Protein AF-A0AAV7AQN3-F1 (afdb_monomer)

Solvent-accessible surface area (backbone atoms only — not comparable to full-atom values): 47328 Å² total; per-residue (Å²): 137,90,88,86,75,90,80,80,75,88,80,82,82,81,87,85,82,86,78,84,90,79,88,80,82,89,84,87,88,83,90,85,89,84,90,79,90,81,88,81,89,86,91,82,92,78,91,79,90,86,86,81,91,82,84,87,87,79,81,87,75,77,87,74,79,81,73,85,75,90,74,71,83,87,75,83,90,82,90,83,84,93,75,87,85,77,89,74,79,82,76,81,79,75,78,74,82,78,64,51,79,44,46,19,27,34,22,53,48,26,69,65,45,56,90,77,73,68,70,75,77,72,70,90,60,85,78,67,32,38,22,42,53,32,41,46,60,71,69,67,74,57,100,72,87,76,95,82,73,88,82,75,83,71,57,75,38,71,76,47,62,55,81,67,36,47,56,34,39,34,27,40,63,48,75,41,66,60,77,56,95,50,55,55,37,29,64,70,80,71,73,89,64,71,90,86,77,75,80,96,68,88,68,84,82,67,66,57,34,55,45,65,26,55,33,48,54,75,74,73,75,77,67,99,57,94,70,68,70,34,61,53,66,66,48,39,46,48,52,61,73,74,40,57,101,45,88,63,48,45,32,25,16,58,33,94,86,56,39,34,28,43,38,40,44,33,79,43,83,40,87,49,100,89,43,86,44,48,36,40,37,43,36,45,38,48,32,56,81,56,38,36,36,31,35,33,45,62,79,45,52,56,75,90,68,50,57,102,51,101,56,55,70,33,64,49,65,52,38,57,60,65,49,63,88,55,62,66,86,43,34,17,36,43,46,92,50,77,62,51,66,53,50,52,50,51,59,50,36,68,83,65,70,53,66,47,51,35,14,34,40,53,32,48,58,73,35,54,51,59,54,63,28,57,62,41,68,73,79,52,71,56,54,52,56,53,50,61,60,67,32,44,83,41,62,27,57,74,54,86,67,83,51,78,87,54,39,36,78,78,38,79,49,19,58,42,40,40,36,38,76,55,91,85,28,44,38,24,39,44,41,41,50,44,30,61,82,50,92,94,39,73,77,28,60,75,42,42,62,52,36,41,60,16,39,28,33,39,37,41,28,41,68,67,30,46,48,34,48,62,42,68,37,83,22,80,40,41,44,33,38,41,38,37,35,47,39,61,63,92,48,99,73,26,29,34,46,65,36,37,39,30,24,65,63,31,61,92,62,47,69,78,58,60,72,65,74,39,57,85,48,73,68,46,35,51,48,52,52,39,32,46,54,16,44,40,39,28,40,50,68,12,69,67,51,38,52,55,50,28,52,55,42,35,53,56,32,40,49,43,34,70,77,36,49,44,93,46,42,47,80,77,44,47,69,56,66,55,57,76,70,74,67,79,86,73,86,79,79,85,81,95,76,85,85,85,85,86,77,79,77,83,79,80,75,66,94,56,68,60,41,58,73,44,46,25,22,33,71,46,56,25,38,34,36,38,93,46,32,71,81,45,72,27,41,38,32,44,22,45,42,28,35,35,32,32,27,73,73,42,68,100,76,34,41,47,39,40,71,48,47,23,67,39,33,58,26,35,42,83,38,95,86,73,31,39,37,37,29,27,74,74,24,43,56,40,39,38,28,58,74,59,96,46,72,70,52,27,52,51,49,52,53,51,52,49,55,38,45,59,66,38,24,87,32,44,75,48,45,80,39,80,48,56,62,48,101,83,67,44,56,35,62,44,61,50,99,84,31,38,26,69,43,51,39,84,94,23,60,30,39,74,71,65,53,51,54,24,20,32,48,34,22,48,70,89,40,41,42,59,79,51,51,77,64,52,52,51,45,44,70,73,66,46,94,68,40,35,38,30,29,37,69,39,44,98,86,59,44,55,76,118

Sequence (802 aa):
MQSDDLFVRKLRQPPSRSSPHKSPRESKSLIGSGNSRHNGGARSLSESEFDPRDKGSGSPSAPRFKDPFILLGLAGNSQGPSAHEVKEKPPEGDPVAPRPKSFAHHDIQSILFDPFRRRESEVRKNVRSGASAASQIRTNSSPRRSLSSPEDPGDPGDGKDNDLLLSCPYFRNEVGGEEAEGQKDQGWDFCSVSPLHAPLISFPVRGPNASVSVLEEARERIRDSSYFVEYQDLGALYYRKYFYGKEHQNFFGVDERLGPVAISLRRDERESAQGVQYNYRIIFRTTELKTLRGSILEEAFPSSIRPNSSRAISPKKLLEYIVSEVNLQCLRLASNSPKVPETLLKLDEQGLSFQRKIGILYCRSGQSSEEEMYNNEVAGPAFQEFLSLLGDEVRLKGFDKYRAQLDNKTDSTGTHSLYTRYQDYEIMFHVSTMLPFTASNSQQLLRKRHIGNDIVTIVFQEPGALPFTPQTIRSHFQHVFIVVRVHSPCTDNTRYSVAVTRTADTPPFGPPLPTSLFRRSPELRDFLLSKAVNGENAAERGGKFLAMATRTREEYLRDLARDHVTTTTLDSCSSKLAILSLSKKRDRAGSTGTGDKGGKGTRWAYSVPPEFHSSGTLVWTVKAVSVSVSESIYMLGISSEMLVLVDPKKEREGAVSFHCSCRDVLGWTYSSKGGLDLYYGRAGRLTLCPIASNETEVENEINHIVKRLQVVSGGCETREIPLLRNGLGQLGFNADSGGFVIEVERFSMAETVGLCPGARLVAICGQPFCSLTTDDVRNLFLRAKKVTVTTLPPDESGKPRR

Structure (mmCIF, N/CA/C/O backbone):
data_AF-A0AAV7AQN3-F1
#
_entry.id   AF-A0AAV7AQN3-F1
#
loop_
_atom_site.group_PDB
_atom_site.id
_atom_site.type_symbol
_atom_site.label_atom_id
_atom_site.label_alt_id
_atom_site.label_comp_id
_atom_site.label_asym_id
_atom_site.label_entity_id
_atom_site.label_seq_id
_atom_site.pdbx_PDB_ins_code
_atom_site.Cartn_x
_atom_site.Cartn_y
_atom_site.Cartn_z
_atom_site.occupancy
_atom_site.B_iso_or_equiv
_atom_site.auth_seq_id
_atom_site.auth_comp_id
_atom_site.auth_asym_id
_atom_site.auth_atom_id
_atom_site.pdbx_PDB_model_num
ATOM 1 N N . MET A 1 1 ? 7.444 14.804 -35.292 1.00 26.06 1 MET A N 1
ATOM 2 C CA . MET A 1 1 ? 5.990 14.577 -35.142 1.00 26.06 1 MET A CA 1
ATOM 3 C C . MET A 1 1 ? 5.766 13.348 -34.274 1.00 26.06 1 MET A C 1
ATOM 5 O O . MET A 1 1 ? 6.403 12.336 -34.523 1.00 26.06 1 MET A O 1
ATOM 9 N N . GLN A 1 2 ? 4.862 13.481 -33.297 1.00 26.25 2 GLN A N 1
ATOM 10 C CA . GLN A 1 2 ? 4.288 12.434 -32.436 1.00 26.25 2 GLN A CA 1
ATOM 11 C C . GLN A 1 2 ? 5.221 11.793 -31.393 1.00 26.25 2 GLN A C 1
ATOM 13 O O . GLN A 1 2 ? 5.481 10.593 -31.378 1.00 26.25 2 GLN A O 1
ATOM 18 N N . SER A 1 3 ? 5.646 12.630 -30.451 1.00 28.12 3 SER A N 1
ATOM 19 C CA . SER A 1 3 ? 5.901 12.262 -29.059 1.00 28.12 3 SER A CA 1
ATOM 20 C C . SER A 1 3 ? 4.877 13.031 -28.230 1.00 28.12 3 SER A C 1
ATOM 22 O O . SER A 1 3 ? 4.990 14.246 -28.186 1.00 28.12 3 SER A O 1
ATOM 24 N N . ASP A 1 4 ? 3.833 12.352 -27.750 1.00 28.45 4 ASP A N 1
ATOM 25 C CA . ASP A 1 4 ? 2.987 12.704 -26.591 1.00 28.45 4 ASP A CA 1
ATOM 26 C C . ASP A 1 4 ? 1.671 11.934 -26.711 1.00 28.45 4 ASP A C 1
ATOM 28 O O . ASP A 1 4 ? 0.713 12.367 -27.342 1.00 28.45 4 ASP A O 1
ATOM 32 N N . ASP A 1 5 ? 1.666 10.718 -26.163 1.00 29.33 5 ASP A N 1
ATOM 33 C CA . ASP A 1 5 ? 0.452 9.905 -26.009 1.00 29.33 5 ASP A CA 1
ATOM 34 C C . ASP A 1 5 ? 0.640 8.906 -24.842 1.00 29.33 5 ASP A C 1
ATOM 36 O O . ASP A 1 5 ? 0.322 7.718 -24.918 1.00 29.33 5 ASP A O 1
ATOM 40 N N . LEU A 1 6 ? 1.265 9.386 -23.756 1.00 35.81 6 LEU A N 1
ATOM 41 C CA . LEU A 1 6 ? 1.803 8.577 -22.651 1.00 35.81 6 LEU A CA 1
ATOM 42 C C . LEU A 1 6 ? 0.797 8.258 -21.528 1.00 35.81 6 LEU A C 1
ATOM 44 O O . LEU A 1 6 ? 1.150 7.511 -20.621 1.00 35.81 6 LEU A O 1
ATOM 48 N N . PHE A 1 7 ? -0.454 8.735 -21.596 1.00 30.08 7 PHE A N 1
ATOM 49 C CA . PHE A 1 7 ? -1.448 8.485 -20.534 1.00 30.08 7 PHE A CA 1
ATOM 50 C C . PHE A 1 7 ? -2.821 7.964 -21.000 1.00 30.08 7 PHE A C 1
ATOM 52 O O . PHE A 1 7 ? -3.576 7.435 -20.190 1.00 30.08 7 PHE A O 1
ATOM 59 N N . VAL A 1 8 ? -3.159 8.021 -22.296 1.00 28.88 8 VAL A N 1
ATOM 60 C CA . VAL A 1 8 ? -4.562 7.836 -22.740 1.00 28.88 8 VAL A CA 1
ATOM 61 C C . VAL A 1 8 ? -4.860 6.476 -23.403 1.00 28.88 8 VAL A C 1
ATOM 63 O O . VAL A 1 8 ? -6.021 6.130 -23.619 1.00 28.88 8 VAL A O 1
ATOM 66 N N . ARG A 1 9 ? -3.867 5.611 -23.660 1.00 30.36 9 ARG A N 1
ATOM 67 C CA . ARG A 1 9 ? -4.092 4.311 -24.345 1.00 30.36 9 ARG A CA 1
ATOM 68 C C . ARG A 1 9 ? -3.919 3.047 -23.492 1.00 30.36 9 ARG A C 1
ATOM 70 O O . ARG A 1 9 ? -3.833 1.958 -24.048 1.00 30.36 9 ARG A O 1
ATOM 77 N N . LYS A 1 10 ? -3.959 3.156 -22.159 1.00 36.12 10 LYS A N 1
ATOM 78 C CA . LYS A 1 10 ? -3.904 2.003 -21.229 1.00 36.12 10 LYS A CA 1
ATOM 79 C C . LYS A 1 10 ? -5.212 1.189 -21.107 1.00 36.12 10 LYS A C 1
ATOM 81 O O . LYS A 1 10 ? -5.245 0.226 -20.356 1.00 36.12 10 LYS A O 1
ATOM 86 N N . LEU A 1 11 ? -6.292 1.532 -21.823 1.00 32.22 11 LEU A N 1
ATOM 87 C CA . LEU A 1 11 ? -7.630 0.953 -21.587 1.00 32.22 11 LEU A CA 1
ATOM 88 C C . LEU A 1 11 ? -8.377 0.554 -22.866 1.00 32.22 11 LEU A C 1
ATOM 90 O O . LEU A 1 11 ? -9.449 1.081 -23.167 1.00 32.22 11 LEU A O 1
ATOM 94 N N . ARG A 1 12 ? -7.842 -0.409 -23.618 1.00 26.59 12 ARG A N 1
ATOM 95 C CA . ARG A 1 12 ? -8.658 -1.190 -24.560 1.00 26.59 12 ARG A CA 1
ATOM 96 C C . ARG A 1 12 ? -8.218 -2.649 -24.570 1.00 26.59 12 ARG A C 1
ATOM 98 O O . ARG A 1 12 ? -7.317 -2.989 -25.321 1.00 26.59 12 ARG A O 1
ATOM 105 N N . GLN A 1 13 ? -8.895 -3.481 -23.778 1.00 29.44 13 GLN A N 1
ATOM 106 C CA . GLN A 1 13 ? -9.429 -4.791 -24.184 1.00 29.44 13 GLN A CA 1
ATOM 107 C C . GLN A 1 13 ? -10.390 -5.331 -23.093 1.00 29.44 13 GLN A C 1
ATOM 109 O O . GLN A 1 13 ? -10.171 -5.060 -21.913 1.00 29.44 13 GLN A O 1
ATOM 114 N N . PRO A 1 14 ? -11.488 -6.019 -23.465 1.00 28.84 14 PRO A N 1
ATOM 115 C CA . PRO A 1 14 ? -12.494 -6.532 -22.528 1.00 28.84 14 PRO A CA 1
ATOM 116 C C . PRO A 1 14 ? -12.071 -7.874 -21.893 1.00 28.84 14 PRO A C 1
ATOM 118 O O . PRO A 1 14 ? -11.228 -8.572 -22.456 1.00 28.84 14 PRO A O 1
ATOM 121 N N . PRO A 1 15 ? -12.664 -8.287 -20.754 1.00 29.33 15 PRO A N 1
ATOM 122 C CA . PRO A 1 15 ? -12.318 -9.549 -20.107 1.00 29.33 15 PRO A CA 1
ATOM 123 C C . PRO A 1 15 ? -12.828 -10.755 -20.911 1.00 29.33 15 PRO A C 1
ATOM 125 O O . PRO A 1 15 ? -14.005 -10.836 -21.273 1.00 29.33 15 PRO A O 1
ATOM 128 N N . SER A 1 16 ? -11.941 -11.722 -21.152 1.00 28.05 16 SER A N 1
ATOM 129 C CA . SER A 1 16 ? -12.259 -13.031 -21.721 1.00 28.05 16 SER A CA 1
ATOM 130 C C . SER A 1 16 ? -13.136 -13.838 -20.757 1.00 28.05 16 SER A C 1
ATOM 132 O O . SER A 1 16 ? -12.692 -14.220 -19.674 1.00 28.05 16 SER A O 1
ATOM 134 N N . ARG A 1 17 ? -14.382 -14.119 -21.152 1.00 26.77 17 ARG A N 1
ATOM 135 C CA . ARG A 1 17 ? -15.250 -15.099 -20.484 1.00 26.77 17 ARG A CA 1
ATOM 136 C C . ARG A 1 17 ? -14.773 -16.513 -20.818 1.00 26.77 17 ARG A C 1
ATOM 138 O O . ARG A 1 17 ? -14.825 -16.911 -21.978 1.00 26.77 17 ARG A O 1
ATOM 145 N N . SER A 1 18 ? -14.377 -17.283 -19.812 1.00 25.28 18 SER A N 1
ATOM 146 C CA . SER A 1 18 ? -14.270 -18.738 -19.906 1.00 25.28 18 SER A CA 1
ATOM 147 C C . SER A 1 18 ? -15.622 -19.370 -19.554 1.00 25.28 18 SER A C 1
ATOM 149 O O . SER A 1 18 ? -16.176 -19.158 -18.479 1.00 25.28 18 SER A O 1
ATOM 151 N N . SER A 1 19 ? -16.177 -20.154 -20.475 1.00 26.38 19 SER A N 1
ATOM 152 C CA . SER A 1 19 ? -17.217 -21.147 -20.181 1.00 26.38 19 SER A CA 1
ATOM 153 C C . SER A 1 19 ? -16.994 -22.364 -21.086 1.00 26.38 19 SER A C 1
ATOM 155 O O . SER A 1 19 ? -16.469 -22.189 -22.189 1.00 26.38 19 SER A O 1
ATOM 157 N N . PRO A 1 20 ? -17.296 -23.588 -20.622 1.00 30.45 20 PRO A N 1
ATOM 158 C CA . PRO A 1 20 ? -16.690 -24.798 -21.159 1.00 30.45 20 PRO A CA 1
ATOM 159 C C . PRO A 1 20 ? -17.404 -25.328 -22.406 1.00 30.45 20 PRO A C 1
ATOM 161 O O . PRO A 1 20 ? -18.621 -25.230 -22.558 1.00 30.45 20 PRO A O 1
ATOM 164 N N . HIS A 1 21 ? -16.600 -25.934 -23.278 1.00 26.08 21 HIS A N 1
ATOM 165 C CA . HIS A 1 21 ? -16.988 -26.606 -24.511 1.00 26.08 21 HIS A CA 1
ATOM 166 C C . HIS A 1 21 ? -18.090 -27.664 -24.317 1.00 26.08 21 HIS A C 1
ATOM 168 O O . HIS A 1 21 ? -17.954 -28.590 -23.519 1.00 26.08 21 HIS A O 1
ATOM 174 N N . LYS A 1 22 ? -19.127 -27.595 -25.162 1.00 27.45 22 LYS A N 1
ATOM 175 C CA . LYS A 1 22 ? -19.883 -28.760 -25.646 1.00 27.45 22 LYS A CA 1
ATOM 176 C C . LYS A 1 22 ? -19.669 -28.877 -27.157 1.00 27.45 22 LYS A C 1
ATOM 178 O O . LYS A 1 22 ? -19.809 -27.904 -27.890 1.00 27.45 22 LYS A O 1
ATOM 183 N N . SER A 1 23 ? -19.290 -30.075 -27.582 1.00 28.92 23 SER A N 1
ATOM 184 C CA . SER A 1 23 ? -19.079 -30.529 -28.962 1.00 28.92 23 SER A CA 1
ATOM 185 C C . SER A 1 23 ? -20.303 -30.349 -29.871 1.00 28.92 23 SER A C 1
ATOM 187 O O . SER A 1 23 ? -21.415 -30.603 -29.399 1.00 28.92 23 SER A O 1
ATOM 189 N N . PRO A 1 24 ? -20.125 -30.124 -31.187 1.00 29.81 24 PRO A N 1
ATOM 190 C CA . PRO A 1 24 ? -21.145 -30.456 -32.170 1.00 29.81 24 PRO A CA 1
ATOM 191 C C . PRO A 1 24 ? -20.730 -31.622 -33.079 1.00 29.81 24 PRO A C 1
ATOM 193 O O . PRO A 1 24 ? -19.604 -31.707 -33.566 1.00 29.81 24 PRO A O 1
ATOM 196 N N . ARG A 1 25 ? -21.702 -32.513 -33.290 1.00 26.55 25 ARG A N 1
ATOM 197 C CA . ARG A 1 25 ? -21.724 -33.566 -34.306 1.00 26.55 25 ARG A CA 1
ATOM 198 C C . ARG A 1 25 ? -21.954 -32.978 -35.701 1.00 26.55 25 ARG A C 1
ATOM 200 O O . ARG A 1 25 ? -22.575 -31.932 -35.861 1.00 26.55 25 ARG A O 1
ATOM 207 N N . GLU A 1 26 ? -21.467 -33.735 -36.672 1.00 26.64 26 GLU A N 1
ATOM 208 C CA . GLU A 1 26 ? -21.621 -33.639 -38.122 1.00 26.64 26 GLU A CA 1
ATOM 209 C C . GLU A 1 26 ? -23.046 -33.304 -38.605 1.00 26.64 26 GLU A C 1
ATOM 211 O O . GLU A 1 26 ? -24.029 -33.841 -38.095 1.00 26.64 26 GLU A O 1
ATOM 216 N N . SER A 1 27 ? -23.171 -32.540 -39.697 1.00 27.33 27 SER A N 1
ATOM 217 C CA . SER A 1 27 ? -23.428 -33.104 -41.039 1.00 27.33 27 SER A CA 1
ATOM 218 C C . SER A 1 27 ? -24.104 -32.124 -42.022 1.00 27.33 27 SER A C 1
ATOM 220 O O . SER A 1 27 ? -25.057 -31.429 -41.696 1.00 27.33 27 SER A O 1
ATOM 222 N N . LYS A 1 28 ? -23.610 -32.216 -43.265 1.00 28.45 28 LYS A N 1
ATOM 223 C CA . LYS A 1 28 ? -24.276 -32.057 -44.574 1.00 28.45 28 LYS A CA 1
ATOM 224 C C . LYS A 1 28 ? -24.569 -30.666 -45.165 1.00 28.45 28 LYS A C 1
ATOM 226 O O . LYS A 1 28 ? -25.341 -29.853 -44.678 1.00 28.45 28 LYS A O 1
ATOM 231 N N . SER A 1 29 ? -23.950 -30.525 -46.334 1.00 25.94 29 SER A N 1
ATOM 232 C CA . SER A 1 29 ? -24.127 -29.604 -47.449 1.00 25.94 29 SER A CA 1
ATOM 233 C C . SER A 1 29 ? -25.410 -29.848 -48.258 1.00 25.94 29 SER A C 1
ATOM 235 O O . SER A 1 29 ? -25.895 -30.975 -48.306 1.00 25.94 29 SER A O 1
ATOM 237 N N . LEU A 1 30 ? -25.878 -28.801 -48.955 1.00 28.19 30 LEU A N 1
ATOM 238 C CA . LEU A 1 30 ? -26.646 -28.784 -50.224 1.00 28.19 30 LEU A CA 1
ATOM 239 C C . LEU A 1 30 ? -26.720 -27.303 -50.685 1.00 28.19 30 LEU A C 1
ATOM 241 O O . LEU A 1 30 ? -27.176 -26.463 -49.922 1.00 28.19 30 LEU A O 1
ATOM 245 N N . ILE A 1 31 ? -25.954 -26.883 -51.703 1.00 28.58 31 ILE A N 1
ATOM 246 C CA . ILE A 1 31 ? -26.275 -26.740 -53.149 1.00 28.58 31 ILE A CA 1
ATOM 247 C C . ILE A 1 31 ? -27.222 -25.569 -53.501 1.00 28.58 31 ILE A C 1
ATOM 249 O O . ILE A 1 31 ? -28.342 -25.500 -53.012 1.00 28.58 31 ILE A O 1
ATOM 253 N N . GLY A 1 32 ? -26.783 -24.744 -54.471 1.00 26.59 32 GLY A N 1
ATOM 254 C CA . GLY A 1 32 ? -27.611 -23.857 -55.315 1.00 26.59 32 GLY A CA 1
ATOM 255 C C . GLY A 1 32 ? -26.957 -22.482 -55.537 1.00 26.59 32 GLY A C 1
ATOM 256 O O . GLY A 1 32 ? -27.117 -21.608 -54.703 1.00 26.59 32 GLY A O 1
ATOM 257 N N . SER A 1 33 ? -26.011 -22.305 -56.469 1.00 26.83 33 SER A N 1
ATOM 258 C CA . SER A 1 33 ? -26.149 -22.122 -57.933 1.00 26.83 33 SER A CA 1
ATOM 259 C C . SER A 1 33 ? -26.604 -20.716 -58.368 1.00 26.83 33 SER A C 1
ATOM 261 O O . SER A 1 33 ? -27.656 -20.253 -57.945 1.00 26.83 33 SER A O 1
ATOM 263 N N . GLY A 1 34 ? -25.837 -20.096 -59.282 1.00 26.70 34 GLY A N 1
ATOM 264 C CA . GLY A 1 34 ? -26.325 -19.027 -60.170 1.00 26.70 34 GLY A CA 1
ATOM 265 C C . GLY A 1 34 ? -25.359 -17.870 -60.478 1.00 26.70 34 GLY A C 1
ATOM 266 O O . GLY A 1 34 ? -25.422 -16.851 -59.808 1.00 26.70 34 GLY A O 1
ATOM 267 N N . ASN A 1 35 ? -24.497 -18.057 -61.497 1.00 28.61 35 ASN A N 1
ATOM 268 C CA . ASN A 1 35 ? -24.198 -17.193 -62.671 1.00 28.61 35 ASN A CA 1
ATOM 269 C C . ASN A 1 35 ? -24.360 -15.651 -62.592 1.00 28.61 35 ASN A C 1
ATOM 271 O O . ASN A 1 35 ? -25.309 -15.153 -62.017 1.00 28.61 35 ASN A O 1
ATOM 275 N N . SER A 1 36 ? -23.641 -14.793 -63.331 1.00 29.17 36 SER A N 1
ATOM 276 C CA . SER A 1 36 ? -22.457 -14.847 -64.209 1.00 29.17 36 SER A CA 1
ATOM 277 C C . SER A 1 36 ? -22.272 -13.447 -64.845 1.00 29.17 36 SER A C 1
ATOM 279 O O . SER A 1 36 ? -23.287 -12.870 -65.220 1.00 29.17 36 SER A O 1
ATOM 281 N N . ARG A 1 37 ? -21.015 -13.045 -65.140 1.00 29.73 37 ARG A N 1
ATOM 282 C CA . ARG A 1 37 ? -20.563 -12.274 -66.345 1.00 29.73 37 ARG A CA 1
ATOM 283 C C . ARG A 1 37 ? -21.022 -10.794 -66.484 1.00 29.73 37 ARG A C 1
ATOM 285 O O . ARG A 1 37 ? -22.092 -10.442 -66.035 1.00 29.73 37 ARG A O 1
ATOM 292 N N . HIS A 1 38 ? -20.315 -9.846 -67.116 1.00 31.28 38 HIS A N 1
ATOM 293 C CA . HIS A 1 38 ? -19.112 -9.818 -67.967 1.00 31.28 38 HIS A CA 1
ATOM 294 C C . HIS A 1 38 ? -18.617 -8.356 -68.150 1.00 31.28 38 HIS A C 1
ATOM 296 O O . HIS A 1 38 ? -19.447 -7.456 -68.179 1.00 31.28 38 HIS A O 1
ATOM 302 N N . ASN A 1 39 ? -17.310 -8.215 -68.446 1.00 27.52 39 ASN A N 1
ATOM 303 C CA . ASN A 1 39 ? -16.633 -7.236 -69.339 1.00 27.52 39 ASN A CA 1
ATOM 304 C C . ASN A 1 39 ? -16.622 -5.733 -68.972 1.00 27.52 39 ASN A C 1
ATOM 306 O O . ASN A 1 39 ? -17.622 -5.180 -68.554 1.00 27.52 39 ASN A O 1
ATOM 310 N N . GLY A 1 40 ? -15.546 -4.964 -69.179 1.00 25.78 40 GLY A N 1
ATOM 311 C CA . GLY A 1 40 ? -14.254 -5.209 -69.833 1.00 25.78 40 GLY A CA 1
ATOM 312 C C . GLY A 1 40 ? -13.763 -3.937 -70.557 1.00 25.78 40 GLY A C 1
ATOM 313 O O . GLY A 1 40 ? -14.570 -3.253 -71.173 1.00 25.78 40 GLY A O 1
ATOM 314 N N . GLY A 1 41 ? -12.445 -3.684 -70.521 1.00 25.52 41 GLY A N 1
ATOM 315 C CA . GLY A 1 41 ? -11.701 -2.751 -71.397 1.00 25.52 41 GLY A CA 1
ATOM 316 C C . GLY A 1 41 ? -11.489 -1.334 -70.828 1.00 25.52 41 GLY A C 1
ATOM 317 O O . GLY A 1 41 ? -12.452 -0.747 -70.363 1.00 25.52 41 GLY A O 1
ATOM 318 N N . ALA A 1 42 ? -10.339 -0.642 -70.803 1.00 26.20 42 ALA A N 1
ATOM 319 C CA . ALA A 1 42 ? -8.920 -0.771 -71.195 1.00 26.20 42 ALA A CA 1
ATOM 320 C C . ALA A 1 42 ? -8.476 0.505 -71.956 1.00 26.20 42 ALA A C 1
ATOM 322 O O . ALA A 1 42 ? -9.235 0.994 -72.787 1.00 26.20 42 ALA A O 1
ATOM 323 N N . ARG A 1 43 ? -7.201 0.903 -71.741 1.00 27.06 43 ARG A N 1
ATOM 324 C CA . ARG A 1 43 ? -6.356 1.917 -72.443 1.00 27.06 43 ARG A CA 1
ATOM 325 C C . ARG A 1 43 ? -6.524 3.389 -72.027 1.00 27.06 43 ARG A C 1
ATOM 327 O O . ARG A 1 43 ? -7.639 3.812 -71.784 1.00 27.06 43 ARG A O 1
ATOM 334 N N . SER A 1 44 ? -5.527 4.284 -72.052 1.00 24.58 44 SER A N 1
ATOM 335 C CA . SER A 1 44 ? -4.044 4.353 -71.913 1.00 24.58 44 SER A CA 1
ATOM 336 C C . SER A 1 44 ? -3.617 5.726 -72.486 1.00 24.58 44 SER A C 1
ATOM 338 O O . SER A 1 44 ? -4.282 6.157 -73.424 1.00 24.58 44 SER A O 1
ATOM 340 N N . LEU A 1 45 ? -2.461 6.275 -72.051 1.00 26.62 45 LEU A N 1
ATOM 341 C CA . LEU A 1 45 ? -1.688 7.423 -72.616 1.00 26.62 45 LEU A CA 1
ATOM 342 C C . LEU A 1 45 ? -2.139 8.832 -72.164 1.00 26.62 45 LEU A C 1
ATOM 344 O O . LEU A 1 45 ? -3.332 9.046 -72.007 1.00 26.62 45 LEU A O 1
ATOM 348 N N . SER A 1 46 ? -1.318 9.882 -72.024 1.00 23.97 46 SER A N 1
ATOM 349 C CA . SER A 1 46 ? 0.109 10.166 -71.723 1.00 23.97 46 SER A CA 1
ATOM 350 C C . SER A 1 46 ? 0.283 11.698 -71.862 1.00 23.97 46 SER A C 1
ATOM 352 O O . SER A 1 46 ? -0.343 12.240 -72.765 1.00 23.97 46 SER A O 1
ATOM 354 N N . GLU A 1 47 ? 1.163 12.334 -71.060 1.00 24.75 47 GLU A N 1
ATOM 355 C CA . GLU A 1 47 ? 1.797 13.674 -71.282 1.00 24.75 47 GLU A CA 1
ATOM 356 C C . GLU A 1 47 ? 0.859 14.918 -71.323 1.00 24.75 47 GLU A C 1
ATOM 358 O O . GLU A 1 47 ? -0.310 14.806 -71.653 1.00 24.75 47 GLU A O 1
ATOM 363 N N . SER A 1 48 ? 1.198 16.164 -70.963 1.00 24.31 48 SER A N 1
ATOM 364 C CA . SER A 1 48 ? 2.424 16.905 -70.611 1.00 24.31 48 SER A CA 1
ATOM 365 C C . SER A 1 48 ? 2.035 18.270 -69.983 1.00 24.31 48 SER A C 1
ATOM 367 O O . SER A 1 48 ? 0.968 18.793 -70.283 1.00 24.31 48 SER A O 1
ATOM 369 N N . GLU A 1 49 ? 2.931 18.811 -69.149 1.00 24.55 49 GLU A N 1
ATOM 370 C CA . GLU A 1 49 ? 3.253 20.223 -68.809 1.00 24.55 49 GLU A CA 1
ATOM 371 C C . GLU A 1 49 ? 2.234 21.386 -68.953 1.00 24.55 49 GLU A C 1
ATOM 373 O O . GLU A 1 49 ? 1.718 21.646 -70.033 1.00 24.55 49 GLU A O 1
ATOM 378 N N . PHE A 1 50 ? 2.108 22.177 -67.869 1.00 24.38 50 PHE A N 1
ATOM 379 C CA . PHE A 1 50 ? 2.281 23.650 -67.741 1.00 24.38 50 PHE A CA 1
ATOM 380 C C . PHE A 1 50 ? 1.376 24.244 -66.639 1.00 24.38 50 PHE A C 1
ATOM 382 O O . PHE A 1 50 ? 0.155 24.128 -66.674 1.00 24.38 50 PHE A O 1
ATOM 389 N N . ASP A 1 51 ? 2.003 24.917 -65.670 1.00 26.48 51 ASP A N 1
ATOM 390 C CA . ASP A 1 51 ? 1.391 25.801 -64.662 1.00 26.48 51 ASP A CA 1
ATOM 391 C C . ASP A 1 51 ? 1.418 27.242 -65.218 1.00 26.48 51 ASP A C 1
ATOM 393 O O . ASP A 1 51 ? 2.420 27.623 -65.839 1.00 26.48 51 ASP A O 1
ATOM 397 N N . PRO A 1 52 ? 0.359 28.060 -65.058 1.00 32.12 52 PRO A N 1
ATOM 398 C CA . PRO A 1 52 ? 0.427 29.045 -63.975 1.00 32.12 52 PRO A CA 1
ATOM 399 C C . PRO A 1 52 ? -0.930 29.411 -63.332 1.00 32.12 52 PRO A C 1
ATOM 401 O O . PRO A 1 52 ? -1.910 29.696 -64.010 1.00 32.12 52 PRO A O 1
ATOM 404 N N . ARG A 1 53 ? -0.909 29.540 -61.999 1.00 25.77 53 ARG A N 1
ATOM 405 C CA . ARG A 1 53 ? -1.605 30.542 -61.149 1.00 25.77 53 ARG A CA 1
ATOM 406 C C . ARG A 1 53 ? -3.038 30.949 -61.550 1.00 25.77 53 ARG A C 1
ATOM 408 O O . ARG A 1 53 ? -3.231 31.753 -62.453 1.00 25.77 53 ARG A O 1
ATOM 415 N N . ASP A 1 54 ? -4.015 30.589 -60.716 1.00 27.02 54 ASP A N 1
ATOM 416 C CA . ASP A 1 54 ? -4.671 31.484 -59.734 1.00 27.02 54 ASP A CA 1
ATOM 417 C C . ASP A 1 54 ? -6.050 30.914 -59.303 1.00 27.02 54 ASP A C 1
ATOM 419 O O . ASP A 1 54 ? -6.783 30.336 -60.099 1.00 27.02 54 ASP A O 1
ATOM 423 N N . LYS A 1 55 ? -6.410 31.124 -58.028 1.00 28.27 55 LYS A N 1
ATOM 424 C CA . LYS A 1 55 ? -7.766 31.013 -57.429 1.00 28.27 55 LYS A CA 1
ATOM 425 C C . LYS A 1 55 ? -8.472 29.644 -57.419 1.00 28.27 55 LYS A C 1
ATOM 427 O O . LYS A 1 55 ? -9.433 29.393 -58.140 1.00 28.27 55 LYS A O 1
ATOM 432 N N . GLY A 1 56 ? -8.116 28.823 -56.428 1.00 25.97 56 GLY A N 1
ATOM 433 C CA . GLY A 1 56 ? -8.951 27.715 -55.951 1.00 25.97 56 GLY A CA 1
ATOM 434 C C . GLY A 1 56 ? -9.978 28.165 -54.903 1.00 25.97 56 GLY A C 1
ATOM 435 O O . GLY A 1 56 ? -9.615 28.543 -53.790 1.00 25.97 56 GLY A O 1
ATOM 436 N N . SER A 1 57 ? -11.263 28.083 -55.251 1.00 26.48 57 SER A N 1
ATOM 437 C CA . SER A 1 57 ? -12.395 28.098 -54.321 1.00 26.48 57 SER A CA 1
ATOM 438 C C . SER A 1 57 ? -12.603 26.682 -53.762 1.00 26.48 57 SER A C 1
ATOM 440 O O . SER A 1 57 ? -12.949 25.751 -54.484 1.00 26.48 57 SER A O 1
ATOM 442 N N . GLY A 1 58 ? -12.339 26.496 -52.467 1.00 25.22 58 GLY A N 1
ATOM 443 C CA . GLY A 1 58 ? -12.529 25.224 -51.766 1.00 25.22 58 GLY A CA 1
ATOM 444 C C . GLY A 1 58 ? -13.877 25.155 -51.045 1.00 25.22 58 GLY A C 1
ATOM 445 O O . GLY A 1 58 ? -14.141 25.952 -50.149 1.00 25.22 58 GLY A O 1
ATOM 446 N N . SER A 1 59 ? -14.700 24.172 -51.414 1.00 26.27 59 SER A N 1
ATOM 447 C CA . SER A 1 59 ? -15.826 23.653 -50.617 1.00 26.27 59 SER A CA 1
ATOM 448 C C . SER A 1 59 ? -15.320 22.784 -49.438 1.00 26.27 59 SER A C 1
ATOM 450 O O . SER A 1 59 ? -14.153 22.385 -49.430 1.00 26.27 59 SER A O 1
ATOM 452 N N . PRO A 1 60 ? -16.140 22.537 -48.396 1.00 26.44 60 PRO A N 1
ATOM 453 C CA . PRO A 1 60 ? -15.676 22.448 -47.014 1.00 26.44 60 PRO A CA 1
ATOM 454 C C . PRO A 1 60 ? -15.093 21.077 -46.660 1.00 26.44 60 PRO A C 1
ATOM 456 O O . PRO A 1 60 ? -15.713 20.034 -46.854 1.00 26.44 60 PRO A O 1
ATOM 459 N N . SER A 1 61 ? -13.905 21.097 -46.059 1.00 26.30 61 SER A N 1
ATOM 460 C CA . SER A 1 61 ? -13.334 19.957 -45.346 1.00 26.30 61 SER A CA 1
ATOM 461 C C . SER A 1 61 ? -13.853 19.927 -43.904 1.00 26.30 61 SER A C 1
ATOM 463 O O . SER A 1 61 ? -14.056 20.964 -43.274 1.00 26.30 61 SER A O 1
ATOM 465 N N . ALA A 1 62 ? -14.075 18.709 -43.406 1.00 25.86 62 ALA A N 1
ATOM 466 C CA . ALA A 1 62 ? -14.463 18.375 -42.039 1.00 25.86 62 ALA A CA 1
ATOM 467 C C . ALA A 1 62 ? -13.679 19.173 -40.971 1.00 25.86 62 ALA A C 1
ATOM 469 O O . ALA A 1 62 ? -12.499 19.476 -41.182 1.00 25.86 62 ALA A O 1
ATOM 470 N N . PRO A 1 63 ? -14.287 19.496 -39.812 1.00 27.34 63 PRO A N 1
ATOM 471 C CA . PRO A 1 63 ? -13.643 20.321 -38.799 1.00 27.34 63 PRO A CA 1
ATOM 472 C C . PRO A 1 63 ? -12.359 19.651 -38.303 1.00 27.34 63 PRO A C 1
ATOM 474 O O . PRO A 1 63 ? -12.377 18.593 -37.672 1.00 27.34 63 PRO A O 1
ATOM 477 N N . ARG A 1 64 ? -11.230 20.298 -38.612 1.00 26.48 64 ARG A N 1
ATOM 478 C CA . ARG A 1 64 ? -9.912 19.999 -38.057 1.00 26.48 64 ARG A CA 1
ATOM 479 C C . ARG A 1 64 ? -9.996 20.087 -36.535 1.00 26.48 64 ARG A C 1
ATOM 481 O O . ARG A 1 64 ? -10.421 21.105 -35.988 1.00 26.48 64 ARG A O 1
ATOM 488 N N . PHE A 1 65 ? -9.578 19.014 -35.872 1.00 25.11 65 PHE A N 1
ATOM 489 C CA . PHE A 1 65 ? -9.306 19.000 -34.440 1.00 25.11 65 PHE A CA 1
ATOM 490 C C . PHE A 1 65 ? -8.373 20.168 -34.101 1.00 25.11 65 PHE A C 1
ATOM 492 O O . PHE A 1 65 ? -7.315 20.315 -34.715 1.00 25.11 65 PHE A O 1
ATOM 499 N N . LYS A 1 66 ? -8.785 21.010 -33.148 1.00 28.47 66 LYS A N 1
ATOM 500 C CA . LYS A 1 66 ? -7.904 22.020 -32.564 1.00 28.47 66 LYS A CA 1
ATOM 501 C C . LYS A 1 66 ? -6.821 21.299 -31.763 1.00 28.47 66 LYS A C 1
ATOM 503 O O . LYS A 1 66 ? -7.108 20.428 -30.947 1.00 28.47 66 LYS A O 1
ATOM 508 N N . ASP A 1 67 ? -5.598 21.660 -32.102 1.00 31.31 67 ASP A N 1
ATOM 509 C CA . ASP A 1 67 ? -4.326 21.134 -31.633 1.00 31.31 67 ASP A CA 1
ATOM 510 C C . ASP A 1 67 ? -4.171 21.267 -30.098 1.00 31.31 67 ASP A C 1
ATOM 512 O O . ASP A 1 67 ? -4.387 22.366 -29.579 1.00 31.31 67 ASP A O 1
ATOM 516 N N . PRO A 1 68 ? -3.805 20.211 -29.343 1.00 38.44 68 PRO A N 1
ATOM 517 C CA . PRO A 1 68 ? -3.591 20.306 -27.898 1.00 38.44 68 PRO A CA 1
ATOM 518 C C . PRO A 1 68 ? -2.231 20.918 -27.504 1.00 38.44 68 PRO A C 1
ATOM 520 O O . PRO A 1 68 ? -1.918 20.989 -26.318 1.00 38.44 68 PRO A O 1
ATOM 523 N N . PHE A 1 69 ? -1.424 21.399 -28.458 1.00 38.50 69 PHE A N 1
ATOM 524 C CA . PHE A 1 69 ? -0.066 21.895 -28.192 1.00 38.50 69 PHE A CA 1
ATOM 525 C C . PHE A 1 69 ? 0.082 23.404 -27.944 1.00 38.50 69 PHE A C 1
ATOM 527 O O . PHE A 1 69 ? 1.196 23.863 -27.688 1.00 38.50 69 PHE A O 1
ATOM 534 N N . ILE A 1 70 ? -1.002 24.185 -27.865 1.00 35.16 70 ILE A N 1
ATOM 535 C CA . ILE A 1 70 ? -0.940 25.534 -27.261 1.00 35.16 70 ILE A CA 1
ATOM 536 C C . ILE A 1 70 ? -1.137 25.420 -25.739 1.00 35.16 70 ILE A C 1
ATOM 538 O O . ILE A 1 70 ? -2.058 25.992 -25.169 1.00 35.16 70 ILE A O 1
ATOM 542 N N . LEU A 1 71 ? -0.311 24.614 -25.064 1.00 35.53 71 LEU A N 1
ATOM 543 C CA . LEU A 1 71 ? -0.294 24.546 -23.594 1.00 35.53 71 LEU A CA 1
ATOM 544 C C . LEU A 1 71 ? 1.055 24.100 -23.005 1.00 35.53 71 LEU A C 1
ATOM 546 O O . LEU A 1 71 ? 1.113 23.595 -21.887 1.00 35.53 71 LEU A O 1
ATOM 550 N N . LEU A 1 72 ? 2.150 24.303 -23.746 1.00 37.81 72 LEU A N 1
ATOM 551 C CA . LEU A 1 72 ? 3.518 24.086 -23.252 1.00 37.81 72 LEU A CA 1
ATOM 552 C C . LEU A 1 72 ? 4.304 25.377 -22.987 1.00 37.81 72 LEU A C 1
ATOM 554 O O . LEU A 1 72 ? 5.453 25.291 -22.579 1.00 37.81 72 LEU A O 1
ATOM 558 N N . GLY A 1 73 ? 3.694 26.558 -23.143 1.00 28.50 73 GLY A N 1
ATOM 559 C CA . GLY A 1 73 ? 4.133 27.802 -22.487 1.00 28.50 73 GLY A CA 1
ATOM 560 C C . GLY A 1 73 ? 5.620 28.179 -22.586 1.00 28.50 73 GLY A C 1
ATOM 561 O O . GLY A 1 73 ? 6.129 28.843 -21.688 1.00 28.50 73 GLY A O 1
ATOM 562 N N . LEU A 1 74 ? 6.326 27.779 -23.645 1.00 36.38 74 LEU A N 1
ATOM 563 C CA . LEU A 1 74 ? 7.698 28.205 -23.919 1.00 36.38 74 LEU A CA 1
ATOM 564 C C . LEU A 1 74 ? 7.678 29.462 -24.801 1.00 36.38 74 LEU A C 1
ATOM 566 O O . LEU A 1 74 ? 7.860 29.376 -26.011 1.00 36.38 74 LEU A O 1
ATOM 570 N N . ALA A 1 75 ? 7.438 30.624 -24.193 1.00 24.44 75 ALA A N 1
ATOM 571 C CA . ALA A 1 75 ? 7.843 31.938 -24.704 1.00 24.44 75 ALA A CA 1
ATOM 572 C C . ALA A 1 75 ? 7.831 32.958 -23.549 1.00 24.44 75 ALA A C 1
ATOM 574 O O . ALA A 1 75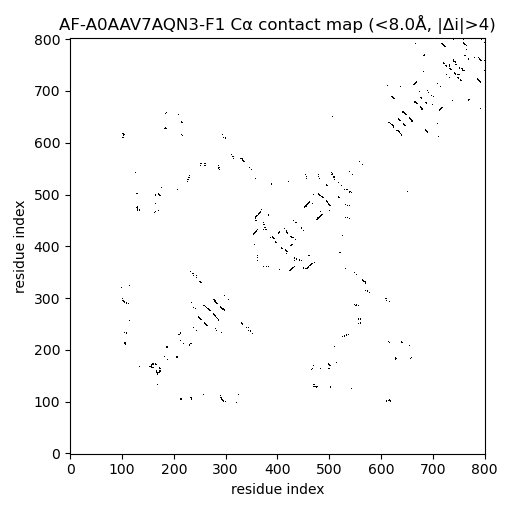 ? 6.908 32.965 -22.739 1.00 24.44 75 ALA A O 1
ATOM 575 N N . GLY A 1 76 ? 8.897 33.756 -23.436 1.00 25.36 76 GLY A N 1
ATOM 576 C CA . GLY A 1 76 ? 9.194 34.607 -22.278 1.00 25.36 76 GLY A CA 1
ATOM 577 C C . GLY A 1 76 ? 8.616 36.032 -22.294 1.00 25.36 76 GLY A C 1
ATOM 578 O O . GLY A 1 76 ? 8.092 36.489 -23.304 1.00 25.36 76 GLY A O 1
ATOM 579 N N . ASN A 1 77 ? 8.850 36.715 -21.157 1.00 23.72 77 ASN A N 1
ATOM 580 C CA . ASN A 1 77 ? 8.591 38.125 -20.782 1.00 23.72 77 ASN A CA 1
ATOM 581 C C . ASN A 1 77 ? 7.099 38.541 -20.721 1.00 23.72 77 ASN A C 1
ATOM 583 O O . ASN A 1 77 ? 6.304 38.105 -21.534 1.00 23.72 77 ASN A O 1
ATOM 587 N N . SER A 1 78 ? 6.599 39.348 -19.773 1.00 23.70 78 SER A N 1
ATOM 588 C CA . SER A 1 78 ? 7.161 40.479 -19.013 1.00 23.70 78 SER A CA 1
ATOM 589 C C . SER A 1 78 ? 6.280 40.857 -17.794 1.00 23.70 78 SER A C 1
ATOM 591 O O . SER A 1 78 ? 5.062 40.785 -17.883 1.00 23.70 78 SER A O 1
ATOM 593 N N . GLN A 1 79 ? 6.943 41.314 -16.720 1.00 27.70 79 GLN A N 1
ATOM 594 C CA . GLN A 1 79 ? 6.580 42.293 -15.663 1.00 27.70 79 GLN A CA 1
ATOM 595 C C . GLN A 1 79 ? 5.133 42.425 -15.107 1.00 27.70 79 GLN A C 1
ATOM 597 O O . GLN A 1 79 ? 4.194 42.748 -15.824 1.00 27.70 79 GLN A O 1
ATOM 602 N N . GLY A 1 80 ? 5.010 42.362 -13.769 1.00 22.77 80 GLY A N 1
ATOM 603 C CA . GLY A 1 80 ? 3.853 42.804 -12.961 1.00 22.77 80 GLY A CA 1
ATOM 604 C C . GLY A 1 80 ? 4.112 42.646 -11.444 1.00 22.77 80 GLY A C 1
ATOM 605 O O . GLY A 1 80 ? 4.952 41.825 -11.094 1.00 22.77 80 GLY A O 1
ATOM 606 N N . PRO A 1 81 ? 3.496 43.443 -10.545 1.00 26.03 81 PRO A N 1
ATOM 607 C CA . PRO A 1 81 ? 4.220 44.167 -9.491 1.00 26.03 81 PRO A CA 1
ATOM 608 C C . PRO A 1 81 ? 4.379 43.455 -8.134 1.00 26.03 81 PRO A C 1
ATOM 610 O O . PRO A 1 81 ? 3.646 42.541 -7.773 1.00 26.03 81 PRO A O 1
ATOM 613 N N . SER A 1 82 ? 5.361 43.962 -7.384 1.00 28.11 82 SER A N 1
ATOM 614 C CA . SER A 1 82 ? 5.723 43.664 -5.993 1.00 28.11 82 SER A CA 1
ATOM 615 C C . SER A 1 82 ? 4.528 43.659 -5.028 1.00 28.11 82 SER A C 1
ATOM 617 O O . SER A 1 82 ? 3.882 44.692 -4.850 1.00 28.11 82 SER A O 1
ATOM 619 N N . ALA A 1 83 ? 4.316 42.540 -4.329 1.00 27.19 83 ALA A N 1
ATOM 620 C CA . ALA A 1 83 ? 3.473 42.455 -3.138 1.00 27.19 83 ALA A CA 1
ATOM 621 C C . ALA A 1 83 ? 4.344 42.075 -1.929 1.00 27.19 83 ALA A C 1
ATOM 623 O O . ALA A 1 83 ? 5.086 41.097 -1.968 1.00 27.19 83 ALA A O 1
ATOM 624 N N . HIS A 1 84 ? 4.269 42.896 -0.882 1.00 25.56 84 HIS A N 1
ATOM 625 C CA . HIS A 1 84 ? 4.988 42.748 0.379 1.00 25.56 84 HIS A CA 1
ATOM 626 C C . HIS A 1 84 ? 4.685 41.402 1.063 1.00 25.56 84 HIS A C 1
ATOM 628 O O . HIS A 1 84 ? 3.529 41.094 1.345 1.00 25.56 84 HIS A O 1
ATOM 634 N N . GLU A 1 85 ? 5.730 40.632 1.378 1.00 26.95 85 GLU A N 1
ATOM 635 C CA . GLU A 1 85 ? 5.653 39.451 2.245 1.00 26.95 85 GLU A CA 1
ATOM 636 C C . GLU A 1 85 ? 5.517 39.882 3.713 1.00 26.95 85 GLU A C 1
ATOM 638 O O . GLU A 1 85 ? 6.461 40.397 4.315 1.00 26.95 85 GLU A O 1
ATOM 643 N N . VAL A 1 86 ? 4.352 39.630 4.311 1.00 25.12 86 VAL A N 1
ATOM 644 C CA . VAL A 1 86 ? 4.215 39.527 5.768 1.00 25.12 86 VAL A CA 1
ATOM 645 C C . VAL A 1 86 ? 4.416 38.060 6.130 1.00 25.12 86 VAL A C 1
ATOM 647 O O . VAL A 1 86 ? 3.663 37.184 5.710 1.00 25.12 86 VAL A O 1
ATOM 650 N N . LYS A 1 87 ? 5.485 37.792 6.878 1.00 26.84 87 LYS A N 1
ATOM 651 C CA . LYS A 1 87 ? 5.878 36.463 7.347 1.00 26.84 87 LYS A CA 1
ATOM 652 C C . LYS A 1 87 ? 5.019 36.084 8.561 1.00 26.84 87 LYS A C 1
ATOM 654 O O . LYS A 1 87 ? 5.439 36.285 9.698 1.00 26.84 87 LYS A O 1
ATOM 659 N N . GLU A 1 88 ? 3.817 35.563 8.339 1.00 25.50 88 GLU A N 1
ATOM 660 C CA . GLU A 1 88 ? 3.066 34.887 9.403 1.00 25.50 88 GLU A CA 1
ATOM 661 C C . GLU A 1 88 ? 3.531 33.431 9.532 1.00 25.50 88 GLU A C 1
ATOM 663 O O . GLU A 1 88 ? 3.652 32.695 8.552 1.00 25.50 88 GLU A O 1
ATOM 668 N N . LYS A 1 89 ? 3.857 33.037 10.767 1.00 23.55 89 LYS A N 1
ATOM 669 C CA . LYS A 1 89 ? 4.177 31.658 11.155 1.00 23.55 89 LYS A CA 1
ATOM 670 C C . LYS A 1 89 ? 2.937 30.781 10.909 1.00 23.55 89 LYS A C 1
ATOM 672 O O . LYS A 1 89 ? 1.859 31.188 11.341 1.00 23.55 89 LYS A O 1
ATOM 677 N N . PRO A 1 90 ? 3.053 29.595 10.283 1.00 27.75 90 PRO A N 1
ATOM 678 C CA . PRO A 1 90 ? 1.903 28.716 10.126 1.00 27.75 90 PRO A CA 1
ATOM 679 C C . PRO A 1 90 ? 1.453 28.197 11.505 1.00 27.75 90 PRO A C 1
ATOM 681 O O . PRO A 1 90 ? 2.311 27.853 12.327 1.00 27.75 90 PRO A O 1
ATOM 684 N N . PRO A 1 91 ? 0.139 28.154 11.788 1.00 28.03 91 PRO A N 1
ATOM 685 C CA . PRO A 1 91 ? -0.376 27.508 12.986 1.00 28.03 91 PRO A CA 1
ATOM 686 C C . PRO A 1 91 ? -0.116 25.997 12.909 1.00 28.03 91 PRO A C 1
ATOM 688 O O . PRO A 1 91 ? -0.235 25.393 11.840 1.00 28.03 91 PRO A O 1
ATOM 691 N N . GLU A 1 92 ? 0.264 25.393 14.038 1.00 31.91 92 GLU A N 1
ATOM 692 C CA . GLU A 1 92 ? 0.292 23.937 14.205 1.00 31.91 92 GLU A CA 1
ATOM 693 C C . GLU A 1 92 ? -1.050 23.356 13.741 1.00 31.91 92 GLU A C 1
ATOM 695 O O . GLU A 1 92 ? -2.105 23.842 14.140 1.00 31.91 92 GLU A O 1
ATOM 700 N N . GLY A 1 93 ? -1.006 22.368 12.843 1.00 35.44 93 GLY A N 1
ATOM 701 C CA . GLY A 1 93 ? -2.203 21.827 12.204 1.00 35.44 93 GLY A CA 1
ATOM 702 C C . GLY A 1 93 ? -3.204 21.300 13.229 1.00 35.44 93 GLY A C 1
ATOM 703 O O . GLY A 1 93 ? -2.896 20.363 13.968 1.00 35.44 93 GLY A O 1
ATOM 704 N N . ASP A 1 94 ? -4.397 21.893 13.239 1.00 32.12 94 ASP A N 1
ATOM 705 C CA . ASP A 1 94 ? -5.537 21.394 14.001 1.00 32.12 94 ASP A CA 1
ATOM 706 C C . ASP A 1 94 ? -5.806 19.916 13.654 1.00 32.12 94 ASP A C 1
ATOM 708 O O . ASP A 1 94 ? -5.662 19.509 12.493 1.00 32.12 94 ASP A O 1
ATOM 712 N N . PRO A 1 95 ? -6.200 19.080 14.632 1.00 42.31 95 PRO A N 1
ATOM 713 C CA . PRO A 1 95 ? -6.564 17.696 14.369 1.00 42.31 95 PRO A CA 1
ATOM 714 C C . PRO A 1 95 ? -7.724 17.622 13.366 1.00 42.31 95 PRO A C 1
ATOM 716 O O . PRO A 1 95 ? -8.691 18.379 13.452 1.00 42.31 95 PRO A O 1
ATOM 719 N N . VAL A 1 96 ? -7.621 16.676 12.425 1.00 49.53 96 VAL A N 1
ATOM 720 C CA . VAL A 1 96 ? -8.660 16.339 11.438 1.00 49.53 96 VAL A CA 1
ATOM 721 C C . VAL A 1 96 ? -10.020 16.260 12.131 1.00 49.53 96 VAL A C 1
ATOM 723 O O . VAL A 1 96 ? -10.149 15.569 13.144 1.00 49.53 96 VAL A O 1
ATOM 726 N N . ALA A 1 97 ? -11.036 16.941 11.589 1.00 47.19 97 ALA A N 1
ATOM 727 C CA . ALA A 1 97 ? -12.395 16.841 12.108 1.00 47.19 97 ALA A CA 1
ATOM 728 C C . ALA A 1 97 ? -12.800 15.352 12.171 1.00 47.19 97 ALA A C 1
ATOM 730 O O . ALA A 1 97 ? -12.755 14.663 11.145 1.00 47.19 97 ALA A O 1
ATOM 731 N N . PRO A 1 98 ? -13.140 14.813 13.355 1.00 59.78 98 PRO A N 1
ATOM 732 C CA . PRO A 1 98 ? -13.390 13.390 13.494 1.00 59.78 98 PRO A CA 1
ATOM 733 C C . PRO A 1 98 ? -14.633 13.006 12.691 1.00 59.78 98 PRO A C 1
ATOM 735 O O . PRO A 1 98 ? -15.701 13.606 12.839 1.00 59.78 98 PRO A O 1
ATOM 738 N N . ARG A 1 99 ? -14.497 11.980 11.843 1.00 80.62 99 ARG A N 1
ATOM 739 C CA . ARG A 1 99 ? -15.646 11.341 11.189 1.00 80.62 99 ARG A CA 1
ATOM 740 C C . ARG A 1 99 ? -16.615 10.825 12.259 1.00 80.62 99 ARG A C 1
ATOM 742 O O . ARG A 1 99 ? -16.186 10.520 13.377 1.00 80.62 99 ARG A O 1
ATOM 749 N N . PRO A 1 100 ? -17.911 10.669 11.938 1.00 81.12 100 PRO A N 1
ATOM 750 C CA . PRO A 1 100 ? -18.827 10.024 12.864 1.00 81.12 100 PRO A CA 1
ATOM 751 C C . PRO A 1 100 ? -18.298 8.650 13.273 1.00 81.12 100 PRO A C 1
ATOM 753 O O . PRO A 1 100 ? -17.903 7.866 12.414 1.00 81.12 100 PRO A O 1
ATOM 756 N N . LYS A 1 101 ? -18.340 8.329 14.570 1.00 83.81 101 LYS A N 1
ATOM 757 C CA . LYS A 1 101 ? -17.863 7.034 15.094 1.00 83.81 101 LYS A CA 1
ATOM 758 C C . LYS A 1 101 ? -18.582 5.820 14.491 1.00 83.81 101 LYS A C 1
ATOM 760 O O . LYS A 1 101 ? -18.066 4.712 14.554 1.00 83.81 101 LYS A O 1
ATOM 765 N N . SER A 1 102 ? -19.759 6.028 13.901 1.00 89.56 102 SER A N 1
ATOM 766 C CA . SER A 1 102 ? -20.540 5.008 13.198 1.00 89.56 102 SER A CA 1
ATOM 767 C C . SER A 1 102 ? -20.103 4.773 11.746 1.00 89.56 102 SER A C 1
ATOM 769 O O . SER A 1 102 ? -20.604 3.851 11.098 1.00 89.56 102 SER A O 1
ATOM 771 N N . PHE A 1 103 ? -19.195 5.596 11.209 1.00 94.00 103 PHE A N 1
ATOM 772 C CA . PHE A 1 103 ? -18.686 5.446 9.853 1.00 94.00 103 PHE A CA 1
ATOM 773 C C . PHE A 1 103 ? -17.657 4.315 9.781 1.00 94.00 103 PHE A C 1
ATOM 775 O O . PHE A 1 103 ? -16.628 4.340 10.454 1.00 94.00 103 PHE A O 1
ATOM 782 N N . ALA A 1 104 ? -17.926 3.329 8.929 1.00 95.31 104 ALA A N 1
ATOM 783 C CA . ALA A 1 104 ? -17.063 2.180 8.726 1.00 95.31 104 ALA A CA 1
ATOM 784 C C . ALA A 1 104 ? -16.217 2.359 7.458 1.00 95.31 104 ALA A C 1
ATOM 786 O O . ALA A 1 104 ? -16.711 2.247 6.331 1.00 95.31 104 ALA A O 1
ATOM 787 N N . HIS A 1 105 ? -14.931 2.621 7.660 1.00 96.31 105 HIS A N 1
ATOM 788 C CA . HIS A 1 105 ? -13.911 2.795 6.629 1.00 96.31 105 HIS A CA 1
ATOM 789 C C . HIS A 1 105 ? -13.642 1.482 5.877 1.00 96.31 105 HIS A C 1
ATOM 791 O O . HIS A 1 105 ? -13.597 0.412 6.481 1.00 96.31 105 HIS A O 1
ATOM 797 N N . HIS A 1 106 ? -13.460 1.534 4.558 1.00 95.69 106 HIS A N 1
ATOM 798 C CA . HIS A 1 106 ? -13.225 0.326 3.754 1.00 95.69 106 HIS A CA 1
ATOM 799 C C . HIS A 1 106 ? -11.744 -0.100 3.725 1.00 95.69 106 HIS A C 1
ATOM 801 O O . HIS A 1 106 ? -11.429 -1.294 3.719 1.00 95.69 106 HIS A O 1
ATOM 807 N N . ASP A 1 107 ? -10.836 0.877 3.706 1.00 94.81 107 ASP A N 1
ATOM 808 C CA . ASP A 1 107 ? -9.404 0.692 3.447 1.00 94.81 107 ASP A CA 1
ATOM 809 C C . ASP A 1 107 ? -8.522 1.702 4.207 1.00 94.81 107 ASP A C 1
ATOM 811 O O . ASP A 1 107 ? -9.011 2.647 4.830 1.00 94.81 107 ASP A O 1
ATOM 815 N N . ILE A 1 108 ? -7.202 1.518 4.141 1.00 93.31 108 ILE A N 1
ATOM 816 C CA . ILE A 1 108 ? -6.215 2.391 4.798 1.00 93.31 108 ILE A CA 1
ATOM 817 C C . ILE A 1 108 ? -6.266 3.836 4.275 1.00 93.31 108 ILE A C 1
ATOM 819 O O . ILE A 1 108 ? -6.136 4.774 5.063 1.00 93.31 108 ILE A O 1
ATOM 823 N N . GLN A 1 109 ? -6.487 4.049 2.972 1.00 91.88 109 GLN A N 1
ATOM 824 C CA . GLN A 1 109 ? -6.556 5.406 2.415 1.00 91.88 109 GLN A CA 1
ATOM 825 C C . GLN A 1 109 ? -7.727 6.203 2.982 1.00 91.88 109 GLN A C 1
ATOM 827 O O . GLN A 1 109 ? -7.584 7.394 3.245 1.00 91.88 109 GLN A O 1
ATOM 832 N N . SER A 1 110 ? -8.864 5.545 3.197 1.00 93.69 110 SER A N 1
ATOM 833 C CA . SER A 1 110 ? -10.050 6.158 3.774 1.00 93.69 110 SER A CA 1
ATOM 834 C C . SER A 1 110 ? -9.856 6.531 5.244 1.00 93.69 110 SER A C 1
ATOM 836 O O . SER A 1 110 ? -10.447 7.512 5.681 1.00 93.69 110 SER A O 1
ATOM 838 N N . ILE A 1 111 ? -9.036 5.790 6.002 1.00 93.44 111 ILE A N 1
ATOM 839 C CA . ILE A 1 111 ? -8.640 6.150 7.378 1.00 93.44 111 ILE A CA 1
ATOM 840 C C . ILE A 1 111 ? -7.742 7.391 7.348 1.00 93.44 111 ILE A C 1
ATOM 842 O O . ILE A 1 111 ? -7.944 8.322 8.117 1.00 93.44 111 ILE A O 1
ATOM 846 N N . LEU A 1 112 ? -6.787 7.430 6.417 1.00 91.50 112 LEU A N 1
ATOM 847 C CA . LEU A 1 112 ? -5.848 8.540 6.217 1.00 91.50 112 LEU A CA 1
ATOM 848 C C . LEU A 1 112 ? -6.435 9.726 5.434 1.00 91.50 112 LEU A C 1
ATOM 850 O O . LEU A 1 112 ? -5.682 10.635 5.056 1.00 91.50 112 LEU A O 1
ATOM 854 N N . PHE A 1 113 ? -7.734 9.695 5.130 1.00 90.94 113 PHE A N 1
ATOM 855 C CA . PHE A 1 113 ? -8.399 10.725 4.349 1.00 90.94 113 PHE A CA 1
ATOM 856 C C . PHE A 1 113 ? -8.606 11.978 5.195 1.00 90.94 113 PHE A C 1
ATOM 858 O O . PHE A 1 113 ? -9.401 11.993 6.134 1.00 90.94 113 PHE A O 1
ATOM 865 N N . ASP A 1 114 ? -7.936 13.049 4.790 1.00 85.69 114 ASP A N 1
ATOM 866 C CA . ASP A 1 114 ? -8.131 14.388 5.322 1.00 85.69 114 ASP A CA 1
ATOM 867 C C . ASP A 1 114 ? -8.362 15.341 4.138 1.00 85.69 114 ASP A C 1
ATOM 869 O O . ASP A 1 114 ? -7.444 15.540 3.335 1.00 85.69 114 ASP A O 1
ATOM 873 N N . PRO A 1 115 ? -9.573 15.910 3.989 1.00 76.44 115 PRO A N 1
ATOM 874 C CA . PRO A 1 115 ? -9.882 16.800 2.878 1.00 76.44 115 PRO A CA 1
ATOM 875 C C . PRO A 1 115 ? -9.117 18.130 2.966 1.00 76.44 115 PRO A C 1
ATOM 877 O O . PRO A 1 115 ? -8.913 18.776 1.942 1.00 76.44 115 PRO A O 1
ATOM 880 N N . PHE A 1 116 ? -8.678 18.549 4.156 1.00 71.69 116 PHE A N 1
ATOM 881 C CA . PHE A 1 116 ? -8.049 19.850 4.384 1.00 71.69 116 PHE A CA 1
ATOM 882 C C . PHE A 1 116 ? -6.547 19.797 4.586 1.00 71.69 116 PHE A C 1
ATOM 884 O O . PHE A 1 116 ? -5.949 20.860 4.774 1.00 71.69 116 PHE A O 1
ATOM 891 N N . ARG A 1 117 ? -5.929 18.617 4.478 1.00 65.62 117 ARG A N 1
ATOM 892 C CA . ARG A 1 117 ? -4.474 18.468 4.412 1.00 65.62 117 ARG A CA 1
ATOM 893 C C . ARG A 1 117 ? -3.951 19.077 3.111 1.00 65.62 117 ARG A C 1
ATOM 895 O O . ARG A 1 117 ? -3.503 18.379 2.207 1.00 65.62 117 ARG A O 1
ATOM 902 N N . ARG A 1 118 ? -4.014 20.405 3.009 1.00 52.22 118 ARG A N 1
ATOM 903 C CA . ARG A 1 118 ? -3.292 21.181 2.014 1.00 52.22 118 ARG A CA 1
ATOM 904 C C . ARG A 1 118 ? -1.829 20.985 2.342 1.00 52.22 118 ARG A C 1
ATOM 906 O O . ARG A 1 118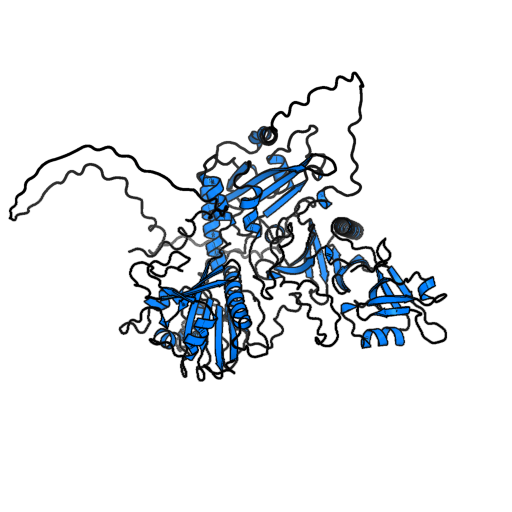 ? -1.375 21.367 3.419 1.00 52.22 118 ARG A O 1
ATOM 913 N N . ARG A 1 119 ? -1.095 20.369 1.420 1.00 52.53 119 ARG A N 1
ATOM 914 C CA . ARG A 1 119 ? 0.361 20.449 1.459 1.00 52.53 119 ARG A CA 1
ATOM 915 C C . ARG A 1 119 ? 0.705 21.930 1.518 1.00 52.53 119 ARG A C 1
ATOM 917 O O . ARG A 1 119 ? 0.173 22.699 0.713 1.00 52.53 119 ARG A O 1
ATOM 924 N N . GLU A 1 120 ? 1.535 22.316 2.489 1.00 39.19 120 GLU A N 1
ATOM 925 C CA . GLU A 1 120 ? 2.243 23.592 2.432 1.00 39.19 120 GLU A CA 1
ATOM 926 C C . GLU A 1 120 ? 2.690 23.765 0.995 1.00 39.19 120 GLU A C 1
ATOM 928 O O . GLU A 1 120 ? 3.295 22.842 0.442 1.00 39.19 120 GLU A O 1
ATOM 933 N N . SER A 1 121 ? 2.270 24.875 0.385 1.00 35.62 121 SER A N 1
ATOM 934 C CA . SER A 1 121 ? 2.586 25.222 -0.986 1.00 35.62 121 SER A CA 1
ATOM 935 C C . SER A 1 121 ? 4.000 24.759 -1.276 1.00 35.62 121 SER A C 1
ATOM 937 O O . SER A 1 121 ? 4.962 25.346 -0.776 1.00 35.62 121 SER A O 1
ATOM 939 N N . GLU A 1 122 ? 4.132 23.698 -2.074 1.00 40.25 122 GLU A N 1
ATOM 940 C CA . GLU A 1 122 ? 5.356 23.500 -2.811 1.00 40.25 122 GLU A CA 1
ATOM 941 C C . GLU A 1 122 ? 5.507 24.817 -3.560 1.00 40.25 122 GLU A C 1
ATOM 943 O O . GLU A 1 122 ? 4.785 25.112 -4.518 1.00 40.25 122 GLU A O 1
ATOM 948 N N . VAL A 1 123 ? 6.406 25.671 -3.058 1.00 36.69 123 VAL A N 1
ATOM 949 C CA . VAL A 1 123 ? 7.093 26.650 -3.880 1.00 36.69 123 VAL A CA 1
ATOM 950 C C . VAL A 1 123 ? 7.346 25.889 -5.160 1.00 36.69 123 VAL A C 1
ATOM 952 O O . VAL A 1 123 ? 7.987 24.842 -5.088 1.00 36.69 123 VAL A O 1
ATOM 955 N N . ARG A 1 124 ? 6.730 26.349 -6.255 1.00 40.94 124 ARG A N 1
ATOM 956 C CA . ARG A 1 124 ? 6.721 25.763 -7.601 1.00 40.94 124 ARG A CA 1
ATOM 957 C C . ARG A 1 124 ? 8.153 25.588 -8.123 1.00 40.94 124 ARG A C 1
ATOM 959 O O . ARG A 1 124 ? 8.575 26.231 -9.077 1.00 40.94 124 ARG A O 1
ATOM 966 N N . LYS A 1 125 ? 8.942 24.762 -7.450 1.00 41.41 125 LYS A N 1
ATOM 967 C CA . LYS A 1 125 ? 10.285 24.352 -7.788 1.00 41.41 125 LYS A CA 1
ATOM 968 C C . LYS A 1 125 ? 10.060 23.100 -8.597 1.00 41.41 125 LYS A C 1
ATOM 970 O O . LYS A 1 125 ? 9.492 22.133 -8.107 1.00 41.41 125 LYS A O 1
ATOM 975 N N . ASN A 1 126 ? 10.481 23.138 -9.851 1.00 43.16 126 ASN A N 1
ATOM 976 C CA . ASN A 1 126 ? 10.618 21.942 -10.664 1.00 43.16 126 ASN A CA 1
ATOM 977 C C . ASN A 1 126 ? 11.488 20.938 -9.887 1.00 43.16 126 ASN A C 1
ATOM 979 O O . ASN A 1 126 ? 12.715 21.057 -9.902 1.00 43.16 126 ASN A O 1
ATOM 983 N N . VAL A 1 127 ? 10.865 20.001 -9.165 1.00 49.41 127 VAL A N 1
ATOM 984 C CA . VAL A 1 127 ? 11.572 18.975 -8.396 1.00 49.41 127 VAL A CA 1
ATOM 985 C C . VAL A 1 127 ? 12.271 18.074 -9.410 1.00 49.41 127 VAL A C 1
ATOM 987 O O . VAL A 1 127 ? 11.640 17.339 -10.173 1.00 49.41 127 VAL A O 1
ATOM 990 N N . ARG A 1 128 ? 13.597 18.209 -9.489 1.00 58.47 128 ARG A N 1
ATOM 991 C CA . ARG A 1 128 ? 14.450 17.354 -10.321 1.00 58.47 128 ARG A CA 1
ATOM 992 C C . ARG A 1 128 ? 14.486 15.964 -9.677 1.00 58.47 128 ARG A C 1
ATOM 994 O O . ARG A 1 128 ? 14.488 15.861 -8.457 1.00 58.47 128 ARG A O 1
ATOM 1001 N N . SER A 1 129 ? 14.503 14.902 -10.483 1.00 64.00 129 SER A N 1
ATOM 1002 C CA . SER A 1 129 ? 14.687 13.535 -9.964 1.00 64.00 129 SER A CA 1
ATOM 1003 C C . SER A 1 129 ? 16.052 13.391 -9.284 1.00 64.00 129 SER A C 1
ATOM 1005 O O . SER A 1 129 ? 17.005 14.073 -9.678 1.00 64.00 129 SER A O 1
ATOM 1007 N N . GLY A 1 130 ? 16.174 12.462 -8.328 1.00 62.84 130 GLY A N 1
ATOM 1008 C CA . GLY A 1 130 ? 17.433 12.205 -7.614 1.00 62.84 130 GLY A CA 1
ATOM 1009 C C . GLY A 1 130 ? 18.614 11.922 -8.551 1.00 62.84 130 GLY A C 1
ATOM 1010 O O . GLY A 1 130 ? 19.662 12.540 -8.403 1.00 62.84 130 GLY A O 1
ATOM 1011 N N . ALA A 1 131 ? 18.427 11.100 -9.594 1.00 65.06 131 ALA A N 1
ATOM 1012 C CA . ALA A 1 131 ? 19.467 10.825 -10.601 1.00 65.06 131 ALA A CA 1
ATOM 1013 C C . ALA A 1 131 ? 19.936 12.101 -11.332 1.00 65.06 131 ALA A C 1
ATOM 1015 O O . ALA A 1 131 ? 21.131 12.364 -11.478 1.00 65.06 131 ALA A O 1
ATOM 1016 N N . SER A 1 132 ? 18.992 12.962 -11.732 1.00 70.56 132 SER A N 1
ATOM 1017 C CA . SER A 1 132 ? 19.322 14.233 -12.390 1.00 70.56 132 SER A CA 1
ATOM 1018 C C . SER A 1 132 ? 20.022 15.211 -11.442 1.00 70.56 132 SER A C 1
ATOM 1020 O O . SER A 1 132 ? 20.962 15.882 -11.865 1.00 70.56 132 SER A O 1
ATOM 1022 N N . ALA A 1 133 ? 19.598 15.274 -10.177 1.00 73.50 133 ALA A N 1
ATOM 1023 C CA . ALA A 1 133 ? 20.220 16.110 -9.153 1.00 73.50 133 ALA A CA 1
ATOM 1024 C C . ALA A 1 133 ? 21.658 15.653 -8.837 1.00 73.50 133 ALA A C 1
ATOM 1026 O O . ALA A 1 133 ? 22.582 16.467 -8.871 1.00 73.50 133 ALA A O 1
ATOM 1027 N N . ALA A 1 134 ? 21.874 14.349 -8.641 1.00 73.81 134 ALA A N 1
ATOM 1028 C CA . ALA A 1 134 ? 23.187 13.766 -8.359 1.00 73.81 134 ALA A CA 1
ATOM 1029 C C . ALA A 1 134 ? 24.195 13.995 -9.499 1.00 73.81 134 ALA A C 1
ATOM 1031 O O . ALA A 1 134 ? 25.354 14.338 -9.251 1.00 73.81 134 ALA A O 1
ATOM 1032 N N . SER A 1 135 ? 23.753 13.878 -10.757 1.00 73.19 135 SER A N 1
ATOM 1033 C CA . SER A 1 135 ? 24.624 14.051 -11.929 1.00 73.19 135 SER A CA 1
ATOM 1034 C C . SER A 1 135 ? 25.166 15.479 -12.121 1.00 73.19 135 SER A C 1
ATOM 1036 O O . SER A 1 135 ? 26.207 15.662 -12.754 1.00 73.19 135 SER A O 1
ATOM 1038 N N . GLN A 1 136 ? 24.498 16.498 -11.564 1.00 67.56 136 GLN A N 1
ATOM 1039 C CA . GLN A 1 136 ? 24.876 17.913 -11.704 1.00 67.56 136 GLN A CA 1
ATOM 1040 C C . GLN A 1 136 ? 25.826 18.418 -10.613 1.00 67.56 136 GLN A C 1
ATOM 1042 O O . GLN A 1 136 ? 26.519 19.413 -10.826 1.00 67.56 136 GLN A O 1
ATOM 1047 N N . ILE A 1 137 ? 25.933 17.728 -9.472 1.00 63.78 137 ILE A N 1
ATOM 1048 C CA . ILE A 1 137 ? 26.918 18.083 -8.434 1.00 63.78 137 ILE A CA 1
ATOM 1049 C C . ILE A 1 137 ? 28.343 18.066 -9.019 1.00 63.78 137 ILE A C 1
ATOM 1051 O O . ILE A 1 137 ? 29.144 18.949 -8.720 1.00 63.78 137 ILE A O 1
ATOM 1055 N N . ARG A 1 138 ? 28.636 17.144 -9.948 1.00 55.69 138 ARG A N 1
ATOM 1056 C CA . ARG A 1 138 ? 29.922 17.105 -10.668 1.00 55.69 138 ARG A CA 1
ATOM 1057 C C . ARG A 1 138 ? 30.156 18.283 -11.620 1.00 55.69 138 ARG A C 1
ATOM 1059 O O . ARG A 1 138 ? 31.308 18.600 -11.887 1.00 55.69 138 ARG A O 1
ATOM 1066 N N . THR A 1 139 ? 29.121 18.933 -12.162 1.00 53.16 139 THR A N 1
ATOM 1067 C CA . THR A 1 139 ? 29.328 20.063 -13.092 1.00 53.16 139 THR A CA 1
ATOM 1068 C C . THR A 1 139 ? 29.659 21.364 -12.360 1.00 53.16 139 THR A C 1
ATOM 1070 O O . THR A 1 139 ? 30.368 22.209 -12.905 1.00 53.16 139 THR A O 1
ATOM 1073 N N . ASN A 1 140 ? 29.214 21.505 -11.107 1.00 48.44 140 ASN A N 1
ATOM 1074 C CA . ASN A 1 140 ? 29.437 22.702 -10.291 1.00 48.44 140 ASN A CA 1
ATOM 1075 C C . ASN A 1 140 ? 30.742 22.683 -9.474 1.00 48.44 140 ASN A C 1
ATOM 1077 O O . ASN A 1 140 ? 31.051 23.675 -8.820 1.00 48.44 140 ASN A O 1
ATOM 1081 N N . SER A 1 141 ? 31.557 21.624 -9.545 1.00 43.62 141 SER A N 1
ATOM 1082 C CA . SER A 1 141 ? 32.881 21.572 -8.901 1.00 43.62 141 SER A CA 1
ATOM 1083 C C . SER A 1 141 ? 33.993 22.291 -9.692 1.00 43.62 141 SER A C 1
ATOM 1085 O O . SER A 1 141 ? 35.175 22.039 -9.467 1.00 43.62 141 SER A O 1
ATOM 1087 N N . SER A 1 142 ? 33.639 23.188 -10.620 1.00 36.97 142 SER A N 1
ATOM 1088 C CA . SER A 1 142 ? 34.588 24.045 -11.350 1.00 36.97 142 SER A CA 1
ATOM 1089 C C . SER A 1 142 ? 34.817 25.367 -10.588 1.00 36.97 142 SER A C 1
ATOM 1091 O O . SER A 1 142 ? 33.848 25.953 -10.103 1.00 36.97 142 SER A O 1
ATOM 1093 N N . PRO A 1 143 ? 36.050 25.907 -10.490 1.00 37.53 143 PRO A N 1
ATOM 1094 C CA . PRO A 1 143 ? 36.387 27.012 -9.585 1.00 37.53 14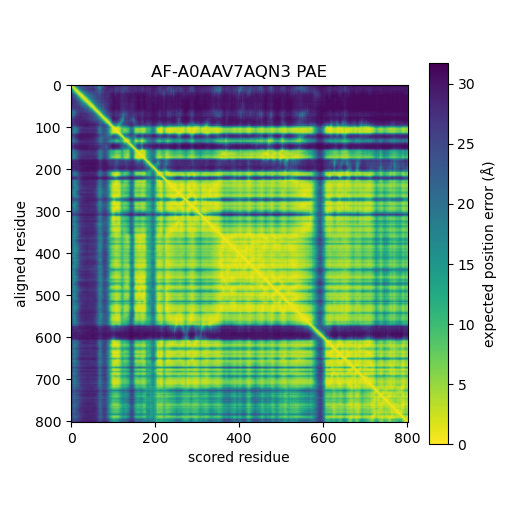3 PRO A CA 1
ATOM 1095 C C . PRO A 1 143 ? 36.031 28.396 -10.160 1.00 37.53 143 PRO A C 1
ATOM 1097 O O . PRO A 1 143 ? 36.887 29.266 -10.304 1.00 37.53 143 PRO A O 1
ATOM 1100 N N . ARG A 1 144 ? 34.761 28.636 -10.502 1.00 36.59 144 ARG A N 1
ATOM 1101 C CA . ARG A 1 144 ? 34.249 29.987 -10.790 1.00 36.59 144 ARG A CA 1
ATOM 1102 C C . ARG A 1 144 ? 32.925 30.207 -10.063 1.00 36.59 144 ARG A C 1
ATOM 1104 O O . ARG A 1 144 ? 31.852 29.965 -10.600 1.00 36.59 144 ARG A O 1
ATOM 1111 N N . ARG A 1 145 ? 33.033 30.654 -8.808 1.00 36.12 145 ARG A N 1
ATOM 1112 C CA . ARG A 1 145 ? 31.909 31.077 -7.960 1.00 36.12 145 ARG A CA 1
ATOM 1113 C C . ARG A 1 145 ? 31.320 32.393 -8.477 1.00 36.12 145 ARG A C 1
ATOM 1115 O O . ARG A 1 145 ? 32.006 33.410 -8.466 1.00 36.12 145 ARG A O 1
ATOM 1122 N N . SER A 1 146 ? 30.040 32.393 -8.840 1.00 30.30 146 SER A N 1
ATOM 1123 C CA . SER A 1 146 ? 29.195 33.592 -8.834 1.00 30.30 146 SER A CA 1
ATOM 1124 C C . SER A 1 146 ? 28.338 33.578 -7.565 1.00 30.30 146 SER A C 1
ATOM 1126 O O . SER A 1 146 ? 27.518 32.680 -7.382 1.00 30.30 146 SER A O 1
ATOM 1128 N N . LEU A 1 147 ? 28.552 34.556 -6.680 1.00 37.72 147 LEU A N 1
ATOM 1129 C CA . LEU A 1 147 ? 27.747 34.795 -5.479 1.00 37.72 147 LEU A CA 1
ATOM 1130 C C . LEU A 1 147 ? 26.308 35.163 -5.876 1.00 37.72 147 LEU A C 1
ATOM 1132 O O . LEU A 1 147 ? 26.082 36.272 -6.353 1.00 37.72 147 LEU A O 1
ATOM 1136 N N . SER A 1 148 ? 25.344 34.257 -5.692 1.00 32.22 148 SER A N 1
ATOM 1137 C CA . SER A 1 148 ? 23.926 34.577 -5.416 1.00 32.22 148 SER A CA 1
ATOM 1138 C C . SER A 1 148 ? 23.060 33.313 -5.396 1.00 32.22 148 SER A C 1
ATOM 1140 O O . SER A 1 148 ? 22.462 32.949 -6.401 1.00 32.22 148 SER A O 1
ATOM 1142 N N . SER A 1 149 ? 22.986 32.634 -4.248 1.00 30.91 149 SER A N 1
ATOM 1143 C CA . SER A 1 149 ? 21.861 31.792 -3.784 1.00 30.91 149 SER A CA 1
ATOM 1144 C C . SER A 1 149 ? 22.198 31.294 -2.370 1.00 30.91 149 SER A C 1
ATOM 1146 O O . SER A 1 149 ? 23.335 30.865 -2.179 1.00 30.91 149 SER A O 1
ATOM 1148 N N . PRO A 1 150 ? 21.286 31.340 -1.378 1.00 38.94 150 PRO A N 1
ATOM 1149 C CA . PRO A 1 150 ? 21.511 30.679 -0.095 1.00 38.94 150 PRO A CA 1
ATOM 1150 C C . PRO A 1 150 ? 21.677 29.179 -0.351 1.00 38.94 150 PRO A C 1
ATOM 1152 O O . PRO A 1 150 ? 20.848 28.575 -1.033 1.00 38.94 150 PRO A O 1
ATOM 1155 N N . GLU A 1 151 ? 22.782 28.622 0.129 1.00 38.81 151 GLU A N 1
ATOM 1156 C CA . GLU A 1 151 ? 23.196 27.239 -0.085 1.00 38.81 151 GLU A CA 1
ATOM 1157 C C . GLU A 1 151 ? 22.138 26.281 0.482 1.00 38.81 151 GLU A C 1
ATOM 1159 O O . GLU A 1 151 ? 21.909 26.241 1.688 1.00 38.81 151 GLU A O 1
ATOM 1164 N N . ASP A 1 152 ? 21.471 25.526 -0.392 1.00 44.78 152 ASP A N 1
ATOM 1165 C CA . ASP A 1 152 ? 20.768 24.304 -0.003 1.00 44.78 152 ASP A CA 1
ATOM 1166 C C . ASP A 1 152 ? 21.872 23.258 0.231 1.00 44.78 152 ASP A C 1
ATOM 1168 O O . ASP A 1 152 ? 22.566 22.913 -0.737 1.00 44.78 152 ASP A O 1
ATOM 1172 N N . PRO A 1 153 ? 22.150 22.822 1.474 1.00 51.19 153 PRO A N 1
ATOM 1173 C CA . PRO A 1 153 ? 23.144 21.787 1.713 1.00 51.19 153 PRO A CA 1
ATOM 1174 C C . PRO A 1 153 ? 22.620 20.514 1.045 1.00 51.19 153 PRO A C 1
ATOM 1176 O O . PRO A 1 153 ? 21.696 19.878 1.543 1.00 51.19 153 PRO A O 1
ATOM 1179 N N . GLY A 1 154 ? 23.137 20.196 -0.145 1.00 67.75 154 GLY A N 1
ATOM 1180 C CA . GLY A 1 154 ? 22.666 19.057 -0.931 1.00 67.75 154 GLY A CA 1
ATOM 1181 C C . GLY A 1 154 ? 22.665 17.770 -0.101 1.00 67.75 154 GLY A C 1
ATOM 1182 O O . GLY A 1 154 ? 23.565 17.564 0.709 1.00 67.75 154 GLY A O 1
ATOM 1183 N N . ASP A 1 155 ? 21.655 16.917 -0.294 1.00 81.44 155 ASP A N 1
ATOM 1184 C CA . ASP A 1 155 ? 21.523 15.645 0.427 1.00 81.44 155 ASP A CA 1
ATOM 1185 C C . ASP A 1 155 ? 22.749 14.750 0.159 1.00 81.44 155 ASP A C 1
ATOM 1187 O O . ASP A 1 155 ? 22.899 14.276 -0.972 1.00 81.44 155 ASP A O 1
ATOM 1191 N N . PRO A 1 156 ? 23.618 14.494 1.156 1.00 83.88 156 PRO A N 1
ATOM 1192 C CA . PRO A 1 156 ? 24.885 13.795 0.950 1.00 83.88 156 PRO A CA 1
ATOM 1193 C C . PRO A 1 156 ? 24.723 12.297 0.647 1.00 83.88 156 PRO A C 1
ATOM 1195 O O . PRO A 1 156 ? 25.702 11.656 0.270 1.00 83.88 156 PRO A O 1
ATOM 1198 N N . GLY A 1 157 ? 23.512 11.740 0.768 1.00 86.88 157 GLY A N 1
ATOM 1199 C CA . GLY A 1 157 ? 23.279 10.295 0.735 1.00 86.88 157 GLY A CA 1
ATOM 1200 C C . GLY A 1 157 ? 23.272 9.694 2.144 1.00 86.88 157 GLY A C 1
ATOM 1201 O O . GLY A 1 157 ? 23.270 10.421 3.137 1.00 86.88 157 GLY A O 1
ATOM 1202 N N . ASP A 1 158 ? 23.261 8.365 2.248 1.00 88.25 158 ASP A N 1
ATOM 1203 C CA . ASP A 1 158 ? 23.341 7.638 3.529 1.00 88.25 158 ASP A CA 1
ATOM 1204 C C . ASP A 1 158 ? 24.738 7.109 3.877 1.00 88.25 158 ASP A C 1
ATOM 1206 O O . ASP A 1 158 ? 24.927 6.553 4.956 1.00 88.25 158 ASP A O 1
ATOM 1210 N N . GLY A 1 159 ? 25.719 7.274 2.986 1.00 87.94 159 GLY A N 1
ATOM 1211 C CA . GLY A 1 159 ? 27.088 6.816 3.227 1.00 87.94 159 GLY A CA 1
ATOM 1212 C C . GLY A 1 159 ? 27.265 5.295 3.193 1.00 87.94 159 GLY A C 1
ATOM 1213 O O . GLY A 1 159 ? 28.346 4.825 3.529 1.00 87.94 159 GLY A O 1
ATOM 1214 N N . LYS A 1 160 ? 26.244 4.525 2.793 1.00 90.06 160 LYS A N 1
ATOM 1215 C CA . LYS A 1 160 ? 26.331 3.064 2.676 1.00 90.06 160 LYS A CA 1
ATOM 1216 C C . LYS A 1 160 ? 26.891 2.676 1.308 1.00 90.06 160 LYS A C 1
ATOM 1218 O O . LYS A 1 160 ? 26.345 3.074 0.279 1.00 90.06 160 LYS A O 1
ATOM 1223 N N . ASP A 1 161 ? 27.943 1.868 1.276 1.00 91.81 161 ASP A N 1
ATOM 1224 C CA . ASP A 1 161 ? 28.530 1.330 0.048 1.00 91.81 161 ASP A CA 1
ATOM 1225 C C . ASP A 1 161 ? 29.087 -0.089 0.233 1.00 91.81 161 ASP A C 1
ATOM 1227 O O . ASP A 1 161 ? 29.174 -0.614 1.344 1.00 91.81 161 ASP A O 1
ATOM 1231 N N . ASN A 1 162 ? 29.372 -0.751 -0.888 1.00 91.19 162 ASN A N 1
ATOM 1232 C CA . ASN A 1 162 ? 30.073 -2.028 -0.953 1.00 91.19 162 ASN A CA 1
ATOM 1233 C C . ASN A 1 162 ? 30.732 -2.210 -2.337 1.00 91.19 162 ASN A C 1
ATOM 1235 O O . ASN A 1 162 ? 30.664 -1.342 -3.209 1.00 91.19 162 ASN A O 1
ATOM 1239 N N . ASP A 1 163 ? 31.309 -3.387 -2.582 1.00 90.50 163 ASP A N 1
ATOM 1240 C CA . ASP A 1 163 ? 31.968 -3.706 -3.855 1.00 90.50 163 ASP A CA 1
ATOM 1241 C C . ASP A 1 163 ? 31.029 -3.701 -5.078 1.00 90.50 163 ASP A C 1
ATOM 1243 O O . ASP A 1 163 ? 31.507 -3.702 -6.216 1.00 90.50 163 ASP A O 1
ATOM 1247 N N . LEU A 1 164 ? 29.705 -3.748 -4.884 1.00 91.31 164 LEU A N 1
ATOM 1248 C CA . LEU A 1 164 ? 28.705 -3.718 -5.957 1.00 91.31 164 LEU A CA 1
ATOM 1249 C C . LEU A 1 164 ? 28.262 -2.292 -6.288 1.00 91.31 164 LEU A C 1
ATOM 1251 O O . LEU A 1 164 ? 28.028 -1.990 -7.462 1.00 91.31 164 LEU A O 1
ATOM 1255 N N . LEU A 1 165 ? 28.112 -1.452 -5.264 1.00 92.94 165 LEU A N 1
ATOM 1256 C CA . LEU A 1 165 ? 27.354 -0.209 -5.298 1.00 92.94 165 LEU A CA 1
ATOM 1257 C C . LEU A 1 165 ? 28.005 0.845 -4.394 1.00 92.94 165 LEU A C 1
ATOM 1259 O O . LEU A 1 165 ? 28.183 0.629 -3.198 1.00 92.94 165 LEU A O 1
ATOM 1263 N N . LEU A 1 166 ? 28.294 2.012 -4.964 1.00 93.56 166 LEU A N 1
ATOM 1264 C CA . LEU A 1 166 ? 28.829 3.159 -4.233 1.00 93.56 166 LEU A CA 1
ATOM 1265 C C . LEU A 1 166 ? 27.708 4.039 -3.673 1.00 93.56 166 LEU A C 1
ATOM 1267 O O . LEU A 1 166 ? 26.636 4.173 -4.275 1.00 93.56 166 LEU A O 1
ATOM 1271 N N . SER A 1 167 ? 27.994 4.709 -2.559 1.00 91.75 167 SER A N 1
ATOM 1272 C CA . SER A 1 167 ? 27.137 5.752 -1.996 1.00 91.75 167 SER A CA 1
ATOM 1273 C C . SER A 1 167 ? 26.943 6.895 -2.999 1.00 91.75 167 SER A C 1
ATOM 1275 O O . SER A 1 167 ? 27.837 7.229 -3.787 1.00 91.75 167 SER A O 1
ATOM 1277 N N . CYS A 1 168 ? 25.750 7.488 -3.004 1.00 91.00 168 CYS A N 1
ATOM 1278 C CA . CYS A 1 168 ? 25.390 8.547 -3.936 1.00 91.00 168 CYS A CA 1
ATOM 1279 C C . CYS A 1 168 ? 24.495 9.605 -3.259 1.00 91.00 168 CYS A C 1
ATOM 1281 O O . CYS A 1 168 ? 23.504 9.245 -2.617 1.00 91.00 168 CYS A O 1
ATOM 1283 N N . PRO A 1 169 ? 24.793 10.910 -3.430 1.00 89.75 169 PRO A N 1
ATOM 1284 C CA . PRO A 1 169 ? 23.907 11.995 -3.014 1.00 89.75 169 PRO A CA 1
ATOM 1285 C C . PRO A 1 169 ? 22.485 11.822 -3.553 1.00 89.75 169 PRO A C 1
ATOM 1287 O O . PRO A 1 169 ? 22.313 11.405 -4.697 1.00 89.75 169 PRO A O 1
ATOM 1290 N N . TYR A 1 170 ? 21.469 12.178 -2.765 1.00 89.31 170 TYR A N 1
ATOM 1291 C CA . TYR A 1 170 ? 20.041 11.983 -3.084 1.00 89.31 170 TYR A CA 1
ATOM 1292 C C . TYR A 1 170 ? 19.572 10.527 -3.227 1.00 89.31 170 TYR A C 1
ATOM 1294 O O . TYR A 1 170 ? 18.411 10.301 -3.585 1.00 89.31 170 TYR A O 1
ATOM 1302 N N . PHE A 1 171 ? 20.432 9.546 -2.949 1.00 92.62 171 PHE A N 1
ATOM 1303 C CA . PHE A 1 171 ? 20.096 8.126 -2.969 1.00 92.62 171 PHE A CA 1
ATOM 1304 C C . PHE A 1 171 ? 20.291 7.484 -1.598 1.00 92.62 171 PHE A C 1
ATOM 1306 O O . PHE A 1 171 ? 20.967 8.025 -0.720 1.00 92.62 171 PHE A O 1
ATOM 1313 N N . ARG A 1 172 ? 19.628 6.347 -1.406 1.00 93.19 172 ARG A N 1
ATOM 1314 C CA . ARG A 1 172 ? 19.712 5.489 -0.228 1.00 93.19 172 ARG A CA 1
ATOM 1315 C C . ARG A 1 172 ? 19.959 4.057 -0.682 1.00 93.19 172 ARG A C 1
ATOM 1317 O O . ARG A 1 172 ? 19.252 3.579 -1.575 1.00 93.19 172 ARG A O 1
ATOM 1324 N N . ASN A 1 173 ? 20.952 3.411 -0.090 1.00 94.12 173 ASN A N 1
ATOM 1325 C CA . ASN A 1 173 ? 21.446 2.096 -0.460 1.00 94.12 173 ASN A CA 1
ATOM 1326 C C . ASN A 1 173 ? 20.999 1.030 0.553 1.00 94.12 173 ASN A C 1
ATOM 1328 O O . ASN A 1 173 ? 20.864 1.288 1.747 1.00 94.12 173 ASN A O 1
ATOM 1332 N N . GLU A 1 174 ? 20.787 -0.179 0.046 1.00 92.44 174 GLU A N 1
ATOM 1333 C CA . GLU A 1 174 ? 20.534 -1.407 0.797 1.00 92.44 174 GLU A CA 1
ATOM 1334 C C . GLU A 1 174 ? 21.567 -2.433 0.310 1.00 92.44 174 GLU A C 1
ATOM 1336 O O . GLU A 1 174 ? 21.534 -2.852 -0.854 1.00 92.44 174 GLU A O 1
ATOM 1341 N N . VAL A 1 175 ? 22.533 -2.783 1.164 1.00 87.56 175 VAL A N 1
ATOM 1342 C CA . VAL A 1 175 ? 23.712 -3.594 0.783 1.00 87.56 175 VAL A CA 1
ATOM 1343 C C . VAL A 1 175 ? 23.750 -4.993 1.417 1.00 87.56 175 VAL A C 1
ATOM 1345 O O . VAL A 1 175 ? 24.695 -5.744 1.178 1.00 87.56 175 VAL A O 1
ATOM 1348 N N . GLY A 1 176 ? 22.694 -5.371 2.147 1.00 74.12 176 GLY A N 1
ATOM 1349 C CA . GLY A 1 176 ? 22.551 -6.670 2.817 1.00 74.12 176 GLY A CA 1
ATOM 1350 C C . GLY A 1 176 ? 23.174 -6.697 4.219 1.00 74.12 176 GLY A C 1
ATOM 1351 O O . GLY A 1 176 ? 24.143 -6.000 4.500 1.00 74.12 176 GLY A O 1
ATOM 1352 N N . GLY A 1 177 ? 22.589 -7.480 5.132 1.00 59.03 177 GLY A N 1
ATOM 1353 C CA . GLY A 1 177 ? 22.989 -7.512 6.552 1.00 59.03 177 GLY A CA 1
ATOM 1354 C C . GLY A 1 177 ? 22.406 -6.384 7.409 1.00 59.03 177 GLY A C 1
ATOM 1355 O O . GLY A 1 177 ? 22.500 -6.429 8.632 1.00 59.03 177 GLY A O 1
ATOM 1356 N N . GLU A 1 178 ? 21.758 -5.412 6.777 1.00 57.69 178 GLU A N 1
ATOM 1357 C CA . GLU A 1 178 ? 20.895 -4.453 7.449 1.00 57.69 178 GLU A CA 1
ATOM 1358 C C . GLU A 1 178 ? 19.661 -5.200 7.973 1.00 57.69 178 GLU A C 1
ATOM 1360 O O . GLU A 1 178 ? 18.882 -5.752 7.193 1.00 57.69 178 GLU A O 1
ATOM 1365 N N . GLU A 1 179 ? 19.453 -5.205 9.293 1.00 44.59 179 GLU A N 1
ATOM 1366 C CA . GLU A 1 179 ? 18.085 -5.272 9.808 1.00 44.59 179 GLU A CA 1
ATOM 1367 C C . GLU A 1 179 ? 17.395 -4.054 9.204 1.00 44.59 179 GLU A C 1
ATOM 1369 O O . GLU A 1 179 ? 17.831 -2.932 9.468 1.00 44.59 179 GLU A O 1
ATOM 1374 N N . ALA A 1 180 ? 16.429 -4.257 8.303 1.00 40.47 180 ALA A N 1
ATOM 1375 C CA . ALA A 1 180 ? 15.811 -3.158 7.569 1.00 40.47 180 ALA A CA 1
ATOM 1376 C C . ALA A 1 180 ? 15.488 -2.027 8.558 1.00 40.47 180 ALA A C 1
ATOM 1378 O O . ALA A 1 180 ? 14.803 -2.276 9.551 1.00 40.47 180 ALA A O 1
ATOM 1379 N N . GLU A 1 181 ? 15.997 -0.806 8.354 1.00 35.97 181 GLU A N 1
ATOM 1380 C CA . GLU A 1 181 ? 15.557 0.340 9.156 1.00 35.97 181 GLU A CA 1
ATOM 1381 C C . GLU A 1 181 ? 14.039 0.455 8.968 1.00 35.97 181 GLU A C 1
ATOM 1383 O O . GLU A 1 181 ? 13.547 0.835 7.905 1.00 35.97 181 GLU A O 1
ATOM 1388 N N . GLY A 1 182 ? 13.293 -0.007 9.973 1.00 38.34 182 GLY A N 1
ATOM 1389 C CA . GLY A 1 182 ? 11.873 -0.316 9.838 1.00 38.34 182 GLY A CA 1
ATOM 1390 C C . GLY A 1 182 ? 11.450 -1.687 10.366 1.00 38.34 182 GLY A C 1
ATOM 1391 O O . GLY A 1 182 ? 10.258 -1.882 10.515 1.00 38.34 182 GLY A O 1
ATOM 1392 N N . GLN A 1 183 ? 12.338 -2.615 10.733 1.00 38.78 183 GLN A N 1
ATOM 1393 C CA . GLN A 1 183 ? 11.962 -3.924 11.299 1.00 38.78 183 GLN A CA 1
ATOM 1394 C C . GLN A 1 183 ? 11.506 -3.837 12.768 1.00 38.78 183 GLN A C 1
ATOM 1396 O O . GLN A 1 183 ? 10.768 -4.696 13.241 1.00 38.78 183 GLN A O 1
ATOM 1401 N N . LYS A 1 184 ? 11.806 -2.726 13.456 1.00 38.88 184 LYS A N 1
ATOM 1402 C CA . LYS A 1 184 ? 11.073 -2.335 14.672 1.00 38.88 184 LYS A CA 1
ATOM 1403 C C . LYS A 1 184 ? 9.636 -1.896 14.402 1.00 38.88 184 LYS A C 1
ATOM 1405 O O . LYS A 1 184 ? 8.937 -1.681 15.365 1.00 38.88 184 LYS A O 1
ATOM 1410 N N . ASP A 1 185 ? 9.222 -1.727 13.148 1.00 36.88 185 ASP A N 1
ATOM 1411 C CA . ASP A 1 185 ? 8.000 -1.013 12.743 1.00 36.88 185 ASP A CA 1
ATOM 1412 C C . ASP A 1 185 ? 7.302 -1.678 11.521 1.00 36.88 185 ASP A C 1
ATOM 1414 O O . ASP A 1 185 ? 6.361 -1.140 10.925 1.00 36.88 185 ASP A O 1
ATOM 1418 N N . GLN A 1 186 ? 7.790 -2.858 11.131 1.00 37.25 186 GLN A N 1
ATOM 1419 C CA . GLN A 1 186 ? 7.329 -3.757 10.080 1.00 37.25 186 GLN A CA 1
ATOM 1420 C C . GLN A 1 186 ? 7.354 -5.136 10.724 1.00 37.25 186 GLN A C 1
ATOM 1422 O O . GLN A 1 186 ? 8.424 -5.712 10.879 1.00 37.25 186 GLN A O 1
ATOM 1427 N N . GLY A 1 187 ? 6.188 -5.613 11.167 1.00 34.97 187 GLY A N 1
ATOM 1428 C CA . GLY A 1 187 ? 6.010 -6.810 11.996 1.00 34.97 187 GLY A CA 1
ATOM 1429 C C . GLY A 1 187 ? 6.390 -8.137 11.332 1.00 34.97 187 GLY A C 1
ATOM 1430 O O . GLY A 1 187 ? 5.558 -9.033 11.220 1.00 34.97 187 GLY A O 1
ATOM 1431 N N . TRP A 1 188 ? 7.645 -8.270 10.918 1.00 35.28 188 TRP A N 1
ATOM 1432 C CA . TRP A 1 188 ? 8.307 -9.532 10.648 1.00 35.28 188 TRP A CA 1
ATOM 1433 C C . TRP A 1 188 ? 8.734 -10.117 11.992 1.00 35.28 188 TRP A C 1
ATOM 1435 O O . TRP A 1 188 ? 9.893 -10.015 12.390 1.00 35.28 188 TRP A O 1
ATOM 1445 N N . ASP A 1 189 ? 7.779 -10.713 12.708 1.00 33.47 189 ASP A N 1
ATOM 1446 C CA . ASP A 1 189 ? 8.039 -11.499 13.915 1.00 33.47 189 ASP A CA 1
ATOM 1447 C C . ASP A 1 189 ? 8.750 -12.813 13.534 1.00 33.47 189 ASP A C 1
ATOM 1449 O O . ASP A 1 189 ? 8.213 -13.913 13.680 1.00 33.47 189 ASP A O 1
ATOM 1453 N N . PHE A 1 190 ? 9.993 -12.727 13.056 1.00 32.72 190 PHE A N 1
ATOM 1454 C CA . PHE A 1 190 ? 10.939 -13.807 13.292 1.00 32.72 190 PHE A CA 1
ATOM 1455 C C . PHE A 1 190 ? 11.334 -13.704 14.766 1.00 32.72 190 PHE A C 1
ATOM 1457 O O . PHE A 1 190 ? 12.354 -13.122 15.122 1.00 32.72 190 PHE A O 1
ATOM 1464 N N . CYS A 1 191 ? 10.535 -14.306 15.653 1.00 29.45 191 CYS A N 1
ATOM 1465 C CA . CYS A 1 191 ? 11.139 -14.876 16.850 1.00 29.45 191 CYS A CA 1
ATOM 1466 C C . CYS A 1 191 ? 12.237 -15.811 16.338 1.00 29.45 191 CYS A C 1
ATOM 1468 O O . CYS A 1 191 ? 11.935 -16.866 15.777 1.00 29.45 191 CYS A O 1
ATOM 1470 N N . SER A 1 192 ? 13.490 -15.378 16.472 1.00 26.41 192 SER A N 1
ATOM 1471 C CA . SER A 1 192 ? 14.693 -16.168 16.245 1.00 26.41 192 SER A CA 1
ATOM 1472 C C . SER A 1 192 ? 14.671 -17.375 17.185 1.00 26.41 192 SER A C 1
ATOM 1474 O O . SER A 1 192 ? 15.284 -17.383 18.248 1.00 26.41 192 SER A O 1
ATOM 1476 N N . VAL A 1 193 ? 13.935 -18.408 16.794 1.00 27.19 193 VAL A N 1
ATOM 1477 C CA . VAL A 1 193 ? 14.101 -19.759 17.303 1.00 27.19 193 VAL A CA 1
ATOM 1478 C C . VAL A 1 193 ? 14.533 -20.571 16.099 1.00 27.19 193 VAL A C 1
ATOM 1480 O O . VAL A 1 193 ? 13.766 -20.752 15.153 1.00 27.19 193 VAL A O 1
ATOM 1483 N N . SER A 1 194 ? 15.795 -20.997 16.114 1.00 27.17 194 SER A N 1
ATOM 1484 C CA . SER A 1 194 ? 16.374 -21.918 15.142 1.00 27.17 194 SER A CA 1
ATOM 1485 C C . SER A 1 194 ? 15.366 -23.019 14.771 1.00 27.17 194 SER A C 1
ATOM 1487 O O . SER A 1 194 ? 14.735 -23.580 15.673 1.00 27.17 194 SER A O 1
ATOM 1489 N N . PRO A 1 195 ? 15.226 -23.391 13.484 1.00 30.56 195 PRO A N 1
ATOM 1490 C CA . PRO A 1 195 ? 14.183 -24.303 12.992 1.00 30.56 195 PRO A CA 1
ATOM 1491 C C . PRO A 1 195 ? 14.295 -25.752 13.501 1.00 30.56 195 PRO A C 1
ATOM 1493 O O . PRO A 1 195 ? 13.587 -26.632 13.028 1.00 30.56 195 PRO A O 1
ATOM 1496 N N . LEU A 1 196 ? 15.170 -26.022 14.469 1.00 29.84 196 LEU A N 1
ATOM 1497 C CA . LEU A 1 196 ? 15.435 -27.365 14.965 1.00 29.84 196 LEU A CA 1
ATOM 1498 C C . LEU A 1 196 ? 14.477 -27.825 16.077 1.00 29.84 196 LEU A C 1
ATOM 1500 O O . LEU A 1 196 ? 14.477 -29.015 16.361 1.00 29.84 196 LEU A O 1
ATOM 1504 N N . HIS A 1 197 ? 13.652 -26.954 16.691 1.00 29.52 197 HIS A N 1
ATOM 1505 C CA . HIS A 1 197 ? 12.853 -27.358 17.871 1.00 29.52 197 HIS A CA 1
ATOM 1506 C C . HIS A 1 197 ? 11.434 -26.756 18.033 1.00 29.52 197 HIS A C 1
ATOM 1508 O O . HIS A 1 197 ? 10.864 -26.859 19.118 1.00 29.52 197 HIS A O 1
ATOM 1514 N N . ALA A 1 198 ? 10.803 -26.174 17.005 1.00 30.28 198 ALA A N 1
ATOM 1515 C CA . ALA A 1 198 ? 9.400 -25.729 17.110 1.00 30.28 198 ALA A CA 1
ATOM 1516 C C . ALA A 1 198 ? 8.427 -26.770 16.501 1.00 30.28 198 ALA A C 1
ATOM 1518 O O . ALA A 1 198 ? 8.562 -27.088 15.318 1.00 30.28 198 ALA A O 1
ATOM 1519 N N . PRO A 1 199 ? 7.442 -27.313 17.250 1.00 30.69 199 PRO A N 1
ATOM 1520 C CA . PRO A 1 199 ? 6.516 -28.309 16.718 1.00 30.69 199 PRO A CA 1
ATOM 1521 C C . PRO A 1 199 ? 5.470 -27.680 15.777 1.00 30.69 199 PRO A C 1
ATOM 1523 O O . PRO A 1 199 ? 4.872 -26.660 16.101 1.00 30.69 199 PRO A O 1
ATOM 1526 N N . LEU A 1 200 ? 5.278 -28.323 14.616 1.00 30.94 200 LEU A N 1
ATOM 1527 C CA . LEU A 1 200 ? 4.097 -28.496 13.735 1.00 30.94 200 LEU A CA 1
ATOM 1528 C C . LEU A 1 200 ? 2.877 -27.537 13.788 1.00 30.94 200 LEU A C 1
ATOM 1530 O O . LEU A 1 200 ? 1.774 -27.951 13.429 1.00 30.94 200 LEU A O 1
ATOM 1534 N N . ILE A 1 201 ? 3.014 -26.263 14.153 1.00 36.81 201 ILE A N 1
ATOM 1535 C CA . ILE A 1 201 ? 1.940 -25.271 13.983 1.00 36.81 201 ILE A CA 1
ATOM 1536 C C . ILE A 1 201 ? 2.379 -24.250 12.932 1.00 36.81 201 ILE A C 1
ATOM 1538 O O . ILE A 1 201 ? 3.123 -23.311 13.211 1.00 36.81 201 ILE A O 1
ATOM 1542 N N . SER A 1 202 ? 1.920 -24.464 11.696 1.00 32.34 202 SER A N 1
ATOM 1543 C CA . SER A 1 202 ? 1.998 -23.477 10.620 1.00 32.34 202 SER A CA 1
ATOM 1544 C C . SER A 1 202 ? 1.030 -22.339 10.950 1.00 32.34 202 SER A C 1
ATOM 1546 O O . SER A 1 202 ? -0.181 -22.469 10.785 1.00 32.34 202 SER A O 1
ATOM 1548 N N . PHE A 1 203 ? 1.560 -21.248 11.498 1.00 39.16 203 PHE A N 1
ATOM 1549 C CA . PHE A 1 203 ? 0.829 -19.987 11.592 1.00 39.16 203 PHE A CA 1
ATOM 1550 C C . PHE A 1 203 ? 0.916 -19.276 10.235 1.00 39.16 203 PHE A C 1
ATOM 1552 O O . PHE A 1 203 ? 1.972 -19.348 9.597 1.00 39.16 203 PHE A O 1
ATOM 1559 N N . PRO A 1 204 ? -0.152 -18.603 9.770 1.00 43.34 204 PRO A N 1
ATOM 1560 C CA . PRO A 1 204 ? -0.097 -17.852 8.524 1.00 43.34 204 PRO A CA 1
ATOM 1561 C C . PRO A 1 204 ? 1.029 -16.814 8.595 1.00 43.34 204 PRO A C 1
ATOM 1563 O O . PRO A 1 204 ? 1.146 -16.077 9.573 1.00 43.34 204 PRO A O 1
ATOM 1566 N N . VAL A 1 205 ? 1.881 -16.782 7.567 1.00 49.12 205 VAL A N 1
ATOM 1567 C CA . VAL A 1 205 ? 2.969 -15.803 7.460 1.00 49.12 205 VAL A CA 1
ATOM 1568 C C . VAL A 1 205 ? 2.345 -14.410 7.424 1.00 49.12 205 VAL A C 1
ATOM 1570 O O . VAL A 1 205 ? 1.604 -14.077 6.497 1.00 49.12 205 VAL A O 1
ATOM 1573 N N . ARG A 1 206 ? 2.624 -13.598 8.448 1.00 63.97 206 ARG A N 1
ATOM 1574 C CA . ARG A 1 206 ? 2.213 -12.195 8.484 1.00 63.97 206 ARG A CA 1
ATOM 1575 C C . ARG A 1 206 ? 2.945 -11.447 7.370 1.00 63.97 206 ARG A C 1
ATOM 1577 O O . ARG A 1 206 ? 4.170 -11.479 7.308 1.00 63.97 206 ARG A O 1
ATOM 1584 N N . GLY A 1 207 ? 2.190 -10.804 6.481 1.00 66.50 207 GLY A N 1
ATOM 1585 C CA . GLY A 1 207 ? 2.766 -9.960 5.437 1.00 66.50 207 GLY A CA 1
ATOM 1586 C C . GLY A 1 207 ? 3.387 -8.680 6.005 1.00 66.50 207 GLY A C 1
ATOM 1587 O O . GLY A 1 207 ? 3.136 -8.325 7.155 1.00 66.50 207 GLY A O 1
ATOM 1588 N N . PRO A 1 208 ? 4.169 -7.932 5.215 1.00 81.69 208 PRO A N 1
ATOM 1589 C CA . PRO A 1 208 ? 4.671 -6.626 5.620 1.00 81.69 208 PRO A CA 1
ATOM 1590 C C . PRO A 1 208 ? 3.512 -5.632 5.780 1.00 81.69 208 PRO A C 1
ATOM 1592 O O . PRO A 1 208 ? 2.516 -5.691 5.051 1.00 81.69 208 PRO A O 1
ATOM 1595 N N . ASN A 1 209 ? 3.654 -4.676 6.702 1.00 85.69 209 ASN A N 1
ATOM 1596 C CA . ASN A 1 209 ? 2.639 -3.646 6.961 1.00 85.69 209 ASN A CA 1
ATOM 1597 C C . ASN A 1 209 ? 2.267 -2.851 5.694 1.00 85.69 209 ASN A C 1
ATOM 1599 O O . ASN A 1 209 ? 1.093 -2.559 5.476 1.00 85.69 209 ASN A O 1
ATOM 1603 N N . ALA A 1 210 ? 3.244 -2.571 4.825 1.00 84.38 210 ALA A N 1
ATOM 1604 C CA . ALA A 1 210 ? 3.039 -1.866 3.559 1.00 84.38 210 ALA A CA 1
ATOM 1605 C C . ALA A 1 210 ? 2.169 -2.641 2.549 1.00 84.38 210 ALA A C 1
ATOM 1607 O O . ALA A 1 210 ? 1.704 -2.061 1.571 1.00 84.38 210 ALA A O 1
ATOM 1608 N N . SER A 1 211 ? 1.918 -3.936 2.767 1.00 85.81 211 SER A N 1
ATOM 1609 C CA . SER A 1 211 ? 1.034 -4.741 1.914 1.00 85.81 211 SER A CA 1
ATOM 1610 C C . SER A 1 211 ? -0.446 -4.669 2.306 1.00 85.81 211 SER A C 1
ATOM 1612 O O . SER A 1 211 ? -1.283 -5.228 1.594 1.00 85.81 211 SER A O 1
ATOM 1614 N N . VAL A 1 212 ? -0.784 -4.032 3.432 1.00 87.75 212 VAL A N 1
ATOM 1615 C CA . VAL A 1 212 ? -2.166 -3.899 3.907 1.00 87.75 212 VAL A CA 1
ATOM 1616 C C . VAL A 1 212 ? -2.825 -2.701 3.230 1.00 87.75 212 VAL A C 1
ATOM 1618 O O . VAL A 1 212 ? -2.355 -1.573 3.356 1.00 87.75 212 VAL A O 1
ATOM 1621 N N . SER A 1 213 ? -3.938 -2.941 2.537 1.00 89.88 213 SER A N 1
ATOM 1622 C CA . SER A 1 213 ? -4.707 -1.891 1.859 1.00 89.88 213 SER A CA 1
ATOM 1623 C C . SER A 1 213 ? -6.195 -1.951 2.193 1.00 89.88 213 SER A C 1
ATOM 1625 O O . SER A 1 213 ? -6.709 -1.004 2.781 1.00 89.88 213 SER A O 1
ATOM 1627 N N . VAL A 1 214 ? -6.879 -3.057 1.887 1.00 92.44 214 VAL A N 1
ATOM 1628 C CA . VAL A 1 214 ? -8.311 -3.268 2.185 1.00 92.44 214 VAL A CA 1
ATOM 1629 C C . VAL A 1 214 ? -8.496 -3.923 3.554 1.00 92.44 214 VAL A C 1
ATOM 1631 O O . VAL A 1 214 ? -7.727 -4.808 3.923 1.00 92.44 214 VAL A O 1
ATOM 1634 N N . LEU A 1 215 ? -9.520 -3.492 4.300 1.00 91.81 215 LEU A N 1
ATOM 1635 C CA . LEU A 1 215 ? -9.778 -3.937 5.675 1.00 91.81 215 LEU A CA 1
ATOM 1636 C C . LEU A 1 215 ? -11.121 -4.656 5.858 1.00 91.81 215 LEU A C 1
ATOM 1638 O O . LEU A 1 215 ? -11.244 -5.470 6.767 1.00 91.81 215 LEU A O 1
ATOM 1642 N N . GLU A 1 216 ? -12.130 -4.361 5.028 1.00 86.12 216 GLU A N 1
ATOM 1643 C CA . GLU A 1 216 ? -13.469 -4.985 5.108 1.00 86.12 216 GLU A CA 1
ATOM 1644 C C . GLU A 1 216 ? -13.452 -6.475 4.714 1.00 86.12 216 GLU A C 1
ATOM 1646 O O . GLU A 1 216 ? -14.387 -7.206 5.027 1.00 86.12 216 GLU A O 1
ATOM 1651 N N . GLU A 1 217 ? -12.416 -6.927 4.005 1.00 77.94 217 GLU A N 1
ATOM 1652 C CA . GLU A 1 217 ? -12.384 -8.235 3.355 1.00 77.94 217 GLU A CA 1
ATOM 1653 C C . GLU A 1 217 ? -11.159 -9.030 3.789 1.00 77.94 217 GLU A C 1
ATOM 1655 O O . GLU A 1 217 ? -10.036 -8.520 3.783 1.00 77.94 217 GLU A O 1
ATOM 1660 N N . ALA A 1 218 ? -11.375 -10.306 4.116 1.00 63.09 218 ALA A N 1
ATOM 1661 C CA . ALA A 1 218 ? -10.282 -11.247 4.261 1.00 63.09 218 ALA A CA 1
ATOM 1662 C C . ALA A 1 218 ? -9.544 -11.309 2.923 1.00 63.09 218 ALA A C 1
ATOM 1664 O O . ALA A 1 218 ? -10.146 -11.602 1.886 1.00 63.09 218 ALA A O 1
ATOM 1665 N N . ARG A 1 219 ? -8.240 -11.022 2.938 1.00 61.12 219 ARG A N 1
ATOM 1666 C CA . ARG A 1 219 ? -7.393 -11.201 1.761 1.00 61.12 219 ARG A CA 1
ATOM 1667 C C . ARG A 1 219 ? -7.525 -12.669 1.363 1.00 61.12 219 ARG A C 1
ATOM 1669 O O . ARG A 1 219 ? -7.147 -13.540 2.151 1.00 61.12 219 ARG A O 1
ATOM 1676 N N . GLU A 1 220 ? -8.140 -12.946 0.207 1.00 46.75 220 GLU A N 1
ATOM 1677 C CA . GLU A 1 220 ? -8.206 -14.307 -0.327 1.00 46.75 220 GLU A CA 1
ATOM 1678 C C . GLU A 1 220 ? -6.794 -14.872 -0.244 1.00 46.75 220 GLU A C 1
ATOM 1680 O O . GLU A 1 220 ? -5.860 -14.214 -0.708 1.00 46.75 220 GLU A O 1
ATOM 1685 N N . ARG A 1 221 ? -6.663 -16.001 0.472 1.00 43.97 221 ARG A N 1
ATOM 1686 C CA . ARG A 1 221 ? -5.402 -16.642 0.862 1.00 43.97 221 ARG A CA 1
ATOM 1687 C C . ARG A 1 221 ? -4.335 -16.330 -0.174 1.00 43.97 221 ARG A C 1
ATOM 1689 O O . ARG A 1 221 ? -4.414 -16.833 -1.295 1.00 43.97 221 ARG A O 1
ATOM 1696 N N . ILE A 1 222 ? -3.392 -15.462 0.194 1.00 44.41 222 ILE A N 1
ATOM 1697 C CA . ILE A 1 222 ? -2.204 -15.220 -0.614 1.00 44.41 222 ILE A CA 1
ATOM 1698 C C . ILE A 1 222 ? -1.649 -16.612 -0.889 1.00 44.41 222 ILE A C 1
ATOM 1700 O O . IL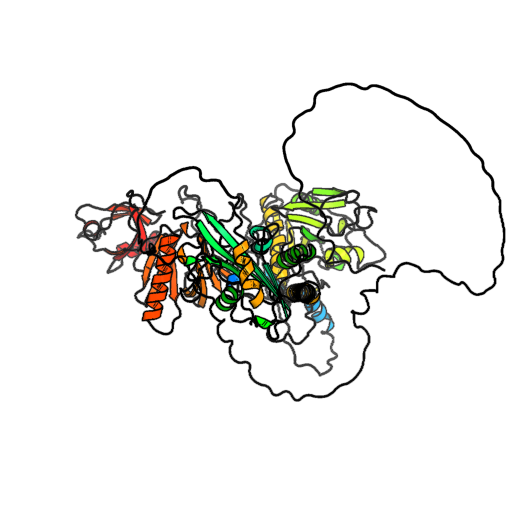E A 1 222 ? -1.295 -17.329 0.047 1.00 44.41 222 ILE A O 1
ATOM 1704 N N . ARG A 1 223 ? -1.715 -17.025 -2.161 1.00 45.78 223 ARG A N 1
ATOM 1705 C CA . ARG A 1 223 ? -1.087 -18.255 -2.654 1.00 45.78 223 ARG A CA 1
ATOM 1706 C C . ARG A 1 223 ? 0.322 -18.280 -2.084 1.00 45.78 223 ARG A C 1
ATOM 1708 O O . ARG A 1 223 ? 0.906 -17.206 -2.095 1.00 45.78 223 ARG A O 1
ATOM 1715 N N . ASP A 1 224 ? 0.796 -19.442 -1.630 1.00 45.91 224 ASP A N 1
ATOM 1716 C CA . ASP A 1 224 ? 2.043 -19.784 -0.902 1.00 45.91 224 ASP A CA 1
ATOM 1717 C C . ASP A 1 224 ? 3.368 -19.087 -1.339 1.00 45.91 224 ASP A C 1
ATOM 1719 O O . ASP A 1 224 ? 4.423 -19.705 -1.430 1.00 45.91 224 ASP A O 1
ATOM 1723 N N . SER A 1 225 ? 3.345 -17.790 -1.623 1.00 54.34 225 SER A N 1
ATOM 1724 C CA . SER A 1 225 ? 4.437 -16.941 -2.069 1.00 54.34 225 SER A CA 1
ATOM 1725 C C . SER A 1 225 ? 4.917 -16.171 -0.855 1.00 54.34 225 SER A C 1
ATOM 1727 O O . SER A 1 225 ? 4.190 -15.353 -0.292 1.00 54.34 225 SER A O 1
ATOM 1729 N N . SER A 1 226 ? 6.168 -16.408 -0.476 1.00 66.00 226 SER A N 1
ATOM 1730 C CA . SER A 1 226 ? 6.877 -15.672 0.575 1.00 66.00 226 SER A CA 1
ATOM 1731 C C . SER A 1 226 ? 7.037 -14.175 0.268 1.00 66.00 226 SER A C 1
ATOM 1733 O O . SER A 1 226 ? 7.365 -13.398 1.165 1.00 66.00 226 SER A O 1
ATOM 1735 N N . TYR A 1 227 ? 6.792 -13.757 -0.979 1.00 81.38 227 TYR A N 1
ATOM 1736 C CA . TYR A 1 227 ? 6.962 -12.386 -1.447 1.00 81.38 227 TYR A CA 1
ATOM 1737 C C . TYR A 1 227 ? 5.626 -11.659 -1.624 1.00 81.38 227 TYR A C 1
ATOM 1739 O O . TYR A 1 227 ? 4.835 -11.968 -2.523 1.00 81.38 227 TYR A O 1
ATOM 1747 N N . PHE A 1 228 ? 5.401 -10.655 -0.779 1.00 84.25 228 PHE A N 1
ATOM 1748 C CA . PHE A 1 228 ? 4.202 -9.823 -0.777 1.00 84.25 228 PHE A CA 1
ATOM 1749 C C . PHE A 1 228 ? 4.379 -8.596 -1.673 1.00 84.25 228 PHE A C 1
ATOM 1751 O O . PHE A 1 228 ? 5.442 -7.974 -1.693 1.00 84.25 228 PHE A O 1
ATOM 1758 N N . VAL A 1 229 ? 3.303 -8.218 -2.366 1.00 89.44 229 VAL A N 1
ATOM 1759 C CA . VAL A 1 229 ? 3.229 -6.933 -3.069 1.00 89.44 229 VAL A CA 1
ATOM 1760 C C . VAL A 1 229 ? 2.863 -5.843 -2.064 1.00 89.44 229 VAL A C 1
ATOM 1762 O O . VAL A 1 229 ? 1.838 -5.931 -1.378 1.00 89.44 229 VAL A O 1
ATOM 1765 N N . GLU A 1 230 ? 3.718 -4.833 -1.971 1.00 90.75 230 GLU A N 1
ATOM 1766 C CA . GLU A 1 230 ? 3.607 -3.684 -1.072 1.00 90.75 230 GLU A CA 1
ATOM 1767 C C . GLU A 1 230 ? 3.063 -2.454 -1.807 1.00 90.75 230 GLU A C 1
ATOM 1769 O O . GLU A 1 230 ? 3.135 -2.366 -3.032 1.00 90.75 230 GLU A O 1
ATOM 1774 N N . TYR A 1 231 ? 2.515 -1.494 -1.059 1.00 88.94 231 TYR A N 1
ATOM 1775 C CA . TYR A 1 231 ? 2.055 -0.189 -1.549 1.00 88.94 231 TYR A CA 1
ATOM 1776 C C . TYR A 1 231 ? 0.953 -0.235 -2.626 1.00 88.94 231 TYR A C 1
ATOM 1778 O O . TYR A 1 231 ? 0.722 0.744 -3.330 1.00 88.94 231 TYR A O 1
ATOM 1786 N N . GLN A 1 232 ? 0.228 -1.350 -2.739 1.00 89.25 232 GLN A N 1
ATOM 1787 C CA . GLN A 1 232 ? -0.858 -1.516 -3.705 1.00 89.25 232 GLN A CA 1
ATOM 1788 C C . GLN A 1 232 ? -2.211 -1.049 -3.134 1.00 89.25 232 GLN A C 1
ATOM 1790 O O . GLN A 1 232 ? -2.726 -1.641 -2.184 1.00 89.25 232 GLN A O 1
ATOM 1795 N N . ASP A 1 233 ? -2.838 -0.036 -3.744 1.00 89.31 233 ASP A N 1
ATOM 1796 C CA . ASP A 1 233 ? -4.171 0.464 -3.352 1.00 89.31 233 ASP A CA 1
ATOM 1797 C C . ASP A 1 233 ? -5.315 -0.394 -3.917 1.00 89.31 233 ASP A C 1
ATOM 1799 O O . ASP A 1 233 ? -6.070 0.030 -4.791 1.00 89.31 233 ASP A O 1
ATOM 1803 N N . LEU A 1 234 ? -5.478 -1.618 -3.414 1.00 91.31 234 LEU A N 1
ATOM 1804 C CA . LEU A 1 234 ? -6.591 -2.484 -3.834 1.00 91.31 234 LEU A CA 1
ATOM 1805 C C . LEU A 1 234 ? -7.973 -1.891 -3.506 1.00 91.31 234 LEU A C 1
ATOM 1807 O O . LEU A 1 234 ? -8.957 -2.236 -4.162 1.00 91.31 234 LEU A O 1
ATOM 1811 N N . GLY A 1 235 ? -8.054 -0.962 -2.547 1.00 92.56 235 GLY A N 1
ATOM 1812 C CA . GLY A 1 235 ? -9.293 -0.266 -2.205 1.00 92.56 235 GLY A CA 1
ATOM 1813 C C . GLY A 1 235 ? -9.848 0.586 -3.351 1.00 92.56 235 GLY A C 1
ATOM 1814 O O . GLY A 1 235 ? -11.049 0.854 -3.387 1.00 92.56 235 GLY A O 1
ATOM 1815 N N . ALA A 1 236 ? -9.027 0.972 -4.337 1.00 93.88 236 ALA A N 1
ATOM 1816 C CA . ALA A 1 236 ? -9.488 1.724 -5.506 1.00 93.88 236 ALA A CA 1
ATOM 1817 C C . ALA A 1 236 ? -10.533 0.952 -6.338 1.00 93.88 236 ALA A C 1
ATOM 1819 O O . ALA A 1 236 ? -11.345 1.550 -7.043 1.00 93.88 236 ALA A O 1
ATOM 1820 N N . LEU A 1 237 ? -10.604 -0.376 -6.184 1.00 95.38 237 LEU A N 1
ATOM 1821 C CA . LEU A 1 237 ? -11.633 -1.218 -6.799 1.00 95.38 237 LEU A CA 1
ATOM 1822 C C . LEU A 1 237 ? -13.024 -1.066 -6.153 1.00 95.38 237 LEU A C 1
ATOM 1824 O O . LEU A 1 237 ? -13.988 -1.668 -6.633 1.00 95.38 237 LEU A O 1
ATOM 1828 N N . TYR A 1 238 ? -13.175 -0.261 -5.096 1.00 96.44 238 TYR A N 1
ATOM 1829 C CA . TYR A 1 238 ? -14.440 -0.086 -4.376 1.00 96.44 238 TYR A CA 1
ATOM 1830 C C . TYR A 1 238 ? -15.584 0.391 -5.286 1.00 96.44 238 TYR A C 1
ATOM 1832 O O . TYR A 1 238 ? -16.688 -0.159 -5.227 1.00 96.44 238 TYR A O 1
ATOM 1840 N N . TYR A 1 239 ? -15.333 1.352 -6.188 1.00 97.62 239 TYR A N 1
ATOM 1841 C CA . TYR A 1 239 ? -16.348 1.803 -7.150 1.00 97.62 239 TYR A CA 1
ATOM 1842 C C . TYR A 1 239 ? -16.737 0.687 -8.121 1.00 97.62 239 TYR A C 1
ATOM 1844 O O . TYR A 1 239 ? -17.926 0.416 -8.302 1.00 97.62 239 TYR A O 1
ATOM 1852 N N . ARG A 1 240 ? -15.754 -0.031 -8.678 1.00 96.62 240 ARG A N 1
ATOM 1853 C CA . ARG A 1 240 ? -15.992 -1.192 -9.548 1.00 96.62 240 ARG A CA 1
ATOM 1854 C C . ARG A 1 240 ? -16.842 -2.257 -8.856 1.00 96.62 240 ARG A C 1
ATOM 1856 O O . ARG A 1 240 ? -17.781 -2.775 -9.453 1.00 96.62 240 ARG A O 1
ATOM 1863 N N . LYS A 1 241 ? -16.534 -2.573 -7.597 1.00 94.62 241 LYS A N 1
ATOM 1864 C CA . LYS A 1 241 ? -17.201 -3.637 -6.839 1.00 94.62 241 LYS A CA 1
ATOM 1865 C C . LYS A 1 241 ? -18.617 -3.258 -6.410 1.00 94.62 241 LYS A C 1
ATOM 1867 O O . LYS A 1 241 ? -19.547 -4.066 -6.527 1.00 94.62 241 LYS A O 1
ATOM 1872 N N . TYR A 1 242 ? -18.800 -2.047 -5.891 1.00 94.75 242 TYR A N 1
ATOM 1873 C CA . TYR A 1 242 ? -20.034 -1.670 -5.205 1.00 94.75 242 TYR A CA 1
ATOM 1874 C C . TYR A 1 242 ? -20.931 -0.712 -5.988 1.00 94.75 242 TYR A C 1
ATOM 1876 O O . TYR A 1 242 ? -22.106 -0.640 -5.655 1.00 94.75 242 TYR A O 1
ATOM 1884 N N . PHE A 1 243 ? -20.461 -0.037 -7.036 1.00 96.44 243 PHE A N 1
ATOM 1885 C CA . PHE A 1 243 ? -21.241 0.993 -7.741 1.00 96.44 243 PHE A CA 1
ATOM 1886 C C . PHE A 1 243 ? -21.359 0.731 -9.244 1.00 96.44 243 PHE A C 1
ATOM 1888 O O . PHE A 1 243 ? -22.435 0.904 -9.814 1.00 96.44 243 PHE A O 1
ATOM 1895 N N . TYR A 1 244 ? -20.283 0.297 -9.899 1.00 95.75 244 TYR A N 1
ATOM 1896 C CA . TYR A 1 244 ? -20.269 0.100 -11.345 1.00 95.75 244 TYR A CA 1
ATOM 1897 C C . TYR A 1 244 ? -21.271 -0.982 -11.777 1.00 95.75 244 TYR A C 1
ATOM 1899 O O . TYR A 1 244 ? -21.325 -2.070 -11.206 1.00 95.75 244 TYR A O 1
ATOM 1907 N N . GLY A 1 245 ? -22.104 -0.665 -12.772 1.00 93.31 245 GLY A N 1
ATOM 1908 C CA . GLY A 1 245 ? -23.189 -1.541 -13.234 1.00 93.31 245 GLY A CA 1
ATOM 1909 C C . GLY A 1 245 ? -24.356 -1.708 -12.250 1.00 93.31 245 GLY A C 1
ATOM 1910 O O . GLY A 1 245 ? -25.266 -2.487 -12.523 1.00 93.31 245 GLY A O 1
ATOM 1911 N N . LYS A 1 246 ? -24.349 -0.993 -11.118 1.00 93.62 246 LYS A N 1
ATOM 1912 C CA . LYS A 1 246 ? -25.401 -1.016 -10.096 1.00 93.62 246 LYS A CA 1
ATOM 1913 C C . LYS A 1 246 ? -26.031 0.367 -9.972 1.00 93.62 246 LYS A C 1
ATOM 1915 O O . LYS A 1 246 ? -25.396 1.378 -10.262 1.00 93.62 246 LYS A O 1
ATOM 1920 N N . GLU A 1 247 ? -27.281 0.424 -9.532 1.00 91.12 247 GLU A N 1
ATOM 1921 C CA . GLU A 1 247 ? -27.974 1.698 -9.358 1.00 91.12 247 GLU A CA 1
ATOM 1922 C C . GLU A 1 247 ? -27.380 2.490 -8.183 1.00 91.12 247 GLU A C 1
ATOM 1924 O O . GLU A 1 247 ? -27.200 1.954 -7.087 1.00 91.12 247 GLU A O 1
ATOM 1929 N N . HIS A 1 248 ? -27.020 3.749 -8.434 1.00 93.94 248 HIS A N 1
ATOM 1930 C CA . HIS A 1 248 ? -26.418 4.667 -7.468 1.00 93.94 248 HIS A CA 1
ATOM 1931 C C . HIS A 1 248 ? -26.554 6.116 -7.958 1.00 93.94 248 HIS A C 1
ATOM 1933 O O . HIS A 1 248 ? -26.888 6.365 -9.117 1.00 93.94 248 HIS A O 1
ATOM 1939 N N . GLN A 1 249 ? -26.276 7.082 -7.084 1.00 93.75 249 GLN A N 1
ATOM 1940 C CA . GLN A 1 249 ? -26.271 8.505 -7.418 1.00 93.75 249 GLN A CA 1
ATOM 1941 C C . GLN A 1 249 ? -24.850 9.059 -7.375 1.00 93.75 249 GLN A C 1
ATOM 1943 O O . GLN A 1 249 ? -24.066 8.695 -6.501 1.00 93.75 249 GLN A O 1
ATOM 1948 N N . ASN A 1 250 ? -24.534 9.963 -8.300 1.00 96.81 250 ASN A N 1
ATOM 1949 C CA . ASN A 1 250 ? -23.275 10.700 -8.311 1.00 96.81 250 ASN A CA 1
ATOM 1950 C C . ASN A 1 250 ? -23.566 12.197 -8.233 1.00 96.81 250 ASN A C 1
ATOM 1952 O O . ASN A 1 250 ? -24.509 12.676 -8.865 1.00 96.81 250 ASN A O 1
ATOM 1956 N N . PHE A 1 251 ? -22.754 12.924 -7.480 1.00 96.81 251 PHE A N 1
ATOM 1957 C CA . PHE A 1 251 ? -22.840 14.367 -7.310 1.00 96.81 251 PHE A CA 1
ATOM 1958 C C . PHE A 1 251 ? -21.476 14.987 -7.581 1.00 96.81 251 PHE A C 1
ATOM 1960 O O . PHE A 1 251 ? -20.480 14.528 -7.023 1.00 96.81 251 PHE A O 1
ATOM 1967 N N . PHE A 1 252 ? -21.434 16.025 -8.412 1.00 97.38 252 PHE A N 1
ATOM 1968 C CA . PHE A 1 252 ? -20.205 16.745 -8.751 1.00 97.38 252 PHE A CA 1
ATOM 1969 C C . PHE A 1 252 ? -20.370 18.231 -8.462 1.00 97.38 252 PHE A C 1
ATOM 1971 O O . PHE A 1 252 ? -21.482 18.758 -8.512 1.00 97.38 252 PHE A O 1
ATOM 1978 N N . GLY A 1 253 ? -19.268 18.902 -8.158 1.00 95.62 253 GLY A N 1
ATOM 1979 C CA . GLY A 1 253 ? -19.260 20.330 -7.872 1.00 95.62 253 GLY A CA 1
ATOM 1980 C C . GLY A 1 253 ? -17.844 20.869 -7.760 1.00 95.62 253 GLY A C 1
ATOM 1981 O O . GLY A 1 253 ? -16.875 20.114 -7.834 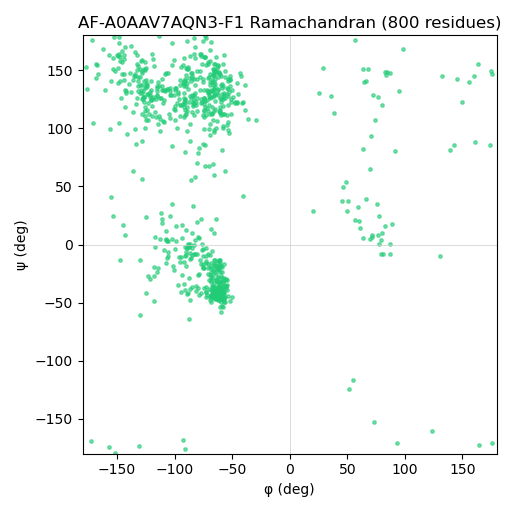1.00 95.62 253 GLY A O 1
ATOM 1982 N N . VAL A 1 254 ? -17.732 22.181 -7.583 1.00 95.69 254 VAL A N 1
ATOM 1983 C CA . VAL A 1 254 ? -16.467 22.854 -7.279 1.00 95.69 254 VAL A CA 1
ATOM 1984 C C . VAL A 1 254 ? -16.627 23.539 -5.932 1.00 95.69 254 VAL A C 1
ATOM 1986 O O . VAL A 1 254 ? -17.408 24.477 -5.799 1.00 95.69 254 VAL A O 1
ATOM 1989 N N . ASP A 1 255 ? -15.926 23.025 -4.931 1.00 93.44 255 ASP A N 1
ATOM 1990 C CA . ASP A 1 255 ? -15.851 23.603 -3.598 1.00 93.44 255 ASP A CA 1
ATOM 1991 C C . ASP A 1 255 ? -14.750 24.673 -3.559 1.00 93.44 255 ASP A C 1
ATOM 1993 O O . ASP A 1 255 ? -13.684 24.510 -4.154 1.00 93.44 255 ASP A O 1
ATOM 1997 N N . GLU A 1 256 ? -14.994 25.776 -2.856 1.00 90.19 256 GLU A N 1
ATOM 1998 C CA . GLU A 1 256 ? -14.053 26.903 -2.793 1.00 90.19 256 GLU A CA 1
ATOM 1999 C C . GLU A 1 256 ? -12.725 26.536 -2.115 1.00 90.19 256 GLU A C 1
ATOM 2001 O O . GLU A 1 256 ? -11.670 27.078 -2.453 1.00 90.19 256 GLU A O 1
ATOM 2006 N N . ARG A 1 257 ? -12.752 25.600 -1.159 1.00 88.94 257 ARG A N 1
ATOM 2007 C CA . ARG A 1 257 ? -11.571 25.163 -0.407 1.00 88.94 257 ARG A CA 1
ATOM 2008 C C . ARG A 1 257 ? -10.930 23.929 -1.028 1.00 88.94 257 ARG A C 1
ATOM 2010 O O . ARG A 1 257 ? -9.698 23.863 -1.066 1.00 88.94 257 ARG A O 1
ATOM 2017 N N . LEU A 1 258 ? -11.740 22.977 -1.483 1.00 89.31 258 LEU A N 1
ATOM 2018 C CA . LEU A 1 258 ? -11.291 21.657 -1.945 1.00 89.31 258 LEU A CA 1
ATOM 2019 C C . LEU A 1 258 ? -11.105 21.561 -3.465 1.00 89.31 258 LEU A C 1
ATOM 2021 O O . LEU A 1 258 ? -10.556 20.574 -3.949 1.00 89.31 258 LEU A O 1
ATOM 2025 N N . GLY A 1 259 ? -11.554 22.562 -4.225 1.00 93.00 259 GLY A N 1
ATOM 2026 C CA . GLY A 1 259 ? -11.560 22.508 -5.682 1.00 93.00 259 GLY A CA 1
ATOM 2027 C C . GLY A 1 259 ? -12.648 21.566 -6.220 1.00 93.00 259 GLY A C 1
ATOM 2028 O O . GLY A 1 259 ? -13.696 21.402 -5.590 1.00 93.00 259 GLY A O 1
ATOM 2029 N N . PRO A 1 260 ? -12.468 20.971 -7.414 1.00 95.75 260 PRO A N 1
ATOM 2030 C CA . PRO A 1 260 ? -13.460 20.070 -7.986 1.00 95.75 260 PRO A CA 1
ATOM 2031 C C . PRO A 1 260 ? -13.577 18.781 -7.158 1.00 95.75 260 PRO A C 1
ATOM 2033 O O . PRO A 1 260 ? -12.582 18.135 -6.833 1.00 95.75 260 PRO A O 1
ATOM 2036 N N . VAL A 1 261 ? -14.811 18.397 -6.839 1.00 96.25 261 VAL A N 1
ATOM 2037 C CA . VAL A 1 261 ? -15.137 17.255 -5.979 1.00 96.25 261 VAL A CA 1
ATOM 2038 C C . VAL A 1 261 ? -16.179 16.345 -6.618 1.00 96.25 261 VAL A C 1
ATOM 2040 O O . VAL A 1 261 ? -17.042 16.788 -7.383 1.00 96.25 261 VAL A O 1
ATOM 2043 N N . ALA A 1 262 ? -16.126 15.059 -6.269 1.00 97.44 262 ALA A N 1
ATOM 2044 C CA . ALA A 1 262 ? -17.102 14.069 -6.706 1.00 97.44 262 ALA A CA 1
ATOM 2045 C C . ALA A 1 262 ? -17.506 13.119 -5.575 1.00 97.44 262 ALA A C 1
ATOM 2047 O O . ALA A 1 262 ? -16.658 12.524 -4.909 1.00 97.44 262 ALA A O 1
ATOM 2048 N N . ILE A 1 263 ? -18.811 12.922 -5.399 1.00 97.38 263 ILE A N 1
ATOM 2049 C CA . ILE A 1 263 ? -19.382 12.033 -4.387 1.00 97.38 263 ILE A CA 1
ATOM 2050 C C . ILE A 1 263 ? -20.278 10.990 -5.055 1.00 97.38 263 ILE A C 1
ATOM 2052 O O . ILE A 1 263 ? -21.169 11.337 -5.825 1.00 97.38 263 ILE A O 1
ATOM 2056 N N . SER A 1 264 ? -20.072 9.714 -4.732 1.00 97.69 264 SER A N 1
ATOM 2057 C CA . SER A 1 264 ? -20.957 8.612 -5.131 1.00 97.69 264 SER A CA 1
ATOM 2058 C C . SER A 1 264 ? -21.685 8.061 -3.910 1.00 97.69 264 SER A C 1
ATOM 2060 O O . SER A 1 264 ? -21.046 7.783 -2.898 1.00 97.69 264 SER A O 1
ATOM 2062 N N . LEU A 1 265 ? -23.000 7.865 -4.015 1.00 96.00 265 LEU A N 1
ATOM 2063 C CA . LEU A 1 265 ? -23.864 7.347 -2.953 1.00 96.00 265 LEU A CA 1
ATOM 2064 C C . LEU A 1 265 ? -24.690 6.163 -3.442 1.00 96.00 265 LEU A C 1
ATOM 2066 O O . LEU A 1 265 ? -25.345 6.237 -4.484 1.00 96.00 265 LEU A O 1
ATOM 2070 N N . ARG A 1 266 ? -24.704 5.086 -2.658 1.00 93.56 266 ARG A N 1
ATOM 2071 C CA . ARG A 1 266 ? -25.524 3.902 -2.918 1.00 93.56 266 ARG A CA 1
ATOM 2072 C C . ARG A 1 266 ? -26.124 3.377 -1.620 1.00 93.56 266 ARG A C 1
ATOM 2074 O O . ARG A 1 266 ? -25.442 3.328 -0.603 1.00 93.56 266 ARG A O 1
ATOM 2081 N N . ARG A 1 267 ? -27.393 2.976 -1.664 1.00 91.31 267 ARG A N 1
ATOM 2082 C CA . ARG A 1 267 ? -28.080 2.298 -0.561 1.00 91.31 267 ARG A CA 1
ATOM 2083 C C . ARG A 1 267 ? -28.178 0.814 -0.900 1.00 91.31 267 ARG A C 1
ATOM 2085 O O . ARG A 1 267 ? -28.904 0.446 -1.818 1.00 91.31 267 ARG A O 1
ATOM 2092 N N . ASP A 1 268 ? -27.416 -0.005 -0.190 1.00 88.50 268 ASP A N 1
ATOM 2093 C CA . ASP A 1 268 ? -27.378 -1.456 -0.347 1.00 88.50 268 ASP A CA 1
ATOM 2094 C C . ASP A 1 268 ? -28.383 -2.114 0.595 1.00 88.50 268 ASP A C 1
ATOM 2096 O O . ASP A 1 268 ? -28.456 -1.766 1.770 1.00 88.50 268 ASP A O 1
ATOM 2100 N N . GLU A 1 269 ? -29.122 -3.095 0.088 1.00 85.75 269 GLU A N 1
ATOM 2101 C CA . GLU A 1 269 ? -29.951 -3.994 0.890 1.00 85.75 269 GLU A CA 1
ATOM 2102 C C . GLU A 1 269 ? -29.129 -5.241 1.253 1.00 85.75 269 GLU A C 1
ATOM 2104 O O . GLU A 1 269 ? -28.479 -5.839 0.389 1.00 85.75 269 GLU A O 1
ATOM 2109 N N . ARG A 1 270 ? -29.122 -5.622 2.532 1.00 76.62 270 ARG A N 1
ATOM 2110 C CA . ARG A 1 270 ? -28.515 -6.854 3.043 1.00 76.62 270 ARG A CA 1
ATOM 2111 C C . ARG A 1 270 ? -29.564 -7.661 3.798 1.00 76.62 270 ARG A C 1
ATOM 2113 O O . ARG A 1 270 ? -30.217 -7.151 4.702 1.00 76.62 270 ARG A O 1
ATOM 2120 N N . GLU A 1 271 ? -29.682 -8.940 3.460 1.00 71.69 271 GLU A N 1
ATOM 2121 C CA . GLU A 1 271 ? -30.422 -9.892 4.286 1.00 71.69 271 GLU A CA 1
ATOM 2122 C C . GLU A 1 271 ? -29.584 -10.232 5.524 1.00 71.69 271 GLU A C 1
ATOM 2124 O O . GLU A 1 271 ? -28.417 -10.613 5.414 1.00 71.69 271 GLU A O 1
ATOM 2129 N N . SER A 1 272 ? -30.169 -10.073 6.707 1.00 67.06 272 SER A N 1
ATOM 2130 C CA . SER A 1 272 ? -29.589 -10.489 7.980 1.00 67.06 272 SER A CA 1
ATOM 2131 C C . SER A 1 272 ? -30.501 -11.514 8.654 1.00 67.06 272 SER A C 1
ATOM 2133 O O . SER A 1 272 ? -31.684 -11.639 8.329 1.00 67.06 272 SER A O 1
ATOM 2135 N N . ALA A 1 273 ? -29.971 -12.229 9.650 1.00 63.56 273 ALA A N 1
ATOM 2136 C CA . ALA A 1 273 ? -30.762 -13.149 10.474 1.00 63.56 273 ALA A CA 1
ATOM 2137 C C . ALA A 1 273 ? -31.953 -12.462 11.182 1.00 63.56 273 ALA A C 1
ATOM 2139 O O . ALA A 1 273 ? -32.867 -13.134 11.651 1.00 63.56 273 ALA A O 1
ATOM 2140 N N . GLN A 1 274 ? -31.940 -11.129 11.259 1.00 64.50 274 GLN A N 1
ATOM 2141 C CA . GLN A 1 274 ? -32.916 -10.293 11.958 1.00 64.50 274 GLN A CA 1
ATOM 2142 C C . GLN A 1 274 ? -33.853 -9.544 10.991 1.00 64.50 274 GLN A C 1
ATOM 2144 O O . GLN A 1 274 ? -34.701 -8.773 11.436 1.00 64.50 274 GLN A O 1
ATOM 2149 N N . GLY A 1 275 ? -33.729 -9.773 9.678 1.00 73.88 275 GLY A N 1
ATOM 2150 C CA . GLY A 1 275 ? -34.552 -9.154 8.640 1.00 73.88 275 GLY A CA 1
ATOM 2151 C C . GLY A 1 275 ? -33.732 -8.410 7.587 1.00 73.88 275 GLY A C 1
ATOM 2152 O O . GLY A 1 275 ? -32.545 -8.657 7.397 1.00 73.88 275 GLY A O 1
ATOM 2153 N N . VAL A 1 276 ? -34.388 -7.502 6.868 1.00 79.12 276 VAL A N 1
ATOM 2154 C CA . VAL A 1 276 ? -33.734 -6.669 5.853 1.00 79.12 276 VAL A CA 1
ATOM 2155 C C . VAL A 1 276 ? -33.035 -5.496 6.534 1.00 79.12 276 VAL A C 1
ATOM 2157 O O . VAL A 1 276 ? -33.692 -4.678 7.175 1.00 79.12 276 VAL A O 1
ATOM 2160 N N . GLN A 1 277 ? -31.718 -5.409 6.366 1.00 82.31 277 GLN A N 1
ATOM 2161 C CA . GLN A 1 277 ? -30.879 -4.311 6.829 1.00 82.31 277 GLN A CA 1
ATOM 2162 C C . GLN A 1 277 ? -30.401 -3.478 5.638 1.00 82.31 277 GLN A C 1
ATOM 2164 O O . GLN A 1 277 ? -30.137 -4.009 4.559 1.00 82.31 277 GLN A O 1
ATOM 2169 N N . TYR A 1 278 ? -30.240 -2.172 5.832 1.00 87.44 278 TYR A N 1
ATOM 2170 C CA . TYR A 1 278 ? -29.736 -1.283 4.789 1.00 87.44 278 TYR A CA 1
ATOM 2171 C C . TYR A 1 278 ? -28.375 -0.698 5.158 1.00 87.44 278 TYR A C 1
ATOM 2173 O O . TYR A 1 278 ? -28.126 -0.312 6.299 1.00 87.44 278 TYR A O 1
ATOM 2181 N N . ASN A 1 279 ? -27.486 -0.617 4.170 1.00 90.75 279 ASN A N 1
ATOM 2182 C CA . ASN A 1 279 ? -26.145 -0.067 4.319 1.00 90.75 279 ASN A CA 1
ATOM 2183 C C . ASN A 1 279 ? -25.898 1.027 3.273 1.00 90.75 279 ASN A C 1
ATOM 2185 O O . ASN A 1 279 ? -25.996 0.786 2.069 1.00 90.75 279 ASN A O 1
ATOM 2189 N N . TYR A 1 280 ? -25.560 2.233 3.714 1.00 93.44 280 TYR A N 1
ATOM 2190 C CA . TYR A 1 280 ? -25.228 3.342 2.827 1.00 93.44 280 TYR A CA 1
ATOM 2191 C C . TYR A 1 280 ? -23.737 3.333 2.521 1.00 93.44 280 TYR A C 1
ATOM 2193 O O . TYR A 1 280 ? -22.923 3.558 3.410 1.00 93.44 280 TYR A O 1
ATOM 2201 N N . ARG A 1 281 ? -23.376 3.111 1.257 1.00 95.56 281 ARG A N 1
ATOM 2202 C CA . ARG A 1 281 ? -22.000 3.203 0.760 1.00 95.56 281 ARG A CA 1
ATOM 2203 C C . ARG A 1 281 ? -21.739 4.578 0.169 1.00 95.56 281 ARG A C 1
ATOM 2205 O O . ARG A 1 281 ? -22.557 5.102 -0.594 1.00 95.56 281 ARG A O 1
ATOM 2212 N N . ILE A 1 282 ? -20.570 5.122 0.479 1.00 96.44 282 ILE A N 1
ATOM 2213 C CA . ILE A 1 282 ? -20.120 6.431 0.013 1.00 96.44 282 ILE A CA 1
ATOM 2214 C C . ILE A 1 282 ? -18.700 6.353 -0.538 1.00 96.44 282 ILE A C 1
ATOM 2216 O O . ILE A 1 282 ? -17.844 5.629 -0.023 1.00 96.44 282 ILE A O 1
ATOM 2220 N N . ILE A 1 283 ? -18.462 7.135 -1.585 1.00 97.75 283 ILE A N 1
ATOM 2221 C CA . ILE A 1 283 ? -17.123 7.504 -2.032 1.00 97.75 283 ILE A CA 1
ATOM 2222 C C . ILE A 1 283 ? -17.071 9.019 -2.114 1.00 97.75 283 ILE A C 1
ATOM 2224 O O . ILE A 1 283 ? -17.914 9.605 -2.792 1.00 97.75 283 ILE A O 1
ATOM 2228 N N . PHE A 1 284 ? -16.088 9.643 -1.471 1.00 96.56 284 PHE A N 1
ATOM 2229 C CA . PHE A 1 284 ? -15.829 11.072 -1.596 1.00 96.56 284 PHE A CA 1
ATOM 2230 C C . PHE A 1 284 ? -14.421 11.312 -2.149 1.00 96.56 284 PHE A C 1
ATOM 2232 O O . PHE A 1 284 ? -13.417 10.880 -1.580 1.00 96.56 284 PHE A O 1
ATOM 2239 N N . ARG A 1 285 ? -14.382 11.973 -3.310 1.00 96.38 285 ARG A N 1
ATOM 2240 C CA . ARG A 1 285 ? -13.192 12.251 -4.113 1.00 96.38 285 ARG A CA 1
ATOM 2241 C C . ARG A 1 285 ? -12.914 13.746 -4.112 1.00 96.38 285 ARG A C 1
ATOM 2243 O O . ARG A 1 285 ? -13.777 14.537 -4.497 1.00 96.38 285 ARG A O 1
ATOM 2250 N N . THR A 1 286 ? -11.692 14.090 -3.738 1.00 93.75 286 THR A N 1
ATOM 2251 C CA . THR A 1 286 ? -11.103 15.425 -3.868 1.00 93.75 286 THR A CA 1
ATOM 2252 C C . THR A 1 286 ? -9.958 15.379 -4.880 1.00 93.75 286 THR A C 1
ATOM 2254 O O . THR A 1 286 ? -9.653 14.317 -5.433 1.00 93.75 286 THR A O 1
ATOM 2257 N N . THR A 1 287 ? -9.321 16.522 -5.131 1.00 90.81 287 THR A N 1
ATOM 2258 C CA . THR A 1 287 ? -8.125 16.620 -5.981 1.00 90.81 287 THR A CA 1
ATOM 2259 C C . THR A 1 287 ? -6.938 15.827 -5.439 1.00 90.81 287 THR A C 1
ATOM 2261 O O . THR A 1 287 ? -6.127 15.346 -6.226 1.00 90.81 287 THR A O 1
ATOM 2264 N N . GLU A 1 288 ? -6.850 15.633 -4.122 1.00 88.56 288 GLU A N 1
ATOM 2265 C CA . GLU A 1 288 ? -5.871 14.731 -3.512 1.00 88.56 288 GLU A CA 1
ATOM 2266 C C . GLU A 1 288 ? -6.149 13.271 -3.906 1.00 88.56 288 GLU A C 1
ATOM 2268 O O . GLU A 1 288 ? -7.295 12.866 -4.124 1.00 88.56 288 GLU A O 1
ATOM 2273 N N . LEU A 1 289 ? -5.094 12.453 -3.996 1.00 86.44 289 LEU A N 1
ATOM 2274 C CA . LEU A 1 289 ? -5.229 11.056 -4.431 1.00 86.44 289 LEU A CA 1
ATOM 2275 C C . LEU A 1 289 ? -5.988 10.188 -3.420 1.00 86.44 289 LEU A C 1
ATOM 2277 O O . LEU A 1 289 ? -6.760 9.308 -3.813 1.00 86.44 289 LEU A O 1
ATOM 2281 N N . LYS A 1 290 ? -5.803 10.454 -2.122 1.00 90.12 290 LYS A N 1
ATOM 2282 C CA . LYS A 1 290 ? -6.514 9.736 -1.062 1.00 90.12 290 LYS A CA 1
ATOM 2283 C C . LYS A 1 290 ? -8.008 9.974 -1.191 1.00 90.12 290 LYS A C 1
ATOM 2285 O O . LYS A 1 290 ? -8.475 11.106 -1.269 1.00 90.12 290 LYS A O 1
ATOM 2290 N N . THR A 1 291 ? -8.763 8.887 -1.189 1.00 93.25 291 THR A N 1
ATOM 2291 C CA . THR A 1 291 ? -10.210 8.916 -1.399 1.00 93.25 291 THR A CA 1
ATOM 2292 C C . THR A 1 291 ? -10.911 8.329 -0.183 1.00 93.25 291 THR A C 1
ATOM 2294 O O . THR A 1 291 ? -10.549 7.247 0.276 1.00 93.25 291 THR A O 1
ATOM 2297 N N . LEU A 1 292 ? -11.943 9.004 0.324 1.00 95.50 292 LEU A N 1
ATOM 2298 C CA . LEU A 1 292 ? -12.781 8.447 1.381 1.00 95.50 292 LEU A CA 1
ATOM 2299 C C . LEU A 1 292 ? -13.686 7.373 0.778 1.00 95.50 292 LEU A C 1
ATOM 2301 O O . LEU A 1 292 ? -14.476 7.659 -0.122 1.00 95.50 292 LEU A O 1
ATOM 2305 N N . ARG A 1 293 ? -13.580 6.146 1.284 1.00 96.31 293 ARG A N 1
ATOM 2306 C CA . ARG A 1 293 ? -14.361 4.979 0.861 1.00 96.31 293 ARG A CA 1
ATOM 2307 C C . ARG A 1 293 ? -14.878 4.284 2.111 1.00 96.31 293 ARG A C 1
ATOM 2309 O O . ARG A 1 293 ? -14.102 3.962 3.007 1.00 96.31 293 ARG A O 1
ATOM 2316 N N . GLY A 1 294 ? -16.181 4.065 2.202 1.00 95.81 294 GLY A N 1
ATOM 2317 C CA . GLY A 1 294 ? -16.737 3.435 3.391 1.00 95.81 294 GLY A CA 1
ATOM 2318 C C . GLY A 1 294 ? -18.246 3.350 3.376 1.00 95.81 294 GLY A C 1
ATOM 2319 O O . GLY A 1 294 ? -18.903 3.590 2.358 1.00 95.81 294 GLY A O 1
ATOM 2320 N N . SER A 1 295 ? -18.795 2.953 4.515 1.00 95.00 295 SER A N 1
ATOM 2321 C CA . SER A 1 295 ? -20.219 2.705 4.642 1.00 95.00 295 SER A CA 1
ATOM 2322 C C . SER A 1 295 ? -20.749 2.962 6.047 1.00 95.00 295 SER A C 1
ATOM 2324 O O . SER A 1 295 ? -19.984 3.044 7.004 1.00 95.00 295 SER A O 1
ATOM 2326 N N . ILE A 1 296 ? -22.064 3.097 6.165 1.00 93.19 296 ILE A N 1
ATOM 2327 C CA . ILE A 1 296 ? -22.760 3.275 7.436 1.00 93.19 296 ILE A CA 1
ATOM 2328 C C . ILE A 1 296 ? -24.088 2.520 7.411 1.00 93.19 296 ILE A C 1
ATOM 2330 O O . ILE A 1 296 ? -24.888 2.647 6.479 1.00 93.19 296 ILE A O 1
ATOM 2334 N N . LEU A 1 297 ? -24.319 1.738 8.462 1.00 90.31 297 LEU A N 1
ATOM 2335 C CA . LEU A 1 297 ? -25.567 1.006 8.652 1.00 90.31 297 LEU A CA 1
ATOM 2336 C C . LEU A 1 297 ? -26.708 1.982 8.949 1.00 90.31 297 LEU A C 1
ATOM 2338 O O . LEU A 1 297 ? -26.545 2.920 9.730 1.00 90.31 297 LEU A O 1
ATOM 2342 N N . GLU A 1 298 ? -27.875 1.760 8.343 1.00 87.88 298 GLU A N 1
ATOM 2343 C CA . GLU A 1 298 ? -29.036 2.646 8.497 1.00 87.88 298 GLU A CA 1
ATOM 2344 C C . GLU A 1 298 ? -29.487 2.753 9.969 1.00 87.88 298 GLU A C 1
ATOM 2346 O O . GLU A 1 298 ? -29.930 3.808 10.430 1.00 87.88 298 GLU A O 1
ATOM 2351 N N . GLU A 1 299 ? -29.303 1.694 10.756 1.00 86.12 299 GLU A N 1
ATOM 2352 C CA . GLU A 1 299 ? -29.654 1.648 12.175 1.00 86.12 299 GLU A CA 1
ATOM 2353 C C . GLU A 1 299 ? -28.682 2.424 13.072 1.00 86.12 299 GLU A C 1
ATOM 2355 O O . GLU A 1 299 ? -29.073 2.804 14.180 1.00 86.12 299 GLU A O 1
ATOM 2360 N N . ALA A 1 300 ? -27.459 2.681 12.596 1.00 88.19 300 ALA A N 1
ATOM 2361 C CA . ALA A 1 300 ? -26.421 3.410 13.323 1.00 88.19 300 ALA A CA 1
ATOM 2362 C C . ALA A 1 300 ? -26.597 4.939 13.250 1.00 88.19 300 ALA A C 1
ATOM 2364 O O . ALA A 1 300 ? -25.902 5.684 13.942 1.00 88.19 300 ALA A O 1
ATOM 2365 N N . PHE A 1 301 ? -27.533 5.438 12.432 1.00 86.88 301 PHE A N 1
ATOM 2366 C CA . PHE A 1 301 ? -27.841 6.866 12.415 1.00 86.88 301 PHE A CA 1
ATOM 2367 C C . PHE A 1 301 ? -28.540 7.309 13.707 1.00 86.88 301 PHE A C 1
ATOM 2369 O O . PHE A 1 301 ? -29.471 6.644 14.178 1.00 86.88 301 PHE A O 1
ATOM 2376 N N . PRO A 1 302 ? -28.194 8.496 14.239 1.00 83.88 302 PRO A N 1
ATOM 2377 C CA . PRO A 1 302 ? -28.962 9.135 15.295 1.00 83.88 302 PRO A CA 1
ATOM 2378 C C . PRO A 1 302 ? -30.449 9.247 14.938 1.00 83.88 302 PRO A C 1
ATOM 2380 O O . PRO A 1 302 ? -30.830 9.492 13.790 1.00 83.88 302 PRO A O 1
ATOM 2383 N N . SER A 1 303 ? -31.314 9.120 15.944 1.00 77.44 303 SER A N 1
ATOM 2384 C CA . SER A 1 303 ? -32.771 9.210 15.761 1.00 77.44 303 SER A CA 1
ATOM 2385 C C . SER A 1 303 ? -33.242 10.568 15.220 1.00 77.44 303 SER A C 1
ATOM 2387 O O . SER A 1 303 ? -34.326 10.643 14.663 1.00 77.44 303 SER A O 1
ATOM 2389 N N . SER A 1 304 ? -32.433 11.626 15.339 1.00 75.81 304 SER A N 1
ATOM 2390 C CA . SER A 1 304 ? -32.693 12.946 14.744 1.00 75.81 304 SER A CA 1
ATOM 2391 C C . SER A 1 304 ? -32.581 12.966 13.212 1.00 75.81 304 SER A C 1
ATOM 2393 O O . SER A 1 304 ? -33.201 13.802 12.553 1.00 75.81 304 SER A O 1
ATOM 2395 N N . ILE A 1 305 ? -31.793 12.054 12.635 1.00 76.19 305 ILE A N 1
ATOM 2396 C CA . ILE A 1 305 ? -31.533 11.970 11.191 1.00 76.19 305 ILE A CA 1
ATOM 2397 C C . ILE A 1 305 ? -32.444 10.928 10.537 1.00 76.19 305 ILE A C 1
ATOM 2399 O O . ILE A 1 305 ? -32.894 11.129 9.404 1.00 76.19 305 ILE A O 1
ATOM 2403 N N . ARG A 1 306 ? -32.751 9.843 11.259 1.00 72.25 306 ARG A N 1
ATOM 2404 C CA . ARG A 1 306 ? -33.635 8.778 10.779 1.00 72.25 306 ARG A CA 1
ATOM 2405 C C . ARG A 1 306 ? -35.062 9.300 10.568 1.00 72.25 306 ARG A C 1
ATOM 2407 O O . ARG A 1 306 ? -35.623 9.934 11.460 1.00 72.25 306 ARG A O 1
ATOM 2414 N N . PRO A 1 307 ? -35.677 9.058 9.401 1.00 65.69 307 PRO A N 1
ATOM 2415 C CA . PRO A 1 307 ? -37.068 9.426 9.186 1.00 65.69 307 PRO A CA 1
ATOM 2416 C C . PRO A 1 307 ? -38.003 8.592 10.074 1.00 65.69 307 PRO A C 1
ATOM 2418 O O . PRO A 1 307 ? -37.793 7.402 10.279 1.00 65.69 307 PRO A O 1
ATOM 2421 N N . ASN A 1 308 ? -39.104 9.196 10.532 1.00 56.41 308 ASN A N 1
ATOM 2422 C CA . ASN A 1 308 ? -40.163 8.531 11.317 1.00 56.41 308 ASN A CA 1
ATOM 2423 C C . ASN A 1 308 ? -40.980 7.488 10.507 1.00 56.41 308 ASN A C 1
ATOM 2425 O O . ASN A 1 308 ? -42.074 7.098 10.901 1.00 56.41 308 ASN A O 1
ATOM 2429 N N . SER A 1 309 ? -40.504 7.097 9.324 1.00 59.72 309 SER A N 1
ATOM 2430 C CA . SER A 1 309 ? -41.175 6.281 8.308 1.00 59.72 309 SER A CA 1
ATOM 2431 C C . SER A 1 309 ? -40.117 5.419 7.618 1.00 59.72 309 SER A C 1
ATOM 2433 O O . SER A 1 309 ? -38.959 5.820 7.581 1.00 59.72 309 SER A O 1
ATOM 2435 N N . SER A 1 310 ? -40.501 4.290 7.014 1.00 58.56 310 SER A N 1
ATOM 2436 C CA . SER A 1 310 ? -39.637 3.369 6.246 1.00 58.56 310 SER A CA 1
ATOM 2437 C C . SER A 1 310 ? -39.017 3.966 4.965 1.00 58.56 310 SER A C 1
ATOM 2439 O O . SER A 1 310 ? -38.708 3.244 4.018 1.00 58.56 310 SER A O 1
ATOM 2441 N N . ARG A 1 311 ? -38.908 5.294 4.880 1.00 68.69 311 ARG A N 1
ATOM 2442 C CA . ARG A 1 311 ? -38.316 6.022 3.760 1.00 68.69 311 ARG A CA 1
ATOM 2443 C C . ARG A 1 311 ? -36.805 6.097 3.945 1.00 68.69 311 ARG A C 1
ATOM 2445 O O . ARG A 1 311 ? -36.329 6.268 5.056 1.00 68.69 311 ARG A O 1
ATOM 2452 N N . ALA A 1 312 ? -36.065 6.036 2.844 1.00 78.00 312 ALA A N 1
ATOM 2453 C CA . ALA A 1 312 ? -34.622 6.241 2.864 1.00 78.00 312 ALA A CA 1
ATOM 2454 C C . ALA A 1 312 ? -34.254 7.645 3.393 1.00 78.00 312 ALA A C 1
ATOM 2456 O O . ALA A 1 312 ? -34.960 8.625 3.135 1.00 78.00 312 ALA A O 1
ATOM 2457 N N . ILE A 1 313 ? -33.115 7.750 4.083 1.00 84.06 313 ILE A N 1
ATOM 2458 C CA . ILE A 1 313 ? -32.484 9.026 4.457 1.00 84.06 313 ILE A CA 1
ATOM 2459 C C . ILE A 1 313 ? -32.159 9.819 3.180 1.00 84.06 313 ILE A C 1
ATOM 2461 O O . ILE A 1 313 ? -31.685 9.251 2.193 1.00 84.06 313 ILE A O 1
ATOM 2465 N N . SER A 1 314 ? -32.427 11.131 3.178 1.00 86.44 314 SER A N 1
ATOM 2466 C CA . SER A 1 314 ? -32.135 11.977 2.016 1.00 86.44 314 SER A CA 1
ATOM 2467 C C . SER A 1 314 ? -30.620 12.142 1.810 1.00 86.44 314 SER A C 1
ATOM 2469 O O . SER A 1 314 ? -29.880 12.222 2.796 1.00 86.44 314 SER A O 1
ATOM 2471 N N . PRO A 1 315 ? -30.137 12.267 0.554 1.00 88.75 315 PRO A N 1
ATOM 2472 C CA . PRO A 1 315 ? -28.709 12.442 0.278 1.00 88.75 315 PRO A CA 1
ATOM 2473 C C . PRO A 1 315 ? -28.092 13.620 1.037 1.00 88.75 315 PRO A C 1
ATOM 2475 O O . PRO A 1 315 ? -26.989 13.509 1.552 1.00 88.75 315 PRO A O 1
ATOM 2478 N N . LYS A 1 316 ? -28.820 14.738 1.160 1.00 89.50 316 LYS A N 1
ATOM 2479 C CA . LYS A 1 316 ? -28.347 15.927 1.875 1.00 89.50 316 LYS A CA 1
ATOM 2480 C C . LYS A 1 316 ? -28.043 15.638 3.346 1.00 89.50 316 LYS A C 1
ATOM 2482 O O . LYS A 1 316 ? -26.916 15.850 3.766 1.00 89.50 316 LYS A O 1
ATOM 2487 N N . LYS A 1 317 ? -29.005 15.079 4.094 1.00 88.75 317 LYS A N 1
ATOM 2488 C CA . LYS A 1 317 ? -28.814 14.747 5.518 1.00 88.75 317 LYS A CA 1
ATOM 2489 C C . LYS A 1 317 ? -27.691 13.732 5.729 1.00 88.75 317 LYS A C 1
ATOM 2491 O O . LYS A 1 317 ? -26.957 13.812 6.707 1.00 88.75 317 LYS A O 1
ATOM 2496 N N . LEU A 1 318 ? -27.571 12.774 4.809 1.00 89.75 318 LEU A N 1
ATOM 2497 C CA . LEU A 1 318 ? -26.500 11.783 4.820 1.00 89.75 318 LEU A CA 1
ATOM 2498 C C . LEU A 1 318 ? -25.123 12.449 4.677 1.00 89.75 318 LEU A C 1
ATOM 2500 O O . LEU A 1 318 ? -24.214 12.152 5.447 1.00 89.75 318 LEU A O 1
ATOM 2504 N N . LEU A 1 319 ? -24.975 13.359 3.711 1.00 91.12 319 LEU A N 1
ATOM 2505 C CA . LEU A 1 319 ? -23.719 14.067 3.470 1.00 91.12 319 LEU A CA 1
ATOM 2506 C C . LEU A 1 319 ? -23.392 15.076 4.573 1.00 91.12 319 LEU A C 1
ATOM 2508 O O . LEU A 1 319 ? -22.240 15.137 4.977 1.00 91.12 319 LEU A O 1
ATOM 2512 N N . GLU A 1 320 ? -24.382 15.786 5.120 1.00 90.25 320 GLU A N 1
ATOM 2513 C CA . GLU A 1 320 ? -24.195 16.669 6.286 1.00 90.25 320 GLU A CA 1
ATOM 2514 C C . GLU A 1 320 ? -23.642 15.908 7.498 1.00 90.25 320 GLU A C 1
ATOM 2516 O O . GLU A 1 320 ? -22.869 16.464 8.272 1.00 90.25 320 GLU A O 1
ATOM 2521 N N . TYR A 1 321 ? -24.012 14.633 7.653 1.00 89.38 321 TYR A N 1
ATOM 2522 C CA . TYR A 1 321 ? -23.518 13.791 8.738 1.00 89.38 321 TYR A CA 1
ATOM 2523 C C . TYR A 1 321 ? -22.105 13.249 8.484 1.00 89.38 321 TYR A C 1
ATOM 2525 O O . TYR A 1 321 ? -21.288 13.240 9.398 1.00 89.38 321 TYR A O 1
ATOM 2533 N N . ILE A 1 322 ? -21.810 12.771 7.269 1.00 88.88 322 ILE A N 1
ATOM 2534 C CA . ILE A 1 322 ? -20.544 12.069 6.974 1.00 88.88 322 ILE A CA 1
ATOM 2535 C C . ILE A 1 322 ? -19.428 13.031 6.549 1.00 88.88 322 ILE A C 1
ATOM 2537 O O . ILE A 1 322 ? -18.278 12.833 6.940 1.00 88.88 322 ILE A O 1
ATOM 2541 N N . VAL A 1 323 ? -19.753 14.028 5.722 1.00 85.75 323 VAL A N 1
ATOM 2542 C CA . VAL A 1 323 ? -18.821 14.958 5.060 1.00 85.75 323 VAL A CA 1
ATOM 2543 C C . VAL A 1 323 ? -19.243 16.412 5.291 1.00 85.75 323 VAL A C 1
ATOM 2545 O O . VAL A 1 323 ? -19.466 17.177 4.350 1.00 85.75 323 VAL A O 1
ATOM 2548 N N . SER A 1 324 ? -19.369 16.796 6.563 1.00 83.19 324 SER A N 1
ATOM 2549 C CA . SER A 1 324 ? -19.770 18.148 6.985 1.00 83.19 324 SER A CA 1
ATOM 2550 C C . SER A 1 324 ? -18.808 19.252 6.526 1.00 83.19 324 SER A C 1
ATOM 2552 O O . SER A 1 324 ? -19.155 20.430 6.556 1.00 83.19 324 SER A O 1
ATOM 2554 N N . GLU A 1 325 ? -17.609 18.881 6.080 1.00 80.62 325 GLU A N 1
ATOM 2555 C CA . GLU A 1 325 ? -16.560 19.785 5.617 1.00 80.62 325 GLU A CA 1
ATOM 2556 C C . GLU A 1 325 ? -16.819 20.398 4.235 1.00 80.62 325 GLU A C 1
ATOM 2558 O O . GLU A 1 325 ? -16.204 21.407 3.890 1.00 80.62 325 GLU A O 1
ATOM 2563 N N . VAL A 1 326 ? -17.683 19.778 3.428 1.00 84.56 326 VAL A N 1
ATOM 2564 C CA . VAL A 1 326 ? -17.946 20.188 2.043 1.00 84.56 326 VAL A CA 1
ATOM 2565 C C . VAL A 1 326 ? -19.082 21.197 2.003 1.00 84.56 326 VAL A C 1
ATOM 2567 O O . VAL A 1 326 ? -20.143 20.970 2.590 1.00 84.56 326 VAL A O 1
ATOM 2570 N N . ASN A 1 327 ? -18.934 22.266 1.217 1.00 89.25 327 ASN A N 1
ATOM 2571 C CA . ASN A 1 327 ? -20.071 23.118 0.899 1.00 89.25 327 ASN A CA 1
ATOM 2572 C C . ASN A 1 327 ? -21.051 22.367 -0.016 1.00 89.25 327 ASN A C 1
ATOM 2574 O O . ASN A 1 327 ? -20.941 22.388 -1.241 1.00 89.25 327 ASN A O 1
ATOM 2578 N N . LEU A 1 328 ? -22.066 21.733 0.573 1.00 91.00 328 LEU A N 1
ATOM 2579 C CA . LEU A 1 328 ? -23.049 20.935 -0.164 1.00 91.00 328 LEU A CA 1
ATOM 2580 C C . LEU A 1 328 ? -23.827 21.735 -1.223 1.00 91.00 328 LEU A C 1
ATOM 2582 O O . LEU A 1 328 ? -24.383 21.144 -2.148 1.00 91.00 328 LEU A O 1
ATOM 2586 N N . GLN A 1 329 ? -23.853 23.069 -1.144 1.00 91.25 329 GLN A N 1
ATOM 2587 C CA . GLN A 1 329 ? -24.497 23.908 -2.157 1.00 91.25 329 GLN A CA 1
ATOM 2588 C C . GLN A 1 329 ? -23.765 23.882 -3.504 1.00 91.25 329 GLN A C 1
ATOM 2590 O O . GLN A 1 329 ? -24.384 24.184 -4.528 1.00 91.25 329 GLN A O 1
ATOM 2595 N N . CYS A 1 330 ? -22.485 23.495 -3.541 1.00 92.69 330 CYS A N 1
ATOM 2596 C CA . CYS A 1 330 ? -21.728 23.369 -4.787 1.00 92.69 330 CYS A CA 1
ATOM 2597 C C . CYS A 1 330 ? -22.113 22.115 -5.588 1.00 92.69 330 CYS A C 1
ATOM 2599 O O . CYS A 1 330 ? -21.889 22.056 -6.796 1.00 92.69 330 CYS A O 1
ATOM 2601 N N . LEU A 1 331 ? -22.728 21.123 -4.937 1.00 94.75 331 LEU A N 1
ATOM 2602 C CA . LEU A 1 331 ? -22.979 19.812 -5.521 1.00 94.75 331 LEU A CA 1
ATOM 2603 C C . LEU A 1 331 ? -24.232 19.801 -6.404 1.00 94.75 331 LEU A C 1
ATOM 2605 O O . LEU A 1 331 ? -25.295 20.337 -6.065 1.00 94.75 331 LEU A O 1
ATOM 2609 N N . ARG A 1 332 ? -24.114 19.141 -7.552 1.00 95.44 332 ARG A N 1
ATOM 2610 C CA . ARG A 1 332 ? -25.185 18.908 -8.523 1.00 95.44 332 ARG A CA 1
ATOM 2611 C C . ARG A 1 332 ? -25.242 17.438 -8.895 1.00 95.44 332 ARG A C 1
ATOM 2613 O O . ARG A 1 332 ? -24.208 16.779 -8.983 1.00 95.44 332 ARG A O 1
ATOM 2620 N N . LEU A 1 333 ? -26.448 16.923 -9.123 1.00 95.75 333 LEU A N 1
ATOM 2621 C CA . LEU A 1 333 ? -26.637 15.543 -9.569 1.00 95.75 333 LEU A CA 1
ATOM 2622 C C . LEU A 1 333 ? -25.978 15.345 -10.940 1.00 95.75 333 LEU A C 1
ATOM 2624 O O . LEU A 1 333 ? -26.189 16.150 -11.853 1.00 95.75 333 LEU A O 1
ATOM 2628 N N . ALA A 1 334 ? -25.221 14.264 -11.085 1.00 95.50 334 ALA A N 1
ATOM 2629 C CA . ALA A 1 334 ? -24.592 13.875 -12.335 1.00 95.50 334 ALA A CA 1
ATOM 2630 C C . ALA A 1 334 ? -25.623 13.594 -13.437 1.00 95.50 334 ALA A C 1
ATOM 2632 O O . ALA A 1 334 ? -26.728 13.109 -13.191 1.00 95.50 334 ALA A O 1
ATOM 2633 N N . SER A 1 335 ? -25.232 13.865 -14.677 1.00 93.88 335 SER A N 1
ATOM 2634 C CA . SER A 1 335 ? -25.968 13.439 -15.865 1.00 93.88 335 SER A CA 1
ATOM 2635 C C . SER A 1 335 ? -25.972 11.909 -16.003 1.00 93.88 335 SER A C 1
ATOM 2637 O O . SER A 1 335 ? -25.038 11.231 -15.579 1.00 93.88 335 SER A O 1
ATOM 2639 N N . ASN A 1 336 ? -26.977 11.360 -16.690 1.00 89.94 336 ASN A N 1
ATOM 2640 C CA . ASN A 1 336 ? -27.073 9.921 -16.990 1.00 89.94 336 ASN A CA 1
ATOM 2641 C C . ASN A 1 336 ? -26.146 9.477 -18.143 1.00 89.94 336 ASN A C 1
ATOM 2643 O O . ASN A 1 336 ? -26.411 8.483 -18.818 1.00 89.94 336 ASN A O 1
ATOM 2647 N N . SER A 1 337 ? -25.087 10.239 -18.427 1.00 93.69 337 SER A N 1
ATOM 2648 C CA . SER A 1 337 ? -24.153 9.926 -19.506 1.00 93.69 337 SER A CA 1
ATOM 2649 C C . SER A 1 337 ? -23.371 8.648 -19.177 1.00 93.69 337 SER A C 1
ATOM 2651 O O . SER A 1 337 ? -22.787 8.570 -18.094 1.00 93.69 337 SER A O 1
ATOM 2653 N N . PRO A 1 338 ? -23.253 7.680 -20.107 1.00 91.56 338 PRO A N 1
ATOM 2654 C CA . PRO A 1 338 ? -22.447 6.477 -19.888 1.00 91.56 338 PRO A CA 1
ATOM 2655 C C . PRO A 1 338 ? -20.954 6.792 -19.696 1.00 91.56 338 PRO A C 1
ATOM 2657 O O . PRO A 1 338 ? -20.230 5.994 -19.110 1.00 91.56 338 PRO A O 1
ATOM 2660 N N . LYS A 1 339 ? -20.497 7.985 -20.107 1.00 93.31 339 LYS A N 1
ATOM 2661 C CA . LYS A 1 339 ? -19.125 8.448 -19.859 1.00 93.31 339 LYS A CA 1
ATOM 2662 C C . LYS A 1 339 ? -18.836 8.679 -18.376 1.00 93.31 339 LYS A C 1
ATOM 2664 O O . LYS A 1 339 ? -17.696 8.532 -17.964 1.00 93.31 339 LYS A O 1
ATOM 2669 N N . VAL A 1 340 ? -19.842 9.029 -17.570 1.00 96.00 340 VAL A N 1
ATOM 2670 C CA . VAL A 1 340 ? -19.664 9.317 -16.138 1.00 96.00 340 VAL A CA 1
ATOM 2671 C C . VAL A 1 340 ? -19.094 8.114 -15.375 1.00 96.00 340 VAL A C 1
ATOM 2673 O O . VAL A 1 340 ? -18.018 8.257 -14.795 1.00 96.00 340 VAL A O 1
ATOM 2676 N N . PRO A 1 341 ? -19.739 6.929 -15.378 1.00 95.81 341 PRO A N 1
ATOM 2677 C CA . PRO A 1 341 ? -19.201 5.769 -14.672 1.00 95.81 341 PRO A CA 1
ATOM 2678 C C . PRO A 1 341 ? -17.861 5.288 -15.249 1.00 95.81 341 PRO A C 1
ATOM 2680 O O . PRO A 1 341 ? -17.030 4.793 -14.494 1.00 95.81 341 PRO A O 1
ATOM 2683 N N . GLU A 1 342 ? -17.609 5.457 -16.553 1.00 94.75 342 GLU A N 1
ATOM 2684 C CA . GLU A 1 342 ? -16.304 5.141 -17.156 1.00 94.75 342 GLU A CA 1
ATOM 2685 C C . GLU A 1 342 ? -15.192 6.072 -16.658 1.00 94.75 342 GLU A C 1
ATOM 2687 O O . GLU A 1 342 ? -14.110 5.603 -16.307 1.00 94.75 342 GLU A O 1
ATOM 2692 N N . THR A 1 343 ? -15.442 7.382 -16.606 1.00 96.00 343 THR A N 1
ATOM 2693 C CA . THR A 1 343 ? -14.475 8.367 -16.105 1.00 96.00 343 THR A CA 1
ATOM 2694 C C . THR A 1 343 ? -14.231 8.191 -14.610 1.00 96.00 343 THR A C 1
ATOM 2696 O O . THR A 1 343 ? -13.079 8.231 -14.193 1.00 96.00 343 THR A O 1
ATOM 2699 N N . LEU A 1 344 ? -15.269 7.925 -13.808 1.00 97.31 344 LEU A N 1
ATOM 2700 C CA . LEU A 1 344 ? -15.110 7.629 -12.378 1.00 97.31 344 LEU A CA 1
ATOM 2701 C C . LEU A 1 344 ? -14.265 6.372 -12.143 1.00 97.31 344 LEU A C 1
ATOM 2703 O O . LEU A 1 344 ? -13.395 6.381 -11.279 1.00 97.31 344 LEU A O 1
ATOM 2707 N N . LEU A 1 345 ? -14.464 5.322 -12.947 1.00 95.69 345 LEU A N 1
ATOM 2708 C CA . LEU A 1 345 ? -13.658 4.104 -12.863 1.00 95.69 345 LEU A CA 1
ATOM 2709 C C . LEU A 1 345 ? -12.187 4.368 -13.225 1.00 95.69 345 LEU A C 1
ATOM 2711 O O . LEU A 1 345 ? -11.294 3.896 -12.528 1.00 95.69 345 LEU A O 1
ATOM 2715 N N . LYS A 1 346 ? -11.926 5.165 -14.270 1.00 94.62 346 LYS A N 1
ATOM 2716 C CA . LYS A 1 346 ? -10.562 5.585 -14.642 1.00 94.62 346 LYS A CA 1
ATOM 2717 C C . LYS A 1 346 ? -9.888 6.422 -13.563 1.00 94.62 346 LYS A C 1
ATOM 2719 O O . LYS A 1 346 ? -8.698 6.256 -13.327 1.00 94.62 346 LYS A O 1
ATOM 2724 N N . LEU A 1 347 ? -10.643 7.332 -12.961 1.00 95.12 347 LEU A N 1
ATOM 2725 C CA . LEU A 1 347 ? -10.165 8.239 -11.929 1.00 95.12 347 LEU A CA 1
ATOM 2726 C C . LEU A 1 347 ? -9.812 7.486 -10.642 1.00 95.12 347 LEU A C 1
ATOM 2728 O O . LEU A 1 347 ? -8.786 7.787 -10.037 1.00 95.12 347 LEU A O 1
ATOM 2732 N N . ASP A 1 348 ? -10.639 6.525 -10.219 1.00 95.56 348 ASP A N 1
ATOM 2733 C CA . ASP A 1 348 ? -10.379 5.750 -9.000 1.00 95.56 348 ASP A CA 1
ATOM 2734 C C . ASP A 1 348 ? -9.219 4.774 -9.196 1.00 95.56 348 ASP A C 1
ATOM 2736 O O . ASP A 1 348 ? -8.334 4.686 -8.351 1.00 95.56 348 ASP A O 1
ATOM 2740 N N . GLU A 1 349 ? -9.173 4.084 -10.335 1.00 94.12 349 GLU A N 1
ATOM 2741 C CA . GLU A 1 349 ? -8.162 3.060 -10.616 1.00 94.12 349 GLU A CA 1
ATOM 2742 C C . GLU A 1 349 ? -6.897 3.615 -11.289 1.00 94.12 349 GLU A C 1
ATOM 2744 O O . GLU A 1 349 ? -6.062 2.849 -11.768 1.00 94.12 349 GLU A O 1
ATOM 2749 N N . GLN A 1 350 ? -6.716 4.939 -11.319 1.00 89.00 350 GLN A N 1
ATOM 2750 C CA . GLN A 1 350 ? -5.580 5.592 -11.979 1.00 89.00 350 GLN A CA 1
ATOM 2751 C C . GLN A 1 350 ? -4.219 5.078 -11.470 1.00 89.00 350 GLN A C 1
ATOM 2753 O O . GLN A 1 350 ? -3.274 4.975 -12.252 1.00 89.00 350 GLN A O 1
ATOM 2758 N N . GLY A 1 351 ? -4.124 4.757 -10.174 1.00 84.88 351 GLY A N 1
ATOM 2759 C CA . GLY A 1 351 ? -2.918 4.219 -9.532 1.00 84.88 351 GLY A CA 1
ATOM 2760 C C . GLY A 1 351 ? -2.802 2.690 -9.553 1.00 84.88 351 GLY A C 1
ATOM 2761 O O . GLY A 1 351 ? -1.806 2.149 -9.088 1.00 84.88 351 GLY A O 1
ATOM 2762 N N . LEU A 1 352 ? -3.795 1.966 -10.080 1.00 88.81 352 LEU A N 1
ATOM 2763 C CA . LEU A 1 352 ? -3.775 0.505 -10.147 1.00 88.81 352 LEU A CA 1
ATOM 2764 C C . LEU A 1 352 ? -3.317 0.034 -11.530 1.00 88.81 352 LEU A C 1
ATOM 2766 O O . LEU A 1 352 ? -4.088 -0.024 -12.487 1.00 88.81 352 LEU A O 1
ATOM 2770 N N . SER A 1 353 ? -2.043 -0.343 -11.631 1.00 88.81 353 SER A N 1
ATOM 2771 C CA . SER A 1 353 ? -1.448 -0.899 -12.849 1.00 88.81 353 SER A CA 1
ATOM 2772 C C . SER A 1 353 ? -0.836 -2.268 -12.574 1.00 88.81 353 SER A C 1
ATOM 2774 O O . SER A 1 353 ? 0.085 -2.387 -11.774 1.00 88.81 353 SER A O 1
ATOM 2776 N N . PHE A 1 354 ? -1.295 -3.288 -13.301 1.00 92.69 354 PHE A N 1
ATOM 2777 C CA . PHE A 1 354 ? -0.743 -4.652 -13.269 1.00 92.69 354 PHE A CA 1
ATOM 2778 C C . PHE A 1 354 ? 0.227 -4.924 -14.430 1.00 92.69 354 PHE A C 1
ATOM 2780 O O . PHE A 1 354 ? 0.542 -6.060 -14.762 1.00 92.69 354 PHE A O 1
ATOM 2787 N N . GLN A 1 355 ? 0.691 -3.866 -15.087 1.00 95.56 355 GLN A N 1
ATOM 2788 C CA . GLN A 1 355 ? 1.669 -3.931 -16.167 1.00 95.56 355 GLN A CA 1
ATOM 2789 C C . GLN A 1 355 ? 2.903 -3.145 -15.748 1.00 95.56 355 GLN A C 1
ATOM 2791 O O . GLN A 1 355 ? 2.769 -1.974 -15.372 1.00 95.56 355 GLN A O 1
ATOM 2796 N N . ARG A 1 356 ? 4.076 -3.779 -15.814 1.00 96.12 356 ARG A N 1
ATOM 2797 C CA . ARG A 1 356 ? 5.359 -3.195 -15.405 1.00 96.12 356 ARG A CA 1
ATOM 2798 C C . ARG A 1 356 ? 6.382 -3.298 -16.527 1.00 96.12 356 ARG A C 1
ATOM 2800 O O . ARG A 1 356 ? 6.444 -4.294 -17.250 1.00 96.12 356 ARG A O 1
ATOM 2807 N N . LYS A 1 357 ? 7.174 -2.242 -16.667 1.00 97.38 357 LYS A N 1
ATOM 2808 C CA . LYS A 1 357 ? 8.281 -2.162 -17.617 1.00 97.38 357 LYS A CA 1
ATOM 2809 C C . LYS A 1 357 ? 9.571 -1.969 -16.834 1.00 97.38 357 LYS A C 1
ATOM 2811 O O . LYS A 1 357 ? 9.648 -1.076 -15.997 1.00 97.38 357 LYS A O 1
ATOM 2816 N N . ILE A 1 358 ? 10.548 -2.836 -17.062 1.00 98.50 358 ILE A N 1
ATOM 2817 C CA . ILE A 1 358 ? 11.774 -2.867 -16.258 1.00 98.50 358 ILE A CA 1
ATOM 2818 C C . ILE A 1 358 ? 12.977 -2.812 -17.190 1.00 98.50 358 ILE A C 1
ATOM 2820 O O . ILE A 1 358 ? 13.107 -3.632 -18.099 1.00 98.50 358 ILE A O 1
ATOM 2824 N N . GLY A 1 359 ? 13.878 -1.865 -16.951 1.00 98.31 359 GLY A N 1
ATOM 2825 C CA . GLY A 1 359 ? 15.127 -1.768 -17.697 1.00 98.31 359 GLY A CA 1
ATOM 2826 C C . GLY A 1 359 ? 16.126 -2.835 -17.253 1.00 98.31 359 GLY A C 1
ATOM 2827 O O . GLY A 1 359 ? 16.222 -3.113 -16.060 1.00 98.31 359 GLY A O 1
ATOM 2828 N N . ILE A 1 360 ? 16.902 -3.405 -18.178 1.00 98.50 360 ILE A N 1
ATOM 2829 C CA . ILE A 1 360 ? 18.054 -4.259 -17.849 1.00 98.50 360 ILE A CA 1
ATOM 2830 C C . ILE A 1 360 ? 19.309 -3.734 -18.554 1.00 98.50 360 ILE A C 1
ATOM 2832 O O . ILE A 1 360 ? 19.429 -3.779 -19.785 1.00 98.50 360 ILE A O 1
ATOM 2836 N N . LEU A 1 361 ? 20.273 -3.273 -17.760 1.00 97.56 361 LEU A N 1
ATOM 2837 C CA . LEU A 1 361 ? 21.601 -2.866 -18.210 1.00 97.56 361 LEU A CA 1
ATOM 2838 C C . LEU A 1 361 ? 22.610 -3.991 -17.980 1.00 97.56 361 LEU A C 1
ATOM 2840 O O . LEU A 1 361 ? 22.641 -4.603 -16.914 1.00 97.56 361 LEU A O 1
ATOM 2844 N N . TYR A 1 362 ? 23.440 -4.241 -18.990 1.00 98.00 362 TYR A N 1
ATOM 2845 C CA . TYR A 1 362 ? 24.528 -5.208 -18.931 1.00 98.00 362 TYR A CA 1
ATOM 2846 C C . TYR A 1 362 ? 25.849 -4.482 -18.673 1.00 98.00 362 TYR A C 1
ATOM 2848 O O . TYR A 1 362 ? 26.251 -3.649 -19.483 1.00 98.00 362 TYR A O 1
ATOM 2856 N N . CYS A 1 363 ? 26.508 -4.796 -17.558 1.00 97.25 363 CYS A N 1
ATOM 2857 C CA . CYS A 1 363 ? 27.788 -4.239 -17.135 1.00 97.25 363 CYS A CA 1
ATOM 2858 C C . CYS A 1 363 ? 28.866 -5.331 -17.160 1.00 97.25 363 CYS A C 1
ATOM 2860 O O . CYS A 1 363 ? 28.833 -6.283 -16.372 1.00 97.25 363 CYS A O 1
ATOM 2862 N N . ARG A 1 364 ? 29.808 -5.207 -18.096 1.00 96.31 364 ARG A N 1
ATOM 2863 C CA . ARG A 1 364 ? 30.920 -6.148 -18.281 1.00 96.31 364 ARG A CA 1
ATOM 2864 C C . ARG A 1 364 ? 32.063 -5.865 -17.310 1.00 96.31 364 ARG A C 1
ATOM 2866 O O . ARG A 1 364 ? 32.115 -4.814 -16.669 1.00 96.31 364 ARG A O 1
ATOM 2873 N N . SER A 1 365 ? 33.023 -6.785 -17.256 1.00 95.50 365 SER A N 1
ATOM 2874 C CA . SER A 1 365 ? 34.279 -6.572 -16.531 1.00 95.50 365 SER A CA 1
ATOM 2875 C C . SER A 1 365 ? 34.934 -5.235 -16.908 1.00 95.50 365 SER A C 1
ATOM 2877 O O . SER A 1 365 ? 35.058 -4.906 -18.088 1.00 95.50 365 SER A O 1
ATOM 2879 N N . GLY A 1 366 ? 35.359 -4.467 -15.904 1.00 95.25 366 GLY A N 1
ATOM 2880 C CA . GLY A 1 366 ? 35.991 -3.156 -16.066 1.00 95.25 366 GLY A CA 1
ATOM 2881 C C . GLY A 1 366 ? 35.048 -1.977 -16.342 1.00 95.25 366 GLY A C 1
ATOM 2882 O O . GLY A 1 366 ? 35.512 -0.843 -16.303 1.00 95.25 366 GLY A O 1
ATOM 2883 N N . GLN A 1 367 ? 33.751 -2.199 -16.582 1.00 95.00 367 GLN A N 1
ATOM 2884 C CA . GLN A 1 367 ? 32.784 -1.118 -16.819 1.00 95.00 367 GLN A CA 1
ATOM 2885 C C . GLN A 1 367 ? 32.169 -0.609 -15.506 1.00 95.00 367 GLN A C 1
ATOM 2887 O O . GLN A 1 367 ? 32.016 -1.364 -14.545 1.00 95.00 367 GLN A O 1
ATOM 2892 N N . SER A 1 368 ? 31.780 0.669 -15.474 1.00 89.69 368 SER A N 1
ATOM 2893 C CA . SER A 1 368 ? 30.887 1.233 -14.433 1.00 89.69 368 SER A CA 1
ATOM 2894 C C . SER A 1 368 ? 29.973 2.351 -14.932 1.00 89.69 368 SER A C 1
ATOM 2896 O O . SER A 1 368 ? 29.038 2.734 -14.225 1.00 89.69 368 SER A O 1
ATOM 2898 N N . SER A 1 369 ? 30.224 2.898 -16.124 1.00 90.06 369 SER A N 1
ATOM 2899 C CA . SER A 1 369 ? 29.496 4.067 -16.608 1.00 90.06 369 SER A CA 1
ATOM 2900 C C . SER A 1 369 ? 28.237 3.709 -17.401 1.00 90.06 369 SER A C 1
ATOM 2902 O O . SER A 1 369 ? 28.146 2.670 -18.056 1.00 90.06 369 SER A O 1
ATOM 2904 N N . GLU A 1 370 ? 27.262 4.622 -17.371 1.00 90.31 370 GLU A N 1
ATOM 2905 C CA . GLU A 1 370 ? 26.034 4.546 -18.172 1.00 90.31 370 GLU A CA 1
ATOM 2906 C C . GLU A 1 370 ? 26.325 4.321 -19.667 1.00 90.31 370 GLU A C 1
ATOM 2908 O O . GLU A 1 370 ? 25.727 3.450 -20.299 1.00 90.31 370 GLU A O 1
ATOM 2913 N N . GLU A 1 371 ? 27.246 5.109 -20.228 1.00 91.25 371 GLU A N 1
ATOM 2914 C CA . GLU A 1 371 ? 27.577 5.087 -21.655 1.00 91.25 371 GLU A CA 1
ATOM 2915 C C . GLU A 1 371 ? 28.197 3.748 -22.071 1.00 91.25 371 GLU A C 1
ATOM 2917 O O . GLU A 1 371 ? 27.762 3.163 -23.063 1.00 91.25 371 GLU A O 1
ATOM 2922 N N . GLU A 1 372 ? 29.140 3.206 -21.294 1.00 94.44 372 GLU A N 1
ATOM 2923 C CA . GLU A 1 372 ? 29.746 1.894 -21.567 1.00 94.44 372 GLU A CA 1
ATOM 2924 C C . GLU A 1 372 ? 28.695 0.780 -21.617 1.00 94.44 372 GLU A C 1
ATOM 2926 O O . GLU A 1 372 ? 28.674 -0.012 -22.561 1.00 94.44 372 GLU A O 1
ATOM 2931 N N . MET A 1 373 ? 27.781 0.749 -20.641 1.00 95.25 373 MET A N 1
ATOM 2932 C CA . MET A 1 373 ? 26.734 -0.273 -20.570 1.00 95.25 373 MET A CA 1
ATOM 2933 C C . MET A 1 373 ? 25.772 -0.202 -21.761 1.00 95.25 373 MET A C 1
ATOM 2935 O O . MET A 1 373 ? 25.397 -1.234 -22.321 1.00 95.25 373 MET A O 1
ATOM 2939 N N . TYR A 1 374 ? 25.380 1.004 -22.189 1.00 95.50 374 TYR A N 1
ATOM 2940 C CA . TYR A 1 374 ? 24.510 1.164 -23.355 1.00 95.50 374 TYR A CA 1
ATOM 2941 C C . TYR A 1 374 ? 25.182 0.776 -24.673 1.00 95.50 374 TYR A C 1
ATOM 2943 O O . TYR A 1 374 ? 24.469 0.372 -25.593 1.00 95.50 374 TYR A O 1
ATOM 2951 N N . ASN A 1 375 ? 26.507 0.883 -24.788 1.00 96.19 375 ASN A N 1
ATOM 2952 C CA . ASN A 1 375 ? 27.245 0.535 -26.006 1.00 96.19 375 ASN A CA 1
ATOM 2953 C C . ASN A 1 375 ? 27.563 -0.966 -26.129 1.00 96.19 375 ASN A C 1
ATOM 2955 O O . ASN A 1 375 ? 28.120 -1.389 -27.137 1.00 96.19 375 ASN A O 1
ATOM 2959 N N . ASN A 1 376 ? 27.172 -1.801 -25.162 1.00 96.12 376 ASN A N 1
ATOM 2960 C CA . ASN A 1 376 ? 27.343 -3.249 -25.270 1.00 96.12 376 ASN A CA 1
ATOM 2961 C C . ASN A 1 376 ? 26.443 -3.840 -26.372 1.00 96.12 376 ASN A C 1
ATOM 2963 O O . ASN A 1 376 ? 25.216 -3.860 -26.257 1.00 96.12 376 ASN A O 1
ATOM 2967 N N . GLU A 1 377 ? 27.045 -4.342 -27.450 1.00 92.94 377 GLU A N 1
ATOM 2968 C CA . GLU A 1 377 ? 26.312 -4.913 -28.593 1.00 92.94 377 GLU A CA 1
ATOM 2969 C C . GLU A 1 377 ? 25.866 -6.359 -28.360 1.00 92.94 377 GLU A C 1
ATOM 2971 O O . GLU A 1 377 ? 24.757 -6.738 -28.725 1.00 92.94 377 GLU A O 1
ATOM 2976 N N . VAL A 1 378 ? 26.724 -7.163 -27.729 1.00 91.50 378 VAL A N 1
ATOM 2977 C CA . VAL A 1 378 ? 26.547 -8.618 -27.610 1.00 91.50 378 VAL A CA 1
ATOM 2978 C C . VAL A 1 378 ? 26.357 -9.012 -26.147 1.00 91.50 378 VAL A C 1
ATOM 2980 O O . VAL A 1 378 ? 27.079 -8.536 -25.271 1.00 91.50 378 VAL A O 1
ATOM 2983 N N . ALA A 1 379 ? 25.406 -9.901 -25.870 1.00 94.12 379 ALA A N 1
ATOM 2984 C CA . ALA A 1 379 ? 25.240 -10.503 -24.549 1.00 94.12 379 ALA A CA 1
ATOM 2985 C C . ALA A 1 379 ? 26.281 -11.613 -24.319 1.00 94.12 379 ALA A C 1
ATOM 2987 O O . ALA A 1 379 ? 26.462 -12.469 -25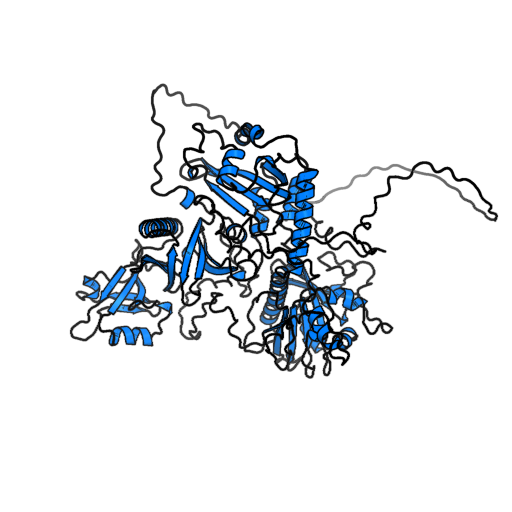.182 1.00 94.12 379 ALA A O 1
ATOM 2988 N N . GLY A 1 380 ? 26.947 -11.615 -23.161 1.00 94.44 380 GLY A N 1
ATOM 2989 C CA . GLY A 1 380 ? 27.801 -12.729 -22.742 1.00 94.44 380 GLY A CA 1
ATOM 2990 C C . GLY A 1 380 ? 26.995 -13.919 -22.190 1.00 94.44 380 GLY A C 1
ATOM 2991 O O . GLY A 1 380 ? 25.832 -13.740 -21.811 1.00 94.44 380 GLY A O 1
ATOM 2992 N N . PRO A 1 381 ? 27.598 -15.120 -22.076 1.00 96.12 381 PRO A N 1
ATOM 2993 C CA . PRO A 1 381 ? 26.911 -16.325 -21.593 1.00 96.12 381 PRO A CA 1
ATOM 2994 C C . PRO A 1 381 ? 26.311 -16.170 -20.189 1.00 96.12 381 PRO A C 1
ATOM 2996 O O . PRO A 1 381 ? 25.166 -16.547 -19.955 1.00 96.12 381 PRO A O 1
ATOM 2999 N N . ALA A 1 382 ? 27.046 -15.528 -19.275 1.00 96.19 382 ALA A N 1
ATOM 3000 C CA . ALA A 1 382 ? 26.586 -15.266 -17.912 1.00 96.19 382 ALA A CA 1
ATOM 3001 C C . ALA A 1 382 ? 25.322 -14.391 -17.878 1.00 96.19 382 ALA A C 1
ATOM 3003 O O . ALA A 1 382 ? 24.424 -14.598 -17.062 1.00 96.19 382 ALA A O 1
ATOM 3004 N N . PHE A 1 383 ? 25.246 -13.413 -18.785 1.00 97.75 383 PHE A N 1
ATOM 3005 C CA . PHE A 1 383 ? 24.091 -12.535 -18.897 1.00 97.75 383 PHE A CA 1
ATOM 3006 C C . PHE A 1 383 ? 22.893 -13.262 -19.513 1.00 97.75 383 PHE A C 1
ATOM 3008 O O . PHE A 1 383 ? 21.781 -13.114 -19.020 1.00 97.75 383 PHE A O 1
ATOM 3015 N N . GLN A 1 384 ? 23.106 -14.099 -20.532 1.00 97.06 384 GLN A N 1
ATOM 3016 C CA . GLN A 1 384 ? 22.044 -14.929 -21.113 1.00 97.06 384 GLN A CA 1
ATOM 3017 C C . GLN A 1 384 ? 21.449 -15.908 -20.090 1.00 97.06 384 GLN A C 1
ATOM 3019 O O . GLN A 1 384 ? 20.227 -16.016 -19.993 1.00 97.06 384 GLN A O 1
ATOM 3024 N N . GLU A 1 385 ? 22.291 -16.559 -19.280 1.00 95.69 385 GLU A N 1
ATOM 3025 C CA . GLU A 1 385 ? 21.845 -17.418 -18.176 1.00 95.69 385 GLU A CA 1
ATOM 3026 C C . GLU A 1 385 ? 20.959 -16.637 -17.191 1.00 95.69 385 GLU A C 1
ATOM 3028 O O . GLU A 1 385 ? 19.875 -17.093 -16.825 1.00 95.69 385 GLU A O 1
ATOM 3033 N N . PHE A 1 386 ? 21.360 -15.420 -16.821 1.00 97.50 386 PHE A N 1
ATOM 3034 C CA . PHE A 1 386 ? 20.557 -14.551 -15.961 1.00 97.50 386 PHE A CA 1
ATOM 3035 C C . PHE A 1 386 ? 19.228 -14.116 -16.598 1.00 97.50 386 PHE A C 1
ATOM 3037 O O . PHE A 1 386 ? 18.198 -14.120 -15.925 1.00 97.50 386 PHE A O 1
ATOM 3044 N N . LEU A 1 387 ? 19.209 -13.778 -17.890 1.00 97.94 387 LEU A N 1
ATOM 3045 C CA . LEU A 1 387 ? 17.967 -13.435 -18.592 1.00 97.94 387 LEU A CA 1
ATOM 3046 C C . LEU A 1 387 ? 16.990 -14.619 -18.607 1.00 97.94 387 LEU A C 1
ATOM 3048 O O . LEU A 1 387 ? 15.807 -14.424 -18.334 1.00 97.94 387 LEU A O 1
ATOM 3052 N N . SER A 1 388 ? 17.493 -15.839 -18.826 1.00 96.19 388 SER A N 1
ATOM 3053 C CA . SER A 1 388 ? 16.680 -17.064 -18.799 1.00 96.19 388 SER A CA 1
ATOM 3054 C C . SER A 1 388 ? 16.069 -17.365 -17.425 1.00 96.19 388 SER A C 1
ATOM 3056 O O . SER A 1 388 ? 15.026 -18.006 -17.335 1.00 96.19 388 SER A O 1
ATOM 3058 N N . LEU A 1 389 ? 16.691 -16.877 -16.345 1.00 95.94 389 LEU A N 1
ATOM 3059 C CA . LEU A 1 389 ? 16.133 -16.968 -14.997 1.00 95.94 389 LEU A CA 1
ATOM 3060 C C . LEU A 1 389 ? 14.947 -16.011 -14.804 1.00 95.94 389 LEU A C 1
ATOM 3062 O O . LEU A 1 389 ? 14.009 -16.341 -14.084 1.00 95.94 389 LEU A O 1
ATOM 3066 N N . LEU A 1 390 ? 14.986 -14.816 -15.399 1.00 97.00 390 LEU A N 1
ATOM 3067 C CA . LEU A 1 390 ? 13.986 -13.771 -15.161 1.00 97.00 390 LEU A CA 1
ATOM 3068 C C . LEU A 1 390 ? 12.685 -13.985 -15.943 1.00 97.00 390 LEU A C 1
ATOM 3070 O O . LEU A 1 390 ? 11.601 -13.700 -15.422 1.00 97.00 390 LEU A O 1
ATOM 3074 N N . GLY A 1 391 ? 12.766 -14.473 -17.179 1.00 96.38 391 GLY A N 1
ATOM 3075 C CA . GLY A 1 391 ? 11.598 -14.610 -18.040 1.00 96.38 391 GLY A CA 1
ATOM 3076 C C . GLY A 1 391 ? 11.873 -15.343 -19.343 1.00 96.38 391 GLY A C 1
ATOM 3077 O O . GLY A 1 391 ? 12.933 -15.929 -19.539 1.00 96.38 391 GLY A O 1
ATOM 3078 N N . ASP A 1 392 ? 10.894 -15.272 -20.237 1.00 97.62 392 ASP A N 1
ATOM 3079 C CA . ASP A 1 392 ? 10.923 -15.941 -21.529 1.00 97.62 392 ASP A CA 1
ATOM 3080 C C . ASP A 1 392 ? 11.320 -14.949 -22.624 1.00 97.62 392 ASP A C 1
ATOM 3082 O O . ASP A 1 392 ? 10.800 -13.828 -22.684 1.00 97.62 392 ASP A O 1
ATOM 3086 N N . GLU A 1 393 ? 12.228 -15.356 -23.512 1.00 98.00 393 GLU A N 1
ATOM 3087 C CA . GLU A 1 393 ? 12.536 -14.584 -24.713 1.00 98.00 393 GLU A CA 1
ATOM 3088 C C . GLU A 1 393 ? 11.364 -14.680 -25.699 1.00 98.00 393 GLU A C 1
ATOM 3090 O O . GLU A 1 393 ? 10.930 -15.767 -26.084 1.00 98.00 393 GLU A O 1
ATOM 3095 N N . VAL A 1 394 ? 10.832 -13.530 -26.113 1.00 98.00 394 VAL A N 1
ATOM 3096 C CA . VAL A 1 394 ? 9.652 -13.433 -26.976 1.00 98.00 394 VAL A CA 1
ATOM 3097 C C . VAL A 1 394 ? 9.949 -12.613 -28.225 1.00 98.00 394 VAL A C 1
ATOM 3099 O O . VAL A 1 394 ? 10.575 -11.554 -28.162 1.00 98.00 394 VAL A O 1
ATOM 3102 N N . ARG A 1 395 ? 9.457 -13.075 -29.381 1.00 98.00 395 ARG A N 1
ATOM 3103 C CA . ARG A 1 395 ? 9.479 -12.295 -30.626 1.00 98.00 395 ARG A CA 1
ATOM 3104 C C . ARG A 1 395 ? 8.516 -11.119 -30.503 1.00 98.00 395 ARG A C 1
ATOM 3106 O O . ARG A 1 395 ? 7.337 -11.322 -30.232 1.00 98.00 395 ARG A O 1
ATOM 3113 N N . LEU A 1 396 ? 8.994 -9.904 -30.768 1.00 97.94 396 LEU A N 1
ATOM 3114 C CA . LEU A 1 396 ? 8.174 -8.693 -30.682 1.00 97.94 396 LEU A CA 1
ATOM 3115 C C . LEU A 1 396 ? 7.170 -8.590 -31.830 1.00 97.94 396 LEU A C 1
ATOM 3117 O O . LEU A 1 396 ? 6.017 -8.219 -31.619 1.00 97.94 396 LEU A O 1
ATOM 3121 N N . LYS A 1 397 ? 7.580 -8.935 -33.052 1.00 97.69 397 LYS A N 1
ATOM 3122 C CA . LYS A 1 397 ? 6.694 -8.913 -34.218 1.00 97.69 397 LYS A CA 1
ATOM 3123 C C . LYS A 1 397 ? 5.503 -9.853 -34.028 1.00 97.69 397 LYS A C 1
ATOM 3125 O O . LYS A 1 397 ? 5.679 -11.061 -33.915 1.00 97.69 397 LYS A O 1
ATOM 3130 N N . GLY A 1 398 ? 4.296 -9.293 -34.037 1.00 96.25 398 GLY A N 1
ATOM 3131 C CA . GLY A 1 398 ? 3.061 -10.046 -33.805 1.00 96.25 398 GLY A CA 1
ATOM 3132 C C . GLY A 1 398 ? 2.753 -10.347 -32.334 1.00 96.25 398 GLY A C 1
ATOM 3133 O O . GLY A 1 398 ? 1.746 -10.993 -32.070 1.00 96.25 398 GLY A O 1
ATOM 3134 N N . PHE A 1 399 ? 3.557 -9.859 -31.381 1.00 97.06 399 PHE A N 1
ATOM 3135 C CA . PHE A 1 399 ? 3.271 -10.009 -29.954 1.00 97.06 399 PHE A CA 1
ATOM 3136 C C . PHE A 1 399 ? 2.011 -9.225 -29.565 1.00 97.06 399 PHE A C 1
ATOM 3138 O O . PHE A 1 399 ? 1.893 -8.025 -29.853 1.00 97.06 399 PHE A O 1
ATOM 3145 N N . ASP A 1 400 ? 1.072 -9.908 -28.916 1.00 96.00 400 ASP A N 1
ATOM 3146 C CA . ASP A 1 400 ? -0.287 -9.438 -28.633 1.00 96.00 400 ASP A CA 1
ATOM 3147 C C . ASP A 1 400 ? -0.545 -9.119 -27.149 1.00 96.00 400 ASP A C 1
ATOM 3149 O O . ASP A 1 400 ? -1.600 -8.577 -26.815 1.00 96.00 400 ASP A O 1
ATOM 3153 N N . LYS A 1 401 ? 0.429 -9.387 -26.271 1.00 96.75 401 LYS A N 1
ATOM 3154 C CA . LYS A 1 401 ? 0.375 -9.060 -24.835 1.00 96.75 401 LYS A CA 1
ATOM 3155 C C . LYS A 1 401 ? 1.004 -7.693 -24.530 1.00 96.75 401 LYS A C 1
ATOM 3157 O O . LYS A 1 401 ? 1.283 -6.887 -25.425 1.00 96.75 401 LYS A O 1
ATOM 3162 N N . TYR A 1 402 ? 1.224 -7.395 -23.246 1.00 97.25 402 TYR A N 1
ATOM 3163 C CA . TYR A 1 402 ? 1.844 -6.140 -22.824 1.00 97.25 402 TYR A CA 1
ATOM 3164 C C . TYR A 1 402 ? 3.268 -5.975 -23.377 1.00 97.25 402 TYR A C 1
ATOM 3166 O O . TYR A 1 402 ? 4.182 -6.705 -23.012 1.00 97.25 402 TYR A O 1
ATOM 3174 N N . ARG A 1 403 ? 3.458 -4.970 -24.240 1.00 95.31 403 ARG A N 1
ATOM 3175 C CA . ARG A 1 403 ? 4.713 -4.735 -24.979 1.00 95.31 403 ARG A CA 1
ATOM 3176 C C . ARG A 1 403 ? 5.545 -3.543 -24.506 1.00 95.31 403 ARG A C 1
ATOM 3178 O O . ARG A 1 403 ? 6.492 -3.185 -25.186 1.00 95.31 403 ARG A O 1
ATOM 3185 N N . ALA A 1 404 ? 5.152 -2.860 -23.429 1.00 95.81 404 ALA A N 1
ATOM 3186 C CA . ALA A 1 404 ? 5.877 -1.702 -22.877 1.00 95.81 404 ALA A CA 1
ATOM 3187 C C . ALA A 1 404 ? 6.362 -0.650 -23.906 1.00 95.81 404 ALA A C 1
ATOM 3189 O O . ALA A 1 404 ? 7.413 -0.046 -23.746 1.00 95.81 404 ALA A O 1
ATOM 3190 N N .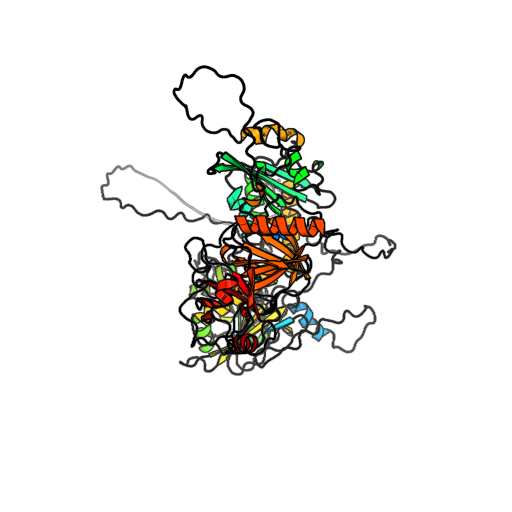 GLN A 1 405 ? 5.564 -0.377 -24.946 1.00 95.81 405 GLN A N 1
ATOM 3191 C CA . GLN A 1 405 ? 5.899 0.550 -26.047 1.00 95.81 405 GLN A CA 1
ATOM 3192 C C . GLN A 1 405 ? 6.986 0.067 -27.027 1.00 95.81 405 GLN A C 1
ATOM 3194 O O . GLN A 1 405 ? 7.332 0.815 -27.940 1.00 95.81 405 GLN A O 1
ATOM 3199 N N . LEU A 1 406 ? 7.456 -1.176 -26.917 1.00 96.75 406 LEU A N 1
ATOM 3200 C CA . LEU A 1 406 ? 8.257 -1.826 -27.952 1.00 96.75 406 LEU A CA 1
ATOM 3201 C C . LEU A 1 406 ? 7.423 -2.049 -29.219 1.00 96.75 406 LEU A C 1
ATOM 3203 O O . LEU A 1 406 ? 6.209 -2.287 -29.168 1.00 96.75 406 LEU A O 1
ATOM 3207 N N . ASP A 1 407 ? 8.065 -1.929 -30.372 1.00 96.44 407 ASP A N 1
ATOM 3208 C CA . ASP A 1 407 ? 7.455 -2.097 -31.682 1.00 96.44 407 ASP A CA 1
ATOM 3209 C C . ASP A 1 407 ? 7.164 -3.571 -31.973 1.00 96.44 407 ASP A C 1
ATOM 3211 O O . ASP A 1 407 ? 8.060 -4.406 -31.982 1.00 96.44 407 ASP A O 1
ATOM 3215 N N . ASN A 1 408 ? 5.900 -3.875 -32.270 1.00 96.69 408 ASN A N 1
ATOM 3216 C CA . ASN A 1 408 ? 5.447 -5.218 -32.622 1.00 96.69 408 ASN A CA 1
ATOM 3217 C C . ASN A 1 408 ? 5.103 -5.384 -34.113 1.00 96.69 408 ASN A C 1
ATOM 3219 O O . ASN A 1 408 ? 4.480 -6.380 -34.491 1.00 96.69 408 ASN A O 1
ATOM 3223 N N . LYS A 1 409 ? 5.467 -4.418 -34.969 1.00 96.19 409 LYS A N 1
ATOM 3224 C CA . LYS A 1 409 ? 5.143 -4.424 -36.406 1.00 96.19 409 LYS A CA 1
ATOM 3225 C C . LYS A 1 409 ? 6.376 -4.464 -37.298 1.00 96.19 409 LYS A C 1
ATOM 3227 O O . LYS A 1 409 ? 6.409 -5.265 -38.233 1.00 96.19 409 LYS A O 1
ATOM 3232 N N . THR A 1 410 ? 7.353 -3.600 -37.034 1.00 95.38 410 THR A N 1
ATOM 3233 C CA . THR A 1 410 ? 8.474 -3.335 -37.954 1.00 95.38 410 THR A CA 1
ATOM 3234 C C . THR A 1 410 ? 9.848 -3.706 -37.398 1.00 95.38 410 THR A C 1
ATOM 3236 O O . THR A 1 410 ? 10.843 -3.431 -38.056 1.00 95.38 410 THR A O 1
ATOM 3239 N N . ASP A 1 411 ? 9.911 -4.339 -36.220 1.00 95.06 411 ASP A N 1
ATOM 3240 C CA . ASP A 1 411 ? 11.156 -4.684 -35.508 1.00 95.06 411 ASP A CA 1
ATOM 3241 C C . ASP A 1 411 ? 12.068 -3.464 -35.220 1.00 95.06 411 ASP A C 1
ATOM 3243 O O . ASP A 1 411 ? 13.268 -3.598 -34.977 1.00 95.06 411 ASP A O 1
ATOM 3247 N N . SER A 1 412 ? 11.509 -2.247 -35.216 1.00 93.69 412 SER A N 1
ATOM 3248 C CA . SER A 1 412 ? 12.271 -0.995 -35.058 1.00 93.69 412 SER A CA 1
ATOM 3249 C C . SER A 1 412 ? 12.875 -0.809 -33.665 1.00 93.69 412 SER A C 1
ATOM 3251 O O . SER A 1 412 ? 13.778 0.004 -33.491 1.00 93.69 412 SER A O 1
ATOM 3253 N N . THR A 1 413 ? 12.404 -1.571 -32.676 1.00 95.50 413 THR A N 1
ATOM 3254 C CA . THR A 1 413 ? 12.938 -1.610 -31.307 1.00 95.50 413 THR A CA 1
ATOM 3255 C C . THR A 1 413 ? 13.609 -2.948 -30.997 1.00 95.50 413 THR A C 1
ATOM 3257 O O . THR A 1 413 ? 13.645 -3.356 -29.841 1.00 95.50 413 THR A O 1
ATOM 3260 N N . GLY A 1 414 ? 14.125 -3.637 -32.016 1.00 95.06 414 GLY A N 1
ATOM 3261 C CA . GLY A 1 414 ? 14.696 -4.975 -31.883 1.00 95.06 414 GLY A CA 1
ATOM 3262 C C . GLY A 1 414 ? 13.707 -6.059 -32.298 1.00 95.06 414 GLY A C 1
ATOM 3263 O O . GLY A 1 414 ? 12.525 -5.806 -32.527 1.00 95.06 414 GLY A O 1
ATOM 3264 N N . THR A 1 415 ? 14.214 -7.282 -32.433 1.00 97.19 415 THR A N 1
ATOM 3265 C CA . THR A 1 415 ? 13.413 -8.431 -32.883 1.00 97.19 415 THR A CA 1
ATOM 3266 C C . THR A 1 415 ? 12.785 -9.197 -31.724 1.00 97.19 415 THR A C 1
ATOM 3268 O O . THR A 1 415 ? 11.669 -9.701 -31.857 1.00 97.19 415 THR A O 1
ATOM 3271 N N . HIS A 1 416 ? 13.483 -9.266 -30.592 1.00 97.88 416 HIS A N 1
ATOM 3272 C CA . HIS A 1 416 ? 13.080 -10.005 -29.402 1.00 97.88 416 HIS A CA 1
ATOM 3273 C C . HIS A 1 416 ? 13.240 -9.142 -28.153 1.00 97.88 416 HIS A C 1
ATOM 3275 O O . HIS A 1 416 ? 13.899 -8.102 -28.166 1.00 97.88 416 HIS A O 1
ATOM 3281 N N . SER A 1 417 ? 12.596 -9.573 -27.080 1.00 98.19 417 SER A N 1
ATOM 3282 C CA . SER A 1 417 ? 12.702 -8.997 -25.745 1.00 98.19 417 SER A CA 1
ATOM 3283 C C . SER A 1 417 ? 12.416 -10.094 -24.714 1.00 98.19 417 SER A C 1
ATOM 3285 O O . SER A 1 417 ? 12.125 -11.229 -25.088 1.00 98.19 417 SER A O 1
ATOM 3287 N N . LEU A 1 418 ? 12.488 -9.767 -23.427 1.00 98.25 418 LEU A N 1
ATOM 3288 C CA . LEU A 1 418 ? 12.155 -10.676 -22.340 1.00 98.25 418 LEU A CA 1
ATOM 3289 C C . LEU A 1 418 ? 10.784 -10.303 -21.766 1.00 98.25 418 LEU A C 1
ATOM 3291 O O . LEU A 1 418 ? 10.507 -9.130 -21.503 1.00 98.25 418 LEU A O 1
ATOM 3295 N N . TYR A 1 419 ? 9.935 -11.298 -21.538 1.00 98.56 419 TYR A N 1
ATOM 3296 C CA . TYR A 1 419 ? 8.612 -11.124 -20.945 1.00 98.56 419 TYR A CA 1
ATOM 3297 C C . TYR A 1 419 ? 8.370 -12.177 -19.870 1.00 98.56 419 TYR A C 1
ATOM 3299 O O . TYR A 1 419 ? 8.788 -13.326 -19.995 1.00 98.56 419 TYR A O 1
ATOM 3307 N N . THR A 1 420 ? 7.652 -11.814 -18.812 1.00 98.06 420 THR A N 1
ATOM 3308 C CA . THR A 1 420 ? 7.182 -12.796 -17.837 1.00 98.06 420 THR A CA 1
ATOM 3309 C C . THR A 1 420 ? 5.859 -12.384 -17.205 1.00 98.06 420 THR A C 1
ATOM 3311 O O . THR A 1 420 ? 5.454 -11.219 -17.236 1.00 98.06 420 THR A O 1
ATOM 3314 N N . ARG A 1 421 ? 5.179 -13.362 -16.607 1.00 96.69 421 ARG A N 1
ATOM 3315 C CA . ARG A 1 421 ? 4.056 -13.125 -15.701 1.00 96.69 421 ARG A CA 1
ATOM 3316 C C . ARG A 1 421 ? 4.505 -13.443 -14.285 1.00 96.69 421 ARG A C 1
ATOM 3318 O O . ARG A 1 421 ? 5.101 -14.492 -14.036 1.00 96.69 421 ARG A O 1
ATOM 3325 N N . TYR A 1 422 ? 4.213 -12.539 -13.365 1.00 93.81 422 TYR A N 1
ATOM 3326 C CA . TYR A 1 422 ? 4.549 -12.694 -11.958 1.00 93.81 422 TYR A CA 1
ATOM 3327 C C . TYR A 1 422 ? 3.359 -12.282 -11.105 1.00 93.81 422 TYR A C 1
ATOM 3329 O O . TYR A 1 422 ? 2.964 -11.119 -11.113 1.00 93.81 422 TYR A O 1
ATOM 3337 N N . GLN A 1 423 ? 2.768 -13.245 -10.393 1.00 90.50 423 GLN A N 1
ATOM 3338 C CA . GLN A 1 423 ? 1.477 -13.060 -9.722 1.00 90.50 423 GLN A CA 1
ATOM 3339 C C . GLN A 1 423 ? 0.433 -12.512 -10.721 1.00 90.50 423 GLN A C 1
ATOM 3341 O O . GLN A 1 423 ? 0.240 -13.107 -11.784 1.00 90.50 423 GLN A O 1
ATOM 3346 N N . ASP A 1 424 ? -0.198 -11.376 -10.421 1.00 90.06 424 ASP A N 1
ATOM 3347 C CA . ASP A 1 424 ? -1.155 -10.713 -11.315 1.00 90.06 424 ASP A CA 1
ATOM 3348 C C . ASP A 1 424 ? -0.495 -9.750 -12.319 1.00 90.06 424 ASP A C 1
ATOM 3350 O O . ASP A 1 424 ? -1.190 -9.143 -13.133 1.00 90.06 424 ASP A O 1
ATOM 3354 N N . TYR A 1 425 ? 0.836 -9.615 -12.295 1.00 94.69 425 TYR A N 1
ATOM 3355 C CA . TYR A 1 425 ? 1.572 -8.674 -13.133 1.00 94.69 425 TYR A CA 1
ATOM 3356 C C . TYR A 1 425 ? 2.039 -9.279 -14.459 1.00 94.69 425 TYR A C 1
ATOM 3358 O O . TYR A 1 425 ? 2.581 -10.385 -14.516 1.00 94.69 425 TYR A O 1
ATOM 3366 N N . GLU A 1 426 ? 1.907 -8.495 -15.528 1.00 97.50 426 GLU A N 1
ATOM 3367 C CA . GLU A 1 426 ? 2.639 -8.681 -16.779 1.00 97.50 426 GLU A CA 1
ATOM 3368 C C . GLU A 1 426 ? 3.873 -7.779 -16.787 1.00 97.50 426 GLU A C 1
ATOM 3370 O O . GLU A 1 426 ? 3.763 -6.560 -16.620 1.00 97.50 426 GLU A O 1
ATOM 3375 N N . ILE A 1 427 ? 5.046 -8.367 -17.006 1.00 98.38 427 ILE A N 1
ATOM 3376 C CA . ILE A 1 427 ? 6.323 -7.661 -16.961 1.00 98.38 427 ILE A CA 1
ATOM 3377 C C . ILE A 1 427 ? 7.010 -7.798 -18.316 1.00 98.38 427 ILE A C 1
ATOM 3379 O O . ILE A 1 427 ? 7.232 -8.907 -18.799 1.00 98.38 427 ILE A O 1
ATOM 3383 N N . MET A 1 428 ? 7.348 -6.662 -18.921 1.00 98.56 428 MET A N 1
ATOM 3384 C CA . MET A 1 428 ? 8.133 -6.582 -20.153 1.00 98.56 428 MET A CA 1
ATOM 3385 C C . MET A 1 428 ? 9.462 -5.889 -19.856 1.00 98.56 428 ME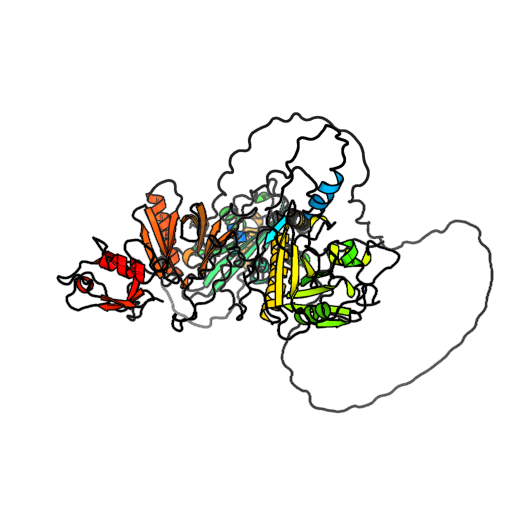T A C 1
ATOM 3387 O O . MET A 1 428 ? 9.476 -4.830 -19.224 1.00 98.56 428 MET A O 1
ATOM 3391 N N . PHE A 1 429 ? 10.575 -6.462 -20.309 1.00 98.69 429 PHE A N 1
ATOM 3392 C CA . PHE A 1 429 ? 11.902 -5.936 -20.004 1.00 98.69 429 PHE A CA 1
ATOM 3393 C C . PHE A 1 429 ? 12.520 -5.186 -21.183 1.00 98.69 429 PHE A C 1
ATOM 3395 O O . PHE A 1 429 ? 12.625 -5.689 -22.300 1.00 98.69 429 PHE A O 1
ATOM 3402 N N . HIS A 1 430 ? 13.043 -3.996 -20.924 1.00 98.56 430 HIS A N 1
ATOM 3403 C CA . HIS A 1 430 ? 13.883 -3.284 -21.877 1.00 98.56 430 HIS A CA 1
ATOM 3404 C C . HIS A 1 430 ? 15.338 -3.728 -21.700 1.00 98.56 430 HIS A C 1
ATOM 3406 O O . HIS A 1 430 ? 16.092 -3.152 -20.918 1.00 98.56 430 HIS A O 1
ATOM 3412 N N . VAL A 1 431 ? 15.732 -4.786 -22.410 1.00 98.44 431 VAL A N 1
ATOM 3413 C CA . VAL A 1 431 ? 17.084 -5.357 -22.327 1.00 98.44 431 VAL A CA 1
ATOM 3414 C C . VAL A 1 431 ? 18.037 -4.597 -23.248 1.00 98.44 431 VAL A C 1
ATOM 3416 O O . VAL A 1 431 ? 17.852 -4.578 -24.464 1.00 98.44 431 VAL A O 1
ATOM 3419 N N . SER A 1 432 ? 19.079 -3.991 -22.675 1.00 97.19 432 SER A N 1
ATOM 3420 C CA . SER A 1 432 ? 20.051 -3.150 -23.397 1.00 97.19 432 SER A CA 1
ATOM 3421 C C . SER A 1 432 ? 20.626 -3.799 -24.659 1.00 97.19 432 SER A C 1
ATOM 3423 O O . SER A 1 432 ? 20.644 -3.157 -25.705 1.00 97.19 432 SER A O 1
ATOM 3425 N N . THR A 1 433 ? 21.024 -5.070 -24.597 1.00 97.06 433 THR A N 1
ATOM 3426 C CA . THR A 1 433 ? 21.608 -5.807 -25.732 1.00 97.06 433 THR A CA 1
ATOM 3427 C C . THR A 1 433 ? 20.583 -6.282 -26.769 1.00 97.06 433 THR A C 1
ATOM 3429 O O . THR A 1 433 ? 20.973 -6.599 -27.887 1.00 97.06 433 THR A O 1
ATOM 3432 N N . MET A 1 434 ? 19.286 -6.323 -26.439 1.00 97.25 434 MET A N 1
ATOM 3433 C CA . MET A 1 434 ? 18.215 -6.705 -27.379 1.00 97.25 434 MET A CA 1
ATOM 3434 C C . MET A 1 434 ? 17.612 -5.496 -28.110 1.00 97.25 434 MET A C 1
ATOM 3436 O O . MET A 1 434 ? 16.937 -5.653 -29.128 1.00 97.25 434 MET A O 1
ATOM 3440 N N . LEU A 1 435 ? 17.875 -4.282 -27.617 1.00 97.00 435 LEU A N 1
ATOM 3441 C CA . LEU A 1 435 ? 17.511 -3.038 -28.288 1.00 97.00 435 LEU A CA 1
ATOM 3442 C C . LEU A 1 435 ? 18.527 -2.696 -29.400 1.00 97.00 435 LEU A C 1
ATOM 3444 O O . LEU A 1 435 ? 19.719 -2.989 -29.260 1.00 97.00 435 LEU A O 1
ATOM 3448 N N . PRO A 1 436 ? 18.109 -2.017 -30.485 1.00 94.44 436 PRO A N 1
ATOM 3449 C CA . PRO A 1 436 ? 18.994 -1.692 -31.601 1.00 94.44 436 PRO A CA 1
ATOM 3450 C C . PRO A 1 436 ? 20.211 -0.875 -31.164 1.00 94.44 436 PRO A C 1
ATOM 3452 O O . PRO A 1 436 ? 20.091 0.067 -30.378 1.00 94.44 436 PRO A O 1
ATOM 3455 N N . PHE A 1 437 ? 21.382 -1.238 -31.683 1.00 94.19 437 PHE A N 1
ATOM 3456 C CA . PHE A 1 437 ? 22.626 -0.491 -31.513 1.00 94.19 437 PHE A CA 1
ATOM 3457 C C . PHE A 1 437 ? 22.804 0.509 -32.657 1.00 94.19 437 PHE A C 1
ATOM 3459 O O . PHE A 1 437 ? 22.492 0.211 -33.808 1.00 94.19 437 PHE A O 1
ATOM 3466 N N . THR A 1 438 ? 23.303 1.707 -32.356 1.00 92.00 438 THR A N 1
ATOM 3467 C CA . THR A 1 438 ? 23.623 2.727 -33.364 1.00 92.00 438 THR A CA 1
ATOM 3468 C C . THR A 1 438 ? 25.071 3.178 -33.202 1.00 92.00 438 THR A C 1
ATOM 3470 O O . THR A 1 438 ? 25.361 4.011 -32.350 1.00 92.00 438 THR A O 1
ATOM 3473 N N . ALA A 1 439 ? 25.980 2.667 -34.035 1.00 90.06 439 ALA A N 1
ATOM 3474 C CA . ALA A 1 439 ? 27.417 2.959 -33.940 1.00 90.06 439 ALA A CA 1
ATOM 3475 C C . ALA A 1 439 ? 27.756 4.460 -34.035 1.00 90.06 439 ALA A C 1
ATOM 3477 O O . ALA A 1 439 ? 28.693 4.934 -33.403 1.00 90.06 439 ALA A O 1
ATOM 3478 N N . SER A 1 440 ? 26.970 5.228 -34.796 1.00 89.69 440 SER A N 1
ATOM 3479 C CA . SER A 1 440 ? 27.156 6.676 -34.964 1.00 89.69 440 SER A CA 1
ATOM 3480 C C . SER A 1 440 ? 26.682 7.517 -33.773 1.00 89.69 440 SER A C 1
ATOM 3482 O O . SER A 1 440 ? 26.853 8.734 -33.780 1.00 89.69 440 SER A O 1
ATOM 3484 N N . ASN A 1 441 ? 26.072 6.904 -32.758 1.00 90.19 441 ASN A N 1
ATOM 3485 C CA . ASN A 1 441 ? 25.496 7.597 -31.614 1.00 90.19 441 ASN A CA 1
ATOM 3486 C C . ASN A 1 441 ? 26.009 6.986 -30.307 1.00 90.19 441 ASN A C 1
ATOM 3488 O O . ASN A 1 441 ? 25.358 6.105 -29.751 1.00 90.19 441 ASN A O 1
ATOM 3492 N N . SER A 1 442 ? 27.131 7.490 -29.785 1.00 87.88 442 SER A N 1
ATOM 3493 C CA . SER A 1 442 ? 27.731 6.968 -28.545 1.00 87.88 442 SER A CA 1
ATOM 3494 C C . SER A 1 442 ? 26.785 7.038 -27.339 1.00 87.88 442 SER A C 1
ATOM 3496 O O . SER A 1 442 ? 26.817 6.170 -26.475 1.00 87.88 442 SER A O 1
ATOM 3498 N N . GLN A 1 443 ? 25.857 8.001 -27.315 1.00 87.81 443 GLN A N 1
ATOM 3499 C CA . GLN A 1 443 ? 24.851 8.119 -26.254 1.00 87.81 443 GLN A CA 1
ATOM 3500 C C . GLN A 1 443 ? 23.724 7.081 -26.354 1.00 87.81 443 GLN A C 1
ATOM 3502 O O . GLN A 1 443 ? 22.892 7.003 -25.448 1.00 87.81 443 GLN A O 1
ATOM 3507 N N . GLN A 1 444 ? 23.648 6.330 -27.461 1.00 93.56 444 GLN A N 1
ATOM 3508 C CA . GLN A 1 444 ? 22.659 5.279 -27.719 1.00 93.56 444 GLN A CA 1
ATOM 3509 C C . GLN A 1 444 ? 21.227 5.713 -27.379 1.00 93.56 444 GLN A C 1
ATOM 3511 O O . GLN A 1 444 ? 20.478 5.014 -26.692 1.00 93.56 444 GLN A O 1
ATOM 3516 N N . LEU A 1 445 ? 20.826 6.890 -27.873 1.00 90.81 445 LEU A N 1
ATOM 3517 C CA . LEU A 1 445 ? 19.561 7.536 -27.500 1.00 90.81 445 LEU A CA 1
ATOM 3518 C C . LEU A 1 445 ? 18.329 6.644 -27.714 1.00 90.81 445 LEU A C 1
ATOM 3520 O O . LEU A 1 445 ? 17.367 6.765 -26.963 1.00 90.81 445 LEU A O 1
ATOM 3524 N N . LEU A 1 446 ? 18.347 5.734 -28.694 1.00 90.62 446 LEU A N 1
ATOM 3525 C CA . LEU A 1 446 ? 17.252 4.783 -28.917 1.00 90.62 446 LEU A CA 1
ATOM 3526 C C . LEU A 1 446 ? 17.118 3.778 -27.767 1.00 90.62 446 LEU A C 1
ATOM 3528 O O . LEU A 1 446 ? 16.005 3.523 -27.318 1.00 90.62 446 LEU A O 1
ATOM 3532 N N . ARG A 1 447 ? 18.234 3.274 -27.228 1.00 95.44 447 ARG A N 1
ATOM 3533 C CA . ARG A 1 447 ? 18.238 2.403 -26.044 1.00 95.44 447 ARG A CA 1
ATOM 3534 C C . ARG A 1 447 ? 17.844 3.189 -24.797 1.00 95.44 447 ARG A C 1
ATOM 3536 O O . ARG A 1 447 ? 16.942 2.788 -24.059 1.00 95.44 447 ARG A O 1
ATOM 3543 N N . LYS A 1 448 ? 18.458 4.364 -24.620 1.00 93.19 448 LYS A N 1
ATOM 3544 C CA . LYS A 1 448 ? 18.203 5.267 -23.492 1.00 93.19 448 LYS A CA 1
ATOM 3545 C C . LYS A 1 448 ? 16.760 5.770 -23.446 1.00 93.19 448 LYS A C 1
ATOM 3547 O O . LYS A 1 448 ? 16.214 5.945 -22.365 1.00 93.19 448 LYS A O 1
ATOM 3552 N N . ARG A 1 449 ? 16.102 5.952 -24.594 1.00 94.00 449 ARG A N 1
ATOM 3553 C CA . ARG A 1 449 ? 14.683 6.333 -24.673 1.00 94.00 449 ARG A CA 1
ATOM 3554 C C . ARG A 1 449 ? 13.759 5.308 -24.015 1.00 94.00 449 ARG A C 1
ATOM 3556 O O . ARG A 1 449 ? 12.714 5.703 -23.504 1.00 94.00 449 ARG A O 1
ATOM 3563 N N . HIS A 1 450 ? 14.102 4.025 -24.053 1.00 94.62 450 HIS A N 1
ATOM 3564 C CA . HIS A 1 450 ? 13.314 2.986 -23.397 1.00 94.62 450 HIS A CA 1
ATOM 3565 C C . HIS A 1 450 ? 13.756 2.833 -21.938 1.00 94.62 450 HIS A C 1
ATOM 3567 O O . HIS A 1 450 ? 13.005 3.209 -21.042 1.00 94.62 450 HIS A O 1
ATOM 3573 N N . ILE A 1 451 ? 15.006 2.414 -21.714 1.00 96.06 451 ILE A N 1
ATOM 3574 C CA . ILE A 1 451 ? 15.537 2.083 -20.378 1.00 96.06 451 ILE A CA 1
ATOM 3575 C C . ILE A 1 451 ? 15.605 3.312 -19.467 1.00 96.06 451 ILE A C 1
ATOM 3577 O O . ILE A 1 451 ? 15.189 3.270 -18.313 1.00 96.06 451 ILE A O 1
ATOM 3581 N N . GLY A 1 452 ? 16.066 4.447 -19.992 1.00 92.69 452 GLY A N 1
ATOM 3582 C CA . GLY A 1 452 ? 16.144 5.700 -19.243 1.00 92.69 452 GLY A CA 1
ATOM 3583 C C . GLY A 1 452 ? 14.778 6.267 -18.843 1.00 92.69 452 GLY A C 1
ATOM 3584 O O . GLY A 1 452 ? 14.730 7.160 -18.001 1.00 92.69 452 GLY A O 1
ATOM 3585 N N . ASN A 1 453 ? 13.676 5.763 -19.409 1.00 93.56 453 ASN A N 1
ATOM 3586 C CA . ASN A 1 453 ? 12.306 6.128 -19.039 1.00 93.56 453 ASN A CA 1
ATOM 3587 C C . ASN A 1 453 ? 11.616 5.073 -18.160 1.00 93.56 453 ASN A C 1
ATOM 3589 O O . ASN A 1 453 ? 10.416 5.203 -17.888 1.00 93.56 453 ASN A O 1
ATOM 3593 N N . ASP A 1 454 ? 12.320 4.024 -17.747 1.00 95.88 454 ASP A N 1
ATOM 3594 C CA . ASP A 1 454 ? 11.809 3.052 -16.785 1.00 95.88 454 ASP A CA 1
ATOM 3595 C C . ASP A 1 454 ? 12.059 3.537 -15.359 1.00 95.88 454 ASP A C 1
ATOM 3597 O O . ASP A 1 454 ? 13.026 4.250 -15.089 1.00 95.88 454 ASP A O 1
ATOM 3601 N N . ILE A 1 455 ? 11.155 3.185 -14.444 1.00 95.25 455 ILE A N 1
ATOM 3602 C CA . ILE A 1 455 ? 11.260 3.602 -13.040 1.00 95.25 455 ILE A CA 1
ATOM 3603 C C . ILE A 1 455 ? 12.304 2.755 -12.315 1.00 95.25 455 ILE A C 1
ATOM 3605 O O . ILE A 1 455 ? 13.129 3.285 -11.563 1.00 95.25 455 ILE A O 1
ATOM 3609 N N . VAL A 1 456 ? 12.282 1.451 -12.595 1.00 98.00 456 VAL A N 1
ATOM 3610 C CA . VAL A 1 456 ? 13.188 0.452 -12.037 1.00 98.00 456 VAL A CA 1
ATOM 3611 C C . VAL A 1 456 ? 14.128 -0.050 -13.126 1.00 98.00 456 VAL A C 1
ATOM 3613 O O . VAL A 1 456 ? 13.704 -0.381 -14.235 1.00 98.00 456 VAL A O 1
ATOM 3616 N N . THR A 1 457 ? 15.419 -0.116 -12.816 1.00 98.12 457 THR A N 1
ATOM 3617 C CA . THR A 1 457 ? 16.442 -0.671 -13.709 1.00 98.12 457 THR A CA 1
ATOM 3618 C C . THR A 1 457 ? 17.275 -1.718 -12.977 1.00 98.12 457 THR A C 1
ATOM 3620 O O . THR A 1 457 ? 17.868 -1.444 -11.939 1.00 98.12 457 THR A O 1
ATOM 3623 N N . ILE A 1 458 ? 17.348 -2.923 -13.530 1.00 98.56 458 ILE A N 1
ATOM 3624 C CA . ILE A 1 458 ? 18.265 -3.967 -13.078 1.00 98.56 458 ILE A CA 1
ATOM 3625 C C . ILE A 1 458 ? 19.614 -3.742 -13.766 1.00 98.56 458 ILE A C 1
ATOM 3627 O O . ILE A 1 458 ? 19.681 -3.619 -14.989 1.00 98.56 458 ILE A O 1
ATOM 3631 N N . VAL A 1 459 ? 20.694 -3.697 -12.992 1.00 98.12 459 VAL A N 1
ATOM 3632 C CA . VAL A 1 459 ? 22.068 -3.602 -13.494 1.00 98.12 459 VAL A CA 1
ATOM 3633 C C . VAL A 1 459 ? 22.753 -4.937 -13.237 1.00 98.12 459 VAL A C 1
ATOM 3635 O O . VAL A 1 459 ? 23.096 -5.253 -12.099 1.00 98.12 459 VAL A O 1
ATOM 3638 N N . PHE A 1 460 ? 22.938 -5.736 -14.284 1.00 98.38 460 PHE A N 1
ATOM 3639 C CA . PHE A 1 460 ? 23.665 -6.998 -14.194 1.00 98.38 460 PHE A CA 1
ATOM 3640 C C . PHE A 1 460 ? 25.168 -6.752 -14.322 1.00 98.38 460 PHE A C 1
ATOM 3642 O O . PHE A 1 460 ? 25.602 -6.131 -15.288 1.00 98.38 460 PHE A O 1
ATOM 3649 N N . GLN A 1 461 ? 25.956 -7.266 -13.383 1.00 97.81 461 GLN A N 1
ATOM 3650 C CA . GLN A 1 461 ? 27.409 -7.129 -13.332 1.00 97.81 461 GLN A CA 1
ATOM 3651 C C . GLN A 1 461 ? 28.106 -8.482 -13.495 1.00 97.81 461 GLN A C 1
ATOM 3653 O O . GLN A 1 461 ? 27.849 -9.427 -12.743 1.00 97.81 461 GLN A O 1
ATOM 3658 N N . GLU A 1 462 ? 29.044 -8.547 -14.437 1.00 96.06 462 GLU A N 1
ATOM 3659 C CA . GLU A 1 462 ? 29.988 -9.659 -14.558 1.00 96.06 462 GLU A CA 1
ATOM 3660 C C . GLU A 1 462 ? 31.074 -9.634 -13.472 1.00 96.06 462 GLU A C 1
ATOM 3662 O O . GLU A 1 462 ? 31.336 -8.583 -12.871 1.00 96.06 462 GLU A O 1
ATOM 3667 N N . PRO A 1 463 ? 31.759 -10.771 -13.233 1.00 94.44 463 PRO A N 1
ATOM 3668 C CA . PRO A 1 463 ? 32.968 -10.778 -12.423 1.00 94.44 463 PRO A CA 1
ATOM 3669 C C . PRO A 1 463 ? 33.980 -9.762 -12.969 1.00 94.44 463 PRO A C 1
ATOM 3671 O O . PRO A 1 463 ? 34.268 -9.749 -14.163 1.00 94.44 463 PRO A O 1
ATOM 3674 N N . GLY A 1 464 ? 34.503 -8.903 -12.092 1.00 92.94 464 GLY A N 1
ATOM 3675 C CA . GLY A 1 464 ? 35.440 -7.837 -12.465 1.00 92.94 464 GLY A CA 1
ATOM 3676 C C . GLY A 1 464 ? 34.794 -6.521 -12.915 1.00 92.94 464 GLY A C 1
ATOM 3677 O O . GLY A 1 464 ? 35.520 -5.582 -13.238 1.00 92.94 464 GLY A O 1
ATOM 3678 N N . ALA A 1 465 ? 33.460 -6.405 -12.942 1.00 95.94 465 ALA A N 1
ATOM 3679 C CA . ALA A 1 465 ? 32.794 -5.114 -13.131 1.00 95.94 465 ALA A CA 1
ATOM 3680 C C . ALA A 1 465 ? 33.127 -4.155 -11.974 1.00 95.94 465 ALA A C 1
ATOM 3682 O O . ALA A 1 465 ? 33.246 -4.577 -10.820 1.00 95.94 465 ALA A O 1
ATOM 3683 N N . LEU A 1 466 ? 33.263 -2.865 -12.276 1.00 95.38 466 LEU A N 1
ATOM 3684 C CA . LEU A 1 466 ? 33.515 -1.847 -11.259 1.00 95.38 466 LEU A CA 1
ATOM 3685 C C . LEU A 1 466 ? 32.214 -1.532 -10.485 1.00 95.38 466 LEU A C 1
ATOM 3687 O O . LEU A 1 466 ? 31.115 -1.732 -11.018 1.00 95.38 466 LEU A O 1
ATOM 3691 N N . PRO A 1 467 ? 32.303 -1.040 -9.232 1.00 94.06 467 PRO A N 1
ATOM 3692 C CA . PRO A 1 467 ? 31.130 -0.657 -8.448 1.00 94.06 467 PRO A CA 1
ATOM 3693 C C . PRO A 1 467 ? 30.229 0.340 -9.193 1.00 94.06 467 PRO A C 1
ATOM 3695 O O . PRO A 1 467 ? 30.697 1.327 -9.765 1.00 94.06 467 PRO A O 1
ATOM 3698 N N . PHE A 1 468 ? 28.922 0.086 -9.190 1.00 95.12 468 PHE A N 1
ATOM 3699 C CA . PHE A 1 468 ? 27.936 0.941 -9.844 1.00 95.12 468 PHE A CA 1
ATOM 3700 C C . PHE A 1 468 ? 27.642 2.183 -8.994 1.00 95.12 468 PHE A C 1
ATOM 3702 O O . PHE A 1 468 ? 27.658 2.129 -7.767 1.00 95.12 468 PHE A O 1
ATOM 3709 N N . THR A 1 469 ? 27.311 3.303 -9.638 1.00 92.94 469 THR A N 1
ATOM 3710 C CA . THR A 1 469 ? 26.765 4.482 -8.957 1.00 92.94 469 THR A CA 1
ATOM 3711 C C . THR A 1 469 ? 25.693 5.164 -9.814 1.00 92.94 469 THR A C 1
ATOM 3713 O O . THR A 1 469 ? 25.949 5.468 -10.987 1.00 92.94 469 THR A O 1
ATOM 3716 N N . PRO A 1 470 ? 24.515 5.494 -9.244 1.00 89.44 470 PRO A N 1
ATOM 3717 C CA . PRO A 1 470 ? 23.502 6.300 -9.926 1.00 89.44 470 PRO A CA 1
ATOM 3718 C C . PRO A 1 470 ? 23.984 7.700 -10.314 1.00 89.44 470 PRO A C 1
ATOM 3720 O O . PRO A 1 470 ? 23.355 8.346 -11.147 1.00 89.44 470 PRO A O 1
ATOM 3723 N N . GLN A 1 471 ? 25.101 8.179 -9.751 1.00 86.44 471 GLN A N 1
ATOM 3724 C CA . GLN A 1 471 ? 25.621 9.526 -9.995 1.00 86.44 471 GLN A CA 1
ATOM 3725 C C . GLN A 1 471 ? 25.856 9.816 -11.486 1.00 86.44 471 GLN A C 1
ATOM 3727 O O . GLN A 1 471 ? 25.746 10.961 -11.925 1.00 86.44 471 GLN A O 1
ATOM 3732 N N . THR A 1 472 ? 26.193 8.791 -12.272 1.00 78.62 472 THR A N 1
ATOM 3733 C CA . THR A 1 472 ? 26.450 8.935 -13.714 1.00 78.62 472 THR A CA 1
ATOM 3734 C C . THR A 1 472 ? 25.184 8.850 -14.568 1.00 78.62 472 THR A C 1
ATOM 3736 O O . THR A 1 472 ? 25.220 9.219 -15.741 1.00 78.62 472 THR A O 1
ATOM 3739 N N . ILE A 1 473 ? 24.057 8.428 -13.988 1.00 83.75 473 ILE A N 1
ATOM 3740 C CA . ILE A 1 473 ? 22.803 8.209 -14.702 1.00 83.75 473 ILE A CA 1
ATOM 3741 C C . ILE A 1 473 ? 22.052 9.528 -14.857 1.00 83.75 473 ILE A C 1
ATOM 3743 O O . ILE A 1 473 ? 21.659 10.176 -13.887 1.00 83.75 473 ILE A O 1
ATOM 3747 N N . ARG A 1 474 ? 21.793 9.919 -16.106 1.00 79.38 474 ARG A N 1
ATOM 3748 C CA . ARG A 1 474 ? 21.014 11.126 -16.418 1.00 79.38 474 ARG A CA 1
ATOM 3749 C C . ARG A 1 474 ? 19.597 10.751 -16.823 1.00 79.38 474 ARG A C 1
ATOM 3751 O O . ARG A 1 474 ? 19.298 10.654 -18.014 1.00 79.38 474 ARG A O 1
ATOM 3758 N N . SER A 1 475 ? 18.728 10.574 -15.829 1.00 83.69 475 SER A N 1
ATOM 3759 C CA . SER A 1 475 ? 17.311 10.276 -16.046 1.00 83.69 475 SER A CA 1
ATOM 3760 C C . SER A 1 475 ? 16.382 11.038 -15.104 1.00 83.69 475 SER A C 1
ATOM 3762 O O . SER A 1 475 ? 16.694 11.319 -13.945 1.00 83.69 475 SER A O 1
ATOM 3764 N N . HIS A 1 476 ? 15.202 11.360 -15.631 1.00 79.50 476 HIS A N 1
ATOM 3765 C CA . HIS A 1 476 ? 14.069 11.939 -14.918 1.00 79.50 476 HIS A CA 1
ATOM 3766 C C . HIS A 1 476 ? 13.089 10.902 -14.354 1.00 79.50 476 HIS A C 1
ATOM 3768 O O . HIS A 1 476 ? 12.190 11.290 -13.604 1.00 79.50 476 HIS A O 1
ATOM 3774 N N . PHE A 1 477 ? 13.244 9.632 -14.726 1.00 84.69 477 PHE A N 1
ATOM 3775 C CA . PHE A 1 477 ? 12.295 8.556 -14.446 1.00 84.69 477 PHE A CA 1
ATOM 3776 C C . PHE A 1 477 ? 12.903 7.414 -13.642 1.00 84.69 477 PHE A C 1
ATOM 3778 O O . PHE A 1 477 ? 12.175 6.832 -12.850 1.00 84.69 477 PHE A O 1
ATOM 3785 N N . GLN A 1 478 ? 14.202 7.140 -13.770 1.00 92.00 478 GLN A N 1
ATOM 3786 C CA . GLN A 1 478 ? 14.860 6.078 -13.008 1.00 92.00 478 GLN A CA 1
ATOM 3787 C C . GLN A 1 478 ? 15.018 6.503 -11.545 1.00 92.00 478 GLN A C 1
ATOM 3789 O O . GLN A 1 478 ? 15.769 7.434 -11.244 1.00 92.00 478 GLN A O 1
ATOM 3794 N N . HIS A 1 479 ? 14.282 5.837 -10.654 1.00 93.12 479 HIS A N 1
ATOM 3795 C CA . HIS A 1 479 ? 14.305 6.100 -9.211 1.00 93.12 479 HIS A CA 1
ATOM 3796 C C . HIS A 1 479 ? 14.867 4.925 -8.412 1.00 93.12 479 HIS A C 1
ATOM 3798 O O . HIS A 1 479 ? 15.324 5.137 -7.293 1.00 93.12 479 HIS A O 1
ATOM 3804 N N . VAL A 1 480 ? 14.871 3.713 -8.977 1.00 96.75 480 VAL A N 1
ATOM 3805 C CA . VAL A 1 480 ? 15.341 2.497 -8.305 1.00 96.75 480 VAL A CA 1
ATOM 3806 C C . VAL A 1 480 ? 16.290 1.724 -9.216 1.00 96.75 480 VAL A C 1
ATOM 3808 O O . VAL A 1 480 ? 15.961 1.442 -10.371 1.00 96.75 480 VAL A O 1
ATOM 3811 N N . PHE A 1 481 ? 17.439 1.321 -8.675 1.00 97.62 481 PHE A N 1
ATOM 3812 C CA . PHE A 1 481 ? 18.368 0.408 -9.330 1.00 97.62 481 PHE A CA 1
ATOM 3813 C C . PHE A 1 481 ? 18.585 -0.838 -8.476 1.00 97.62 481 PHE A C 1
ATOM 3815 O O . PHE A 1 481 ? 18.872 -0.738 -7.283 1.00 97.62 481 PHE A O 1
ATOM 3822 N N . ILE A 1 482 ? 18.471 -2.008 -9.101 1.00 98.12 482 ILE A N 1
ATOM 3823 C CA . ILE A 1 482 ? 18.757 -3.307 -8.484 1.00 98.12 482 ILE A CA 1
ATOM 3824 C C . ILE A 1 482 ? 20.034 -3.837 -9.133 1.00 98.12 482 ILE A C 1
ATOM 3826 O O . ILE A 1 482 ? 20.026 -4.235 -10.296 1.00 98.12 482 ILE A O 1
ATOM 3830 N N . VAL A 1 483 ? 21.142 -3.804 -8.402 1.00 97.50 483 VAL A N 1
ATOM 3831 C CA . VAL A 1 483 ? 22.457 -4.236 -8.881 1.00 97.50 483 VAL A CA 1
ATOM 3832 C C . VAL A 1 483 ? 22.636 -5.712 -8.553 1.00 97.50 483 VAL A C 1
ATOM 3834 O O . VAL A 1 483 ? 22.568 -6.096 -7.389 1.00 97.50 483 VAL A O 1
ATOM 3837 N N . VAL A 1 484 ? 22.868 -6.541 -9.569 1.00 97.69 484 VAL A N 1
ATOM 3838 C CA . VAL A 1 484 ? 23.016 -7.995 -9.435 1.00 97.69 484 VAL A CA 1
ATOM 3839 C C . VAL A 1 484 ? 24.374 -8.410 -9.984 1.00 97.69 484 VAL A C 1
ATOM 3841 O O . VAL A 1 484 ? 24.597 -8.337 -11.190 1.00 97.69 484 VAL A O 1
ATOM 3844 N N . ARG A 1 485 ? 25.276 -8.875 -9.116 1.00 96.62 485 ARG A N 1
ATOM 3845 C CA . ARG A 1 485 ? 26.592 -9.393 -9.518 1.00 96.62 485 ARG A CA 1
ATOM 3846 C C . ARG A 1 485 ? 26.611 -10.910 -9.477 1.00 96.62 485 ARG A C 1
ATOM 3848 O O . ARG A 1 485 ? 26.278 -11.499 -8.450 1.00 96.62 485 ARG A O 1
ATOM 3855 N N . VAL A 1 486 ? 27.039 -11.529 -10.573 1.00 96.81 486 VAL A N 1
ATOM 3856 C CA . VAL A 1 486 ? 27.211 -12.983 -10.656 1.00 96.81 486 VAL A CA 1
ATOM 3857 C C . VAL A 1 486 ? 28.601 -13.413 -10.180 1.00 96.81 486 VAL A C 1
ATOM 3859 O O . VAL A 1 486 ? 29.602 -12.753 -10.452 1.00 96.81 486 VAL A O 1
ATOM 3862 N N . HIS A 1 487 ? 28.662 -14.559 -9.506 1.00 94.75 487 HIS A N 1
ATOM 3863 C CA . HIS A 1 487 ? 29.877 -15.228 -9.045 1.00 94.75 487 HIS A CA 1
ATOM 3864 C C . HIS A 1 487 ? 29.915 -16.650 -9.592 1.00 94.75 487 HIS A C 1
ATOM 3866 O O . HIS A 1 487 ? 28.909 -17.357 -9.529 1.00 94.75 487 HIS A O 1
ATOM 3872 N N . SER A 1 488 ? 31.080 -17.085 -10.081 1.00 93.75 488 SER A N 1
ATOM 3873 C CA . SER A 1 488 ? 31.253 -18.396 -10.737 1.00 93.75 488 SER A CA 1
ATOM 3874 C C . SER A 1 488 ? 30.174 -18.668 -11.810 1.00 93.75 488 SER A C 1
ATOM 3876 O O . SER A 1 488 ? 29.449 -19.661 -11.702 1.00 93.75 488 SER A O 1
ATOM 3878 N N . PRO A 1 489 ? 29.987 -17.761 -12.794 1.00 93.44 489 PRO A N 1
ATOM 3879 C CA . PRO A 1 489 ? 28.908 -17.866 -13.782 1.00 93.44 489 PRO A CA 1
ATOM 3880 C C . PRO A 1 489 ? 29.027 -19.131 -14.636 1.00 93.44 489 PRO A C 1
ATOM 3882 O O . PRO A 1 489 ? 30.139 -19.614 -14.848 1.00 93.44 489 PRO A O 1
ATOM 3885 N N . CYS A 1 490 ? 27.904 -19.620 -15.174 1.00 91.81 490 CYS A N 1
ATOM 3886 C CA . CYS A 1 490 ? 27.865 -20.789 -16.059 1.00 91.81 490 CYS A CA 1
ATOM 3887 C C . CYS A 1 490 ? 28.422 -22.073 -15.406 1.00 91.81 490 CYS A C 1
ATOM 3889 O O . CYS A 1 490 ? 29.015 -22.912 -16.085 1.00 91.81 490 CYS A O 1
ATOM 3891 N N . THR A 1 491 ? 28.260 -22.224 -14.085 1.00 93.06 491 THR A N 1
ATOM 3892 C CA . THR A 1 491 ? 28.663 -23.421 -13.325 1.00 93.06 491 THR A CA 1
ATOM 3893 C C . THR A 1 491 ? 27.562 -23.855 -12.356 1.00 93.06 491 THR A C 1
ATOM 3895 O O . THR A 1 491 ? 26.667 -23.082 -12.019 1.00 93.06 491 THR A O 1
ATOM 3898 N N . ASP A 1 492 ? 27.647 -25.070 -11.811 1.00 88.94 492 ASP A N 1
ATOM 3899 C CA . ASP A 1 492 ? 26.668 -25.550 -10.821 1.00 88.94 492 ASP A CA 1
ATOM 3900 C C . ASP A 1 492 ? 26.685 -24.756 -9.500 1.00 88.94 492 ASP A C 1
ATOM 3902 O O . ASP A 1 492 ? 25.720 -24.782 -8.736 1.00 88.94 492 ASP A O 1
ATOM 3906 N N . ASN A 1 493 ? 27.765 -24.016 -9.228 1.00 91.44 493 ASN A N 1
ATOM 3907 C CA . ASN A 1 493 ? 27.907 -23.164 -8.048 1.00 91.44 493 ASN A CA 1
ATOM 3908 C C . ASN A 1 493 ? 27.723 -21.672 -8.380 1.00 91.44 493 ASN A C 1
ATOM 3910 O O . ASN A 1 493 ? 28.236 -20.817 -7.655 1.00 91.44 493 ASN A O 1
ATOM 3914 N N . THR A 1 494 ? 27.004 -21.339 -9.459 1.00 94.38 494 THR A N 1
ATOM 3915 C CA . THR A 1 494 ? 26.659 -19.949 -9.774 1.00 94.38 494 THR A CA 1
ATOM 3916 C C . THR A 1 494 ? 25.847 -19.317 -8.640 1.00 94.38 494 THR A C 1
ATOM 3918 O O . THR A 1 494 ? 24.803 -19.826 -8.213 1.00 94.38 494 THR A O 1
ATOM 3921 N N . ARG A 1 495 ? 26.349 -18.185 -8.140 1.00 94.69 495 ARG A N 1
ATOM 3922 C CA . ARG A 1 495 ? 25.751 -17.403 -7.049 1.00 94.69 495 ARG A CA 1
ATOM 3923 C C . ARG A 1 495 ? 25.600 -15.945 -7.446 1.00 94.69 495 ARG A C 1
ATOM 3925 O O . ARG A 1 495 ? 26.326 -15.461 -8.309 1.00 94.69 495 ARG A O 1
ATOM 3932 N N . TYR A 1 496 ? 24.705 -15.239 -6.768 1.00 95.56 496 TYR A N 1
ATOM 3933 C CA . TYR A 1 496 ? 24.429 -13.832 -7.024 1.00 95.56 496 TYR A CA 1
ATOM 3934 C C . TYR A 1 496 ? 24.488 -13.010 -5.736 1.00 95.56 496 TYR A C 1
ATOM 3936 O O . TYR A 1 496 ? 23.904 -13.381 -4.715 1.00 95.56 496 TYR A O 1
ATOM 3944 N N . SER A 1 497 ? 25.188 -11.881 -5.803 1.00 94.94 497 SER A N 1
ATOM 3945 C CA . SER A 1 497 ? 25.092 -10.790 -4.831 1.00 94.94 497 SER A CA 1
ATOM 3946 C C . SER A 1 497 ? 24.108 -9.753 -5.354 1.00 94.94 497 SER A C 1
ATOM 3948 O O . SER A 1 497 ? 24.109 -9.463 -6.552 1.00 94.94 497 SER A O 1
ATOM 3950 N N . VAL A 1 498 ? 23.302 -9.175 -4.466 1.00 95.56 498 VAL A N 1
ATOM 3951 C CA . VAL A 1 498 ? 22.332 -8.139 -4.826 1.00 95.56 498 VAL A CA 1
ATOM 3952 C C . VAL A 1 498 ? 22.511 -6.933 -3.911 1.00 95.56 498 VAL A C 1
ATOM 3954 O O . VAL A 1 498 ? 22.681 -7.096 -2.707 1.00 95.56 498 VAL A O 1
ATOM 3957 N N . ALA A 1 499 ? 22.465 -5.737 -4.487 1.00 95.56 499 ALA A N 1
ATOM 3958 C CA . ALA A 1 499 ? 22.381 -4.469 -3.772 1.00 95.56 499 ALA A CA 1
ATOM 3959 C C . ALA A 1 499 ? 21.291 -3.605 -4.419 1.00 95.56 499 ALA A C 1
ATOM 3961 O O . ALA A 1 499 ? 21.033 -3.721 -5.620 1.00 95.56 499 ALA A O 1
ATOM 3962 N N . VAL A 1 500 ? 20.640 -2.741 -3.646 1.00 96.50 500 VAL A N 1
ATOM 3963 C CA . VAL A 1 500 ? 19.583 -1.855 -4.152 1.00 96.50 500 VAL A CA 1
ATOM 3964 C C . VAL A 1 500 ? 19.919 -0.415 -3.810 1.00 96.50 500 VAL A C 1
ATOM 3966 O O . VAL A 1 500 ? 20.417 -0.124 -2.731 1.00 96.50 500 VAL A O 1
ATOM 3969 N N . THR A 1 501 ? 19.633 0.498 -4.730 1.00 95.69 501 THR A N 1
ATOM 3970 C CA . THR A 1 501 ? 19.700 1.937 -4.479 1.00 95.69 501 THR A CA 1
ATOM 3971 C C . THR A 1 501 ? 18.431 2.609 -4.975 1.00 95.69 501 THR A C 1
ATOM 3973 O O . THR A 1 501 ? 17.924 2.288 -6.053 1.00 95.69 501 THR A O 1
ATOM 3976 N N . ARG A 1 502 ? 17.886 3.520 -4.171 1.00 94.31 502 ARG A N 1
ATOM 3977 C CA . ARG A 1 502 ? 16.650 4.259 -4.455 1.00 94.31 502 ARG A CA 1
ATOM 3978 C C . ARG A 1 502 ? 16.829 5.745 -4.193 1.00 94.31 502 ARG A C 1
ATOM 3980 O O . ARG A 1 502 ? 17.660 6.123 -3.373 1.00 94.31 502 ARG A O 1
ATOM 3987 N N . THR A 1 503 ? 16.035 6.595 -4.833 1.00 91.94 503 THR A N 1
ATOM 3988 C CA . THR A 1 503 ? 16.019 8.024 -4.493 1.00 91.94 503 THR A CA 1
ATOM 3989 C C . THR A 1 503 ? 15.545 8.248 -3.056 1.00 91.94 503 THR A C 1
ATOM 3991 O O . THR A 1 503 ? 14.756 7.473 -2.512 1.00 91.94 503 THR A O 1
ATOM 3994 N N . ALA A 1 504 ? 16.009 9.330 -2.432 1.00 88.38 504 ALA A N 1
ATOM 3995 C CA . ALA A 1 504 ? 15.705 9.657 -1.040 1.00 88.38 504 ALA A CA 1
ATOM 3996 C C . ALA A 1 504 ? 14.202 9.847 -0.757 1.00 88.38 504 ALA A C 1
ATOM 3998 O O . ALA A 1 504 ? 13.755 9.608 0.362 1.00 88.38 504 ALA A O 1
ATOM 3999 N N . ASP A 1 505 ? 13.420 10.255 -1.759 1.00 86.00 505 ASP A N 1
ATOM 4000 C CA . ASP A 1 505 ? 11.968 10.435 -1.665 1.00 86.00 505 ASP A CA 1
ATOM 4001 C C . ASP A 1 505 ? 11.156 9.152 -1.905 1.00 86.00 505 ASP A C 1
ATOM 4003 O O . ASP A 1 505 ? 9.952 9.146 -1.653 1.00 86.00 505 ASP A O 1
ATOM 4007 N N . THR A 1 506 ? 11.797 8.070 -2.354 1.00 89.25 506 THR A N 1
ATOM 4008 C CA . THR A 1 506 ? 11.178 6.744 -2.464 1.00 89.25 506 THR A CA 1
ATOM 4009 C C . THR A 1 506 ? 11.239 6.063 -1.090 1.00 89.25 506 THR A C 1
ATOM 4011 O O . THR A 1 506 ? 12.341 5.945 -0.554 1.00 89.25 506 THR A O 1
ATOM 4014 N N . PRO A 1 507 ? 10.125 5.609 -0.486 1.00 89.38 507 PRO A N 1
ATOM 4015 C CA . PRO A 1 507 ? 10.148 4.900 0.796 1.00 89.38 507 PRO A CA 1
ATOM 4016 C C . PRO A 1 507 ? 10.891 3.551 0.695 1.00 89.38 507 PRO A C 1
ATOM 4018 O O . PRO A 1 507 ? 11.095 3.045 -0.410 1.00 89.38 507 PRO A O 1
ATOM 4021 N N . PRO A 1 508 ? 11.340 2.959 1.819 1.00 88.88 508 PRO A N 1
ATOM 4022 C CA . PRO A 1 508 ? 11.892 1.603 1.814 1.00 88.88 508 PRO A CA 1
ATOM 4023 C C . PRO A 1 508 ? 10.836 0.589 1.356 1.00 88.88 508 PRO A C 1
ATOM 4025 O O . PRO A 1 508 ? 9.658 0.772 1.623 1.00 88.88 508 PRO A O 1
ATOM 4028 N N . PHE A 1 509 ? 11.247 -0.485 0.685 1.00 92.88 509 PHE A N 1
ATOM 4029 C CA . PHE A 1 509 ? 10.321 -1.488 0.153 1.00 92.88 509 PHE A CA 1
ATOM 4030 C C . PHE A 1 509 ? 10.921 -2.891 0.203 1.00 92.88 509 PHE A C 1
ATOM 4032 O O . PHE A 1 509 ? 12.133 -3.076 0.044 1.00 92.88 509 PHE A O 1
ATOM 4039 N N . GLY A 1 510 ? 10.073 -3.891 0.420 1.00 87.62 510 GLY A N 1
ATOM 4040 C CA . GLY A 1 510 ? 10.476 -5.288 0.501 1.00 87.62 510 GLY A CA 1
ATOM 4041 C C . GLY A 1 510 ? 10.607 -5.986 -0.860 1.00 87.62 510 GLY A C 1
ATOM 4042 O O . GLY A 1 510 ? 10.298 -5.407 -1.906 1.00 87.62 510 GLY A O 1
ATOM 4043 N N . PRO A 1 511 ? 11.022 -7.263 -0.861 1.00 90.44 511 PRO A N 1
ATOM 4044 C CA . PRO A 1 511 ? 11.558 -8.002 0.290 1.00 90.44 511 PRO A CA 1
ATOM 4045 C C . PRO A 1 511 ? 12.916 -7.452 0.771 1.00 90.44 511 PRO A C 1
ATOM 4047 O O . PRO A 1 511 ? 13.662 -6.905 -0.041 1.00 90.44 511 PRO A O 1
ATOM 4050 N N . PRO A 1 512 ? 13.262 -7.573 2.063 1.00 86.06 512 PRO A N 1
ATOM 4051 C CA . PRO A 1 512 ? 14.571 -7.155 2.568 1.00 86.06 512 PRO A CA 1
ATOM 4052 C C . PRO A 1 512 ? 15.698 -8.027 1.995 1.00 86.06 512 PRO A C 1
ATOM 4054 O O . PRO A 1 512 ? 15.513 -9.226 1.766 1.00 86.06 512 PRO A O 1
ATOM 4057 N N . LEU A 1 513 ? 16.866 -7.432 1.765 1.00 85.75 513 LEU A N 1
ATOM 4058 C CA . LEU A 1 513 ? 18.047 -8.133 1.273 1.00 85.75 513 LEU A CA 1
ATOM 4059 C C . LEU A 1 513 ? 18.620 -9.087 2.339 1.00 85.75 513 LEU A C 1
ATOM 4061 O O . LEU A 1 513 ? 18.937 -8.649 3.447 1.00 85.75 513 LEU A O 1
ATOM 4065 N N . PRO A 1 514 ? 18.806 -10.383 2.024 1.00 82.50 514 PRO A N 1
ATOM 4066 C CA . PRO A 1 514 ? 19.467 -11.307 2.934 1.00 82.50 514 PRO A CA 1
ATOM 4067 C C . PRO A 1 514 ? 20.968 -11.009 3.026 1.00 82.50 514 PRO A C 1
ATOM 4069 O O . PRO A 1 514 ? 21.586 -10.509 2.088 1.00 82.50 514 PRO A O 1
ATOM 4072 N N . THR A 1 515 ? 21.584 -11.397 4.143 1.00 75.81 515 THR A N 1
ATOM 4073 C CA . THR A 1 515 ? 23.047 -11.335 4.326 1.00 75.81 515 THR A CA 1
ATOM 4074 C C . THR A 1 515 ? 23.788 -12.379 3.478 1.00 75.81 515 THR A C 1
ATOM 4076 O O . THR A 1 515 ? 24.989 -12.269 3.248 1.00 75.81 515 THR A O 1
ATOM 4079 N N . SER A 1 516 ? 23.096 -13.431 3.031 1.00 81.19 516 SER A N 1
ATOM 4080 C CA . SER A 1 516 ? 23.673 -14.524 2.249 1.00 81.19 516 SER A CA 1
ATOM 4081 C C . SER A 1 516 ? 23.559 -14.296 0.740 1.00 81.19 516 SER A C 1
ATOM 4083 O O . SER A 1 516 ? 22.656 -13.628 0.244 1.00 81.19 516 SER A O 1
ATOM 4085 N N . LEU A 1 517 ? 24.480 -14.911 -0.008 1.00 86.94 517 LEU A N 1
ATOM 4086 C CA . LEU A 1 517 ? 24.412 -14.953 -1.467 1.00 86.94 517 LEU A CA 1
ATOM 4087 C C . LEU A 1 517 ? 23.228 -15.803 -1.935 1.00 86.94 517 LEU A C 1
ATOM 4089 O O . LEU A 1 517 ? 22.984 -16.892 -1.406 1.00 86.94 517 LEU A O 1
ATOM 4093 N N . PHE A 1 518 ? 22.572 -15.361 -3.003 1.00 91.00 518 PHE A N 1
ATOM 4094 C CA . PHE A 1 518 ? 21.535 -16.140 -3.663 1.00 91.00 518 PHE A CA 1
ATOM 4095 C C . PHE A 1 518 ? 22.150 -17.225 -4.543 1.00 91.00 518 PHE A C 1
ATOM 4097 O O . PHE A 1 518 ? 23.180 -17.016 -5.187 1.00 91.00 518 PHE A O 1
ATOM 4104 N N . ARG A 1 519 ? 21.503 -18.389 -4.606 1.00 91.56 519 ARG A N 1
ATOM 4105 C CA . ARG A 1 519 ? 21.797 -19.406 -5.625 1.00 91.56 519 ARG A CA 1
ATOM 4106 C C . ARG A 1 519 ? 20.978 -19.121 -6.882 1.00 91.56 519 ARG A C 1
ATOM 4108 O O . ARG A 1 519 ? 19.980 -18.405 -6.826 1.00 91.56 519 ARG A O 1
ATOM 4115 N N . ARG A 1 520 ? 21.378 -19.707 -8.011 1.00 90.25 520 ARG A N 1
ATOM 4116 C CA . ARG A 1 520 ? 20.527 -19.770 -9.206 1.00 90.25 520 ARG A CA 1
ATOM 4117 C C . ARG A 1 520 ? 19.305 -20.640 -8.906 1.00 90.25 520 ARG A C 1
ATOM 4119 O O . ARG A 1 520 ? 19.396 -21.865 -8.936 1.00 90.25 520 ARG A O 1
ATOM 4126 N N . SER A 1 521 ? 18.181 -20.015 -8.577 1.00 90.38 521 SER A N 1
ATOM 4127 C CA . SER A 1 521 ? 16.972 -20.732 -8.183 1.00 90.38 521 SER A CA 1
ATOM 4128 C C . SER A 1 521 ? 15.703 -19.892 -8.394 1.00 90.38 521 SER A C 1
ATOM 4130 O O . SER A 1 521 ? 15.802 -18.669 -8.547 1.00 90.38 521 SER A O 1
ATOM 4132 N N . PRO A 1 522 ? 14.508 -20.514 -8.411 1.00 89.75 522 PRO A N 1
ATOM 4133 C CA . PRO A 1 522 ? 13.238 -19.790 -8.504 1.00 89.75 522 PRO A CA 1
ATOM 4134 C C . PRO A 1 522 ? 13.059 -18.732 -7.406 1.00 89.75 522 PRO A C 1
ATOM 4136 O O . PRO A 1 522 ? 12.468 -17.688 -7.658 1.00 89.75 522 PRO A O 1
ATOM 4139 N N . GLU A 1 523 ? 13.639 -18.939 -6.222 1.00 89.69 523 GLU A N 1
ATOM 4140 C CA . GLU A 1 523 ? 13.576 -17.977 -5.118 1.00 89.69 523 GLU A CA 1
ATOM 4141 C C . GLU A 1 523 ? 14.291 -16.661 -5.458 1.00 89.69 523 GLU A C 1
ATOM 4143 O O . GLU A 1 523 ? 13.781 -15.592 -5.135 1.00 89.69 523 GLU A O 1
ATOM 4148 N N . LEU A 1 524 ? 15.435 -16.707 -6.156 1.00 93.19 524 LEU A N 1
ATOM 4149 C CA . LEU A 1 524 ? 16.103 -15.491 -6.638 1.00 93.19 524 LEU A CA 1
ATOM 4150 C C . LEU A 1 524 ? 15.244 -14.763 -7.677 1.00 93.19 524 LEU A C 1
ATOM 4152 O O . LEU A 1 524 ? 15.153 -13.536 -7.648 1.00 93.19 524 LEU A O 1
ATOM 4156 N N . ARG A 1 525 ? 14.603 -15.504 -8.588 1.00 95.06 525 ARG A N 1
ATOM 4157 C CA . ARG A 1 525 ? 13.679 -14.919 -9.567 1.00 95.06 525 ARG A CA 1
ATOM 4158 C C . ARG A 1 525 ? 12.545 -14.187 -8.849 1.00 95.06 525 ARG A C 1
ATOM 4160 O O . ARG A 1 525 ? 12.315 -13.012 -9.121 1.00 95.06 525 ARG A O 1
ATOM 4167 N N . ASP A 1 526 ? 11.867 -14.852 -7.920 1.00 93.56 526 ASP A N 1
ATOM 4168 C CA . ASP A 1 526 ? 10.724 -14.275 -7.213 1.00 93.56 526 ASP A CA 1
ATOM 4169 C C . ASP A 1 526 ? 11.142 -13.101 -6.312 1.00 93.56 526 ASP A C 1
ATOM 4171 O O . ASP A 1 526 ? 10.443 -12.084 -6.261 1.00 93.56 526 ASP A O 1
ATOM 4175 N N . PHE A 1 527 ? 12.331 -13.164 -5.699 1.00 93.94 527 PHE A N 1
ATOM 4176 C CA . PHE A 1 527 ? 12.946 -12.034 -4.999 1.00 93.94 527 PHE A CA 1
ATOM 4177 C C . PHE A 1 527 ? 13.135 -10.827 -5.928 1.00 93.94 527 PHE A C 1
ATOM 4179 O O . PHE A 1 527 ? 12.666 -9.736 -5.614 1.00 93.94 527 PHE A O 1
ATOM 4186 N N . LEU A 1 528 ? 13.786 -10.997 -7.084 1.00 97.00 528 LEU A N 1
ATOM 4187 C CA . LEU A 1 528 ? 14.079 -9.888 -8.001 1.00 97.00 528 LEU A CA 1
ATOM 4188 C C . LEU A 1 528 ? 12.805 -9.277 -8.592 1.00 97.00 528 LEU A C 1
ATOM 4190 O O . LEU A 1 528 ? 12.686 -8.052 -8.658 1.00 97.00 528 LEU A O 1
ATOM 4194 N N . LEU A 1 529 ? 11.842 -10.111 -8.997 1.00 97.12 529 LEU A N 1
ATOM 4195 C CA . LEU A 1 529 ? 10.581 -9.643 -9.573 1.00 97.12 529 LEU A CA 1
ATOM 4196 C C . LEU A 1 529 ? 9.722 -8.921 -8.531 1.00 97.12 529 LEU A C 1
ATOM 4198 O O . LEU A 1 529 ? 9.210 -7.840 -8.817 1.00 97.12 529 LEU A O 1
ATOM 4202 N N . SER A 1 530 ? 9.607 -9.458 -7.312 1.00 95.06 530 SER A N 1
ATOM 4203 C CA . SER A 1 530 ? 8.891 -8.772 -6.229 1.00 95.06 530 SER A CA 1
ATOM 4204 C C . SER A 1 530 ? 9.576 -7.474 -5.809 1.00 95.06 530 SER A C 1
ATOM 4206 O O . SER A 1 530 ? 8.900 -6.452 -5.705 1.00 95.06 530 SER A O 1
ATOM 4208 N N . LYS A 1 531 ? 10.908 -7.469 -5.655 1.00 96.06 531 LYS A N 1
ATOM 4209 C CA . LYS A 1 531 ? 11.689 -6.270 -5.312 1.00 96.06 531 LYS A CA 1
ATOM 4210 C C . LYS A 1 531 ? 11.532 -5.179 -6.366 1.00 96.06 531 LYS A C 1
ATOM 4212 O O . LYS A 1 531 ? 11.387 -4.013 -6.013 1.00 96.06 531 LYS A O 1
ATOM 4217 N N . ALA A 1 532 ? 11.500 -5.541 -7.649 1.00 97.88 532 ALA A N 1
ATOM 4218 C CA . ALA A 1 532 ? 11.272 -4.585 -8.725 1.00 97.88 532 ALA A CA 1
ATOM 4219 C C . ALA A 1 532 ? 9.835 -4.037 -8.736 1.00 97.88 532 ALA A C 1
ATOM 4221 O O . ALA A 1 532 ? 9.649 -2.827 -8.825 1.00 97.88 532 ALA A O 1
ATOM 4222 N N . VAL A 1 533 ? 8.815 -4.893 -8.591 1.00 96.62 533 VAL A N 1
ATOM 4223 C CA . VAL A 1 533 ? 7.409 -4.451 -8.517 1.00 96.62 533 VAL A CA 1
ATOM 4224 C C . VAL A 1 533 ? 7.187 -3.521 -7.321 1.00 96.62 533 VAL A C 1
ATOM 4226 O O . VAL A 1 533 ? 6.606 -2.448 -7.479 1.00 96.62 533 VAL A O 1
ATOM 4229 N N . ASN A 1 534 ? 7.688 -3.896 -6.144 1.00 95.69 534 ASN A N 1
ATOM 4230 C CA . ASN A 1 534 ? 7.567 -3.094 -4.929 1.00 95.69 534 ASN A CA 1
ATOM 4231 C C . ASN A 1 534 ? 8.362 -1.788 -5.023 1.00 95.69 534 ASN A C 1
ATOM 4233 O O . ASN A 1 534 ? 7.874 -0.756 -4.571 1.00 95.69 534 ASN A O 1
ATOM 4237 N N . GLY A 1 535 ? 9.536 -1.808 -5.660 1.00 95.62 535 GLY A N 1
ATOM 4238 C CA . GLY A 1 535 ? 10.323 -0.606 -5.926 1.00 95.62 535 GLY A CA 1
ATOM 4239 C C . GLY A 1 535 ? 9.591 0.399 -6.813 1.00 95.62 535 GLY A C 1
ATOM 4240 O O . GLY A 1 535 ? 9.631 1.597 -6.538 1.00 95.62 535 GLY A O 1
ATOM 4241 N N . GLU A 1 536 ? 8.864 -0.068 -7.831 1.00 95.19 536 GLU A N 1
ATOM 4242 C CA . GLU A 1 536 ? 8.027 0.808 -8.658 1.00 95.19 536 GLU A CA 1
ATOM 4243 C C . GLU A 1 536 ? 6.825 1.354 -7.873 1.00 95.19 536 GLU A C 1
ATOM 4245 O O . GLU A 1 536 ? 6.589 2.562 -7.901 1.00 95.19 536 GLU A O 1
ATOM 4250 N N . ASN A 1 537 ? 6.116 0.507 -7.112 1.00 93.56 537 ASN A N 1
ATOM 4251 C CA . ASN A 1 537 ? 4.995 0.947 -6.267 1.00 93.56 537 ASN A CA 1
ATOM 4252 C C . ASN A 1 537 ? 5.442 1.986 -5.217 1.00 93.56 537 ASN A C 1
ATOM 4254 O O . ASN A 1 537 ? 4.731 2.950 -4.938 1.00 93.56 537 ASN A O 1
ATOM 4258 N N . ALA A 1 538 ? 6.630 1.808 -4.635 1.00 92.31 538 ALA A N 1
ATOM 4259 C CA . ALA A 1 538 ? 7.218 2.757 -3.699 1.00 92.31 538 ALA A CA 1
ATOM 4260 C C . ALA A 1 538 ? 7.575 4.079 -4.393 1.00 92.31 538 ALA A C 1
ATOM 4262 O O . ALA A 1 538 ? 7.237 5.149 -3.889 1.00 92.31 538 ALA A O 1
ATOM 4263 N N . ALA A 1 539 ? 8.209 4.025 -5.568 1.00 91.75 539 ALA A N 1
ATOM 4264 C CA . ALA A 1 539 ? 8.590 5.218 -6.319 1.00 91.75 539 ALA A CA 1
ATOM 4265 C C . ALA A 1 539 ? 7.375 6.055 -6.759 1.00 91.75 539 ALA A C 1
ATOM 4267 O O . ALA A 1 539 ? 7.461 7.281 -6.784 1.00 91.75 539 ALA A O 1
ATOM 4268 N N . GLU A 1 540 ? 6.223 5.433 -7.036 1.00 88.19 540 GLU A N 1
ATOM 4269 C CA . GLU A 1 540 ? 4.963 6.134 -7.345 1.00 88.19 540 GLU A CA 1
ATOM 4270 C C . GLU A 1 540 ? 4.478 7.045 -6.194 1.00 88.19 540 GLU A C 1
ATOM 4272 O O . GLU A 1 540 ? 3.786 8.032 -6.451 1.00 88.19 540 GLU A O 1
ATOM 4277 N N . ARG A 1 541 ? 4.898 6.779 -4.946 1.00 84.00 541 ARG A N 1
ATOM 4278 C CA . ARG A 1 541 ? 4.643 7.628 -3.759 1.00 84.00 541 ARG A CA 1
ATOM 4279 C C . ARG A 1 541 ? 5.630 8.798 -3.633 1.00 84.00 541 ARG A C 1
ATOM 4281 O O . ARG A 1 541 ? 5.453 9.672 -2.784 1.00 84.00 541 ARG A O 1
ATOM 4288 N N . GLY A 1 542 ? 6.671 8.829 -4.466 1.00 82.06 542 GLY A N 1
ATOM 4289 C CA . GLY A 1 542 ? 7.625 9.932 -4.557 1.00 82.06 542 GLY A CA 1
ATOM 4290 C C . GLY A 1 542 ? 6.965 11.214 -5.073 1.00 82.06 542 GLY A C 1
ATOM 4291 O O . GLY A 1 542 ? 6.008 11.184 -5.854 1.00 82.06 542 GLY A O 1
ATOM 4292 N N . GLY A 1 543 ? 7.485 12.375 -4.662 1.00 76.44 543 GLY A N 1
ATOM 4293 C CA . GLY A 1 543 ? 6.795 13.663 -4.835 1.00 76.44 543 GLY A CA 1
ATOM 4294 C C . GLY A 1 543 ? 6.462 14.005 -6.292 1.00 76.44 543 GLY A C 1
ATOM 4295 O O . GLY A 1 543 ? 5.388 14.529 -6.587 1.00 76.44 543 GLY A O 1
ATOM 4296 N N . LYS A 1 544 ? 7.345 13.641 -7.227 1.00 79.50 544 LYS A N 1
ATOM 4297 C CA . LYS A 1 544 ? 7.169 13.933 -8.654 1.00 79.50 544 LYS A CA 1
ATOM 4298 C C . LYS A 1 544 ? 6.015 13.151 -9.291 1.00 79.50 544 LYS A C 1
ATOM 4300 O O . LYS A 1 544 ? 5.204 13.739 -10.007 1.00 79.50 544 LYS A O 1
ATOM 4305 N N . PHE A 1 545 ? 5.956 11.836 -9.079 1.00 82.44 545 PHE A N 1
ATOM 4306 C CA . PHE A 1 545 ? 4.900 10.991 -9.651 1.00 82.44 545 PHE A CA 1
ATOM 4307 C C . PHE A 1 545 ? 3.550 11.299 -9.019 1.00 82.44 545 PHE A C 1
ATOM 4309 O O . PHE A 1 545 ? 2.553 11.434 -9.730 1.00 82.44 545 PHE A O 1
ATOM 4316 N N . LEU A 1 546 ? 3.562 11.533 -7.710 1.00 83.31 546 LEU A N 1
ATOM 4317 C CA . LEU A 1 546 ? 2.409 11.973 -6.951 1.00 83.31 546 LEU A CA 1
ATOM 4318 C C . LEU A 1 546 ? 1.814 13.271 -7.519 1.00 83.31 546 LEU A C 1
ATOM 4320 O O . LEU A 1 546 ? 0.623 13.317 -7.811 1.00 83.31 546 LEU A O 1
ATOM 4324 N N . ALA A 1 547 ? 2.635 14.298 -7.769 1.00 85.38 547 ALA A N 1
ATOM 4325 C CA . ALA A 1 547 ? 2.176 15.567 -8.343 1.00 85.38 547 ALA A CA 1
ATOM 4326 C C . ALA A 1 547 ? 1.552 15.403 -9.744 1.00 85.38 547 ALA A C 1
ATOM 4328 O O . ALA A 1 547 ? 0.511 15.995 -10.040 1.00 85.38 547 ALA A O 1
ATOM 4329 N N . MET A 1 548 ? 2.152 14.572 -10.606 1.00 85.50 548 MET A N 1
ATOM 4330 C CA . MET A 1 548 ? 1.595 14.273 -11.934 1.00 85.50 548 MET A CA 1
ATOM 4331 C C . MET A 1 548 ? 0.242 13.557 -11.840 1.00 85.50 548 MET A C 1
ATOM 4333 O O . MET A 1 548 ? -0.698 13.890 -12.572 1.00 85.50 548 MET A O 1
ATOM 4337 N N . ALA A 1 549 ? 0.127 12.592 -10.927 1.00 88.56 549 ALA A N 1
ATOM 4338 C CA . ALA A 1 549 ? -1.108 11.860 -10.703 1.00 88.56 549 ALA A CA 1
ATOM 4339 C C . ALA A 1 549 ? -2.214 12.772 -10.146 1.00 88.56 549 ALA A C 1
ATOM 4341 O O . ALA A 1 549 ? -3.333 12.732 -10.663 1.00 88.56 549 ALA A O 1
ATOM 4342 N N . THR A 1 550 ? -1.891 13.636 -9.177 1.00 90.19 550 THR A N 1
ATOM 4343 C CA . THR A 1 550 ? -2.801 14.644 -8.606 1.00 90.19 550 THR A CA 1
ATOM 4344 C C . THR A 1 550 ? -3.341 15.582 -9.683 1.00 90.19 550 THR A C 1
ATOM 4346 O O . THR A 1 550 ? -4.551 15.782 -9.767 1.00 90.19 550 THR A O 1
ATOM 4349 N N . ARG A 1 551 ? -2.483 16.102 -10.572 1.00 88.88 551 ARG A N 1
ATOM 4350 C CA . ARG A 1 551 ? -2.922 16.978 -11.672 1.00 88.88 551 ARG A CA 1
ATOM 4351 C C . ARG A 1 551 ? -3.900 16.277 -12.617 1.00 88.88 551 ARG A C 1
ATOM 4353 O O . ARG A 1 551 ? -4.939 16.835 -12.955 1.00 88.88 551 ARG A O 1
ATOM 4360 N N . THR A 1 552 ? -3.579 15.050 -13.025 1.00 91.75 552 THR A N 1
ATOM 4361 C CA . THR A 1 552 ? -4.446 14.253 -13.911 1.00 91.75 552 THR A CA 1
ATOM 4362 C C . THR A 1 552 ? -5.812 14.005 -13.262 1.00 91.75 552 THR A C 1
ATOM 4364 O O . THR A 1 552 ? -6.856 14.125 -13.903 1.00 91.75 552 THR A O 1
ATOM 4367 N N . ARG A 1 553 ? -5.816 13.712 -11.958 1.00 94.31 553 ARG A N 1
ATOM 4368 C CA . ARG A 1 553 ? -7.034 13.522 -11.168 1.00 94.31 553 ARG A CA 1
ATOM 4369 C C . ARG A 1 553 ? -7.876 14.796 -11.083 1.00 94.31 553 ARG A C 1
ATOM 4371 O O . ARG A 1 553 ? -9.091 14.735 -11.261 1.00 94.31 553 ARG A O 1
ATOM 4378 N N . GLU A 1 554 ? -7.243 15.939 -10.835 1.00 93.94 554 GLU A N 1
ATOM 4379 C CA . GLU A 1 554 ? -7.901 17.247 -10.808 1.00 93.94 554 GLU A CA 1
ATOM 4380 C C . GLU A 1 554 ? -8.560 17.581 -12.155 1.00 93.94 554 GLU A C 1
ATOM 4382 O O . GLU A 1 554 ? -9.688 18.073 -12.182 1.00 93.94 554 GLU A O 1
ATOM 4387 N N . GLU A 1 555 ? -7.893 17.281 -13.273 1.00 93.94 555 GLU A N 1
ATOM 4388 C CA . GLU A 1 555 ? -8.443 17.456 -14.622 1.00 93.94 555 GLU A CA 1
ATOM 4389 C C . GLU A 1 555 ? -9.700 16.592 -14.835 1.00 93.94 555 GLU A C 1
ATOM 4391 O O . GLU A 1 555 ? -10.742 17.131 -15.213 1.00 93.94 555 GLU A O 1
ATOM 4396 N N . TYR A 1 556 ? -9.669 15.301 -14.476 1.00 95.44 556 TYR A N 1
ATOM 4397 C CA . TYR A 1 556 ? -10.857 14.440 -14.552 1.00 95.44 556 TYR A CA 1
ATOM 4398 C C . TYR A 1 556 ? -12.027 14.943 -13.694 1.00 95.44 556 TYR A C 1
ATOM 4400 O O . TYR A 1 556 ? -13.176 14.929 -14.144 1.00 95.44 556 TYR A O 1
ATOM 4408 N N . LEU A 1 557 ? -11.762 15.389 -12.461 1.00 96.94 557 LEU A N 1
ATOM 4409 C CA . LEU A 1 557 ? -12.799 15.927 -11.573 1.00 96.94 557 LEU A CA 1
ATOM 4410 C C . LEU A 1 557 ? -13.393 17.225 -12.120 1.00 96.94 557 LEU A C 1
ATOM 4412 O O . LEU A 1 557 ? -14.609 17.413 -12.075 1.00 96.94 557 LEU A O 1
ATOM 4416 N N . ARG A 1 558 ? -12.550 18.108 -12.664 1.00 96.06 558 ARG A N 1
ATOM 4417 C CA . ARG A 1 558 ? -12.984 19.363 -13.283 1.00 96.06 558 ARG A CA 1
ATOM 4418 C C . ARG A 1 558 ? -13.885 19.105 -14.488 1.00 96.06 558 ARG A C 1
ATOM 4420 O O . ARG A 1 558 ? -14.927 19.747 -14.600 1.00 96.06 558 ARG A O 1
ATOM 4427 N N . ASP A 1 559 ? -13.524 18.156 -15.346 1.00 95.38 559 ASP A N 1
ATOM 4428 C CA . ASP A 1 559 ? -14.339 17.783 -16.505 1.00 95.38 559 ASP A CA 1
ATOM 4429 C C . ASP A 1 559 ? -15.691 17.186 -16.078 1.00 95.38 559 ASP A C 1
ATOM 4431 O O . ASP A 1 559 ? -16.731 17.553 -16.624 1.00 95.38 559 ASP A O 1
ATOM 4435 N N . LEU A 1 560 ? -15.719 16.336 -15.042 1.00 96.75 560 LEU A N 1
ATOM 4436 C CA . LEU A 1 560 ? -16.970 15.818 -14.471 1.00 96.75 560 LEU A CA 1
ATOM 4437 C C . LEU A 1 560 ? -17.867 16.937 -13.920 1.00 96.75 560 LEU A C 1
ATOM 4439 O O . LEU A 1 560 ? -19.070 16.952 -14.192 1.00 96.75 560 LEU A O 1
ATOM 4443 N N . ALA A 1 561 ? -17.293 17.877 -13.167 1.00 95.50 561 ALA A N 1
ATOM 4444 C CA . ALA A 1 561 ? -18.029 18.979 -12.552 1.00 95.50 561 ALA A CA 1
ATOM 4445 C C . ALA A 1 561 ? -18.543 20.010 -13.571 1.00 95.50 561 ALA A C 1
ATOM 4447 O O . ALA A 1 561 ? -19.589 20.614 -13.340 1.00 95.50 561 ALA A O 1
ATOM 4448 N N . ARG A 1 562 ? -17.839 20.208 -14.693 1.00 93.50 562 ARG A N 1
ATOM 4449 C CA . ARG A 1 562 ? -18.218 21.174 -15.735 1.00 93.50 562 ARG A CA 1
ATOM 4450 C C . ARG A 1 562 ? -19.193 20.589 -16.756 1.00 93.50 562 ARG A C 1
ATOM 4452 O O . ARG A 1 562 ? -20.202 21.218 -17.059 1.00 93.50 562 ARG A O 1
ATOM 4459 N N . ASP A 1 563 ? -18.903 19.394 -17.269 1.00 94.12 563 ASP A N 1
ATOM 4460 C CA . ASP A 1 563 ? -19.534 18.886 -18.496 1.00 94.12 563 ASP A CA 1
ATOM 4461 C C . ASP A 1 563 ? -20.564 17.774 -18.229 1.00 94.12 563 ASP A C 1
ATOM 4463 O O . ASP A 1 563 ? -21.333 17.394 -19.116 1.00 94.12 563 ASP A O 1
ATOM 4467 N N . HIS A 1 564 ? -20.601 17.233 -17.006 1.00 94.44 564 HIS A N 1
ATOM 4468 C CA . HIS A 1 564 ? -21.407 16.060 -16.664 1.00 94.44 564 HIS A CA 1
ATOM 4469 C C . HIS A 1 564 ? -22.368 16.265 -15.486 1.00 94.44 564 HIS A C 1
ATOM 4471 O O . HIS A 1 564 ? -22.820 15.283 -14.891 1.00 94.44 564 HIS A O 1
ATOM 4477 N N . VAL A 1 565 ? -22.748 17.509 -15.196 1.00 94.69 565 VAL A N 1
ATOM 4478 C CA . VAL A 1 565 ? -23.733 17.875 -14.164 1.00 94.69 565 VAL A CA 1
ATOM 4479 C C . VAL A 1 565 ? -25.101 18.227 -14.749 1.00 94.69 565 VAL A C 1
ATOM 4481 O O . VAL A 1 565 ? -25.228 18.654 -15.893 1.00 94.69 565 VAL A O 1
ATOM 4484 N N . THR A 1 566 ? -26.146 18.058 -13.945 1.00 93.19 566 THR A N 1
ATOM 4485 C CA . THR A 1 566 ? -27.495 18.577 -14.215 1.00 93.19 566 THR A CA 1
ATOM 4486 C C . THR A 1 566 ? -27.764 19.835 -13.383 1.00 93.19 566 THR A C 1
ATOM 4488 O O . THR A 1 566 ? -26.999 20.182 -12.487 1.00 93.19 566 THR A O 1
ATOM 4491 N N . THR A 1 567 ? -28.897 20.503 -13.604 1.00 90.31 567 THR A N 1
ATOM 4492 C CA . THR A 1 567 ? -29.349 21.619 -12.752 1.00 90.31 567 THR A CA 1
ATOM 4493 C C . THR A 1 567 ? -29.922 21.166 -11.401 1.00 90.31 567 THR A C 1
ATOM 4495 O O . THR A 1 567 ? -30.254 22.001 -10.563 1.00 90.31 567 THR A O 1
ATOM 4498 N N . THR A 1 568 ? -30.037 19.853 -11.158 1.00 90.94 568 THR A N 1
ATOM 4499 C CA . THR A 1 568 ? -30.687 19.309 -9.957 1.00 90.94 568 THR A CA 1
ATOM 4500 C C . THR A 1 568 ? -29.781 19.445 -8.732 1.00 90.94 568 THR A C 1
ATOM 4502 O O . THR A 1 568 ? -28.670 18.909 -8.700 1.00 90.94 568 THR A O 1
ATOM 4505 N N . THR A 1 569 ? -30.280 20.127 -7.701 1.00 90.00 569 THR A N 1
ATOM 4506 C CA . THR A 1 569 ? -29.616 20.291 -6.398 1.00 90.00 569 THR A CA 1
ATOM 4507 C C . THR A 1 569 ? -29.859 19.095 -5.469 1.00 90.00 569 THR A C 1
ATOM 4509 O O . THR A 1 569 ? -30.786 18.305 -5.671 1.00 90.00 569 THR A O 1
ATOM 4512 N N . LEU A 1 570 ? -29.052 18.973 -4.409 1.00 85.69 570 LEU A N 1
ATOM 4513 C CA . LEU A 1 570 ? -29.212 17.942 -3.372 1.00 85.69 570 LEU A CA 1
ATOM 4514 C C . LEU A 1 570 ? -30.593 17.965 -2.698 1.00 85.69 570 LEU A C 1
ATOM 4516 O O . LEU A 1 570 ? -31.186 16.906 -2.495 1.00 85.69 570 LEU A O 1
ATOM 4520 N N . ASP A 1 571 ? -31.132 19.155 -2.413 1.00 80.12 571 ASP A N 1
ATOM 4521 C CA . ASP A 1 571 ? -32.459 19.326 -1.801 1.00 80.12 571 ASP A CA 1
ATOM 4522 C C . ASP A 1 571 ? -33.570 18.675 -2.637 1.00 80.12 571 ASP A C 1
ATOM 4524 O O . ASP A 1 571 ? -34.442 17.976 -2.110 1.00 80.12 571 ASP A O 1
ATOM 4528 N N . SER A 1 572 ? -33.462 18.804 -3.962 1.00 79.06 572 SER A N 1
ATOM 4529 C CA . SER A 1 572 ? -34.413 18.265 -4.941 1.00 79.06 572 SER A CA 1
ATOM 4530 C C . SER A 1 572 ? -34.336 16.737 -5.092 1.00 79.06 572 SER A C 1
ATOM 4532 O O . SER A 1 572 ? -35.245 16.118 -5.645 1.00 79.06 572 SER A O 1
ATOM 4534 N N . CYS A 1 573 ? -33.264 16.101 -4.606 1.00 64.88 573 CYS A N 1
ATOM 4535 C CA . CYS A 1 573 ? -33.025 14.659 -4.744 1.00 64.88 573 CYS A CA 1
ATOM 4536 C C . CYS A 1 573 ? -33.630 13.818 -3.607 1.00 64.88 573 CYS A C 1
ATOM 4538 O O . CYS A 1 573 ? -33.575 12.586 -3.659 1.00 64.88 573 CYS A O 1
ATOM 4540 N N . SER A 1 574 ? -34.237 14.462 -2.605 1.00 57.75 574 SER A N 1
ATOM 4541 C CA . SER A 1 574 ? -34.760 13.833 -1.383 1.00 57.75 574 SER A CA 1
ATOM 4542 C C . SER A 1 574 ? -35.851 12.774 -1.616 1.00 57.75 574 SER A C 1
ATOM 4544 O O . SER A 1 574 ? -36.087 11.947 -0.742 1.00 57.75 574 SER A O 1
ATOM 4546 N N . SER A 1 575 ? -36.498 12.755 -2.786 1.00 51.59 575 SER A N 1
ATOM 4547 C CA . SER A 1 575 ? -37.566 11.804 -3.135 1.00 51.59 575 SER A CA 1
ATOM 4548 C C . SER A 1 575 ? -37.102 10.566 -3.916 1.00 51.59 575 SER A C 1
ATOM 4550 O O . SER A 1 575 ? -37.848 9.593 -3.988 1.00 51.59 575 SER A O 1
ATOM 4552 N N . LYS A 1 576 ? -35.888 10.559 -4.493 1.00 51.72 576 LYS A N 1
ATOM 4553 C CA . LYS A 1 576 ? -35.466 9.517 -5.455 1.00 51.72 576 LYS A CA 1
ATOM 4554 C C . LYS A 1 576 ? -34.711 8.336 -4.841 1.00 51.72 576 LYS A C 1
ATOM 4556 O O . LYS A 1 576 ? -34.824 7.238 -5.371 1.00 51.72 576 LYS A O 1
ATOM 4561 N N . LEU A 1 577 ? -34.027 8.500 -3.700 1.00 51.66 577 LEU A N 1
ATOM 4562 C CA . LEU A 1 577 ? -33.440 7.350 -2.981 1.00 51.66 577 LEU A CA 1
ATOM 4563 C C . LEU A 1 577 ? -34.509 6.397 -2.414 1.00 51.66 577 LEU A C 1
ATOM 4565 O O . LEU A 1 577 ? -34.219 5.230 -2.173 1.00 51.66 577 LEU A O 1
ATOM 4569 N N . ALA A 1 578 ? -35.744 6.877 -2.234 1.00 42.94 578 ALA A N 1
ATOM 4570 C CA . ALA A 1 578 ? -36.884 6.071 -1.799 1.00 42.94 578 ALA A CA 1
ATOM 4571 C C . ALA A 1 578 ? -37.497 5.206 -2.922 1.00 42.94 578 ALA A C 1
ATOM 4573 O O . ALA A 1 578 ? -38.288 4.319 -2.626 1.00 42.94 578 ALA A O 1
ATOM 4574 N N . ILE A 1 579 ? -37.150 5.448 -4.194 1.00 43.84 579 ILE A N 1
ATOM 4575 C CA . ILE A 1 579 ? -37.686 4.709 -5.358 1.00 43.84 579 ILE A CA 1
ATOM 4576 C C . ILE A 1 579 ? -36.758 3.544 -5.765 1.00 43.84 579 ILE A C 1
ATOM 4578 O O . ILE A 1 579 ? -37.169 2.649 -6.499 1.00 43.84 579 ILE A O 1
ATOM 4582 N N . LEU A 1 580 ? -35.544 3.484 -5.204 1.00 45.91 580 LEU A N 1
ATOM 4583 C CA . LEU A 1 580 ? -34.564 2.409 -5.426 1.00 45.91 580 LEU A CA 1
ATOM 4584 C C . LEU A 1 580 ? -34.988 1.043 -4.848 1.00 45.91 580 LEU A C 1
ATOM 4586 O O . LEU A 1 580 ? -34.307 0.047 -5.063 1.00 45.91 580 LEU A O 1
ATOM 4590 N N . SER A 1 581 ? -36.106 0.978 -4.116 1.00 41.84 581 SER A N 1
ATOM 4591 C CA . SER A 1 581 ? -36.682 -0.249 -3.551 1.00 41.84 581 SER A CA 1
ATOM 4592 C C . SER A 1 581 ? -37.887 -0.771 -4.346 1.00 41.84 581 SER A C 1
ATOM 4594 O O . SER A 1 581 ? -38.834 -1.295 -3.757 1.00 41.84 581 SER A O 1
ATOM 4596 N N . LEU A 1 582 ? -37.911 -0.625 -5.676 1.00 37.62 582 LEU A N 1
ATOM 4597 C CA . LEU A 1 582 ? -38.894 -1.321 -6.519 1.00 37.62 582 LEU A CA 1
ATOM 4598 C C . LEU A 1 582 ? -38.532 -2.812 -6.627 1.00 37.62 582 LEU A C 1
ATOM 4600 O O . LEU A 1 582 ? -38.160 -3.334 -7.679 1.00 37.62 582 LEU A O 1
ATOM 4604 N N . SER A 1 583 ? -38.655 -3.515 -5.503 1.00 39.84 583 SER A N 1
ATOM 4605 C CA . SER A 1 583 ? -38.699 -4.966 -5.443 1.00 39.84 583 SER A CA 1
ATOM 4606 C C . SER A 1 583 ? -39.862 -5.438 -6.315 1.00 39.84 583 SER A C 1
ATOM 4608 O O . SER A 1 583 ? -40.997 -4.973 -6.178 1.00 39.84 583 SER A O 1
ATOM 4610 N N . LYS A 1 584 ? -39.576 -6.379 -7.220 1.00 36.91 584 LYS A N 1
ATOM 4611 C CA . LYS A 1 584 ? -40.582 -7.175 -7.928 1.00 36.91 584 LYS A CA 1
ATOM 4612 C C . LYS A 1 584 ? -41.680 -7.576 -6.945 1.00 36.91 584 LYS A C 1
ATOM 4614 O O . LYS A 1 584 ? -41.404 -8.238 -5.947 1.00 36.91 584 LYS A O 1
ATOM 4619 N N . LYS A 1 585 ? -42.913 -7.182 -7.255 1.00 31.17 585 LYS A N 1
ATOM 4620 C CA . LYS A 1 585 ? -44.130 -7.616 -6.573 1.00 31.17 585 LYS A CA 1
ATOM 4621 C C . LYS A 1 585 ? -44.151 -9.149 -6.566 1.00 31.17 585 LYS A C 1
ATOM 4623 O O . LYS A 1 585 ? -44.459 -9.773 -7.575 1.00 31.17 585 LYS A O 1
ATOM 4628 N N . ARG A 1 586 ? -43.734 -9.761 -5.457 1.00 33.62 586 ARG A N 1
ATOM 4629 C CA . ARG A 1 586 ? -43.942 -11.186 -5.206 1.00 33.62 586 ARG A CA 1
ATOM 4630 C C . ARG A 1 586 ? -45.315 -11.289 -4.568 1.00 33.62 586 ARG A C 1
ATOM 4632 O O . ARG A 1 586 ? -45.487 -10.913 -3.411 1.00 33.62 586 ARG A O 1
ATOM 4639 N N . ASP A 1 587 ? -46.283 -11.727 -5.361 1.00 32.41 587 ASP A N 1
ATOM 4640 C CA . ASP A 1 587 ? -47.644 -11.973 -4.906 1.00 32.41 587 ASP A CA 1
ATOM 4641 C C . ASP A 1 587 ? -47.616 -12.938 -3.714 1.00 32.41 587 ASP A C 1
ATOM 4643 O O . ASP A 1 587 ? -47.252 -14.110 -3.830 1.00 32.41 587 ASP A O 1
ATOM 4647 N N . ARG A 1 588 ? -47.968 -12.421 -2.535 1.00 33.59 588 ARG A N 1
ATOM 4648 C CA . ARG A 1 588 ? -48.286 -13.233 -1.363 1.00 33.59 588 ARG A CA 1
ATOM 4649 C C . ARG A 1 588 ? -49.781 -13.521 -1.424 1.00 33.59 588 ARG A C 1
ATOM 4651 O O . ARG A 1 588 ? -50.600 -12.681 -1.060 1.00 33.59 588 ARG A O 1
ATOM 4658 N N . ALA A 1 589 ? -50.123 -14.699 -1.930 1.00 29.78 589 ALA A N 1
ATOM 4659 C CA . ALA A 1 589 ? -51.464 -15.242 -1.817 1.00 29.78 589 ALA A CA 1
ATOM 4660 C C . ALA A 1 589 ? -51.749 -15.639 -0.357 1.00 29.78 589 ALA A C 1
ATOM 4662 O O . ALA A 1 589 ? -50.951 -16.338 0.262 1.00 29.78 589 ALA A O 1
ATOM 4663 N N . GLY A 1 590 ? -52.905 -15.195 0.146 1.00 32.75 590 GLY A N 1
ATOM 4664 C CA . GLY A 1 590 ? -53.729 -15.904 1.126 1.00 32.75 590 GLY A CA 1
ATOM 4665 C C . GLY A 1 590 ? -53.216 -16.022 2.563 1.00 32.75 590 GLY A C 1
ATOM 4666 O O . GLY A 1 590 ? -52.603 -17.016 2.926 1.00 32.75 590 GLY A O 1
ATOM 4667 N N . SER A 1 591 ? -53.619 -15.085 3.422 1.00 28.02 591 SER A N 1
ATOM 4668 C CA . SER A 1 591 ? -54.092 -15.442 4.767 1.00 28.02 591 SER A CA 1
ATOM 4669 C C . SER A 1 591 ? -55.008 -14.337 5.285 1.00 28.02 591 SER A C 1
ATOM 4671 O O . SER A 1 591 ? -54.573 -13.267 5.710 1.00 28.02 591 SER A O 1
ATOM 4673 N N . THR A 1 592 ? -56.306 -14.586 5.161 1.00 31.39 592 THR A N 1
ATOM 4674 C CA . THR A 1 592 ? -57.376 -13.873 5.851 1.00 31.39 592 THR A CA 1
ATOM 4675 C C . THR A 1 592 ? -57.315 -14.211 7.337 1.00 31.39 592 THR A C 1
ATOM 4677 O O . THR A 1 592 ? -57.605 -15.340 7.725 1.00 31.39 592 THR A O 1
ATOM 4680 N N . GLY A 1 593 ? -56.964 -13.228 8.160 1.00 29.31 593 GLY A N 1
ATOM 4681 C CA . GLY A 1 593 ? -57.028 -13.303 9.615 1.00 29.31 593 GLY A CA 1
ATOM 4682 C C . GLY A 1 593 ? -57.320 -11.916 10.168 1.00 29.31 593 GLY A C 1
ATOM 4683 O O . GLY A 1 593 ? -56.483 -11.022 10.123 1.00 29.31 593 GLY A O 1
ATOM 4684 N N . THR A 1 594 ? -58.558 -11.728 10.592 1.00 30.67 594 THR A N 1
ATOM 4685 C CA . THR A 1 594 ? -59.156 -10.502 11.115 1.00 30.67 594 THR A CA 1
ATOM 4686 C C . THR A 1 594 ? -58.545 -10.054 12.442 1.00 30.67 594 THR A C 1
ATOM 4688 O O . THR A 1 594 ? -58.479 -10.848 13.370 1.00 30.67 594 THR A O 1
ATOM 4691 N N . GLY A 1 595 ? -58.244 -8.754 12.535 1.00 32.56 595 GLY A N 1
ATOM 4692 C CA . GLY A 1 595 ? -58.330 -7.947 13.756 1.00 32.56 595 GLY A CA 1
ATOM 4693 C C . GLY A 1 595 ? -57.264 -8.162 14.832 1.00 32.56 595 GLY A C 1
ATOM 4694 O O . GLY A 1 595 ? -57.385 -9.079 15.626 1.00 32.56 595 GLY A O 1
ATOM 4695 N N . ASP A 1 596 ? -56.344 -7.203 14.973 1.00 28.58 596 ASP A N 1
ATOM 4696 C CA . ASP A 1 596 ? -56.162 -6.563 16.280 1.00 28.58 596 ASP A CA 1
ATOM 4697 C C . ASP A 1 596 ? -55.567 -5.152 16.147 1.00 28.58 596 ASP A C 1
ATOM 4699 O O . ASP A 1 596 ? -54.721 -4.871 15.293 1.00 28.58 596 ASP A O 1
ATOM 4703 N N . LYS A 1 597 ? -56.072 -4.240 16.974 1.00 35.75 597 LYS A N 1
ATOM 4704 C CA . LYS A 1 597 ? -55.658 -2.841 17.074 1.00 35.75 597 LYS A CA 1
ATOM 4705 C C . LYS A 1 597 ? -54.508 -2.742 18.077 1.00 35.75 597 LYS A C 1
ATOM 4707 O O . LYS A 1 597 ? -54.637 -3.186 19.205 1.00 35.75 597 LYS A O 1
ATOM 4712 N N . GLY A 1 598 ? -53.451 -2.016 17.712 1.00 35.75 598 GLY A N 1
ATOM 4713 C CA . GLY A 1 598 ? -52.508 -1.443 18.680 1.00 35.75 598 GLY A CA 1
ATOM 4714 C C . GLY A 1 598 ? -51.306 -2.322 19.032 1.00 35.75 598 GLY A C 1
ATOM 4715 O O . GLY A 1 598 ? -51.236 -2.898 20.108 1.00 35.75 598 GLY A O 1
ATOM 4716 N N . GLY A 1 599 ? -50.292 -2.332 18.166 1.00 27.80 599 GLY A N 1
ATOM 4717 C CA . GLY A 1 599 ? -48.976 -2.893 18.474 1.00 27.80 599 GLY A CA 1
ATOM 4718 C C . GLY A 1 599 ? -47.920 -1.796 18.534 1.00 27.80 599 GLY A C 1
ATOM 4719 O O . GLY A 1 599 ? -47.547 -1.239 17.504 1.00 27.80 599 GLY A O 1
ATOM 4720 N N . LYS A 1 600 ? -47.441 -1.484 19.742 1.00 32.47 600 LYS A N 1
ATOM 4721 C CA . LYS A 1 600 ? -46.206 -0.725 19.985 1.00 32.47 600 LYS A CA 1
ATOM 4722 C C . LYS A 1 600 ? -45.105 -1.282 19.078 1.00 32.47 600 LYS A C 1
ATOM 4724 O O . LYS A 1 600 ? -44.807 -2.469 19.157 1.00 32.47 600 LYS A O 1
ATOM 4729 N N . GLY A 1 601 ? -44.525 -0.432 18.229 1.00 33.22 601 GLY A N 1
ATOM 4730 C CA . GLY A 1 601 ? -43.403 -0.806 17.375 1.00 33.22 601 GLY A CA 1
ATOM 4731 C C . GLY A 1 601 ? -42.310 -1.455 18.215 1.00 33.22 601 GLY A C 1
ATOM 4732 O O . GLY A 1 601 ? -41.861 -0.873 19.204 1.00 33.22 601 GLY A O 1
ATOM 4733 N N . THR A 1 602 ? -41.946 -2.682 17.859 1.00 34.62 602 THR A N 1
ATOM 4734 C CA . THR A 1 602 ? -40.932 -3.473 18.545 1.00 34.62 602 THR A CA 1
ATOM 4735 C C . THR A 1 602 ? -39.626 -2.688 18.529 1.00 34.62 602 THR A C 1
ATOM 4737 O O . THR A 1 602 ? -38.938 -2.586 17.516 1.00 34.62 602 THR A O 1
ATOM 4740 N N . ARG A 1 603 ? -39.322 -2.042 19.655 1.00 40.19 603 ARG A N 1
ATOM 4741 C CA . ARG A 1 603 ? -38.066 -1.342 19.894 1.00 40.19 603 ARG A CA 1
ATOM 4742 C C . ARG A 1 603 ? -37.027 -2.424 20.147 1.00 40.19 603 ARG A C 1
ATOM 4744 O O . ARG A 1 603 ? -36.834 -2.839 21.284 1.00 40.19 603 ARG A O 1
ATOM 4751 N N . TRP A 1 604 ? -36.433 -2.933 19.075 1.00 40.03 604 TRP A N 1
ATOM 4752 C CA . TRP A 1 604 ? -35.340 -3.894 19.142 1.00 40.03 604 TRP A CA 1
ATOM 4753 C C . TRP A 1 604 ? -34.135 -3.189 19.769 1.00 40.03 604 TRP A C 1
ATOM 4755 O O . TRP A 1 604 ? -33.438 -2.409 19.122 1.00 40.03 604 TRP A O 1
ATOM 4765 N N . ALA A 1 605 ? -33.963 -3.368 21.076 1.00 39.66 605 ALA A N 1
ATOM 4766 C CA . ALA A 1 605 ? -32.800 -2.884 21.793 1.00 39.66 605 ALA A CA 1
ATOM 4767 C C . ALA A 1 605 ? -31.634 -3.801 21.428 1.00 39.66 605 ALA A C 1
ATOM 4769 O O . ALA A 1 605 ? -31.518 -4.905 21.957 1.00 39.66 605 ALA A O 1
ATOM 4770 N N . TYR A 1 606 ? -30.794 -3.369 20.491 1.00 50.25 606 TYR A N 1
ATOM 4771 C CA . TYR A 1 606 ? -29.497 -4.003 20.333 1.00 50.25 606 TYR A CA 1
ATOM 4772 C C . TYR A 1 606 ? -28.751 -3.883 21.671 1.00 50.25 606 TYR A C 1
ATOM 4774 O O . TYR A 1 606 ? -28.636 -2.784 22.216 1.00 50.25 606 TYR A O 1
ATOM 4782 N N . SER A 1 607 ? -28.262 -4.997 22.221 1.00 65.00 607 SER A N 1
ATOM 4783 C CA . SER A 1 607 ? -27.380 -4.975 23.400 1.00 65.00 607 SER A CA 1
ATOM 4784 C C . SER A 1 607 ? -26.027 -4.321 23.087 1.00 65.00 607 SER A C 1
ATOM 4786 O O . SER A 1 607 ? -25.316 -3.886 23.993 1.00 65.00 607 SER A O 1
ATOM 4788 N N . VAL A 1 608 ? -25.699 -4.214 21.796 1.00 80.25 608 VAL A N 1
ATOM 4789 C CA . VAL A 1 608 ? -24.466 -3.659 21.241 1.00 80.25 608 VAL A CA 1
ATOM 4790 C C . VAL A 1 608 ? -24.824 -2.637 20.148 1.00 80.25 608 VAL A C 1
ATOM 4792 O O . VAL A 1 608 ? -25.716 -2.915 19.354 1.00 80.25 608 VAL A O 1
ATOM 4795 N N . PRO A 1 609 ? -24.177 -1.460 20.069 1.00 86.94 609 PRO A N 1
ATOM 4796 C CA . PRO A 1 609 ? -24.458 -0.481 19.016 1.00 86.94 609 PRO A CA 1
ATOM 4797 C C . PRO A 1 609 ? -24.392 -1.081 17.591 1.00 86.94 609 PRO A C 1
ATOM 4799 O O . PRO A 1 609 ? -23.454 -1.833 17.305 1.00 86.94 609 PRO A O 1
ATOM 4802 N N . PRO A 1 610 ? -25.346 -0.773 16.683 1.00 87.06 610 PRO A N 1
ATOM 4803 C CA . PRO A 1 610 ? -25.425 -1.391 15.354 1.00 87.06 610 PRO A CA 1
ATOM 4804 C C . PRO A 1 610 ? -24.147 -1.268 14.520 1.00 87.06 610 PRO A C 1
ATOM 4806 O O . PRO A 1 610 ? -23.784 -2.198 13.805 1.00 87.06 610 PRO A O 1
ATOM 4809 N N . GLU A 1 611 ? -23.433 -0.148 14.628 1.00 89.56 611 GLU A N 1
ATOM 4810 C CA . GLU A 1 611 ? -22.168 0.110 13.940 1.00 89.56 611 GLU A CA 1
ATOM 4811 C C . GLU A 1 611 ? -21.093 -0.941 14.241 1.00 89.56 611 GLU A C 1
ATOM 4813 O O . GLU A 1 611 ? -20.279 -1.246 13.368 1.00 89.56 611 GLU A O 1
ATOM 4818 N N . PHE A 1 612 ? -21.118 -1.570 15.422 1.00 91.50 612 PHE A N 1
ATOM 4819 C CA . PHE A 1 612 ? -20.167 -2.622 15.787 1.00 91.50 612 PHE A CA 1
ATOM 4820 C C . PHE A 1 612 ? -20.424 -3.938 15.052 1.00 91.50 612 PHE A C 1
ATOM 4822 O O . PHE A 1 612 ? -19.556 -4.804 15.079 1.00 91.50 612 PHE A O 1
ATOM 4829 N N . HIS A 1 613 ? -21.544 -4.083 14.342 1.00 88.94 613 HIS A N 1
ATOM 4830 C CA . HIS A 1 613 ? -21.782 -5.191 13.413 1.00 88.94 613 HIS A CA 1
ATOM 4831 C C . HIS A 1 613 ? -21.337 -4.877 11.977 1.00 88.94 613 HIS A C 1
ATOM 4833 O O . HIS A 1 613 ? -21.421 -5.739 11.101 1.00 88.94 613 HIS A O 1
ATOM 4839 N N . SER A 1 614 ? -20.844 -3.663 11.708 1.00 90.38 614 SER A N 1
ATOM 4840 C CA . SER A 1 614 ? -20.325 -3.315 10.388 1.00 90.38 614 SER A CA 1
ATOM 4841 C C . SER A 1 614 ? -19.079 -4.132 10.044 1.00 90.38 614 SER A C 1
ATOM 4843 O O . SER A 1 614 ? -18.181 -4.311 10.874 1.00 90.38 614 SER A O 1
ATOM 4845 N N . SER A 1 615 ? -19.005 -4.589 8.791 1.00 90.56 615 SER A N 1
ATOM 4846 C CA . SER A 1 615 ? -17.842 -5.304 8.255 1.00 90.56 615 SER A CA 1
ATOM 4847 C C . SER A 1 615 ? -16.610 -4.397 8.121 1.00 90.56 615 SER A C 1
ATOM 4849 O O . SER A 1 615 ? -15.480 -4.866 8.270 1.00 90.56 615 SER A O 1
ATOM 4851 N N . GLY A 1 616 ? -16.830 -3.105 7.847 1.00 92.69 616 GLY A N 1
ATOM 4852 C CA . GLY A 1 616 ? -15.764 -2.118 7.673 1.00 92.69 616 GLY A CA 1
ATOM 4853 C C . GLY A 1 616 ? -15.096 -1.716 8.990 1.00 92.69 616 GLY A C 1
ATOM 4854 O O . GLY A 1 616 ? -15.449 -2.192 10.067 1.00 92.69 616 GLY A O 1
ATOM 4855 N N . THR A 1 617 ? -14.118 -0.829 8.894 1.00 95.81 617 THR A N 1
ATOM 4856 C CA . THR A 1 617 ? -13.228 -0.436 9.986 1.00 95.81 617 THR A CA 1
ATOM 4857 C C . THR A 1 617 ? -13.764 0.755 10.758 1.00 95.81 617 THR A C 1
ATOM 4859 O O . THR A 1 617 ? -13.976 1.823 10.188 1.00 95.81 617 THR A O 1
ATOM 4862 N N . LEU A 1 618 ? -13.919 0.586 12.066 1.00 95.56 618 LEU A N 1
ATOM 4863 C CA . LEU A 1 618 ? -14.147 1.692 12.993 1.00 95.56 618 LEU A CA 1
ATOM 4864 C C . LEU A 1 618 ? -12.801 2.201 13.506 1.00 95.56 618 LEU A C 1
ATOM 4866 O O . LEU A 1 618 ? -11.865 1.408 13.632 1.00 95.56 618 LEU A O 1
ATOM 4870 N N . VAL A 1 619 ? -12.696 3.507 13.754 1.00 95.06 619 VAL A N 1
ATOM 4871 C CA . VAL A 1 619 ? -11.413 4.174 14.006 1.00 95.06 619 VAL A CA 1
ATOM 4872 C C . VAL A 1 619 ? -11.424 4.924 15.335 1.00 95.06 619 VAL A C 1
ATOM 4874 O O . VAL A 1 619 ? -12.365 5.656 15.635 1.00 95.06 619 VAL A O 1
ATOM 4877 N N . TRP A 1 620 ? -10.337 4.780 16.092 1.00 93.94 620 TRP A N 1
ATOM 4878 C CA . TRP A 1 620 ? -10.053 5.503 17.331 1.00 93.94 620 TRP A CA 1
ATOM 4879 C C . TRP A 1 620 ? -8.680 6.166 17.262 1.00 93.94 620 TRP A C 1
ATOM 4881 O O . TRP A 1 620 ? -7.765 5.640 16.632 1.00 93.94 620 TRP A O 1
ATOM 4891 N N . THR A 1 621 ? -8.508 7.283 17.963 1.00 93.06 621 THR A N 1
ATOM 4892 C CA . THR A 1 621 ? -7.189 7.899 18.155 1.00 93.06 621 THR A CA 1
ATOM 4893 C C . THR A 1 621 ? -6.605 7.419 19.475 1.00 93.06 621 THR A C 1
ATOM 4895 O O . THR A 1 621 ? -7.186 7.637 20.540 1.00 93.06 621 THR A O 1
ATOM 4898 N N . VAL A 1 622 ? -5.451 6.760 19.412 1.00 92.88 622 VAL A N 1
ATOM 4899 C CA . VAL A 1 622 ? -4.812 6.142 20.575 1.00 92.88 622 VAL A CA 1
ATOM 4900 C C . VAL A 1 622 ? -3.328 6.468 20.606 1.00 92.88 622 VAL A C 1
ATOM 4902 O O . VAL A 1 622 ? -2.663 6.543 19.576 1.00 92.88 622 VAL A O 1
ATOM 4905 N N . LYS A 1 623 ? -2.781 6.604 21.805 1.00 93.25 623 LYS A N 1
ATOM 4906 C CA . LYS A 1 623 ? -1.357 6.416 22.035 1.00 93.25 623 LYS A CA 1
ATOM 4907 C C . LYS A 1 623 ? -1.100 4.915 22.130 1.00 93.25 623 LYS A C 1
ATOM 4909 O O . LYS A 1 623 ? -1.769 4.239 22.908 1.00 93.25 623 LYS A O 1
ATOM 4914 N N . ALA A 1 624 ? -0.179 4.387 21.333 1.00 91.69 624 ALA A N 1
ATOM 4915 C CA . ALA A 1 624 ? 0.116 2.956 21.327 1.00 91.69 624 ALA A CA 1
ATOM 4916 C C . ALA A 1 624 ? 1.610 2.690 21.485 1.00 91.69 624 ALA A C 1
ATOM 4918 O O . ALA A 1 624 ? 2.434 3.479 21.025 1.00 91.69 624 ALA A O 1
ATOM 4919 N N . VAL A 1 625 ? 1.947 1.575 22.132 1.00 89.25 625 VAL A N 1
ATOM 4920 C CA . VAL A 1 625 ? 3.328 1.114 22.295 1.00 89.25 625 VAL A CA 1
ATOM 4921 C C . VAL A 1 625 ? 3.392 -0.412 22.309 1.00 89.25 625 VAL A C 1
ATOM 4923 O O . VAL A 1 625 ? 2.533 -1.097 22.871 1.00 89.25 625 VAL A O 1
ATOM 4926 N N . SER A 1 626 ? 4.421 -0.953 21.669 1.00 83.38 626 SER A N 1
ATOM 4927 C CA . SER A 1 626 ? 4.745 -2.378 21.651 1.00 83.38 626 SER A CA 1
ATOM 4928 C C . SER A 1 626 ? 6.262 -2.554 21.551 1.00 83.38 626 SER A C 1
ATOM 4930 O O . SER A 1 626 ? 7.005 -1.585 21.430 1.00 83.38 626 SER A O 1
ATOM 4932 N N . VAL A 1 627 ? 6.736 -3.799 21.559 1.00 72.81 627 VAL A N 1
ATOM 4933 C CA . VAL A 1 627 ? 8.136 -4.114 21.230 1.00 72.81 627 VAL A CA 1
ATOM 4934 C C . VAL A 1 627 ? 8.465 -3.678 19.793 1.00 72.81 627 VAL A C 1
ATOM 4936 O O . VAL A 1 627 ? 9.565 -3.198 19.535 1.00 72.81 627 VAL A O 1
ATOM 4939 N N . SER A 1 628 ? 7.492 -3.803 18.884 1.00 67.88 628 SER A N 1
ATOM 4940 C CA . SER A 1 628 ? 7.591 -3.475 17.455 1.00 67.88 628 SER A CA 1
ATOM 4941 C C . SER A 1 628 ? 6.756 -2.253 17.044 1.00 67.88 628 SER A C 1
ATOM 4943 O O . SER A 1 628 ? 6.355 -2.124 15.889 1.00 67.88 628 SER A O 1
ATOM 4945 N N . VAL A 1 629 ? 6.415 -1.383 17.996 1.00 78.38 629 VAL A N 1
ATOM 4946 C CA . VAL A 1 629 ? 5.693 -0.137 17.715 1.00 78.38 629 VAL A CA 1
ATOM 4947 C C . VAL A 1 629 ? 6.226 0.935 18.647 1.00 78.38 629 VAL A C 1
ATOM 4949 O O . VAL A 1 629 ? 6.104 0.815 19.869 1.00 78.38 629 VAL A O 1
ATOM 4952 N N . SER A 1 630 ? 6.802 1.987 18.069 1.00 81.81 630 SER A N 1
ATOM 4953 C CA . SER A 1 630 ? 7.285 3.134 18.840 1.00 81.81 630 SER A CA 1
ATOM 4954 C C . SER A 1 630 ? 6.139 3.873 19.542 1.00 81.81 630 SER A C 1
ATOM 4956 O O . SER A 1 630 ? 5.015 3.925 19.044 1.00 81.81 630 SER A O 1
ATOM 4958 N N . GLU A 1 631 ? 6.411 4.448 20.712 1.00 88.12 631 GLU A N 1
ATOM 4959 C CA . GLU A 1 631 ? 5.408 5.197 21.469 1.00 88.12 631 GLU A CA 1
ATOM 4960 C C . GLU A 1 631 ? 5.053 6.507 20.744 1.00 88.12 631 GLU A C 1
ATOM 4962 O O . GLU A 1 631 ? 5.813 7.473 20.757 1.00 88.12 631 GLU A O 1
ATOM 4967 N N . SER A 1 632 ? 3.889 6.534 20.098 1.00 90.00 632 SER A N 1
ATOM 4968 C CA . SER A 1 632 ? 3.394 7.669 19.309 1.00 90.00 632 SER A CA 1
ATOM 4969 C C . SER A 1 632 ? 1.860 7.683 19.291 1.00 90.00 632 SER A C 1
ATOM 4971 O O . SER A 1 632 ? 1.205 6.842 19.914 1.00 90.00 632 SER A O 1
ATOM 4973 N N . ILE A 1 633 ? 1.283 8.666 18.601 1.00 91.12 633 ILE A N 1
ATOM 4974 C CA . ILE A 1 633 ? -0.157 8.778 18.360 1.00 91.12 633 ILE A CA 1
ATOM 4975 C C . ILE A 1 633 ? -0.495 8.063 17.053 1.00 91.12 633 ILE A C 1
ATOM 4977 O O . ILE A 1 633 ? 0.042 8.398 15.999 1.00 91.12 633 ILE A O 1
ATOM 4981 N N . TYR A 1 634 ? -1.435 7.127 17.126 1.00 92.94 634 TYR A N 1
ATOM 4982 C CA . TYR A 1 634 ? -1.889 6.306 16.015 1.00 92.94 634 TYR A CA 1
ATOM 4983 C C . TYR A 1 634 ? -3.404 6.393 15.843 1.00 92.94 634 TYR A C 1
ATOM 4985 O O . TYR A 1 634 ? -4.157 6.657 16.783 1.00 92.94 634 TYR A O 1
ATOM 4993 N N . MET A 1 635 ? -3.849 6.087 14.629 1.00 94.44 635 MET A N 1
ATOM 4994 C CA . MET A 1 635 ? -5.237 5.753 14.337 1.00 94.44 635 MET A CA 1
ATOM 4995 C C . MET A 1 635 ? -5.383 4.231 14.443 1.00 94.44 635 MET A C 1
ATOM 4997 O O . MET A 1 635 ? -4.845 3.488 13.619 1.00 94.44 635 MET A O 1
ATOM 5001 N N . LEU A 1 636 ? -6.080 3.765 15.477 1.00 96.06 636 LEU A N 1
ATOM 5002 C CA . LEU A 1 636 ? -6.455 2.367 15.662 1.00 96.06 636 LEU A CA 1
ATOM 5003 C C . LEU A 1 636 ? -7.689 2.068 14.820 1.00 96.06 636 LEU A C 1
ATOM 5005 O O . LEU A 1 636 ? -8.758 2.604 15.089 1.00 96.06 636 LEU A O 1
ATOM 5009 N N . GLY A 1 637 ? -7.545 1.196 13.829 1.00 95.88 637 GLY A N 1
ATOM 5010 C CA . GLY A 1 637 ? -8.650 0.682 13.029 1.00 95.88 637 GLY A CA 1
ATOM 5011 C C . GLY A 1 637 ? -9.005 -0.748 13.427 1.00 95.88 637 GLY A C 1
ATOM 5012 O O . GLY A 1 637 ? -8.125 -1.605 13.437 1.00 95.88 637 GLY A O 1
ATOM 5013 N N . ILE A 1 638 ? -10.282 -1.029 13.703 1.00 96.44 638 ILE A N 1
ATOM 5014 C CA . ILE A 1 638 ? -10.783 -2.395 13.938 1.00 96.44 638 ILE A CA 1
ATOM 5015 C C . ILE A 1 638 ? -11.923 -2.722 12.962 1.00 96.44 638 ILE A C 1
ATOM 5017 O O . ILE A 1 638 ? -13.051 -2.223 13.090 1.00 96.44 638 ILE A O 1
ATOM 5021 N N . SER A 1 639 ? -11.633 -3.570 11.977 1.00 95.44 639 SER A N 1
ATOM 5022 C CA . SER A 1 639 ? -12.605 -4.127 11.031 1.00 95.44 639 SER A CA 1
ATOM 5023 C C . SER A 1 639 ? -13.180 -5.454 11.539 1.00 95.44 639 SER A C 1
ATOM 5025 O O . SER A 1 639 ? -12.901 -5.867 12.661 1.00 95.44 639 SER A O 1
ATOM 5027 N N . SER A 1 640 ? -14.018 -6.109 10.734 1.00 92.44 640 SER A N 1
ATOM 5028 C CA . SER A 1 640 ? -14.473 -7.475 11.034 1.00 92.44 640 SER A CA 1
ATOM 5029 C C . SER A 1 640 ? -13.390 -8.552 10.875 1.00 92.44 640 SER A C 1
ATOM 5031 O O . SER A 1 640 ? -13.550 -9.644 11.408 1.00 92.44 640 SER A O 1
ATOM 5033 N N . GLU A 1 641 ? -12.290 -8.256 10.177 1.00 90.38 641 GLU A N 1
ATOM 5034 C CA . GLU A 1 641 ? -11.237 -9.234 9.857 1.00 90.38 641 GLU A CA 1
ATOM 5035 C C . GLU A 1 641 ? -9.846 -8.814 10.356 1.00 90.38 641 GLU A C 1
ATOM 5037 O O . GLU A 1 641 ? -9.004 -9.678 10.619 1.00 90.38 641 GLU A O 1
ATOM 5042 N N . MET A 1 642 ? -9.588 -7.509 10.493 1.00 91.44 642 MET A N 1
ATOM 5043 C CA . MET A 1 642 ? -8.261 -6.942 10.736 1.00 91.44 642 MET A CA 1
ATOM 5044 C C . MET A 1 642 ? -8.280 -5.855 11.813 1.00 91.44 642 MET A C 1
ATOM 5046 O O . MET A 1 642 ? -9.153 -4.985 11.838 1.00 91.44 642 MET A O 1
ATOM 5050 N N . LEU A 1 643 ? -7.236 -5.849 12.637 1.00 94.06 643 LEU A N 1
ATOM 5051 C CA . LEU A 1 643 ? -6.867 -4.745 13.514 1.00 94.06 643 LEU A CA 1
ATOM 5052 C C . LEU A 1 643 ? -5.603 -4.088 12.961 1.00 94.06 643 LEU A C 1
ATOM 5054 O O . LEU A 1 643 ? -4.649 -4.785 12.624 1.00 94.06 643 LEU A O 1
ATOM 5058 N N . VAL A 1 644 ? -5.583 -2.759 12.868 1.00 94.06 644 VAL A N 1
ATOM 5059 C CA . VAL A 1 644 ? -4.456 -1.986 12.324 1.00 94.06 644 VAL A CA 1
ATOM 5060 C C . VAL A 1 644 ? -4.123 -0.779 13.198 1.00 94.06 644 VAL A C 1
ATOM 5062 O O . VAL A 1 644 ? -5.018 -0.134 13.736 1.00 94.06 644 VAL A O 1
ATOM 5065 N N . LEU A 1 645 ? -2.837 -0.439 13.292 1.00 93.94 645 LEU A N 1
ATOM 5066 C CA . LEU A 1 645 ? -2.377 0.876 13.734 1.00 93.94 645 LEU A CA 1
ATOM 5067 C C . LEU A 1 645 ? -1.781 1.614 12.548 1.00 93.94 645 LEU A C 1
ATOM 5069 O O . LEU A 1 645 ? -0.817 1.150 11.929 1.00 93.94 645 LEU A O 1
ATOM 5073 N N . VAL A 1 646 ? -2.350 2.774 12.256 1.00 92.44 646 VAL A N 1
ATOM 5074 C CA . VAL A 1 646 ? -1.893 3.656 11.190 1.00 92.44 646 VAL A CA 1
ATOM 5075 C C . VAL A 1 646 ? -1.251 4.881 11.821 1.00 92.44 646 VAL A C 1
ATOM 5077 O O . VAL A 1 646 ? -1.876 5.563 12.632 1.00 92.44 646 VAL A O 1
ATOM 5080 N N . ASP A 1 647 ? -0.004 5.154 11.457 1.00 90.44 647 ASP A N 1
ATOM 5081 C CA . ASP A 1 647 ? 0.679 6.385 11.826 1.00 90.44 647 ASP A CA 1
ATOM 5082 C C . ASP A 1 647 ? 0.428 7.433 10.728 1.00 90.44 647 ASP A C 1
ATOM 5084 O O . ASP A 1 647 ? 0.914 7.270 9.604 1.00 90.44 647 ASP A O 1
ATOM 5088 N N . PRO A 1 648 ? -0.332 8.507 11.006 1.00 85.50 648 PRO A N 1
ATOM 5089 C CA . PRO A 1 648 ? -0.628 9.542 10.016 1.00 85.50 648 PRO A CA 1
ATOM 5090 C C . PRO A 1 648 ? 0.574 10.449 9.684 1.00 85.50 648 PRO A C 1
ATOM 5092 O O . PRO A 1 648 ? 0.510 11.199 8.697 1.00 85.50 648 PRO A O 1
ATOM 5095 N N . LYS A 1 649 ? 1.638 10.406 10.502 1.00 83.25 649 LYS A N 1
ATOM 5096 C CA . LYS A 1 649 ? 2.875 11.196 10.387 1.00 83.25 649 LYS A CA 1
ATOM 5097 C C . LYS A 1 649 ? 4.044 10.402 9.794 1.00 83.25 649 LYS A C 1
ATOM 5099 O O . LYS A 1 649 ? 5.009 11.015 9.345 1.00 83.25 649 LYS A O 1
ATOM 5104 N N . LYS A 1 650 ? 3.975 9.069 9.795 1.00 76.06 650 LYS A N 1
ATOM 5105 C CA . LYS A 1 650 ? 4.992 8.197 9.192 1.00 76.06 650 LYS A CA 1
ATOM 5106 C C . LYS A 1 650 ? 4.954 8.282 7.673 1.00 76.06 650 LYS A C 1
ATOM 5108 O O . LYS A 1 650 ? 3.893 8.160 7.066 1.00 76.06 650 LYS A O 1
ATOM 5113 N N . GLU A 1 651 ? 6.125 8.448 7.061 1.00 68.69 651 GLU A N 1
ATOM 5114 C CA . GLU A 1 651 ? 6.259 8.819 5.645 1.00 68.69 651 GLU A CA 1
ATOM 5115 C C . GLU A 1 651 ? 5.519 10.137 5.312 1.00 68.69 651 GLU A C 1
ATOM 5117 O O . GLU A 1 651 ? 4.843 10.741 6.143 1.00 68.69 651 GLU A O 1
ATOM 5122 N N . ARG A 1 652 ? 5.628 10.627 4.072 1.00 66.94 652 ARG A N 1
ATOM 5123 C CA . ARG A 1 652 ? 4.911 11.852 3.662 1.00 66.94 652 ARG A CA 1
ATOM 5124 C C . ARG A 1 652 ? 3.384 11.687 3.684 1.00 66.94 652 ARG A C 1
ATOM 5126 O O . ARG A 1 652 ? 2.664 12.677 3.803 1.00 66.94 652 ARG A O 1
ATOM 5133 N N . GLU A 1 653 ? 2.886 10.454 3.582 1.00 69.94 653 GLU A N 1
ATOM 5134 C CA . GLU A 1 653 ? 1.468 10.158 3.349 1.00 69.94 653 GLU A CA 1
ATOM 5135 C C . GLU A 1 653 ? 0.775 9.380 4.477 1.00 69.94 653 GLU A C 1
ATOM 5137 O O . GLU A 1 653 ? -0.434 9.167 4.395 1.00 69.94 653 GLU A O 1
ATOM 5142 N N . GLY A 1 654 ? 1.469 8.997 5.545 1.00 83.88 654 GLY A N 1
ATOM 5143 C CA . GLY A 1 654 ? 0.943 8.057 6.532 1.00 83.88 654 GLY A CA 1
ATOM 5144 C C . GLY A 1 654 ? 1.143 6.601 6.099 1.00 83.88 654 GLY A C 1
ATOM 5145 O O . GLY A 1 654 ? 1.086 6.264 4.910 1.00 83.88 654 GLY A O 1
ATOM 5146 N N . ALA A 1 655 ? 1.372 5.725 7.074 1.00 86.69 655 ALA A N 1
ATOM 5147 C CA . ALA A 1 655 ? 1.677 4.318 6.838 1.00 86.69 655 ALA A CA 1
ATOM 5148 C C . ALA A 1 655 ? 1.136 3.418 7.955 1.00 86.69 655 ALA A C 1
ATOM 5150 O O . ALA A 1 655 ? 0.911 3.850 9.085 1.00 86.69 655 ALA A O 1
ATOM 5151 N N . VAL A 1 656 ? 0.941 2.138 7.639 1.00 90.12 656 VAL A N 1
ATOM 5152 C CA . VAL A 1 656 ? 0.604 1.119 8.639 1.00 90.12 656 VAL A CA 1
ATOM 5153 C C . VAL A 1 656 ? 1.861 0.803 9.450 1.00 90.12 656 VAL A C 1
ATOM 5155 O O . VAL A 1 656 ? 2.885 0.417 8.888 1.00 90.12 656 VAL A O 1
ATOM 5158 N N . SER A 1 657 ? 1.785 0.945 10.770 1.00 89.00 657 SER A N 1
ATOM 5159 C CA . SER A 1 657 ? 2.867 0.570 11.694 1.00 89.00 657 SER A CA 1
ATOM 5160 C C . SER A 1 657 ? 2.613 -0.779 12.358 1.00 89.00 657 SER A C 1
ATOM 5162 O O . SER A 1 657 ? 3.551 -1.468 12.748 1.00 89.00 657 SER A O 1
ATOM 5164 N N . PHE A 1 658 ? 1.359 -1.224 12.420 1.00 89.75 658 PHE A N 1
ATOM 5165 C CA . PHE A 1 658 ? 1.017 -2.547 12.932 1.00 89.75 658 PHE A CA 1
ATOM 5166 C C . PHE A 1 658 ? -0.268 -3.076 12.297 1.00 89.75 658 PHE A C 1
ATOM 5168 O O . PHE A 1 658 ? -1.168 -2.302 11.977 1.00 89.75 658 PHE A O 1
ATOM 5175 N N . HIS A 1 659 ? -0.371 -4.398 12.157 1.00 89.94 659 HIS A N 1
ATOM 5176 C CA . HIS A 1 659 ? -1.622 -5.067 11.827 1.00 89.94 659 HIS A CA 1
ATOM 5177 C C . HIS A 1 659 ? -1.648 -6.505 12.352 1.00 89.94 659 HIS A C 1
ATOM 5179 O O . HIS A 1 659 ? -0.614 -7.163 12.398 1.00 89.94 659 HIS A O 1
ATOM 5185 N N . CYS A 1 660 ? -2.823 -7.029 12.661 1.00 87.94 660 CYS A N 1
ATOM 5186 C CA . CYS A 1 660 ? -3.051 -8.459 12.863 1.00 87.94 660 CYS A CA 1
ATOM 5187 C C . CYS A 1 660 ? -4.470 -8.827 12.422 1.00 87.94 660 CYS A C 1
ATOM 5189 O O . CYS A 1 660 ? -5.315 -7.942 12.252 1.00 87.94 660 CYS A O 1
ATOM 5191 N N . SER A 1 661 ? -4.748 -10.118 12.222 1.00 88.44 661 SER A N 1
ATOM 5192 C CA . SER A 1 661 ? -6.138 -10.537 12.058 1.00 88.44 661 SER A CA 1
ATOM 5193 C C . SER A 1 661 ? -6.870 -10.399 13.390 1.00 88.44 661 SER A C 1
ATOM 5195 O O . SER A 1 661 ? -6.316 -10.703 14.446 1.00 88.44 661 SER A O 1
ATOM 5197 N N . CYS A 1 662 ? -8.147 -10.021 13.353 1.00 90.88 662 CYS A N 1
ATOM 5198 C CA . CYS A 1 662 ? -9.011 -10.071 14.533 1.00 90.88 662 CYS A CA 1
ATOM 5199 C C . CYS A 1 662 ? -9.117 -11.490 15.115 1.00 90.88 662 CYS A C 1
ATOM 5201 O O . CYS A 1 662 ? -9.362 -11.643 16.308 1.00 90.88 662 CYS A O 1
ATOM 5203 N N . ARG A 1 663 ? -8.874 -12.528 14.305 1.00 87.88 663 ARG A N 1
ATOM 5204 C CA . ARG A 1 663 ? -8.814 -13.926 14.757 1.00 87.88 663 ARG A CA 1
ATOM 5205 C C . ARG A 1 663 ? -7.579 -14.229 15.602 1.00 87.88 663 ARG A C 1
ATOM 5207 O O . ARG A 1 663 ? -7.640 -15.126 16.429 1.00 87.88 663 ARG A O 1
ATOM 5214 N N . ASP A 1 664 ? -6.499 -13.470 15.418 1.00 87.19 664 ASP A N 1
ATOM 5215 C CA . ASP A 1 664 ? -5.258 -13.623 16.182 1.00 87.19 664 ASP A CA 1
ATOM 5216 C C . ASP A 1 664 ? -5.303 -12.863 17.517 1.00 87.19 664 ASP A C 1
ATOM 5218 O O . ASP A 1 664 ? -4.341 -12.909 18.284 1.00 87.19 664 ASP A O 1
ATOM 5222 N N . VAL A 1 665 ? -6.383 -12.127 17.804 1.00 90.94 665 VAL A N 1
ATOM 5223 C CA . VAL A 1 665 ? -6.575 -11.454 19.093 1.00 90.94 665 VAL A CA 1
ATOM 5224 C C . VAL A 1 665 ? -6.944 -12.496 20.143 1.00 90.94 665 VAL A C 1
ATOM 5226 O O . VAL A 1 665 ? -8.002 -13.119 20.083 1.00 90.94 665 VAL A O 1
ATOM 5229 N N . LEU A 1 666 ? -6.073 -12.654 21.137 1.00 90.56 666 LEU A N 1
ATOM 5230 C CA . LEU A 1 666 ? -6.226 -13.647 22.195 1.00 90.56 666 LEU A CA 1
ATOM 5231 C C . LEU A 1 666 ? -7.076 -13.122 23.355 1.00 90.56 666 LEU A C 1
ATOM 5233 O O . LEU A 1 666 ? -7.860 -13.864 23.946 1.00 90.56 666 LEU A O 1
ATOM 5237 N N . GLY A 1 667 ? -6.914 -11.845 23.698 1.00 92.38 667 GLY A N 1
ATOM 5238 C CA . GLY A 1 667 ? -7.622 -11.227 24.812 1.00 92.38 667 GLY A CA 1
ATOM 5239 C C . GLY A 1 667 ? -7.024 -9.900 25.253 1.00 92.38 667 GLY A C 1
ATOM 5240 O O . GLY A 1 667 ? -6.131 -9.368 24.595 1.00 92.38 667 GLY A O 1
ATOM 5241 N N . TRP A 1 668 ? -7.515 -9.357 26.363 1.00 94.62 668 TRP A N 1
ATOM 5242 C CA . TRP A 1 668 ? -7.116 -8.034 26.850 1.00 94.62 668 TRP A CA 1
ATOM 5243 C C . TRP A 1 668 ? -7.121 -7.911 28.382 1.00 94.62 668 TRP A C 1
ATOM 5245 O O . TRP A 1 668 ? -7.741 -8.711 29.088 1.00 94.62 668 TRP A O 1
ATOM 5255 N N . THR A 1 669 ? -6.426 -6.898 28.899 1.00 93.00 669 THR A N 1
ATOM 5256 C CA . THR A 1 669 ? -6.459 -6.468 30.308 1.00 93.00 669 THR A CA 1
ATOM 5257 C C . THR A 1 669 ? -6.640 -4.958 30.384 1.00 93.00 669 THR A C 1
ATOM 5259 O O . THR A 1 669 ? -6.009 -4.218 29.628 1.00 93.00 669 THR A O 1
ATOM 5262 N N . TYR A 1 670 ? -7.434 -4.485 31.341 1.00 91.44 670 TYR A N 1
ATOM 5263 C CA . TYR A 1 670 ? -7.449 -3.074 31.716 1.00 91.44 670 TYR A CA 1
ATOM 5264 C C . TYR A 1 670 ? -6.151 -2.736 32.460 1.00 91.44 670 TYR A C 1
ATOM 5266 O O . TYR A 1 670 ? -5.848 -3.301 33.510 1.00 91.44 670 TYR A O 1
ATOM 5274 N N . SER A 1 671 ? -5.350 -1.844 31.886 1.00 82.88 671 SER A N 1
ATOM 5275 C CA . SER A 1 671 ? -4.070 -1.432 32.452 1.00 82.88 671 SER A CA 1
ATOM 5276 C C . SER A 1 671 ? -4.289 -0.488 33.632 1.00 82.88 671 SER A C 1
ATOM 5278 O O . SER A 1 671 ? -5.094 0.441 33.555 1.00 82.88 671 SER A O 1
ATOM 5280 N N . SER A 1 672 ? -3.500 -0.652 34.695 1.00 73.69 672 SER A N 1
ATOM 5281 C CA . SER A 1 672 ? -3.541 0.207 35.888 1.00 73.69 672 SER A CA 1
ATOM 5282 C C . SER A 1 672 ? -3.211 1.680 35.615 1.00 73.69 672 SER A C 1
ATOM 5284 O O . SER A 1 672 ? -3.471 2.530 36.459 1.00 73.69 672 SER A O 1
ATOM 5286 N N . LYS A 1 673 ? -2.654 1.995 34.438 1.00 72.25 673 LYS A N 1
ATOM 5287 C CA . LYS A 1 673 ? -2.344 3.357 33.974 1.00 72.25 673 LYS A CA 1
ATOM 5288 C C . LYS A 1 673 ? -3.458 3.990 33.120 1.00 72.25 673 LYS A C 1
ATOM 5290 O O . LYS A 1 673 ? -3.177 4.936 32.392 1.00 72.25 673 LYS A O 1
ATOM 5295 N N . GLY A 1 674 ? -4.680 3.452 33.153 1.00 77.25 674 GLY A N 1
ATOM 5296 C CA . GLY A 1 674 ? -5.810 3.978 32.371 1.00 77.25 674 GLY A CA 1
ATOM 5297 C C . GLY A 1 674 ? -5.745 3.625 30.880 1.00 77.25 674 GLY A C 1
ATOM 5298 O O . GLY A 1 674 ? -6.107 4.435 30.033 1.00 77.25 674 GLY A O 1
ATOM 5299 N N . GLY A 1 675 ? -5.240 2.432 30.551 1.00 88.25 675 GLY A N 1
ATOM 5300 C CA . GLY A 1 675 ? -5.105 1.936 29.175 1.00 88.25 675 GLY A CA 1
ATOM 5301 C C . GLY A 1 675 ? -5.652 0.519 28.997 1.00 88.25 675 GLY A C 1
ATOM 5302 O O . GLY A 1 675 ? -6.210 -0.068 29.920 1.00 88.25 675 GLY A O 1
ATOM 5303 N N . LEU A 1 676 ? -5.455 -0.055 27.815 1.00 94.44 676 LEU A N 1
ATOM 5304 C CA . LEU A 1 676 ? -5.850 -1.411 27.443 1.00 94.44 676 LEU A CA 1
ATOM 5305 C C . LEU A 1 676 ? -4.628 -2.167 26.913 1.00 94.44 676 LEU A C 1
ATOM 5307 O O . LEU A 1 676 ? -4.052 -1.787 25.895 1.00 94.44 676 LEU A O 1
ATOM 5311 N N . ASP A 1 677 ? -4.247 -3.248 27.583 1.00 93.31 677 ASP A N 1
ATOM 5312 C CA . ASP A 1 677 ? -3.224 -4.170 27.095 1.00 93.31 677 ASP A CA 1
ATOM 5313 C C . ASP A 1 677 ? -3.893 -5.265 26.266 1.00 93.31 677 ASP A C 1
ATOM 5315 O O . ASP A 1 677 ? -4.635 -6.091 26.794 1.00 93.31 677 ASP A O 1
ATOM 5319 N N . LEU A 1 678 ? -3.638 -5.268 24.960 1.00 94.06 678 LEU A N 1
ATOM 5320 C CA . LEU A 1 678 ? -4.148 -6.250 24.010 1.00 94.06 678 LEU A CA 1
ATOM 5321 C C . LEU A 1 678 ? -3.104 -7.344 23.763 1.00 94.06 678 LEU A C 1
ATOM 5323 O O . LEU A 1 678 ? -1.958 -7.045 23.418 1.00 94.06 678 LEU A O 1
ATOM 5327 N N . TYR A 1 679 ? -3.514 -8.606 23.872 1.00 91.75 679 TYR A N 1
ATOM 5328 C CA . TYR A 1 679 ? -2.677 -9.770 23.594 1.00 91.75 679 TYR A CA 1
ATOM 5329 C C . TYR A 1 679 ? -3.062 -10.426 22.269 1.00 91.75 679 TYR A C 1
ATOM 5331 O O . TYR A 1 679 ? -4.243 -10.660 22.007 1.00 91.75 679 TYR A O 1
ATOM 5339 N N . TYR A 1 680 ? -2.069 -10.751 21.440 1.00 88.81 680 TYR A N 1
ATOM 5340 C CA . TYR A 1 680 ? -2.284 -11.289 20.093 1.00 88.81 680 TYR A CA 1
ATOM 5341 C C . TYR A 1 680 ? -1.240 -12.346 19.689 1.00 88.81 680 TYR A C 1
ATOM 5343 O O . TYR A 1 680 ? -0.143 -12.410 20.249 1.00 88.81 680 TYR A O 1
ATOM 5351 N N . GLY A 1 681 ? -1.564 -13.179 18.696 1.00 83.44 681 GLY A N 1
ATOM 5352 C CA . GLY A 1 681 ? -0.645 -14.110 18.034 1.00 83.44 681 GLY A CA 1
ATOM 5353 C C . GLY A 1 681 ? 0.065 -15.066 18.998 1.00 83.44 681 GLY A C 1
ATOM 5354 O O . GLY A 1 681 ? -0.564 -15.880 19.671 1.00 83.44 681 GLY A O 1
ATOM 5355 N N . ARG A 1 682 ? 1.399 -14.973 19.095 1.00 76.69 682 ARG A N 1
ATOM 5356 C CA . ARG A 1 682 ? 2.223 -15.766 20.034 1.00 76.69 682 ARG A CA 1
ATOM 5357 C C . ARG A 1 682 ? 2.304 -15.153 21.441 1.00 76.69 682 ARG A C 1
ATOM 5359 O O . ARG A 1 682 ? 3.324 -15.299 22.097 1.00 76.69 682 ARG A O 1
ATOM 5366 N N . ALA A 1 683 ? 1.242 -14.489 21.900 1.00 75.69 683 ALA A N 1
ATOM 5367 C CA . ALA A 1 683 ? 1.209 -13.680 23.124 1.00 75.69 683 ALA A CA 1
ATOM 5368 C C . ALA A 1 683 ? 2.089 -12.413 23.071 1.00 75.69 683 ALA A C 1
ATOM 5370 O O . ALA A 1 683 ? 2.717 -12.028 24.059 1.00 75.69 683 ALA A O 1
ATOM 5371 N N . GLY A 1 684 ? 2.102 -11.749 21.911 1.00 82.56 684 GLY A N 1
ATOM 5372 C CA . GLY A 1 684 ? 2.549 -10.362 21.789 1.00 82.56 684 GLY A CA 1
ATOM 5373 C C . GLY A 1 684 ? 1.631 -9.427 22.569 1.00 82.56 684 GLY A C 1
ATOM 5374 O O . GLY A 1 684 ? 0.443 -9.714 22.701 1.00 82.56 684 GLY A O 1
ATOM 5375 N N . ARG A 1 685 ? 2.175 -8.316 23.083 1.00 89.06 685 ARG A N 1
ATOM 5376 C CA . ARG A 1 685 ? 1.408 -7.280 23.793 1.00 89.06 685 ARG A CA 1
ATOM 5377 C C . ARG A 1 685 ? 1.439 -5.959 23.033 1.00 89.06 685 ARG A C 1
ATOM 5379 O O . ARG A 1 685 ? 2.500 -5.506 22.592 1.00 89.06 685 ARG A O 1
ATOM 5386 N N . LEU A 1 686 ? 0.273 -5.339 22.920 1.00 91.25 686 LEU A N 1
ATOM 5387 C CA . LEU A 1 686 ? 0.084 -3.987 22.419 1.00 91.25 686 LEU A CA 1
ATOM 5388 C C . LEU A 1 686 ? -0.655 -3.172 23.478 1.00 91.25 686 LEU A C 1
ATOM 5390 O O . LEU A 1 686 ? -1.801 -3.474 23.796 1.00 91.25 686 LEU A O 1
ATOM 5394 N N . THR A 1 687 ? -0.002 -2.150 24.018 1.00 92.81 687 THR A N 1
ATOM 5395 C CA . THR A 1 687 ? -0.610 -1.257 25.008 1.00 92.81 687 THR A CA 1
ATOM 5396 C C . THR A 1 687 ? -1.245 -0.077 24.285 1.00 92.81 687 THR A C 1
ATOM 5398 O O . THR A 1 687 ? -0.579 0.593 23.495 1.00 92.81 687 THR A O 1
ATOM 5401 N N . LEU A 1 688 ? -2.528 0.165 24.546 1.00 94.50 688 LEU A N 1
ATOM 5402 C CA . LEU A 1 688 ? -3.355 1.186 23.909 1.00 94.50 688 LEU A CA 1
ATOM 5403 C C . LEU A 1 688 ? -3.906 2.148 24.965 1.00 94.50 688 LEU A C 1
ATOM 5405 O O . LEU A 1 688 ? -4.574 1.721 25.900 1.00 94.50 688 LEU A O 1
ATOM 5409 N N . CYS A 1 689 ? -3.700 3.447 24.788 1.00 93.75 689 CYS A N 1
ATOM 5410 C CA . CYS A 1 689 ? -4.292 4.482 25.632 1.00 93.75 689 CYS A CA 1
ATOM 5411 C C . CYS A 1 689 ? -5.062 5.471 24.746 1.00 93.75 689 CYS A C 1
ATOM 5413 O O . CYS A 1 689 ? -4.425 6.231 24.011 1.00 93.75 689 CYS A O 1
ATOM 5415 N N . PRO A 1 690 ? -6.407 5.468 24.756 1.00 91.69 690 PRO A N 1
ATOM 5416 C CA . PRO A 1 690 ? -7.193 6.451 24.015 1.00 91.69 690 PRO A CA 1
ATOM 5417 C C . PRO A 1 690 ? -6.847 7.890 24.397 1.00 91.69 690 PRO A C 1
ATOM 5419 O O . PRO A 1 690 ? -6.550 8.183 25.553 1.00 91.69 690 PRO A O 1
ATOM 5422 N N . ILE A 1 691 ? -6.887 8.791 23.416 1.00 88.19 691 ILE A N 1
ATOM 5423 C CA . ILE A 1 691 ? -6.655 10.222 23.639 1.00 88.19 691 ILE A CA 1
ATOM 5424 C C . ILE A 1 691 ? -8.010 10.905 23.823 1.00 88.19 691 ILE A C 1
ATOM 5426 O O . ILE A 1 691 ? -8.777 11.009 22.868 1.00 88.19 691 ILE A O 1
ATOM 5430 N N . ALA A 1 692 ? -8.296 11.366 25.041 1.00 84.50 692 ALA A N 1
ATOM 5431 C CA . ALA A 1 692 ? -9.524 12.080 25.389 1.00 84.50 692 ALA A CA 1
ATOM 5432 C C . ALA A 1 692 ? -9.258 13.193 26.418 1.00 84.50 692 ALA A C 1
ATOM 5434 O O . ALA A 1 692 ? -8.152 13.294 26.954 1.00 84.50 692 ALA A O 1
ATOM 5435 N N . SER A 1 693 ? -10.251 14.051 26.673 1.00 81.81 693 SER A N 1
ATOM 5436 C CA . SER A 1 693 ? -10.077 15.243 27.514 1.00 81.81 693 SER A CA 1
ATOM 5437 C C . SER A 1 693 ? -10.090 14.941 29.014 1.00 81.81 693 SER A C 1
ATOM 5439 O O . SER A 1 693 ? -9.524 15.709 29.790 1.00 81.81 693 SER A O 1
ATOM 5441 N N . ASN A 1 694 ? -10.728 13.848 29.434 1.00 87.19 694 ASN A N 1
ATOM 5442 C CA . ASN A 1 694 ? -10.820 13.425 30.832 1.00 87.19 694 ASN A CA 1
ATOM 5443 C C . ASN A 1 694 ? -10.767 11.891 30.967 1.00 87.19 694 ASN A C 1
ATOM 5445 O O . ASN A 1 694 ? -10.975 11.164 29.997 1.00 87.19 694 ASN A O 1
ATOM 5449 N N . GLU A 1 695 ? -10.498 11.396 32.180 1.00 85.62 695 GLU A N 1
ATOM 5450 C CA . GLU A 1 695 ? -10.354 9.956 32.461 1.00 85.62 695 GLU A CA 1
ATOM 5451 C C . GLU A 1 695 ? -11.639 9.159 32.176 1.00 85.62 695 GLU A C 1
ATOM 5453 O O . GLU A 1 695 ? -11.575 8.066 31.621 1.00 85.62 695 GLU A O 1
ATOM 5458 N N . THR A 1 696 ? -12.818 9.722 32.460 1.00 87.25 696 THR A N 1
ATOM 5459 C CA . THR A 1 696 ? -14.108 9.064 32.191 1.00 87.25 696 THR A CA 1
ATOM 5460 C C . THR A 1 696 ? -14.346 8.841 30.694 1.00 87.25 696 THR A C 1
ATOM 5462 O O . THR A 1 696 ? -14.880 7.811 30.284 1.00 87.25 696 THR A O 1
ATOM 5465 N N . GLU A 1 697 ? -13.948 9.785 29.843 1.00 87.25 697 GLU A N 1
ATOM 5466 C CA . GLU A 1 697 ? -13.986 9.619 28.390 1.00 87.25 697 GLU A CA 1
ATOM 5467 C C . GLU A 1 697 ? -12.997 8.555 27.923 1.00 87.25 697 GLU A C 1
ATOM 5469 O O . GLU A 1 697 ? -13.358 7.744 27.074 1.00 87.25 697 GLU A O 1
ATOM 5474 N N . VAL A 1 698 ? -11.791 8.504 28.501 1.00 88.12 698 VAL A N 1
ATOM 5475 C CA . VAL A 1 698 ? -10.823 7.437 28.207 1.00 88.12 698 VAL A CA 1
ATOM 5476 C C . VAL A 1 698 ? -11.431 6.068 28.519 1.00 88.12 698 VAL A C 1
ATOM 5478 O O . VAL A 1 698 ? -11.406 5.184 27.664 1.00 88.12 698 VAL A O 1
ATOM 5481 N N . GLU A 1 699 ? -12.047 5.897 29.690 1.00 89.56 699 GLU A N 1
ATOM 5482 C CA . GLU A 1 699 ? -12.740 4.656 30.061 1.00 89.56 699 GLU A CA 1
ATOM 5483 C C . GLU A 1 699 ? -13.878 4.311 29.088 1.00 89.56 699 GLU A C 1
ATOM 5485 O O . GLU A 1 699 ? -14.024 3.155 28.681 1.00 89.56 699 GLU A O 1
ATOM 5490 N N . ASN A 1 700 ? -14.662 5.303 28.659 1.00 90.06 700 ASN A N 1
ATOM 5491 C CA . ASN A 1 700 ? -15.721 5.109 27.668 1.00 90.06 700 ASN A CA 1
ATOM 5492 C C . ASN A 1 700 ? -15.169 4.655 26.307 1.00 90.06 700 ASN A C 1
ATOM 5494 O O . ASN A 1 700 ? -15.722 3.728 25.707 1.00 90.06 700 ASN A O 1
ATOM 5498 N N . GLU A 1 701 ? -14.066 5.243 25.833 1.00 91.44 701 GLU A N 1
ATOM 5499 C CA . GLU A 1 701 ? -13.403 4.809 24.600 1.00 91.44 701 GLU A CA 1
ATOM 5500 C C . GLU A 1 701 ? -12.845 3.390 24.724 1.00 91.44 701 GLU A C 1
ATOM 5502 O O . GLU A 1 701 ? -13.047 2.580 23.819 1.00 91.44 701 GLU A O 1
ATOM 5507 N N . ILE A 1 702 ? -12.205 3.051 25.849 1.00 93.44 702 ILE A N 1
ATOM 5508 C CA . ILE A 1 702 ? -11.731 1.684 26.110 1.00 93.44 702 ILE A CA 1
ATOM 5509 C C . ILE A 1 702 ? -12.909 0.709 26.057 1.00 93.44 702 ILE A C 1
ATOM 5511 O O . ILE A 1 702 ? -12.835 -0.314 25.377 1.00 93.44 702 ILE A O 1
ATOM 5515 N N . ASN A 1 703 ? -14.026 1.039 26.705 1.00 92.31 703 ASN A N 1
ATOM 5516 C CA . ASN A 1 703 ? -15.227 0.210 26.686 1.00 92.31 703 ASN A CA 1
ATOM 5517 C C . ASN A 1 703 ? -15.801 0.045 25.271 1.00 92.31 703 ASN A C 1
ATOM 5519 O O . ASN A 1 703 ? -16.304 -1.027 24.933 1.00 92.31 703 ASN A O 1
ATOM 5523 N N . HIS A 1 704 ? -15.719 1.070 24.422 1.00 92.56 704 HIS A N 1
ATOM 5524 C CA . HIS A 1 704 ? -16.124 0.976 23.018 1.00 92.56 704 HIS A CA 1
ATOM 5525 C C . HIS A 1 704 ? -15.188 0.071 22.208 1.00 92.56 704 HIS A C 1
ATOM 5527 O O . HIS A 1 704 ? -15.670 -0.774 21.452 1.00 92.56 704 HIS A O 1
ATOM 5533 N N . ILE A 1 705 ? -13.872 0.196 22.403 1.00 94.75 705 ILE A N 1
ATOM 5534 C CA . ILE A 1 705 ? -12.864 -0.667 21.773 1.00 94.75 705 ILE A CA 1
ATOM 5535 C C . ILE A 1 705 ? -13.094 -2.128 22.179 1.00 94.75 705 ILE A C 1
ATOM 5537 O O . ILE A 1 705 ? -13.189 -2.997 21.314 1.00 94.75 705 ILE A O 1
ATOM 5541 N N . VAL A 1 706 ? -13.260 -2.403 23.476 1.00 95.12 706 VAL A N 1
ATOM 5542 C CA . VAL A 1 706 ? -13.516 -3.753 24.004 1.00 95.12 706 VAL A CA 1
ATOM 5543 C C . VAL A 1 706 ? -14.814 -4.330 23.442 1.00 95.12 706 VAL A C 1
ATOM 5545 O O . VAL A 1 706 ? -14.814 -5.462 22.965 1.00 95.12 706 VAL A O 1
ATOM 5548 N N . LYS A 1 707 ? -15.907 -3.557 23.408 1.00 93.62 707 LYS A N 1
ATOM 5549 C CA . LYS A 1 707 ? -17.171 -4.004 22.795 1.00 93.62 707 LYS A CA 1
ATOM 5550 C C . LYS A 1 707 ? -17.004 -4.350 21.321 1.00 93.62 707 LYS A C 1
ATOM 5552 O O . LYS A 1 707 ? -17.549 -5.352 20.871 1.00 93.62 707 LYS A O 1
ATOM 5557 N N . ARG A 1 708 ? -16.239 -3.559 20.562 1.00 94.50 708 ARG A N 1
ATOM 5558 C CA . ARG A 1 708 ? -15.934 -3.895 19.168 1.00 94.50 708 ARG A CA 1
ATOM 5559 C C . ARG A 1 708 ? -15.136 -5.196 19.081 1.00 94.50 708 ARG A C 1
ATOM 5561 O O . ARG A 1 708 ? -15.512 -6.058 18.293 1.00 94.50 708 ARG A O 1
ATOM 5568 N N . LEU A 1 709 ? -14.089 -5.361 19.891 1.00 95.06 709 LEU A N 1
ATOM 5569 C CA . LEU A 1 709 ? -13.274 -6.582 19.930 1.00 95.06 709 LEU A CA 1
ATOM 5570 C C . LEU A 1 709 ? -14.108 -7.825 20.263 1.00 95.06 709 LEU A C 1
ATOM 5572 O O . LEU A 1 709 ? -13.929 -8.851 19.616 1.00 95.06 709 LEU A O 1
ATOM 5576 N N . GLN A 1 710 ? -15.060 -7.727 21.193 1.00 93.38 710 GLN A N 1
ATOM 5577 C CA . GLN A 1 710 ? -15.983 -8.817 21.537 1.00 93.38 710 GLN A CA 1
ATOM 5578 C C . GLN A 1 710 ? -16.874 -9.251 20.364 1.00 93.38 710 GLN A C 1
ATOM 5580 O O . GLN A 1 710 ? -17.289 -10.404 20.312 1.00 93.38 710 GLN A O 1
ATOM 5585 N N . VAL A 1 711 ? -17.181 -8.347 19.425 1.00 92.62 711 VAL A N 1
ATOM 5586 C CA . VAL A 1 711 ? -17.987 -8.678 18.239 1.00 92.62 711 VAL A CA 1
ATOM 5587 C C . VAL A 1 711 ? -17.146 -9.335 17.142 1.00 92.62 711 VAL A C 1
ATOM 5589 O O . VAL A 1 711 ? -17.652 -10.201 16.431 1.00 92.62 711 VAL A O 1
ATOM 5592 N N . VAL A 1 712 ? -15.886 -8.922 16.974 1.00 92.31 712 VAL A N 1
ATOM 5593 C CA . VAL A 1 712 ? -15.055 -9.316 15.815 1.00 92.31 712 VAL A CA 1
ATOM 5594 C C . VAL A 1 712 ? -13.973 -10.351 16.127 1.00 92.31 712 VAL A C 1
ATOM 5596 O O . VAL A 1 712 ? -13.347 -10.873 15.209 1.00 92.31 712 VAL A O 1
ATOM 5599 N N . SER A 1 713 ? -13.723 -10.651 17.402 1.00 91.81 713 SER A N 1
ATOM 5600 C CA . SER A 1 713 ? -12.700 -11.606 17.839 1.00 91.81 713 SER A CA 1
ATOM 5601 C C . SER A 1 713 ? -13.264 -12.631 18.821 1.00 91.81 713 SER A C 1
ATOM 5603 O O . SER A 1 713 ? -14.252 -12.380 19.503 1.00 91.81 713 SER A O 1
ATOM 5605 N N . GLY A 1 714 ? -12.597 -13.784 18.925 1.00 87.94 714 GLY A N 1
ATOM 5606 C CA . GLY A 1 714 ? -12.855 -14.779 19.975 1.00 87.94 714 GLY A CA 1
ATOM 5607 C C . GLY A 1 714 ? -12.102 -14.502 21.284 1.00 87.94 714 GLY A C 1
ATOM 5608 O O . GLY A 1 714 ? -12.043 -15.382 22.151 1.00 87.94 714 GLY A O 1
ATOM 5609 N N . GLY A 1 715 ? -11.479 -13.324 21.401 1.00 89.31 715 GLY A N 1
ATOM 5610 C CA . GLY A 1 715 ? -10.680 -12.938 22.556 1.00 89.31 715 GLY A CA 1
ATOM 5611 C C . GLY A 1 715 ? -11.526 -12.720 23.809 1.00 89.31 715 GLY A C 1
ATOM 5612 O O . GLY A 1 715 ? -12.734 -12.488 23.739 1.00 89.31 715 GLY A O 1
ATOM 5613 N N . CYS A 1 716 ? -10.893 -12.809 24.976 1.00 90.75 716 CYS A N 1
ATOM 5614 C CA . CYS A 1 716 ? -11.560 -12.594 26.258 1.00 90.75 716 CYS A CA 1
ATOM 5615 C C . CYS A 1 716 ? -10.716 -11.768 27.233 1.00 90.75 716 CYS A C 1
ATOM 5617 O O . CYS A 1 716 ? -9.542 -11.484 26.999 1.00 90.75 716 CYS A O 1
ATOM 5619 N N . GLU A 1 717 ? -11.324 -11.370 28.347 1.00 93.44 717 GLU A N 1
ATOM 5620 C CA . GLU A 1 717 ? -10.594 -10.700 29.415 1.00 93.44 717 GLU A CA 1
ATOM 5621 C C . GLU A 1 717 ? -9.646 -11.682 30.118 1.00 93.44 717 GLU A C 1
ATOM 5623 O O . GLU A 1 717 ? -10.013 -12.799 30.498 1.00 93.44 717 GLU A O 1
ATOM 5628 N N . THR A 1 718 ? -8.398 -11.256 30.259 1.00 93.12 718 THR A N 1
ATOM 5629 C CA . THR A 1 718 ? -7.350 -11.998 30.967 1.00 93.12 718 THR A CA 1
ATOM 5630 C C . THR A 1 718 ? -7.546 -11.966 32.483 1.00 93.12 718 THR A C 1
ATOM 5632 O O . THR A 1 718 ? -8.211 -11.092 33.033 1.00 93.12 718 THR A O 1
ATOM 5635 N N . ARG A 1 719 ? -6.905 -12.904 33.184 1.00 91.00 719 ARG A N 1
ATOM 5636 C CA . ARG A 1 719 ? -6.854 -12.945 34.649 1.00 91.00 719 ARG A CA 1
ATOM 5637 C C . ARG A 1 719 ? -5.414 -12.873 35.119 1.00 91.00 719 ARG A C 1
ATOM 5639 O O . ARG A 1 719 ? -4.600 -13.711 34.727 1.00 91.00 719 ARG A O 1
ATOM 5646 N N . GLU A 1 720 ? -5.106 -11.897 35.965 1.00 90.50 720 GLU A N 1
ATOM 5647 C CA . GLU A 1 720 ? -3.833 -11.866 36.679 1.00 90.50 720 GLU A CA 1
ATOM 5648 C C . GLU A 1 720 ? -3.931 -12.730 37.938 1.00 90.50 720 GLU A C 1
ATOM 5650 O O . GLU A 1 720 ? -4.768 -12.508 38.811 1.00 90.50 720 GLU A O 1
ATOM 5655 N N . ILE A 1 721 ? -3.067 -13.737 38.014 1.00 90.69 721 ILE A N 1
ATOM 5656 C CA . ILE A 1 721 ? -3.059 -14.736 39.071 1.00 90.69 721 ILE A CA 1
ATOM 5657 C C . ILE A 1 721 ? -1.737 -14.618 39.840 1.00 90.69 721 ILE A C 1
ATOM 5659 O O . ILE A 1 721 ? -0.669 -14.880 39.275 1.00 90.69 721 ILE A O 1
ATOM 5663 N N . PRO A 1 722 ? -1.761 -14.226 41.126 1.00 90.75 722 PRO A N 1
ATOM 5664 C CA . PRO A 1 722 ? -0.584 -14.290 41.977 1.00 90.75 722 PRO A CA 1
ATOM 5665 C C . PRO A 1 722 ? -0.339 -15.737 42.419 1.00 90.75 722 PRO A C 1
ATOM 5667 O O . PRO A 1 722 ? -1.207 -16.374 43.010 1.00 90.75 722 PRO A O 1
ATOM 5670 N N . LEU A 1 723 ? 0.864 -16.243 42.170 1.00 88.25 723 LEU A N 1
ATOM 5671 C CA . LEU A 1 723 ? 1.280 -17.585 42.555 1.00 88.25 723 LEU A CA 1
ATOM 5672 C C . LEU A 1 723 ? 2.258 -17.532 43.729 1.00 88.25 723 LEU A C 1
ATOM 5674 O O . LEU A 1 723 ? 3.216 -16.750 43.745 1.00 88.25 723 LEU A O 1
ATOM 5678 N N . LEU A 1 724 ? 2.010 -18.397 44.709 1.00 84.00 724 LEU A N 1
ATOM 5679 C CA . LEU A 1 724 ? 2.874 -18.614 45.862 1.00 84.00 724 LEU A CA 1
ATOM 5680 C C . LEU A 1 724 ? 3.574 -19.959 45.733 1.00 84.00 724 LEU A C 1
ATOM 5682 O O . LEU A 1 724 ? 3.026 -20.912 45.181 1.00 84.00 724 LEU A O 1
ATOM 5686 N N . ARG A 1 725 ? 4.794 -20.026 46.260 1.00 84.62 725 ARG A N 1
ATOM 5687 C CA . ARG A 1 725 ? 5.571 -21.262 46.265 1.00 84.62 725 ARG A CA 1
ATOM 5688 C C . ARG A 1 725 ? 5.172 -22.141 47.440 1.00 84.62 725 ARG A C 1
ATOM 5690 O O . ARG A 1 725 ? 4.938 -21.634 48.536 1.00 84.62 725 ARG A O 1
ATOM 5697 N N . ASN A 1 726 ? 5.138 -23.449 47.212 1.00 81.62 726 ASN A N 1
ATOM 5698 C CA . ASN A 1 726 ? 4.994 -24.436 48.278 1.00 81.62 726 ASN A CA 1
ATOM 5699 C C . ASN A 1 726 ? 6.293 -24.548 49.111 1.00 81.62 726 ASN A C 1
ATOM 5701 O O . ASN A 1 726 ? 7.305 -23.910 48.807 1.00 81.62 726 ASN A O 1
ATOM 5705 N N . GLY A 1 727 ? 6.288 -25.383 50.157 1.00 74.44 727 GLY A N 1
ATOM 5706 C CA . GLY A 1 727 ? 7.456 -25.603 51.026 1.00 74.44 727 GLY A CA 1
ATOM 5707 C C . GLY A 1 727 ? 8.703 -26.158 50.315 1.00 74.44 727 GLY A C 1
ATOM 5708 O O . GLY A 1 727 ? 9.793 -26.095 50.874 1.00 74.44 727 GLY A O 1
ATOM 5709 N N . LEU A 1 728 ? 8.560 -26.652 49.079 1.00 78.06 728 LEU A N 1
ATOM 5710 C CA . LEU A 1 728 ? 9.642 -27.134 48.211 1.00 78.06 728 LEU A CA 1
ATOM 5711 C C . LEU A 1 728 ? 10.081 -26.090 47.166 1.00 78.06 728 LEU A C 1
ATOM 5713 O O . LEU A 1 728 ? 10.929 -26.372 46.321 1.00 78.06 728 LEU A O 1
ATOM 5717 N N . GLY A 1 729 ? 9.511 -24.881 47.194 1.00 78.06 729 GLY A N 1
ATOM 5718 C CA . GLY A 1 729 ? 9.842 -23.801 46.264 1.00 78.06 729 GLY A CA 1
ATOM 5719 C C . GLY A 1 729 ? 9.172 -23.900 44.887 1.00 78.06 729 GLY A C 1
ATOM 5720 O O . GLY A 1 729 ? 9.537 -23.132 43.996 1.00 78.06 729 GLY A O 1
ATOM 5721 N N . GLN A 1 730 ? 8.208 -24.803 44.699 1.00 83.00 730 GLN A N 1
ATOM 5722 C CA . GLN A 1 730 ? 7.507 -25.033 43.431 1.00 83.00 730 GLN A CA 1
ATOM 5723 C C . GLN A 1 730 ? 6.204 -24.227 43.349 1.00 83.00 730 GLN A C 1
ATOM 5725 O O . GLN A 1 730 ? 5.587 -23.928 44.370 1.00 83.00 730 GLN A O 1
ATOM 5730 N N . LEU A 1 731 ? 5.773 -23.893 42.127 1.00 84.62 731 LEU A N 1
ATOM 5731 C CA . LEU A 1 731 ? 4.549 -23.118 41.865 1.00 84.62 731 LEU A CA 1
ATOM 5732 C C . LEU A 1 731 ? 3.289 -23.985 41.678 1.00 84.62 731 LEU A C 1
ATOM 5734 O O . LEU A 1 731 ? 2.196 -23.432 41.627 1.00 84.62 731 LEU A O 1
ATOM 5738 N N . GLY A 1 732 ? 3.428 -25.313 41.583 1.00 85.94 732 GLY A N 1
ATOM 5739 C CA . GLY A 1 732 ? 2.297 -26.250 41.500 1.00 85.94 732 GLY A CA 1
ATOM 5740 C C . GLY A 1 732 ? 1.618 -26.353 40.127 1.00 85.94 732 GLY A C 1
ATOM 5741 O O . GLY A 1 732 ? 0.443 -26.702 40.061 1.00 85.94 732 GLY A O 1
ATOM 5742 N N . PHE A 1 733 ? 2.308 -26.030 39.027 1.00 90.81 733 PHE A N 1
ATOM 5743 C CA . PHE A 1 733 ? 1.798 -26.234 37.663 1.00 90.81 733 PHE A CA 1
ATOM 5744 C C . PHE A 1 733 ? 2.935 -26.412 36.645 1.00 90.81 733 PHE A C 1
ATOM 5746 O O . PHE A 1 733 ? 4.063 -25.981 36.893 1.00 90.81 733 PHE A O 1
ATOM 5753 N N . ASN A 1 734 ? 2.614 -26.990 35.485 1.00 87.44 734 ASN A N 1
ATOM 5754 C CA . ASN A 1 734 ? 3.511 -27.146 34.339 1.00 87.44 734 ASN A CA 1
ATOM 5755 C C . ASN A 1 734 ? 2.891 -26.525 33.079 1.00 87.44 734 ASN A C 1
ATOM 5757 O O . ASN A 1 734 ? 1.705 -26.719 32.801 1.00 87.44 734 ASN A O 1
ATOM 5761 N N . ALA A 1 735 ? 3.704 -25.817 32.292 1.00 87.06 735 ALA A N 1
ATOM 5762 C CA . ALA A 1 735 ? 3.314 -25.263 30.997 1.00 87.06 735 ALA A CA 1
ATOM 5763 C C . ALA A 1 735 ? 4.280 -25.705 29.888 1.00 87.06 735 ALA A C 1
ATOM 5765 O O . ALA A 1 735 ? 5.460 -25.945 30.152 1.00 87.06 735 ALA A O 1
ATOM 5766 N N . ASP A 1 736 ? 3.780 -25.820 28.657 1.00 85.12 736 ASP A N 1
ATOM 5767 C CA . ASP A 1 736 ? 4.609 -26.107 27.486 1.00 85.12 736 ASP A CA 1
ATOM 5768 C C . ASP A 1 736 ? 5.424 -24.880 27.031 1.00 85.12 736 ASP A C 1
ATOM 5770 O O . ASP A 1 736 ? 5.287 -23.767 27.547 1.00 85.12 736 ASP A O 1
ATOM 5774 N N . SER A 1 737 ? 6.280 -25.075 26.024 1.00 77.88 737 SER A N 1
ATOM 5775 C CA . SER A 1 737 ? 7.074 -23.992 25.429 1.00 77.88 737 SER A CA 1
ATOM 5776 C C . SER A 1 737 ? 6.233 -22.930 24.705 1.00 77.88 737 SER A C 1
ATOM 5778 O O . SER A 1 737 ? 6.730 -21.837 24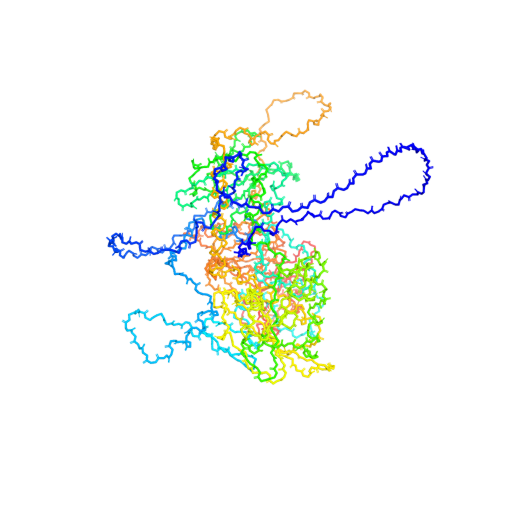.448 1.00 77.88 737 SER A O 1
ATOM 5780 N N . GLY A 1 738 ? 4.971 -23.227 24.382 1.00 75.12 738 GLY A N 1
ATOM 5781 C CA . GLY A 1 738 ? 4.002 -22.289 23.814 1.00 75.12 738 GLY A CA 1
ATOM 5782 C C . GLY A 1 738 ? 3.224 -21.492 24.866 1.00 75.12 738 GLY A C 1
ATOM 5783 O O . GLY A 1 738 ? 2.416 -20.638 24.495 1.00 75.12 738 GLY A O 1
ATOM 5784 N N . GLY A 1 739 ? 3.463 -21.751 26.156 1.00 84.81 739 GLY A N 1
ATOM 5785 C CA . GLY A 1 739 ? 2.784 -21.099 27.271 1.00 84.81 739 GLY A CA 1
ATOM 5786 C C . GLY A 1 739 ? 1.424 -21.710 27.612 1.00 84.81 739 GLY A C 1
ATOM 5787 O O . GLY A 1 739 ? 0.642 -21.074 28.312 1.00 84.81 739 GLY A O 1
ATOM 5788 N N . PHE A 1 740 ? 1.098 -22.913 27.143 1.00 88.75 740 PHE A N 1
ATOM 5789 C CA . PHE A 1 740 ? -0.135 -23.609 27.515 1.00 88.75 740 PHE A CA 1
ATOM 5790 C C . PHE A 1 740 ? 0.059 -24.414 28.797 1.00 88.75 740 PHE A C 1
ATOM 5792 O O . PHE A 1 740 ? 0.973 -25.229 28.894 1.00 88.75 740 PHE A O 1
ATOM 5799 N N . VAL A 1 741 ? -0.823 -24.214 29.775 1.00 89.69 741 VAL A N 1
ATOM 5800 C CA . VAL A 1 741 ? -0.826 -24.965 31.034 1.00 89.69 741 VAL A CA 1
ATOM 5801 C C . VAL A 1 741 ? -1.287 -26.393 30.753 1.00 89.69 741 VAL A C 1
ATOM 5803 O O . VAL A 1 741 ? -2.427 -26.615 30.345 1.00 89.69 741 VAL A O 1
ATOM 5806 N N . ILE A 1 742 ? -0.398 -27.360 30.962 1.00 89.81 742 ILE A N 1
ATOM 5807 C CA . ILE A 1 742 ? -0.657 -28.784 30.710 1.00 89.81 742 ILE A CA 1
ATOM 5808 C C . ILE A 1 742 ? -1.246 -29.434 31.960 1.00 89.81 742 ILE A C 1
ATOM 5810 O O . ILE A 1 742 ? -2.186 -30.220 31.879 1.00 89.81 742 ILE A O 1
ATOM 5814 N N . GLU A 1 743 ? -0.692 -29.092 33.119 1.00 89.25 743 GLU A N 1
ATOM 5815 C CA . GLU A 1 743 ? -1.001 -29.738 34.386 1.00 89.25 743 GLU A CA 1
ATOM 5816 C C . GLU A 1 743 ? -0.989 -28.711 35.514 1.00 89.25 743 GLU A C 1
ATOM 5818 O O . GLU A 1 743 ? -0.142 -27.815 35.547 1.00 89.25 743 GLU A O 1
ATOM 5823 N N . VAL A 1 744 ? -1.929 -28.861 36.443 1.00 90.69 744 VAL A N 1
ATOM 5824 C CA . VAL A 1 744 ? -1.986 -28.112 37.699 1.00 90.69 744 VAL A CA 1
ATOM 5825 C C . VAL A 1 744 ? -2.076 -29.138 38.822 1.00 90.69 744 VAL A C 1
ATOM 5827 O O . VAL A 1 744 ? -2.918 -30.035 38.781 1.00 90.69 744 VAL A O 1
ATOM 5830 N N . GLU A 1 745 ? -1.177 -29.036 39.795 1.00 89.94 745 GLU A N 1
ATOM 5831 C CA . GLU A 1 745 ? -1.095 -29.958 40.923 1.00 89.94 745 GLU A CA 1
ATOM 5832 C C . GLU A 1 745 ? -2.319 -29.782 41.834 1.00 89.94 745 GLU A C 1
ATOM 5834 O O . GLU A 1 745 ? -2.682 -28.656 42.193 1.00 89.94 745 GLU A O 1
ATOM 5839 N N . ARG A 1 746 ? -2.957 -30.893 42.222 1.00 87.31 746 ARG A N 1
ATOM 5840 C CA . ARG A 1 746 ? -4.131 -30.862 43.105 1.00 87.31 746 ARG A CA 1
ATOM 5841 C C . ARG A 1 746 ? -3.772 -30.342 44.489 1.00 87.31 746 ARG A C 1
ATOM 5843 O O . ARG A 1 746 ? -2.722 -30.682 45.028 1.00 87.31 746 ARG A O 1
ATOM 5850 N N . PHE A 1 747 ? -4.678 -29.572 45.082 1.00 84.75 747 PHE A N 1
ATOM 5851 C CA . PHE A 1 747 ? -4.514 -28.918 46.383 1.00 84.75 747 PHE A CA 1
ATOM 5852 C C . PHE A 1 747 ? -3.345 -27.924 46.433 1.00 84.75 747 PHE A C 1
ATOM 5854 O O . PHE A 1 747 ? -2.939 -27.490 47.512 1.00 84.75 747 PHE A O 1
ATOM 5861 N N . SER A 1 748 ? -2.801 -27.542 45.275 1.00 86.94 748 SER A N 1
ATOM 5862 C CA . SER A 1 748 ? -1.795 -26.492 45.190 1.00 86.94 748 SER A CA 1
ATOM 5863 C C . SER A 1 748 ? -2.433 -25.108 45.307 1.00 86.94 748 SER A C 1
ATOM 5865 O O . SER A 1 748 ? -3.632 -24.901 45.074 1.00 86.94 748 SER A O 1
ATOM 5867 N N . MET A 1 749 ? -1.601 -24.112 45.617 1.00 83.94 749 MET A N 1
ATOM 5868 C CA . MET A 1 749 ? -2.045 -22.721 45.565 1.00 83.94 749 MET A CA 1
ATOM 5869 C C . MET A 1 749 ? -2.480 -22.326 44.154 1.00 83.94 749 MET A C 1
ATOM 5871 O O . MET A 1 749 ? -3.422 -21.554 44.047 1.00 83.94 749 MET A O 1
ATOM 5875 N N . ALA A 1 750 ? -1.855 -22.877 43.103 1.00 86.44 750 ALA A N 1
ATOM 5876 C CA . ALA A 1 750 ? -2.209 -22.616 41.708 1.00 86.44 750 ALA A CA 1
ATOM 5877 C C . ALA A 1 750 ? -3.647 -23.052 41.376 1.00 86.44 750 ALA A C 1
ATOM 5879 O O . ALA A 1 750 ? -4.389 -22.281 40.769 1.00 86.44 750 ALA A O 1
ATOM 5880 N N . GLU A 1 751 ? -4.071 -24.235 41.831 1.00 87.94 751 GLU A N 1
ATOM 5881 C CA . GLU A 1 751 ? -5.461 -24.690 41.680 1.00 87.94 751 GLU A CA 1
ATOM 5882 C C . GLU A 1 751 ? -6.424 -23.799 42.482 1.00 87.94 751 GLU A C 1
ATOM 5884 O O . GLU A 1 751 ? -7.455 -23.365 41.971 1.00 87.94 751 GLU A O 1
ATOM 5889 N N . THR A 1 752 ? -6.049 -23.446 43.717 1.00 86.50 752 THR A N 1
ATOM 5890 C CA . THR A 1 752 ? -6.882 -22.637 44.626 1.00 86.50 752 THR A CA 1
ATOM 5891 C C . THR A 1 752 ? -7.162 -21.232 44.081 1.00 86.50 752 THR A C 1
ATOM 5893 O O . THR A 1 752 ? -8.258 -20.704 44.254 1.00 86.50 752 THR A O 1
ATOM 5896 N N . VAL A 1 753 ? -6.192 -20.620 43.393 1.00 87.19 753 VAL A N 1
ATOM 5897 C CA . VAL A 1 753 ? -6.354 -19.305 42.742 1.00 87.19 753 VAL A CA 1
ATOM 5898 C C . VAL A 1 753 ? -7.023 -19.388 41.361 1.00 87.19 753 VAL A C 1
ATOM 5900 O O . VAL A 1 753 ? -7.180 -18.367 40.691 1.00 87.19 753 VAL A O 1
ATOM 5903 N N . GLY A 1 754 ? -7.442 -20.584 40.937 1.00 85.25 754 GLY A N 1
ATOM 5904 C CA . GLY A 1 754 ? -8.236 -20.803 39.730 1.00 85.25 754 GLY A CA 1
ATOM 5905 C C . GLY A 1 754 ? -7.430 -21.022 38.449 1.00 85.25 754 GLY A C 1
ATOM 5906 O O . GLY A 1 754 ? -7.995 -20.884 37.359 1.00 85.25 754 GLY A O 1
ATOM 5907 N N . LEU A 1 755 ? -6.137 -21.358 38.541 1.00 89.69 755 LEU A N 1
ATOM 5908 C CA . LEU A 1 755 ? -5.381 -21.830 37.381 1.00 89.69 755 LEU A CA 1
ATOM 5909 C C . LEU A 1 755 ? -5.851 -23.243 37.023 1.00 89.69 755 LEU A C 1
ATOM 5911 O O . LEU A 1 755 ? -5.960 -24.108 37.888 1.00 89.69 755 LEU A O 1
ATOM 5915 N N . CYS A 1 756 ? -6.110 -23.488 35.744 1.00 89.50 756 CYS A N 1
ATOM 5916 C CA . CYS A 1 756 ? -6.585 -24.779 35.259 1.00 89.50 756 CYS A CA 1
ATOM 5917 C C . CYS A 1 756 ? -5.783 -25.247 34.037 1.00 89.50 756 CYS A C 1
ATOM 5919 O O . CYS A 1 756 ? -5.258 -24.413 33.287 1.00 89.50 756 CYS A O 1
ATOM 5921 N N . PRO A 1 757 ? -5.695 -26.570 33.807 1.00 89.25 757 PRO A N 1
ATOM 5922 C CA . PRO A 1 757 ? -5.193 -27.110 32.550 1.00 89.25 757 PRO A CA 1
ATOM 5923 C C . PRO A 1 757 ? -5.945 -26.525 31.349 1.00 89.25 757 PRO A C 1
ATOM 5925 O O . PRO A 1 757 ? -7.157 -26.323 31.394 1.00 89.25 757 PRO A O 1
ATOM 5928 N N . GLY A 1 758 ? -5.218 -26.236 30.274 1.00 86.44 758 GLY A N 1
ATOM 5929 C CA . GLY A 1 758 ? -5.744 -25.593 29.071 1.00 86.44 758 GLY A CA 1
ATOM 5930 C C . GLY A 1 758 ? -5.748 -24.062 29.109 1.00 86.44 758 GLY A C 1
ATOM 5931 O O . GLY A 1 758 ? -5.974 -23.442 28.069 1.00 86.44 758 GLY A O 1
ATOM 5932 N N . ALA A 1 759 ? -5.446 -23.435 30.252 1.00 90.50 759 ALA A N 1
ATOM 5933 C CA . ALA A 1 759 ? -5.190 -21.999 30.303 1.00 90.50 759 ALA A CA 1
ATOM 5934 C C . ALA A 1 759 ? -3.928 -21.633 29.502 1.00 90.50 759 ALA A C 1
ATOM 5936 O O . ALA A 1 759 ? -2.977 -22.412 29.417 1.00 90.50 759 ALA A O 1
ATOM 5937 N N . ARG A 1 760 ? -3.897 -20.428 28.930 1.00 90.81 760 ARG A N 1
ATOM 5938 C CA . ARG A 1 760 ? -2.742 -19.916 28.176 1.00 90.81 760 ARG A CA 1
ATOM 5939 C C . ARG A 1 760 ? -2.087 -18.763 28.920 1.00 90.81 760 ARG A C 1
ATOM 5941 O O . ARG A 1 760 ? -2.753 -17.783 29.246 1.00 90.81 760 ARG A O 1
ATOM 5948 N N . LEU A 1 761 ? -0.787 -18.863 29.164 1.00 90.69 761 LEU A N 1
ATOM 5949 C CA . LEU A 1 761 ? 0.034 -17.795 29.720 1.00 90.69 761 LEU A CA 1
ATOM 5950 C C . LEU A 1 761 ? 0.285 -16.741 28.639 1.00 90.69 761 LEU A C 1
ATOM 5952 O O . LEU A 1 761 ? 0.775 -17.058 27.556 1.00 90.69 761 LEU A O 1
ATOM 5956 N N . VAL A 1 762 ? -0.038 -15.485 28.939 1.00 89.62 762 VAL A N 1
ATOM 5957 C CA . VAL A 1 762 ? 0.206 -14.358 28.025 1.00 89.62 762 VAL A CA 1
ATOM 5958 C C . VAL A 1 762 ? 1.219 -13.356 28.567 1.00 89.62 762 VAL A C 1
ATOM 5960 O O . VAL A 1 762 ? 1.894 -12.686 27.786 1.00 89.62 762 VAL A O 1
ATOM 5963 N N . ALA A 1 763 ? 1.396 -13.295 29.887 1.00 89.69 763 ALA A N 1
ATOM 5964 C CA . ALA A 1 763 ? 2.479 -12.550 30.518 1.00 89.69 763 ALA A CA 1
ATOM 5965 C C . ALA A 1 763 ? 2.922 -13.209 31.830 1.00 89.69 763 ALA A C 1
ATOM 5967 O O . ALA A 1 763 ? 2.129 -13.856 32.516 1.00 89.69 763 ALA A O 1
ATOM 5968 N N . ILE A 1 764 ? 4.190 -13.019 32.188 1.00 90.19 764 ILE A N 1
ATOM 5969 C CA . ILE A 1 764 ? 4.784 -13.470 33.450 1.00 90.19 764 ILE A CA 1
ATOM 5970 C C . ILE A 1 764 ? 5.466 -12.266 34.094 1.00 90.19 764 ILE A C 1
ATOM 5972 O O . ILE A 1 764 ? 6.284 -11.599 33.465 1.00 90.19 764 ILE A O 1
ATOM 5976 N N . CYS A 1 765 ? 5.114 -11.962 35.342 1.00 88.31 765 CYS A N 1
ATOM 5977 C CA . CYS A 1 765 ? 5.619 -10.814 36.100 1.00 88.31 765 CYS A CA 1
ATOM 5978 C C . CYS A 1 765 ? 5.508 -9.486 35.320 1.00 88.31 765 CYS A C 1
ATOM 5980 O O . CYS A 1 765 ? 6.406 -8.647 35.366 1.00 88.31 765 CYS A O 1
ATOM 5982 N N . GLY A 1 766 ? 4.422 -9.317 34.556 1.00 83.44 766 GLY A N 1
ATOM 5983 C CA . GLY A 1 766 ? 4.176 -8.141 33.716 1.00 83.44 766 GLY A CA 1
ATOM 5984 C C . GLY A 1 766 ? 4.956 -8.094 32.393 1.00 83.44 766 GLY A C 1
ATOM 5985 O O . GLY A 1 766 ? 4.789 -7.133 31.637 1.00 83.44 766 GLY A O 1
ATOM 5986 N N . GLN A 1 767 ? 5.778 -9.101 32.079 1.00 85.19 767 GLN A N 1
ATOM 5987 C CA . GLN A 1 767 ? 6.490 -9.220 30.803 1.00 85.19 767 GLN A CA 1
ATOM 5988 C C . GLN A 1 767 ? 5.721 -10.137 29.833 1.00 85.19 767 GLN A C 1
ATOM 5990 O O . GLN A 1 767 ? 5.314 -11.225 30.247 1.00 85.19 767 GLN A O 1
ATOM 5995 N N . PRO A 1 768 ? 5.495 -9.733 28.565 1.00 84.88 768 PRO A N 1
ATOM 5996 C CA . PRO A 1 768 ? 4.793 -10.559 27.580 1.00 84.88 768 PRO A CA 1
ATOM 5997 C C . PRO A 1 768 ? 5.497 -11.897 27.364 1.00 84.88 768 PRO A C 1
ATOM 5999 O O . PRO A 1 768 ? 6.712 -11.926 27.169 1.00 84.88 768 PRO A O 1
ATOM 6002 N N . PHE A 1 769 ? 4.744 -12.996 27.337 1.00 84.38 769 PHE A N 1
ATOM 6003 C CA . PHE A 1 769 ? 5.316 -14.340 27.228 1.00 84.38 769 PHE A CA 1
ATOM 6004 C C . PHE A 1 769 ? 6.181 -14.508 25.967 1.00 84.38 769 PHE A C 1
ATOM 6006 O O . PHE A 1 769 ? 7.249 -15.105 26.036 1.00 84.38 769 PHE A O 1
ATOM 6013 N N . CYS A 1 770 ? 5.791 -13.895 24.842 1.00 79.94 770 CYS A N 1
ATOM 6014 C CA . CYS A 1 770 ? 6.539 -13.962 23.580 1.00 79.94 770 CYS A CA 1
ATOM 6015 C C . CYS A 1 770 ? 7.950 -13.356 23.636 1.00 79.94 770 CYS A C 1
ATOM 6017 O O . CYS A 1 770 ? 8.769 -13.631 22.763 1.00 79.94 770 CYS A O 1
ATOM 6019 N N . SER A 1 771 ? 8.207 -12.479 24.611 1.00 79.25 771 SER A N 1
ATOM 6020 C CA . SER A 1 771 ? 9.491 -11.793 24.777 1.00 79.25 771 SER A CA 1
ATOM 6021 C C . SER A 1 771 ? 10.465 -12.553 25.676 1.00 79.25 771 SER A C 1
ATOM 6023 O O . SER A 1 771 ? 11.614 -12.141 25.797 1.00 79.25 771 SER A O 1
ATOM 6025 N N . LEU A 1 772 ? 10.017 -13.647 26.300 1.00 80.56 772 LEU A N 1
ATOM 6026 C CA . LEU A 1 772 ? 10.792 -14.420 27.263 1.00 80.56 772 LEU A CA 1
ATOM 6027 C C . LEU A 1 772 ? 11.389 -15.660 26.604 1.00 80.56 772 LEU A C 1
ATOM 6029 O O . LEU A 1 772 ? 10.689 -16.430 25.945 1.00 80.56 772 LEU A O 1
ATOM 6033 N N . THR A 1 773 ? 12.677 -15.903 26.831 1.00 83.31 773 THR A N 1
ATOM 6034 C CA . THR A 1 773 ? 13.287 -17.200 26.522 1.00 83.31 773 THR A CA 1
ATOM 6035 C C . THR A 1 773 ? 12.912 -18.241 27.579 1.00 83.31 773 THR A C 1
ATOM 6037 O O . THR A 1 773 ? 12.496 -17.910 28.692 1.00 83.31 773 THR A O 1
ATOM 6040 N N . THR A 1 774 ? 13.112 -19.526 27.277 1.00 80.94 774 THR A N 1
ATOM 6041 C CA . THR A 1 774 ? 12.916 -20.616 28.252 1.00 80.94 774 THR A CA 1
ATOM 6042 C C . THR A 1 774 ? 13.722 -20.396 29.538 1.00 80.94 774 THR A C 1
ATOM 6044 O O . THR A 1 774 ? 13.266 -20.736 30.633 1.00 80.94 774 THR A O 1
ATOM 6047 N N . ASP A 1 775 ? 14.912 -19.803 29.420 1.00 82.56 775 ASP A N 1
ATOM 6048 C CA . ASP A 1 775 ? 15.771 -19.494 30.560 1.00 82.56 775 ASP A CA 1
ATOM 6049 C C . ASP A 1 775 ? 15.252 -18.291 31.355 1.00 82.56 775 ASP A C 1
ATOM 6051 O O . ASP A 1 775 ? 15.273 -18.332 32.588 1.00 82.56 775 ASP A O 1
ATOM 6055 N N . ASP A 1 776 ? 14.711 -17.268 30.687 1.00 85.06 776 ASP A N 1
ATOM 6056 C CA . ASP A 1 776 ? 14.063 -16.127 31.347 1.00 85.06 776 ASP A CA 1
ATOM 6057 C C . ASP A 1 776 ? 12.840 -16.573 32.147 1.00 85.06 776 ASP A C 1
ATOM 6059 O O . ASP A 1 776 ? 12.710 -16.224 33.322 1.00 85.06 776 ASP A O 1
ATOM 6063 N N . VAL A 1 777 ? 11.983 -17.413 31.553 1.00 84.00 777 VAL A N 1
ATOM 6064 C CA . VAL A 1 777 ? 10.813 -17.995 32.230 1.00 84.00 777 VAL A CA 1
ATOM 6065 C C . VAL A 1 777 ? 11.248 -18.767 33.475 1.00 84.00 777 VAL A C 1
ATOM 6067 O O . VAL A 1 777 ? 10.725 -18.533 34.569 1.00 84.00 777 VAL A O 1
ATOM 6070 N N . ARG A 1 778 ? 12.253 -19.646 33.344 1.00 83.56 778 ARG A N 1
ATOM 6071 C CA . ARG A 1 778 ? 12.789 -20.413 34.478 1.00 83.56 778 ARG A CA 1
ATOM 6072 C C . ARG A 1 778 ? 13.334 -19.487 35.565 1.00 83.56 778 ARG A C 1
ATOM 6074 O O . ARG A 1 778 ? 13.059 -19.699 36.745 1.00 83.56 778 ARG A O 1
ATOM 6081 N N . ASN A 1 779 ? 14.079 -18.451 35.190 1.00 85.25 779 ASN A N 1
ATOM 6082 C CA . ASN A 1 779 ? 14.638 -17.482 36.129 1.00 85.25 779 ASN A CA 1
ATOM 6083 C C . ASN A 1 779 ? 13.551 -16.683 36.856 1.00 85.25 779 ASN A C 1
ATOM 6085 O O . ASN A 1 779 ? 13.653 -16.508 38.071 1.00 85.25 779 ASN A O 1
ATOM 6089 N N . LEU A 1 780 ? 12.500 -16.242 36.161 1.00 85.88 780 LEU A N 1
ATOM 6090 C CA . LEU A 1 780 ? 11.369 -15.540 36.771 1.00 85.88 780 LEU A CA 1
ATOM 6091 C C . LEU A 1 780 ? 10.651 -16.436 37.785 1.00 85.88 780 LEU A C 1
ATOM 6093 O O . LEU A 1 780 ? 10.444 -16.018 38.925 1.00 85.88 780 LEU A O 1
ATOM 6097 N N . PHE A 1 781 ? 10.361 -17.688 37.430 1.00 85.00 781 PHE A N 1
ATOM 6098 C CA . PHE A 1 781 ? 9.726 -18.637 38.348 1.00 85.00 781 PHE A CA 1
ATOM 6099 C C . PHE A 1 781 ? 10.608 -19.020 39.540 1.00 85.00 781 PHE A C 1
ATOM 6101 O O . PHE A 1 781 ? 10.083 -19.218 40.633 1.00 85.00 781 PHE A O 1
ATOM 6108 N N . LEU A 1 782 ? 11.935 -19.076 39.372 1.00 82.81 782 LEU A N 1
ATOM 6109 C CA . LEU A 1 782 ? 12.869 -19.450 40.440 1.00 82.81 782 LEU A CA 1
ATOM 6110 C C . LEU A 1 782 ? 13.329 -18.285 41.317 1.00 82.81 782 LEU A C 1
ATOM 6112 O O . LEU A 1 782 ? 13.605 -18.507 42.496 1.00 82.81 782 LEU A O 1
ATOM 6116 N N . ARG A 1 783 ? 13.388 -17.045 40.823 1.00 81.19 783 ARG A N 1
ATOM 6117 C CA . ARG A 1 783 ? 14.008 -15.918 41.552 1.00 81.19 783 ARG A CA 1
ATOM 6118 C C . ARG A 1 783 ? 13.060 -14.778 41.902 1.00 81.19 783 ARG A C 1
ATOM 6120 O O . ARG A 1 783 ? 13.380 -14.005 42.803 1.00 81.19 783 ARG A O 1
ATOM 6127 N N . ALA A 1 784 ? 11.906 -14.654 41.245 1.00 80.81 784 ALA A N 1
ATOM 6128 C CA . ALA A 1 784 ? 10.976 -13.580 41.579 1.00 80.81 784 ALA A CA 1
ATOM 6129 C C . ALA A 1 784 ? 10.419 -13.764 43.000 1.00 80.81 784 ALA A C 1
ATOM 6131 O O . ALA A 1 784 ? 9.999 -14.862 43.378 1.00 80.81 784 ALA A O 1
ATOM 6132 N N . LYS A 1 785 ? 10.403 -12.666 43.772 1.00 78.56 785 LYS A N 1
ATOM 6133 C CA . LYS A 1 785 ? 9.851 -12.620 45.139 1.00 78.56 785 LYS A CA 1
ATOM 6134 C C . LYS A 1 785 ? 8.344 -12.892 45.158 1.00 78.56 785 LYS A C 1
ATOM 6136 O O . LYS A 1 785 ? 7.850 -13.538 46.073 1.00 78.56 785 LYS A O 1
ATOM 6141 N N . LYS A 1 786 ? 7.632 -12.399 44.142 1.00 84.19 786 LYS A N 1
ATOM 6142 C CA . LYS A 1 786 ? 6.213 -12.647 43.887 1.00 84.19 786 LYS A CA 1
ATOM 6143 C C . LYS A 1 786 ? 6.072 -12.986 42.411 1.00 84.19 786 LYS A C 1
ATOM 6145 O O . LYS A 1 786 ? 6.474 -12.183 41.573 1.00 84.19 786 LYS A O 1
ATOM 6150 N N . VAL A 1 787 ? 5.546 -14.167 42.109 1.00 88.25 787 VAL A N 1
ATOM 6151 C CA . VAL A 1 787 ? 5.274 -14.578 40.731 1.00 88.25 787 VAL A CA 1
ATOM 6152 C C . VAL A 1 787 ? 3.833 -14.197 40.423 1.00 88.25 787 VAL A C 1
ATOM 6154 O O . VAL A 1 787 ? 2.922 -14.641 41.116 1.00 88.25 787 VAL A O 1
ATOM 6157 N N . THR A 1 788 ? 3.617 -13.358 39.414 1.00 90.50 788 THR A N 1
ATOM 6158 C CA . THR A 1 788 ? 2.281 -13.123 38.854 1.00 90.50 788 THR A CA 1
ATOM 6159 C C . THR A 1 788 ? 2.247 -13.648 37.432 1.00 90.50 788 THR A C 1
ATOM 6161 O O . THR A 1 788 ? 3.203 -13.475 36.676 1.00 90.50 788 THR A O 1
ATOM 6164 N N . VAL A 1 789 ? 1.170 -14.335 37.070 1.00 91.69 789 VAL A N 1
ATOM 6165 C CA . VAL A 1 789 ? 0.952 -14.812 35.705 1.00 91.69 789 VAL A CA 1
ATOM 6166 C C . VAL A 1 789 ? -0.353 -14.239 35.182 1.00 91.69 789 VAL A C 1
ATOM 6168 O O . VAL A 1 789 ? -1.389 -14.330 35.835 1.00 91.69 789 VAL A O 1
ATOM 6171 N N . THR A 1 790 ? -0.307 -13.633 34.003 1.00 92.25 790 THR A N 1
ATOM 6172 C CA . THR A 1 790 ? -1.504 -13.198 33.286 1.00 92.25 790 THR A CA 1
ATOM 6173 C C . THR A 1 790 ? -1.915 -14.325 32.360 1.00 92.25 790 THR A C 1
ATOM 6175 O O . THR A 1 790 ? -1.119 -14.784 31.534 1.00 92.25 790 THR A O 1
ATOM 6178 N N . THR A 1 791 ? -3.148 -14.791 32.516 1.00 92.69 791 THR A N 1
ATOM 6179 C CA . THR A 1 791 ? -3.638 -15.999 31.854 1.00 92.69 791 THR A CA 1
ATOM 6180 C C . THR A 1 791 ? -4.943 -15.750 31.119 1.00 92.69 791 THR A C 1
ATOM 6182 O O . THR A 1 791 ? -5.757 -14.918 31.524 1.00 92.69 791 THR A O 1
ATOM 6185 N N . LEU A 1 792 ? -5.140 -16.488 30.033 1.00 91.25 792 LEU A N 1
ATOM 6186 C CA . LEU A 1 792 ? -6.424 -16.623 29.363 1.00 91.25 792 LEU A CA 1
ATOM 6187 C C . LEU A 1 792 ? -7.053 -17.953 29.777 1.00 91.25 792 LEU A C 1
ATOM 6189 O O . LEU A 1 792 ? -6.386 -18.989 29.662 1.00 91.25 792 LEU A O 1
ATOM 6193 N N . PRO A 1 793 ? -8.314 -17.951 30.241 1.00 88.38 793 PRO A N 1
ATOM 6194 C CA . PRO A 1 793 ? -9.012 -19.189 30.541 1.00 88.38 793 PRO A CA 1
ATOM 6195 C C . PRO A 1 793 ? -9.239 -20.006 29.256 1.00 88.38 793 PRO A C 1
ATOM 6197 O O . PRO A 1 793 ? -9.314 -19.424 28.163 1.00 88.38 793 PRO A O 1
ATOM 6200 N N . PRO A 1 794 ? -9.389 -21.337 29.373 1.00 85.88 794 PRO A N 1
ATOM 6201 C CA . PRO A 1 794 ? -9.791 -22.169 28.246 1.00 85.88 794 PRO A CA 1
ATOM 6202 C C . PRO A 1 794 ? -11.133 -21.703 27.655 1.00 85.88 794 PRO A C 1
ATOM 6204 O O . PRO A 1 794 ? -11.877 -20.910 28.247 1.00 85.88 794 PRO A O 1
ATOM 6207 N N . ASP A 1 795 ? -11.426 -22.145 26.437 1.00 81.56 795 ASP A N 1
ATOM 6208 C CA . ASP A 1 795 ? -12.726 -21.909 25.816 1.00 81.56 795 ASP A CA 1
ATOM 6209 C C . ASP A 1 795 ? -13.853 -22.693 26.519 1.00 81.56 795 ASP A C 1
ATOM 6211 O O . ASP A 1 795 ? -13.615 -23.491 27.426 1.00 81.56 795 ASP A O 1
ATOM 6215 N N . GLU A 1 796 ? -15.103 -22.464 26.109 1.00 76.44 796 GLU A N 1
ATOM 6216 C CA . GLU A 1 796 ? -16.276 -23.139 26.691 1.00 76.44 796 GLU A CA 1
ATOM 6217 C C . GLU A 1 796 ? -16.246 -24.668 26.516 1.00 76.44 796 GLU A C 1
ATOM 6219 O O . GLU A 1 796 ? -16.913 -25.390 27.254 1.00 76.44 796 GLU A O 1
ATOM 6224 N N . SER A 1 797 ? -15.448 -25.175 25.570 1.00 75.50 797 SER A N 1
ATOM 6225 C CA . SER A 1 797 ? -15.226 -26.608 25.354 1.00 75.50 797 SER A CA 1
ATOM 6226 C C . SER A 1 797 ? -14.074 -27.179 26.192 1.00 75.50 797 SER A C 1
ATOM 6228 O O . SER A 1 797 ? -13.767 -28.367 26.086 1.00 75.50 797 SER A O 1
ATOM 6230 N N . GLY A 1 798 ? -13.426 -26.348 27.016 1.00 69.50 798 GLY A N 1
ATOM 6231 C CA . GLY A 1 798 ? -12.260 -26.707 27.820 1.00 69.50 798 GLY A CA 1
ATOM 6232 C C . GLY A 1 798 ? -10.955 -26.776 27.022 1.00 69.50 798 GLY A C 1
ATOM 6233 O O . GLY A 1 798 ? -9.941 -27.230 27.551 1.00 69.50 798 GLY A O 1
ATOM 6234 N N . LYS A 1 799 ? -10.947 -26.349 25.753 1.00 75.56 799 LYS A N 1
ATOM 6235 C CA . LYS A 1 799 ? -9.747 -26.345 24.911 1.00 75.56 799 LYS A CA 1
ATOM 6236 C C . LYS A 1 799 ? -8.960 -25.042 25.079 1.00 75.56 799 LYS A C 1
ATOM 6238 O O . LYS A 1 799 ? -9.540 -23.993 25.367 1.00 75.56 799 LYS A O 1
ATOM 6243 N N . PRO A 1 800 ? -7.634 -25.069 24.862 1.00 71.31 800 PRO A N 1
ATOM 6244 C CA . PRO A 1 800 ? -6.839 -23.853 24.904 1.00 71.31 800 PRO A CA 1
ATOM 6245 C C . PRO A 1 800 ? -7.226 -22.885 23.784 1.00 71.31 800 PRO A C 1
ATOM 6247 O O . PRO A 1 800 ? -7.336 -23.295 22.626 1.00 71.31 800 PRO A O 1
ATOM 6250 N N . ARG A 1 801 ? -7.358 -21.594 24.113 1.00 70.88 801 ARG A N 1
ATOM 6251 C CA . ARG A 1 801 ? -7.572 -20.523 23.126 1.00 70.88 801 ARG A CA 1
ATOM 6252 C C . ARG A 1 801 ? -6.314 -20.356 22.272 1.00 70.88 801 ARG A C 1
ATOM 6254 O O . ARG A 1 801 ? -5.248 -19.999 22.789 1.00 70.88 801 ARG A O 1
ATOM 6261 N N . ARG A 1 802 ? -6.429 -20.679 20.984 1.00 64.75 802 ARG A N 1
ATOM 6262 C CA . ARG A 1 802 ? -5.314 -20.676 20.029 1.00 64.75 802 ARG A CA 1
ATOM 6263 C C . ARG A 1 802 ? -5.269 -19.402 19.221 1.00 64.75 802 ARG A C 1
ATOM 6265 O O . ARG A 1 802 ? -6.338 -19.039 18.694 1.00 64.75 802 ARG A O 1
#

Nearest PDB structures (foldseek):
  1srq-assembly2_C  TM=8.333E-01  e=2.170E-29  Homo sapiens
  1srq-assembly1_A  TM=8.212E-01  e=3.617E-29  Homo sapiens
  3brw-assembly1_A  TM=8.495E-01  e=2.057E-28  Homo sapiens
  3brw-assembly3_C  TM=8.821E-01  e=6.002E-27  Homo sapiens
  6ssh-assembly1_A  TM=8.630E-01  e=1.021E-13  Thermochaetoides thermophila

Foldseek 3Di:
DDDDDPADPPDDDDDDDDDDDDDDDDDDDDDDDDDDDDDDDDDDDDDDDDDDDDDDDDDDDDDDDDDPPPPPPPDDDDDDDDDDDDDDDDPDDDPADDFPLLWFFFWPLQLLDGLQPDPPPPPPPPDFFLLQVLQCVVVPPDPDDDDDDDDPPFQQFPQDDDQAAGGTTLKYKAFAPDPPPCCLQWPQPPPPDPPPDDDDDDDQRDDTQQLGITQLDDDPPPPPDPFGFGLANPVLCLCVVPPPVDDWWKKWFQFPNQGTKIKIWDWDWDQDPVGIWIKIWMWIDTLALRINTTIGTLQLDDPVQRDPDPFDGFPVSVCCNRPVVTPQQRIFIWAPDPVVSVLSSCLSCVLPDQEAEEEEFEFEAPDAAPLVRLQDQDDDPLRVLVLVLQFDKDFLQVDDDDAQPQDNNPCQQAGIFGWDDDDSHTYTYLYSNRGDHDPVDSNNVSSCVRNLQHQEYEYEYEVNGGHYYSSNRNHRRHFKYKYWYWDPGPDQAIWIRIMMMGRPQQDDWDDRHHNDIHGSDNSVNNRVVSNRSNSVSSCCSGPVNSVVSSVVSSVSSVCSNPPTGDPHGSVNRRPPSRVSPPDPPPDDDDDDDDDDDDDDPPPPDDPANPSLVASGWRWFWKQKDFSSADGDIWIWIDGLFKTWTWDCPPRPGITTSDMDTLAQWAAWEQDPVLWIWTAGHLLGTMIIFGDDDDSVVRVVVRVNVVSSSVSRYPYYHKDKFKFDADPVLARQWDADLSQFTQDGHPPHPCVVSPNDGQKGFQDKPNHGSSVDDPVRVVCSSRPPPIIITIIDAHDPVRHHSD

Secondary structure (DSSP, 8-state):
-----SSS-S-----------------------------------------------PPPP--PPPPTTTTS---------------PPPPPPPP-PPPPTT-EE-BHHHHT--TT-------S-----HHHHHHHHTTS-SS-----S-------------SSB---TTEEEE-SS---TTTTSS--------TTS--S-----PPPGGG--B-SS------S-S-PPPS--GGGGHHHHHTTTS--EEEEEEETTTEEEEEEEEEEEEEETTEEEEEEEEEEE-SSS--EEEEEEGGGS-TTTS-SSSPPPPHHHHHHHH-TTS-GGG-EEEP--THHHHHHHHHHGGG---EEEEEEEEE-TT--SHHHHHT--S--HHHHHHHHHH-EEEESTT--S--TT--SSS-BTBSEEEEEEETTEEEEEEETTTSPP-TT-TT-HHHHHHHTT-SEEEEEE-TTPPPB-GGG---SS--EEEEEEEESTTSTT-EEEEEEEEETTSPP-SSPPPSSPEESSHHHHHHHHHHHHHHHHHHTTSHHHHHHHHHHHHHHHHHHHHHSEEEEETGGGTTTTTTTT-------------------------SS-GGGG-SSBEEEEEEEEETTEEEEEEEEEE-SSEEEEEESSSTTT-EEEEEEEGGGEEEEEEETTTEEEEEETTTEEEEEEE--SSHHHHHHHHHHHHHHHHHH---EE-EEEEE---TTS--SEEE-TTSBEEEE-TTSHHHHTT--TT-EEEEETTEEGGG--HHHHHHHHHH-SSEEEEEEPP-TTS----

Mean predicted aligned error: 14.17 Å

Organism: Engystomops pustulosus (NCBI:txid76066)

pLDDT: mean 75.91, std 24.96, range [22.77, 98.69]

InterPro domains:
  IPR000331 Rap/Ran-GAP domain [PF02145] (373-554)
  IPR000331 Rap/Ran-GAP domain [PS50085] (344-560)
  IPR001478 PDZ domain [PF00595] (725-790)
  IPR001478 PDZ domain [PS50106] (720-796)
  IPR001478 PDZ domain [SM00228] (729-795)
  IPR035974 Rap/Ran-GAP superfamily [G3DSA:3.40.50.11210] (358-541)
  IPR035974 Rap/Ran-GAP superfamily [SSF111347] (227-569)
  IPR036034 PDZ superfamily [G3DSA:2.30.42.10] (704-799)
  IPR036034 PDZ superfamily [SSF50156] (718-795)
  IPR050989 Rap1/Ran GTPase-activating [PTHR15711] (43-785)

Radius of gyration: 33.11 Å; Cα contacts (8 Å, |Δi|>4): 1389; chains: 1; bounding box: 96×78×124 Å